Protein AF-0000000086666276 (afdb_homodimer)

Sequence (1378 aa):
MRSSLHLLPLLGGLSSLTEAKPLDQPSVTFLSPSEVSPGSAHNVIIEYGGSADGELTITYDSCHGAAVISDAKQRLGTTHVGDHPLAACHMDHEDRRPTKFVWLTPTDTNGGCLRAFLNGEIVGQSEDLPVTKRMARRSAKRSFADVGGDDSMWFNGVAYLEQKQPDESFVAAAKNKYFGILGAGMSGLMSSLLLDSVGIHNWKILESSERLGGRFRTVYLNGTSPEEGQYHELGPMRFPVEITDSETNETFPFNDQRIVFQLADVLNELNAGNESVQVNFWEWIQSSPNTPVDSPFRRPDGTFPGKSEVATDPAYANPTVYSNATAAAEAIAALDKFKGLDAERIRMYSTNIFAAYKQAKEDGMFDYSEVSYLRDVIKTDLNTTDEVSPSHIYWPMWEYETVYFLATKWLTVKGGLSRLPAAFEPLMKGRIQYGAKVNGLHYNENKTVSVTWKPTGAEPFETPEEVESFDYVMNSVPLNLLKFWDLPPYSSLLKRAVDRTLFGNAVKVAVQFKTRFWEHLEKPIFGGCTRLTKPQLGQVCYPSWDLNATGPGTMLASYLSDYEATVACSMSEQEHLAYIKRALIQVHGDVVEENWTGISARHCWEQDEHHAGAFTMQIFSQQDLYLPAFYQTQFNTVFIGEAATFTHTWTFSALESALRGTVQLLLDMGLVDEAKQITNTWMARFIEVMRSSLHLLPLLGGLSSLTEAKPLDQPSVTFLSPSEVSPGSAHNVIIEYGGSADGELTITYDSCHGAAVISDAKQRLGTTHVGDHPLAACHMDHEDRRPTKFVWLTPTDTNGGCLRAFLNGEIVGQSEDLPVTKRMARRSAKRSFADVGGDDSMWFNGVAYLEQKQPDESFVAAAKNKYFGILGAGMSGLMSSLLLDSVGIHNWKILESSERLGGRFRTVYLNGTSPEEGQYHELGPMRFPVEITDSETNETFPFNDQRIVFQLADVLNELNAGNESVQVNFWEWIQSSPNTPVDSPFRRPDGTFPGKSEVATDPAYANPTVYSNATAAAEAIAALDKFKGLDAERIRMYSTNIFAAYKQAKEDGMFDYSEVSYLRDVIKTDLNTTDEVSPSHIYWPMWEYETVYFLATKWLTVKGGLSRLPAAFEPLMKGRIQYGAKVNGLHYNENKTVSVTWKPTGAEPFETPEEVESFDYVMNSVPLNLLKFWDLPPYSSLLKRAVDRTLFGNAVKVAVQFKTRFWEHLEKPIFGGCTRLTKPQLGQVCYPSWDLNATGPGTMLASYLSDYEATVACSMSEQEHLAYIKRALIQVHGDVVEENWTGISARHCWEQDEHHAGAFTMQIFSQQDLYLPAFYQTQFNTVFIGEAATFTHTWTFSALESALRGTVQLLLDMGLVDEAKQITNTWMARFIEV

Nearest PDB structures (foldseek):
  1reo-assembly1_A  TM=8.219E-01  e=8.028E-26  Gloydius halys
  1f8s-assembly2_C  TM=7.933E-01  e=1.612E-26  Calloselasma rhodostoma
  7e0d-assembly1_A  TM=7.642E-01  e=2.316E-26  Streptomyces sp. X-119-6
  8jpw-assembly1_A  TM=7.251E-01  e=6.683E-27  Streptomyces sp. X-119-6
  7e0c-assembly1_A  TM=7.434E-01  e=9.876E-26  Streptomyces sp. X-119-6

Radius of gyration: 39.78 Å; Cα contacts (8 Å, |Δi|>4): 2897; chains: 2; bounding box: 80×205×100 Å

Organism: Colletotrichum gloeosporioides (NCBI:txid474922)

Foldseek 3Di:
DPPPPPDDPDPPPPPPPPPPPPQADKAKAWDDDQADAAQAKDKIFIDIGHQQFAKKWKAWAAAPDDPFPVPGPDTQAIDTAAPYPRLVVQPVDDNSHFGIWMGGHHNPDQWHKMFMDGPGHTRDIYDIHHYDHPPCVVVVNCQLVNLDDVALLDFALSVQLVVDDSHLQTGFFDLAFAEEEEAQALLSLLLQVLSVVLPRNRYFYEHQAPAHHVQFDKDQFPPDFLQVVRIATFADHWFFFWFQDPPPRDIFGQVLRCLLVVLLVVLCVVCPPPPQLRWDKDWADAAWQACFAAAPDADPVLAGGGNVCCVPPPVRPDDDDAPDPVLLVVLLVVVCVLLVPDPVLLNCLRHPVSVNSSVCVVSCQLVWDSLCCCCPPVNRDDRSSCSNPPPVDFGGSSCSVVSSVSGPIMMGIRSGNSSSSVSSVVVCVVRYDYQWAWAEWDQDPVLKIKTWTFRNPDDPPPTDIDIDIGNAYEYAAALQSNVRYYYPPADPLQVCLSPPWDFKKKKWKKFKWFFLVQCVDPDHTAWHWYAYPVVHQGIKTFGNPPRPHGTMGMITLGMDMHPVLVVLVVDDPVVSVVSSLVVVCSHRNCVSVVTGDVIMDMDIQCVDPRHVHRKIGDGRPSCSRRLSSQSDQDSNYHYAHLSNADHMSDSSSRSLRSLSRSLSNSSSSSNNVSSVVSCVSSVVSSHGD/DDDDPPPPDDPPPPPPPPPPPPQADKAKAWDDDQADEAQAKDKIFIDIGHQQFAKKWKAWAAAPDDPFPVPGPGTQAIDTAAPYPRLVVQPVDDNSHFGIWMDGHHNPDQWHKMFMDGPGHTRDIYDIHHYDHPPCVVVVHCQLVNLDDVALLDFALSVQLVPDDSHLQTGFFDLAFAEEEEAQALLSLLLQVLSVVLPRNRYFYEHQAPAHHVQFDKDQFPPDFLQVVRIATFADHWFFFWFQDPPPRDIFGQVLRCLLVVLLVVLCVVCPPPPQLRWDKDWADAAWQACFAAAPDADPVLAGGGNVCCVPPPVRPDDQDAPDPVLLVVLLVVVCVLLVPDPVLLNCLRHPVSSNSSVCVVSCQLVWDSLCCCCPPVNRDDRSSCSNPPPVDFGGSSCSVVSSSSGPIMMAIRSGNSSSSVSSVVVCVVRYDYQWAWAEWDQDPVLKIKTWTFRNPDDPPPTDIDIDIGNAYEYAAQLQSNVRHYYPPADPLQVCLSPPWDFKKKKWKKFKWFFLVQCVDPDHTAWHWYAYPVVHQGIKTFDNPPRPPGTMGMITLGMDIHPVLVVLVVDDPVVSVVSSLVVVCSHPNCVSVVTGDVIMDMDIQCVDPRHVHRKIGDGRPSCSRRLSSQSDQDSNYHYAHLSNADHMSDSSSRSLRSLSRSLSNSSSSSNNVSSVVSCVSSVVSSHGD

Secondary structure (DSSP, 8-state):
----------------------TTS-EEEEEE-SSB-TT-EEEEEEEEES---EEEEEEEE-TTS---GGG-SEEEEEEEETTSGGGGGGTTSGGG---EEEEE--TT----EEEEEETTEEEEEPPP--B------SSS-S-HHHHS-SSSSS--HHHHHHTS-TTTSSBPPPTT--EEEE--BHHHHHHHHHHHHTT---EEEE-SSSSSBTT--EEEGGG--GGGT-EEESS---EEEEEE-TTT--EEE-GGGHHHHHHHHHHHHHTTT-GGG---EEEE----TTSB---S---TTSPPPBHHHHHH-GGG------SSHHHHHHHHHHHHHHH---HHHHHHHHH-HHHHHHHHHHTTTTS--HHHIIIIII---HHHHHHHS-TT------THHHHHTT-SEEEEETT-TTHHHHTTHHHHTT-EETTEEEEEEEE-TTS-EEEEEEETT--TTTPPPEEEEESEEEE-S-GGGGGGSB-----HHHHHHHHH-EEE-EEEEEEEESS-GGGSSSS---SEEEEEETTEEEEEEE--SSTT-SS-EEEEEEEEEHHHHHHHHHS-HHHHHHHHHHHHHHHH-THHHHHEEEEEEEEEGGG-TTTSSSEEEPPTTHHHHHHHHHTS-BTTEEE-SGGGSSS-SSHHHHHHHHHHHHHHHHHHTT-HHHHHHHHHHTT-TTS--/----------------------TTS-EEEEEE-SSB-TT-EEEEEEEEES---EEEEEEEE-TTS---GGG-SEEEEEEEETTSGGGGGGTTSGGG---EEEEE--TT----EEEEEETTEEEEEPPP--B------SSS-S-HHHHS-SSTTS--HHHHHHTS-HHHHSBPPPTT--EEEE--BHHHHHHHHHHHHTT---EEEE-SSSSSBTT--EEEGGG--GGGT-EEESS---EEEEEE-TTT--EEE-GGGHHHHHHHHHHHHHTTT-GGG---EEEE----TTSB---S---TTSPPPBHHHHHH-GGG------SSHHHHHHHHHHHHHHH---HHHHHHHHH-HHHHHHHHHHTTTTS--HHHHIIIII---HHHHHHHS-TT------THHHHHTT-SEEEEETT-TTHHHHTTHHHHTT-EETTEEEEEEEE-TTS-EEEEEEETT--TTTPPPEEEEESEEEE-S-GGGGGGSB-----HHHHHHHHH-EEE-EEEEEEEESS-GGGSSSS---SEEEEEETTEEEEEEE--SSTT-SS-EEEEEEEEEHHHHHHHHHS-HHHHHHHHHHHHHHHH-THHHHHEEEEEEEEEGGG-TTTSSSEEEPPTTHHHHHHHHHTS-BTTEEE-SGGGSSS-SSHHHHHHHHHHHHHHHHHHTT-HHHHHHHHHHTT-TTS--

InterPro domains:
  IPR002937 Amine oxidase [PF01593] (186-661)
  IPR036188 FAD/NAD(P)-binding domain superfamily [G3DSA:3.50.50.60] (181-660)
  IPR036188 FAD/NAD(P)-binding domain superfamily [SSF51905] (181-660)
  IPR050281 Flavin monoamine oxidase and related enzymes [PTHR10742] (180-669)

Structure (mmCIF, N/CA/C/O backbone):
data_AF-0000000086666276-model_v1
#
loop_
_entity.id
_entity.type
_entity.pdbx_description
1 polymer 'L-amino-acid oxidase'
#
loop_
_atom_site.group_PDB
_atom_site.id
_atom_site.type_symbol
_atom_site.label_atom_id
_atom_site.label_alt_id
_atom_site.label_comp_id
_atom_site.label_asym_id
_atom_site.label_entity_id
_atom_site.label_seq_id
_atom_site.pdbx_PDB_ins_code
_atom_site.Cartn_x
_atom_site.Cartn_y
_atom_site.Cartn_z
_atom_site.occupancy
_atom_site.B_iso_or_equiv
_atom_site.auth_seq_id
_atom_site.auth_comp_id
_atom_site.auth_asym_id
_atom_site.auth_atom_id
_atom_site.pdbx_PDB_model_num
ATOM 1 N N . MET A 1 1 ? -35.125 90.75 66 1 19.2 1 MET A N 1
ATOM 2 C CA . MET A 1 1 ? -34.25 91.125 64.875 1 19.2 1 MET A CA 1
ATOM 3 C C . MET A 1 1 ? -32.781 90.938 65.25 1 19.2 1 MET A C 1
ATOM 5 O O . MET A 1 1 ? -32 91.875 65.188 1 19.2 1 MET A O 1
ATOM 9 N N . ARG A 1 2 ? -32.562 90.062 66.25 1 22.11 2 ARG A N 1
ATOM 10 C CA . ARG A 1 2 ? -31.328 89.688 66.938 1 22.11 2 ARG A CA 1
ATOM 11 C C . ARG A 1 2 ? -30.312 89.125 65.938 1 22.11 2 ARG A C 1
ATOM 13 O O . ARG A 1 2 ? -30.391 87.938 65.5 1 22.11 2 ARG A O 1
ATOM 20 N N . SER A 1 3 ? -29.859 89.875 64.875 1 22.41 3 SER A N 1
ATOM 21 C CA . SER A 1 3 ? -29.203 89.5 63.625 1 22.41 3 SER A CA 1
ATOM 22 C C . SER A 1 3 ? -27.734 89.188 63.844 1 22.41 3 SER A C 1
ATOM 24 O O . SER A 1 3 ? -26.922 90.062 64.062 1 22.41 3 SER A O 1
ATOM 26 N N . SER A 1 4 ? -27.406 88.375 64.875 1 29.14 4 SER A N 1
ATOM 27 C CA . SER A 1 4 ? -25.984 88.25 65.188 1 29.14 4 SER A CA 1
ATOM 28 C C . SER A 1 4 ? -25.219 87.75 63.938 1 29.14 4 SER A C 1
ATOM 30 O O . SER A 1 4 ? -25.688 86.875 63.25 1 29.14 4 SER A O 1
ATOM 32 N N . LEU A 1 5 ? -24.312 88.5 63.406 1 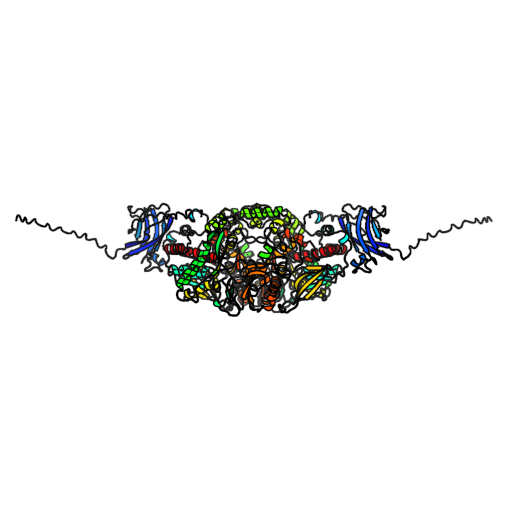28.88 5 LEU A N 1
ATOM 33 C CA . LEU A 1 5 ? -23.469 88.562 62.219 1 28.88 5 LEU A CA 1
ATOM 34 C C . LEU A 1 5 ? -22.406 87.438 62.281 1 28.88 5 LEU A C 1
ATOM 36 O O . LEU A 1 5 ? -21.484 87.5 63.094 1 28.88 5 LEU A O 1
ATOM 40 N N . HIS A 1 6 ? -22.703 86.188 62.625 1 30.59 6 HIS A N 1
ATOM 41 C CA . HIS A 1 6 ? -21.562 85.312 62.906 1 30.59 6 HIS A CA 1
ATOM 42 C C . HIS A 1 6 ? -20.609 85.25 61.719 1 30.59 6 HIS A C 1
ATOM 44 O O . HIS A 1 6 ? -21.047 85.375 60.562 1 30.59 6 HIS A O 1
ATOM 50 N N . LEU A 1 7 ? -19.312 85.688 61.938 1 29.86 7 LEU A N 1
ATOM 51 C CA . LEU A 1 7 ? -18.125 85.812 61.094 1 29.86 7 LEU A CA 1
ATOM 52 C C . LEU A 1 7 ? -17.812 84.438 60.406 1 29.86 7 LEU A C 1
ATOM 54 O O . LEU A 1 7 ? -17.828 83.375 61.062 1 29.86 7 LEU A O 1
ATOM 58 N N . LEU A 1 8 ? -17.953 84.312 59.094 1 30.05 8 LEU A N 1
ATOM 59 C CA . LEU A 1 8 ? -17.812 83.25 58.094 1 30.05 8 LEU A CA 1
ATOM 60 C C . LEU A 1 8 ? -16.375 82.812 57.969 1 30.05 8 LEU A C 1
ATOM 62 O O . LEU A 1 8 ? -15.492 83.625 57.594 1 30.05 8 LEU A O 1
ATOM 66 N N . PRO A 1 9 ? -15.742 82.125 58.969 1 33.22 9 PRO A N 1
ATOM 67 C CA . PRO A 1 9 ? -14.32 81.812 58.75 1 33.22 9 PRO A CA 1
ATOM 68 C C . PRO A 1 9 ? -14.055 81.25 57.375 1 33.22 9 PRO A C 1
ATOM 70 O O . PRO A 1 9 ? -14.938 80.625 56.781 1 33.22 9 PRO A O 1
ATOM 73 N N . LEU A 1 10 ? -13.156 81.812 56.594 1 29.12 10 LEU A N 1
ATOM 74 C CA . LEU A 1 10 ? -12.578 81.562 55.281 1 29.12 10 LEU A CA 1
ATOM 75 C C . LEU A 1 10 ? -11.938 80.188 55.25 1 29.12 10 LEU A C 1
ATOM 77 O O . LEU A 1 10 ? -11.016 79.875 56.031 1 29.12 10 LEU A O 1
ATOM 81 N N . LEU A 1 11 ? -12.688 79.062 55.094 1 27.16 11 LEU A N 1
ATOM 82 C CA . LEU A 1 11 ? -12.211 77.75 54.906 1 27.16 11 LEU A CA 1
ATOM 83 C C . LEU A 1 11 ? -11.172 77.688 53.781 1 27.16 11 LEU A C 1
ATOM 85 O O . LEU A 1 11 ? -11.445 78.062 52.656 1 27.16 11 LEU A O 1
ATOM 89 N N . GLY A 1 12 ? -9.828 77.938 54.062 1 28.92 12 GLY A N 1
ATOM 90 C CA . GLY A 1 12 ? -8.703 77.75 53.156 1 28.92 12 GLY A CA 1
ATOM 91 C C . GLY A 1 12 ? -8.695 76.438 52.469 1 28.92 12 GLY A C 1
ATOM 92 O O . GLY A 1 12 ? -8.758 75.375 53.125 1 28.92 12 GLY A O 1
ATOM 93 N N . GLY A 1 13 ? -9.375 76.312 51.344 1 26.14 13 GLY A N 1
ATOM 94 C CA . GLY A 1 13 ? -9.375 75.125 50.5 1 26.14 13 GLY A CA 1
ATOM 95 C C . GLY A 1 13 ? -7.98 74.688 50.094 1 26.14 13 GLY A C 1
ATOM 96 O O . GLY A 1 13 ? -7.234 75.438 49.469 1 26.14 13 GLY A O 1
ATOM 97 N N . LEU A 1 14 ? -7.207 74 51.031 1 30.95 14 LEU A N 1
ATOM 98 C CA . LEU A 1 14 ? -5.973 73.312 50.656 1 30.95 14 LEU A CA 1
ATOM 99 C C . LEU A 1 14 ? -6.176 72.5 49.375 1 30.95 14 LEU A C 1
ATOM 101 O O . LEU A 1 14 ? -6.969 71.5 49.406 1 30.95 14 LEU A O 1
ATOM 105 N N . SER A 1 15 ? -6.156 73.188 48.281 1 29.55 15 SER A N 1
ATOM 106 C CA . SER A 1 15 ? -6.059 72.438 47.031 1 29.55 15 SER A CA 1
ATOM 107 C C . SER A 1 15 ? -4.93 71.438 47.094 1 29.55 15 SER A C 1
ATOM 109 O O . SER A 1 15 ? -3.797 71.75 47.438 1 29.55 15 SER A O 1
ATOM 111 N N . SER A 1 16 ? -5.188 70.188 47.5 1 30.17 16 SER A N 1
ATOM 112 C CA . SER A 1 16 ? -4.285 69.062 47.344 1 30.17 16 SER A CA 1
ATOM 113 C C . SER A 1 16 ? -3.576 69.125 46 1 30.17 16 SER A C 1
ATOM 115 O O . SER A 1 16 ? -4.223 69.062 44.938 1 30.17 16 SER A O 1
ATOM 117 N N . LEU A 1 17 ? -2.549 70 45.906 1 31.55 17 LEU A N 1
ATOM 118 C CA . LEU A 1 17 ? -1.649 69.938 44.75 1 31.55 17 LEU A CA 1
ATOM 119 C C . LEU A 1 17 ? -1.292 68.5 44.438 1 31.55 17 LEU A C 1
ATOM 121 O O . LEU A 1 17 ? -0.701 67.75 45.281 1 31.55 17 LEU A O 1
ATOM 125 N N . THR A 1 18 ? -2.201 67.812 43.938 1 34.56 18 THR A N 1
ATOM 126 C CA . THR A 1 18 ? -1.729 66.562 43.312 1 34.56 18 THR A CA 1
ATOM 127 C C . THR A 1 18 ? -0.42 66.812 42.562 1 34.56 18 THR A C 1
ATOM 129 O O . THR A 1 18 ? -0.336 67.688 41.719 1 34.56 18 THR A O 1
ATOM 132 N N . GLU A 1 19 ? 0.754 66.75 43.188 1 35.81 19 GLU A N 1
ATOM 133 C CA . GLU A 1 19 ? 2.072 66.75 42.562 1 35.81 19 GLU A CA 1
ATOM 134 C C . GLU A 1 19 ? 2.021 66.188 41.156 1 35.81 19 GLU A C 1
ATOM 136 O O . GLU A 1 19 ? 1.63 65 40.969 1 35.81 19 GLU A O 1
ATOM 141 N N . ALA A 1 20 ? 1.844 66.938 40.188 1 43.56 20 ALA A N 1
ATOM 142 C CA . ALA A 1 20 ? 1.999 66.562 38.781 1 43.56 20 ALA A CA 1
ATOM 143 C C . ALA A 1 20 ? 3.285 65.812 38.562 1 43.56 20 ALA A C 1
ATOM 145 O O . ALA A 1 20 ? 4.383 66.312 38.812 1 43.56 20 ALA A O 1
ATOM 146 N N . LYS A 1 21 ? 3.264 64.562 38.781 1 49.06 21 LYS A N 1
ATOM 147 C CA . LYS A 1 21 ? 4.434 63.781 38.344 1 49.06 21 LYS A CA 1
ATOM 148 C C . LYS A 1 21 ? 5.031 64.375 37.062 1 49.06 21 LYS A C 1
ATOM 150 O O . LYS A 1 21 ? 4.301 64.688 36.125 1 49.06 21 LYS A O 1
ATOM 155 N N . PRO A 1 22 ? 6.262 64.812 37.062 1 48.22 22 PRO A N 1
ATOM 156 C CA . PRO A 1 22 ? 6.809 65.375 35.812 1 48.22 22 PRO A CA 1
ATOM 157 C C . PRO A 1 22 ? 6.531 64.5 34.594 1 48.22 22 PRO A C 1
ATOM 159 O O . PRO A 1 22 ? 6.453 63.25 34.719 1 48.22 22 PRO A O 1
ATOM 162 N N . LEU A 1 23 ? 5.93 65 33.531 1 55.56 23 LEU A N 1
ATOM 163 C CA . LEU A 1 23 ? 5.504 64.438 32.25 1 55.56 23 LEU A CA 1
ATOM 164 C C . LEU A 1 23 ? 6.52 63.438 31.734 1 55.56 23 LEU A C 1
ATOM 166 O O . LEU A 1 23 ? 6.172 62.562 30.953 1 55.56 23 LEU A O 1
ATOM 170 N N . ASP A 1 24 ? 7.867 63.562 32.25 1 69.56 24 ASP A N 1
ATOM 171 C CA . ASP A 1 24 ? 8.875 62.781 31.562 1 69.56 24 ASP A CA 1
ATOM 172 C C . ASP A 1 24 ? 9.227 61.531 32.344 1 69.56 24 ASP A C 1
ATOM 174 O O . ASP A 1 24 ? 10.156 60.812 31.969 1 69.56 24 ASP A O 1
ATOM 178 N N . GLN A 1 25 ? 8.602 61.219 33.438 1 81.5 25 GLN A N 1
ATOM 179 C CA . GLN A 1 25 ? 8.977 60.031 34.219 1 81.5 25 GLN A CA 1
ATOM 180 C C . GLN A 1 25 ? 8.367 58.781 33.625 1 81.5 25 GLN A C 1
ATOM 182 O O . GLN A 1 25 ? 7.18 58.75 33.281 1 81.5 25 GLN A O 1
ATOM 187 N N . PRO A 1 26 ? 9.281 57.75 33.531 1 88.56 26 PRO A N 1
ATOM 188 C CA . PRO A 1 26 ? 8.758 56.5 32.969 1 88.56 26 PRO A CA 1
ATOM 189 C C . PRO A 1 26 ? 7.656 55.875 33.812 1 88.56 26 PRO A C 1
ATOM 191 O O . PRO A 1 26 ? 7.738 55.906 35.062 1 88.56 26 PRO A O 1
ATOM 194 N N . SER A 1 27 ? 6.648 55.469 33.25 1 93.12 27 SER A N 1
ATOM 195 C CA . SER A 1 27 ? 5.551 54.812 33.938 1 93.12 27 SER A CA 1
ATOM 196 C C . SER A 1 27 ? 4.961 53.688 33.094 1 93.12 27 SER A C 1
ATOM 198 O O . SER A 1 27 ? 5.105 53.688 31.875 1 93.12 27 SER A O 1
ATOM 200 N N . VAL A 1 28 ? 4.387 52.688 33.781 1 95.25 28 VAL A N 1
ATOM 201 C CA . VAL A 1 28 ? 3.699 51.562 33.156 1 95.25 28 VAL A CA 1
ATOM 202 C C . VAL A 1 28 ? 2.299 51.406 33.75 1 95.25 28 VAL A C 1
ATOM 204 O O . VAL A 1 28 ? 2.131 51.406 34.969 1 95.25 28 VAL A O 1
ATOM 207 N N . THR A 1 29 ? 1.328 51.406 32.938 1 96.06 29 THR A N 1
ATOM 208 C CA . THR A 1 29 ? -0.046 51.125 33.344 1 96.06 29 THR A CA 1
ATOM 209 C C . THR A 1 29 ? -0.494 49.75 32.875 1 96.06 29 THR A C 1
ATOM 211 O O . THR A 1 29 ? -0.326 49.406 31.703 1 96.06 29 THR A O 1
ATOM 214 N N . PHE A 1 30 ? -1.007 49 33.75 1 96.69 30 PHE A N 1
ATOM 215 C CA . PHE A 1 30 ? -1.53 47.688 33.406 1 96.69 30 PHE A CA 1
ATOM 216 C C . PHE A 1 30 ? -2.971 47.781 32.938 1 96.69 30 PHE A C 1
ATOM 218 O O . PHE A 1 30 ? -3.846 48.25 33.656 1 96.69 30 PHE A O 1
ATOM 225 N N . LEU A 1 31 ? -3.184 47.312 31.766 1 95.88 31 LEU A N 1
ATOM 226 C CA . LEU A 1 31 ? -4.504 47.375 31.141 1 95.88 31 LEU A CA 1
ATOM 227 C C . LEU A 1 31 ? -5.246 46.062 31.297 1 95.88 31 LEU A C 1
ATOM 229 O O . LEU A 1 31 ? -6.48 46.031 31.312 1 95.88 31 LEU A O 1
ATOM 233 N N . SER A 1 32 ? -4.582 45 31.203 1 93.94 32 SER A N 1
ATOM 234 C CA . SER A 1 32 ? -5.098 43.656 31.312 1 93.94 32 SER A CA 1
ATOM 235 C C . SER A 1 32 ? -4.094 42.719 32 1 93.94 32 SER A C 1
ATOM 237 O O . SER A 1 32 ? -2.885 42.969 31.953 1 93.94 32 SER A O 1
ATOM 239 N N . PRO A 1 33 ? -4.578 41.688 32.656 1 93.75 33 PRO A N 1
ATOM 240 C CA . PRO A 1 33 ? -5.953 41.188 32.812 1 93.75 33 PRO A CA 1
ATOM 241 C C . PRO A 1 33 ? -6.691 41.875 33.969 1 93.75 33 PRO A C 1
ATOM 243 O O . PRO A 1 33 ? -6.066 42.5 34.812 1 93.75 33 PRO A O 1
ATOM 246 N N . SER A 1 34 ? -8.008 41.75 33.969 1 91.62 34 SER A N 1
ATOM 247 C CA . SER A 1 34 ? -8.805 42.281 35.062 1 91.62 34 SER A CA 1
ATOM 248 C C . SER A 1 34 ? -9.125 41.188 36.094 1 91.62 34 SER A C 1
ATOM 250 O O . SER A 1 34 ? -9.539 41.469 37.219 1 91.62 34 SER A O 1
ATOM 252 N N . GLU A 1 35 ? -9.031 40.031 35.656 1 91.56 35 GLU A N 1
ATOM 253 C CA . GLU A 1 35 ? -9.203 38.844 36.5 1 91.56 35 GLU A CA 1
ATOM 254 C C . GLU A 1 35 ? -8.289 37.719 36.062 1 91.56 35 GLU A C 1
ATOM 256 O O . GLU A 1 35 ? -7.781 37.719 34.938 1 91.56 35 GLU A O 1
ATOM 261 N N . VAL A 1 36 ? -8.062 36.875 37.031 1 90.69 36 VAL A N 1
ATOM 262 C CA . VAL A 1 36 ? -7.133 35.781 36.656 1 90.69 36 VAL A CA 1
ATOM 263 C C . VAL A 1 36 ? -7.691 34.438 37.094 1 90.69 36 VAL A C 1
ATOM 265 O O . VAL A 1 36 ? -8.461 34.375 38.062 1 90.69 36 VAL A O 1
ATOM 268 N N . SER A 1 37 ? -7.395 33.438 36.281 1 89.69 37 SER A N 1
ATOM 269 C CA . SER A 1 37 ? -7.691 32.062 36.625 1 89.69 37 SER A CA 1
ATOM 270 C C . SER A 1 37 ? -6.422 31.297 36.969 1 89.69 37 SER A C 1
ATOM 272 O O . SER A 1 37 ? -5.418 31.375 36.281 1 89.69 37 SER A O 1
ATOM 274 N N . PRO A 1 38 ? -6.508 30.516 38.094 1 89.06 38 PRO A N 1
ATOM 275 C CA . PRO A 1 38 ? -5.316 29.781 38.5 1 89.06 38 PRO A CA 1
ATOM 276 C C . PRO A 1 38 ? -4.883 28.734 37.469 1 89.06 38 PRO A C 1
ATOM 278 O O . PRO A 1 38 ? -5.73 28.047 36.875 1 89.06 38 PRO A O 1
ATOM 281 N N . GLY A 1 39 ? -3.625 28.641 37.312 1 87.31 39 GLY A N 1
ATOM 282 C CA . GLY A 1 39 ? -3.064 27.625 36.469 1 87.31 39 GLY A CA 1
ATOM 283 C C . GLY A 1 39 ? -3.402 27.828 35 1 87.31 39 GLY A C 1
ATOM 284 O O . GLY A 1 39 ? -3.553 26.859 34.25 1 87.31 39 GLY A O 1
ATOM 285 N N . SER A 1 40 ? -3.59 29 34.562 1 90.62 40 SER A N 1
ATOM 286 C CA . SER A 1 40 ? -3.963 29.328 33.188 1 90.62 40 SER A CA 1
ATOM 287 C C . SER A 1 40 ? -2.969 30.297 32.562 1 90.62 40 SER A C 1
ATOM 289 O O . SER A 1 40 ? -2.109 30.844 33.25 1 90.62 40 SER A O 1
ATOM 291 N N . ALA A 1 41 ? -3.113 30.375 31.328 1 92.25 41 ALA A N 1
ATOM 292 C CA . ALA A 1 41 ? -2.285 31.344 30.609 1 92.25 41 ALA A CA 1
ATOM 293 C C . ALA A 1 41 ? -3.047 32.625 30.375 1 92.25 41 ALA A C 1
ATOM 295 O O . ALA A 1 41 ? -4.246 32.625 30.078 1 92.25 41 ALA A O 1
ATOM 296 N N . HIS A 1 42 ? -2.32 33.719 30.516 1 93.38 42 HIS A N 1
ATOM 297 C CA . HIS A 1 42 ? -2.895 35.062 30.266 1 93.38 42 HIS A CA 1
ATOM 298 C C . HIS A 1 42 ? -1.91 35.938 29.531 1 93.38 42 HIS A C 1
ATOM 300 O O . HIS A 1 42 ? -0.699 35.719 29.578 1 93.38 42 HIS A O 1
ATOM 306 N N . ASN A 1 43 ? -2.506 36.875 28.844 1 96.06 43 ASN A N 1
ATOM 307 C CA . ASN A 1 43 ? -1.682 38 28.438 1 96.06 43 ASN A CA 1
ATOM 308 C C . ASN A 1 43 ? -1.783 39.156 29.422 1 96.06 43 ASN A C 1
ATOM 310 O O . ASN A 1 43 ? -2.863 39.438 29.953 1 96.06 43 ASN A O 1
ATOM 314 N N . VAL A 1 44 ? -0.652 39.75 29.719 1 96.19 44 VAL A N 1
ATOM 315 C CA . VAL A 1 44 ? -0.57 41 30.422 1 96.19 44 VAL A CA 1
ATOM 316 C C . VAL A 1 44 ? -0.355 42.156 29.438 1 96.19 44 VAL A C 1
ATOM 318 O O . VAL A 1 44 ? 0.641 42.156 28.703 1 96.19 44 VAL A O 1
ATOM 321 N N . ILE A 1 45 ? -1.242 43.031 29.422 1 97.19 45 ILE A N 1
ATOM 322 C CA . ILE A 1 45 ? -1.15 44.156 28.5 1 97.19 45 ILE A CA 1
ATOM 323 C C . ILE A 1 45 ? -0.842 45.438 29.266 1 97.19 45 ILE A C 1
ATOM 325 O O . ILE A 1 45 ? -1.533 45.781 30.234 1 97.19 45 ILE A O 1
ATOM 329 N N . ILE A 1 46 ? 0.116 46.156 28.797 1 96.25 46 ILE A N 1
ATOM 330 C CA . ILE A 1 46 ? 0.521 47.375 29.516 1 96.25 46 ILE A CA 1
ATOM 331 C C . ILE A 1 46 ? 0.571 48.562 28.547 1 96.25 46 ILE A C 1
ATOM 333 O O . ILE A 1 46 ? 0.52 48.375 27.328 1 96.25 46 ILE A O 1
ATOM 337 N N . GLU A 1 47 ? 0.621 49.688 29.094 1 95.81 47 GLU A N 1
ATOM 338 C CA . GLU A 1 47 ? 0.856 50.938 28.391 1 95.81 47 GLU A CA 1
ATOM 339 C C . GLU A 1 47 ? 2.02 51.719 29.016 1 95.81 47 GLU A C 1
ATOM 341 O O . GLU A 1 47 ? 2.121 51.812 30.234 1 95.81 47 GLU A O 1
ATOM 346 N N . TYR A 1 48 ? 2.846 52.188 28.156 1 94.62 48 TYR A N 1
ATOM 347 C CA . TYR A 1 48 ? 4 52.938 28.625 1 94.62 48 TYR A CA 1
ATOM 348 C C . TYR A 1 48 ? 3.676 54.406 28.734 1 94.62 48 TYR A C 1
ATOM 350 O O . TYR A 1 48 ? 2.955 54.969 27.906 1 94.62 48 TYR A O 1
ATOM 358 N N . GLY A 1 49 ? 4.195 54.969 29.719 1 91.88 49 GLY A N 1
ATOM 359 C CA . GLY A 1 49 ? 4.191 56.406 29.859 1 91.88 49 GLY A CA 1
ATOM 360 C C . GLY A 1 49 ? 5.586 57 30 1 91.88 49 GLY A C 1
ATOM 361 O O . GLY A 1 49 ? 6.461 56.406 30.609 1 91.88 49 GLY A O 1
ATOM 362 N N . GLY A 1 50 ? 5.762 58.062 29.344 1 88.44 50 GLY A N 1
ATOM 363 C CA . GLY A 1 50 ? 7.047 58.75 29.453 1 88.44 50 GLY A CA 1
ATOM 364 C C . GLY A 1 50 ? 8.172 58 28.766 1 88.44 50 GLY A C 1
ATOM 365 O O . GLY A 1 50 ? 7.949 57.281 27.797 1 88.44 50 GLY A O 1
ATOM 366 N N . SER A 1 51 ? 9.445 58.281 29.203 1 86.12 51 SER A N 1
ATOM 367 C CA . SER A 1 51 ? 10.633 57.688 28.609 1 86.12 51 SER A CA 1
ATOM 368 C C . SER A 1 51 ? 10.961 56.344 29.25 1 86.12 51 SER A C 1
ATOM 370 O O . SER A 1 51 ? 11.906 56.25 30.031 1 86.12 51 SER A O 1
ATOM 372 N N . ALA A 1 52 ? 10.227 55.375 28.906 1 88.12 52 ALA A N 1
ATOM 373 C CA . ALA A 1 52 ? 10.453 54.062 29.469 1 88.12 52 ALA A CA 1
ATOM 374 C C . ALA A 1 52 ? 11.547 53.312 28.703 1 88.12 52 ALA A C 1
ATOM 376 O O . ALA A 1 52 ? 11.258 52.625 27.719 1 88.12 52 ALA A O 1
ATOM 377 N N . ASP A 1 53 ? 12.812 53.438 29.031 1 92.25 53 ASP A N 1
ATOM 378 C CA . ASP A 1 53 ? 13.977 52.812 28.422 1 92.25 53 ASP A CA 1
ATOM 379 C C . ASP A 1 53 ? 14.781 52.031 29.453 1 92.25 53 ASP A C 1
ATOM 381 O O . ASP A 1 53 ? 15.094 52.531 30.531 1 92.25 53 ASP A O 1
ATOM 385 N N . GLY A 1 54 ? 14.898 50.781 29.219 1 93.88 54 GLY A N 1
ATOM 386 C CA . GLY A 1 54 ? 15.703 50 30.125 1 93.88 54 GLY A CA 1
ATOM 387 C C . GLY A 1 54 ? 15.203 48.562 30.297 1 93.88 54 GLY A C 1
ATOM 388 O O . GLY A 1 54 ? 14.555 48.031 29.406 1 93.88 54 GLY A O 1
ATOM 389 N N . GLU A 1 55 ? 15.672 48 31.391 1 95.5 55 GLU A N 1
ATOM 390 C CA . GLU A 1 55 ? 15.273 46.625 31.734 1 95.5 55 GLU A CA 1
ATOM 391 C C . GLU A 1 55 ? 13.914 46.594 32.406 1 95.5 55 GLU A C 1
ATOM 393 O O . GLU A 1 55 ? 13.742 47.156 33.5 1 95.5 55 GLU A O 1
ATOM 398 N N . LEU A 1 56 ? 13.031 46 31.766 1 95.44 56 LEU A N 1
ATOM 399 C CA . LEU A 1 56 ? 11.672 45.906 32.281 1 95.44 56 LEU A CA 1
ATOM 400 C C . LEU A 1 56 ? 11.43 44.531 32.906 1 95.44 56 LEU A C 1
ATOM 402 O O . LEU A 1 56 ? 11.656 43.5 32.25 1 95.44 56 LEU A O 1
ATOM 406 N N . THR A 1 57 ? 11.023 44.438 34.094 1 95.88 57 THR A N 1
ATOM 407 C CA . THR A 1 57 ? 10.648 43.219 34.812 1 95.88 57 THR A CA 1
ATOM 408 C C . THR A 1 57 ? 9.219 43.312 35.312 1 95.88 57 THR A C 1
ATOM 410 O O . THR A 1 57 ? 8.828 44.344 35.906 1 95.88 57 THR A O 1
ATOM 413 N N . ILE A 1 58 ? 8.5 42.312 35.094 1 96.19 58 ILE A N 1
ATOM 414 C CA . ILE A 1 58 ? 7.148 42.25 35.625 1 96.19 58 ILE A CA 1
ATOM 415 C C . ILE A 1 58 ? 7.043 41.125 36.656 1 96.19 58 ILE A C 1
ATOM 417 O O . ILE A 1 58 ? 7.496 40 36.375 1 96.19 58 ILE A O 1
ATOM 421 N N . THR A 1 59 ? 6.465 41.406 37.781 1 95.69 59 THR A N 1
ATOM 422 C CA . THR A 1 59 ? 6.324 40.438 38.875 1 95.69 59 THR A CA 1
ATOM 423 C C . THR A 1 59 ? 4.875 40.344 39.344 1 95.69 59 THR A C 1
ATOM 425 O O . THR A 1 59 ? 4.059 41.219 39 1 95.69 59 THR A O 1
ATOM 428 N N . TYR A 1 60 ? 4.629 39.312 39.969 1 94.88 60 TYR A N 1
ATOM 429 C CA . TYR A 1 60 ? 3.346 39.062 40.625 1 94.88 60 TYR A CA 1
ATOM 430 C C . TYR A 1 60 ? 3.535 38.781 42.094 1 94.88 60 TYR A C 1
ATOM 432 O O . TYR A 1 60 ? 4.383 37.969 42.469 1 94.88 60 TYR A O 1
ATOM 440 N N . ASP A 1 61 ? 2.816 39.5 42.906 1 93 61 ASP A N 1
ATOM 441 C CA . ASP A 1 61 ? 2.895 39.344 44.344 1 93 61 ASP A CA 1
ATOM 442 C C . ASP A 1 61 ? 1.661 39.938 45.031 1 93 61 ASP A C 1
ATOM 444 O O . ASP A 1 61 ? 0.731 40.406 44.375 1 93 61 ASP A O 1
ATOM 448 N N . SER A 1 62 ? 1.724 39.875 46.438 1 90.81 62 SER A N 1
ATOM 449 C CA . SER A 1 62 ? 0.682 40.562 47.188 1 90.81 62 SER A CA 1
ATOM 450 C C . SER A 1 62 ? 0.708 42.062 46.938 1 90.81 62 SER A C 1
ATOM 452 O O . SER A 1 62 ? 1.778 42.656 46.781 1 90.81 62 SER A O 1
ATOM 454 N N . CYS A 1 63 ? -0.462 42.688 46.938 1 92.12 63 CYS A N 1
ATOM 455 C CA . CYS A 1 63 ? -0.566 44.094 46.625 1 92.12 63 CYS A CA 1
ATOM 456 C C . CYS A 1 63 ? 0.046 44.938 47.75 1 92.12 63 CYS A C 1
ATOM 458 O O . CYS A 1 63 ? 0.412 46.094 47.5 1 92.12 63 CYS A O 1
ATOM 460 N N . HIS A 1 64 ? 0.194 44.438 48.906 1 87.25 64 HIS A N 1
ATOM 461 C CA . HIS A 1 64 ? 0.631 45.25 50.031 1 87.25 64 HIS A CA 1
ATOM 462 C C . HIS A 1 64 ? 2.064 44.906 50.438 1 87.25 64 HIS A C 1
ATOM 464 O O . HIS A 1 64 ? 2.621 45.5 51.344 1 87.25 64 HIS A O 1
ATOM 470 N N . GLY A 1 65 ? 2.645 44.094 49.75 1 80.81 65 GLY A N 1
ATOM 471 C CA . GLY A 1 65 ? 4.012 43.719 50.062 1 80.81 65 GLY A CA 1
ATOM 472 C C . GLY A 1 65 ? 5.039 44.719 49.594 1 80.81 65 GLY A C 1
ATOM 473 O O . GLY A 1 65 ? 4.691 45.688 48.906 1 80.81 65 GLY A O 1
ATOM 474 N N . ALA A 1 66 ? 6.289 44.5 49.969 1 84.56 66 ALA A N 1
ATOM 475 C CA . ALA A 1 66 ? 7.383 45.375 49.531 1 84.56 66 ALA A CA 1
ATOM 476 C C . ALA A 1 66 ? 7.562 45.281 48.031 1 84.56 66 ALA A C 1
ATOM 478 O O . ALA A 1 66 ? 7.438 44.219 47.438 1 84.56 66 ALA A O 1
ATOM 479 N N . ALA A 1 67 ? 7.715 46.344 47.438 1 85.94 67 ALA A N 1
ATOM 480 C CA . ALA A 1 67 ? 7.895 46.406 46 1 85.94 67 ALA A CA 1
ATOM 481 C C . ALA A 1 67 ? 9.344 46.156 45.625 1 85.94 67 ALA A C 1
ATOM 483 O O . ALA A 1 67 ? 10.031 47.031 45.094 1 85.94 67 ALA A O 1
ATOM 484 N N . VAL A 1 68 ? 9.781 44.938 45.906 1 89.81 68 VAL A N 1
ATOM 485 C CA . VAL A 1 68 ? 11.133 44.5 45.562 1 89.81 68 VAL A CA 1
ATOM 486 C C . VAL A 1 68 ? 11.055 43.25 44.688 1 89.81 68 VAL A C 1
ATOM 488 O O . VAL A 1 68 ? 10.258 42.344 44.969 1 89.81 68 VAL A O 1
ATOM 491 N N . ILE A 1 69 ? 11.836 43.188 43.688 1 92.44 69 ILE A N 1
ATOM 492 C CA . ILE A 1 69 ? 11.797 42.125 42.688 1 92.44 69 ILE A CA 1
ATOM 493 C C . ILE A 1 69 ? 12.148 40.812 43.344 1 92.44 69 ILE A C 1
ATOM 495 O O . ILE A 1 69 ? 11.516 39.781 43.094 1 92.44 69 ILE A O 1
ATOM 499 N N . SER A 1 70 ? 13.18 40.75 44.25 1 89.62 70 SER A N 1
ATOM 500 C CA . SER A 1 70 ? 13.703 39.531 44.844 1 89.62 70 SER A CA 1
ATOM 501 C C . SER A 1 70 ? 12.672 38.875 45.781 1 89.62 70 SER A C 1
ATOM 503 O O . SER A 1 70 ? 12.703 37.656 46.031 1 89.62 70 SER A O 1
ATOM 505 N N . ASP A 1 71 ? 11.75 39.656 46.25 1 87.88 71 ASP A N 1
ATOM 506 C CA . ASP A 1 71 ? 10.797 39.156 47.25 1 87.88 71 ASP A CA 1
ATOM 507 C C . ASP A 1 71 ? 9.477 38.781 46.594 1 87.88 71 ASP A C 1
ATOM 509 O O . ASP A 1 71 ? 8.57 38.281 47.25 1 87.88 71 ASP A O 1
ATOM 513 N N . ALA A 1 72 ? 9.469 39.031 45.281 1 91.88 72 ALA A N 1
ATOM 514 C CA . ALA A 1 72 ? 8.195 38.781 44.625 1 91.88 72 ALA A CA 1
ATOM 515 C C . ALA A 1 72 ? 7.848 37.281 44.594 1 91.88 72 ALA A C 1
ATOM 517 O O . ALA A 1 72 ? 8.742 36.438 44.531 1 91.88 72 ALA A O 1
ATOM 518 N N . LYS A 1 73 ? 6.613 36.969 44.656 1 91.31 73 LYS A N 1
ATOM 519 C CA . LYS A 1 73 ? 6.129 35.594 44.625 1 91.31 73 LYS A CA 1
ATOM 520 C C . LYS A 1 73 ? 6.477 34.938 43.281 1 91.31 73 LYS A C 1
ATOM 522 O O . LYS A 1 73 ? 6.793 33.75 43.25 1 91.31 73 LYS A O 1
ATOM 527 N N . GLN A 1 74 ? 6.273 35.719 42.188 1 93.19 74 GLN A N 1
ATOM 528 C CA . GLN A 1 74 ? 6.578 35.188 40.875 1 93.19 74 GLN A CA 1
ATOM 529 C C . GLN A 1 74 ? 7.168 36.281 39.969 1 93.19 74 GLN A C 1
ATOM 531 O O . GLN A 1 74 ? 6.652 37.406 39.938 1 93.19 74 GLN A O 1
ATOM 536 N N . ARG A 1 75 ? 8.203 35.969 39.406 1 93.5 75 ARG A N 1
ATOM 537 C CA . ARG A 1 75 ? 8.727 36.781 38.312 1 93.5 75 ARG A CA 1
ATOM 538 C C . ARG A 1 75 ? 8.227 36.281 36.969 1 93.5 75 ARG A C 1
ATOM 540 O O . ARG A 1 75 ? 8.57 35.188 36.531 1 93.5 75 ARG A O 1
ATOM 547 N N . LEU A 1 76 ? 7.445 37.062 36.312 1 93.75 76 LEU A N 1
ATOM 548 C CA . LEU A 1 76 ? 6.914 36.656 35.031 1 93.75 76 LEU A CA 1
ATOM 549 C C . LEU A 1 76 ? 8.023 36.562 33.969 1 93.75 76 LEU A C 1
ATOM 551 O O . LEU A 1 76 ? 8.078 35.625 33.188 1 93.75 76 LEU A O 1
ATOM 555 N N . GLY A 1 77 ? 8.781 37.625 33.969 1 93.75 77 GLY A N 1
ATOM 556 C CA . GLY A 1 77 ? 9.891 37.688 33 1 93.75 77 GLY A CA 1
ATOM 557 C C . GLY A 1 77 ? 10.578 39.031 33 1 93.75 77 GLY A C 1
ATOM 558 O O . GLY A 1 77 ? 10.156 39.969 33.688 1 93.75 77 GLY A O 1
ATOM 559 N N . THR A 1 78 ? 11.648 39.062 32.25 1 93.56 78 THR A N 1
ATOM 560 C CA . THR A 1 78 ? 12.438 40.281 32.094 1 93.56 78 THR A CA 1
ATOM 561 C C . THR A 1 78 ? 12.828 40.469 30.641 1 93.56 78 THR A C 1
ATOM 563 O O . THR A 1 78 ? 13.109 39.5 29.922 1 93.56 78 THR A O 1
ATOM 566 N N . THR A 1 79 ? 12.695 41.656 30.234 1 94.12 79 THR A N 1
ATOM 567 C CA . THR A 1 79 ? 13.141 42.031 28.891 1 94.12 79 THR A CA 1
ATOM 568 C C . THR A 1 79 ? 13.695 43.438 28.859 1 94.12 79 THR A C 1
ATOM 570 O O . THR A 1 79 ? 13.797 44.094 29.906 1 94.12 79 THR A O 1
ATOM 573 N N . HIS A 1 80 ? 14.188 43.875 27.719 1 95.12 80 HIS A N 1
ATOM 574 C CA . HIS A 1 80 ? 14.688 45.25 27.547 1 95.12 80 HIS A CA 1
ATOM 575 C C . HIS A 1 80 ? 13.82 46.031 26.578 1 95.12 80 HIS A C 1
ATOM 577 O O . HIS A 1 80 ? 13.359 45.469 25.562 1 95.12 80 HIS A O 1
ATOM 583 N N . VAL A 1 81 ? 13.617 47.312 26.891 1 95.12 81 VAL A N 1
ATOM 584 C CA . VAL A 1 81 ? 12.672 48.062 26.062 1 95.12 81 VAL A CA 1
ATOM 585 C C . VAL A 1 81 ? 13.25 49.438 25.734 1 95.12 81 VAL A C 1
ATOM 587 O O . VAL A 1 81 ? 14.188 49.875 26.391 1 95.12 81 VAL A O 1
ATOM 590 N N . GLY A 1 82 ? 12.695 50 24.688 1 93.38 82 GLY A N 1
ATOM 591 C CA . GLY A 1 82 ? 13.023 51.375 24.312 1 93.38 82 GLY A CA 1
ATOM 592 C C . GLY A 1 82 ? 14.391 51.5 23.672 1 93.38 82 GLY A C 1
ATOM 593 O O . GLY A 1 82 ? 14.734 50.75 22.766 1 93.38 82 GLY A O 1
ATOM 594 N N . ASP A 1 83 ? 15.141 52.469 24.156 1 90.88 83 ASP A N 1
ATOM 595 C CA . ASP A 1 83 ? 16.422 52.812 23.516 1 90.88 83 ASP A CA 1
ATOM 596 C C . ASP A 1 83 ? 17.547 51.938 24.062 1 90.88 83 ASP A C 1
ATOM 598 O O . ASP A 1 83 ? 18.688 52.031 23.594 1 90.88 83 ASP A O 1
ATOM 602 N N . HIS A 1 84 ? 17.203 51.125 24.938 1 91.5 84 HIS A N 1
ATOM 603 C CA . HIS A 1 84 ? 18.234 50.219 25.422 1 91.5 84 HIS A CA 1
ATOM 604 C C . HIS A 1 84 ? 18.797 49.375 24.281 1 91.5 84 HIS A C 1
ATOM 606 O O . HIS A 1 84 ? 18.062 48.938 23.391 1 91.5 84 HIS A O 1
ATOM 612 N N . PRO A 1 85 ? 20.031 49.031 24.234 1 89.94 85 PRO A N 1
ATOM 613 C CA . PRO A 1 85 ? 20.656 48.281 23.141 1 89.94 85 PRO A CA 1
ATOM 614 C C . PRO A 1 85 ? 20.094 46.875 22.984 1 89.94 85 PRO A C 1
ATOM 616 O O . PRO A 1 85 ? 19.922 46.375 21.859 1 89.94 85 PRO A O 1
ATOM 619 N N . LEU A 1 86 ? 19.797 46.312 24.016 1 90.56 86 LEU A N 1
ATOM 620 C CA . LEU A 1 86 ? 19.297 44.938 23.969 1 90.56 86 LEU A CA 1
ATOM 621 C C . LEU A 1 86 ? 17.844 44.906 23.531 1 90.56 86 LEU A C 1
ATOM 623 O O . LEU A 1 86 ? 17.281 43.844 23.297 1 90.56 86 LEU A O 1
ATOM 627 N N . ALA A 1 87 ? 17.297 46 23.438 1 91.25 87 ALA A N 1
ATOM 628 C CA . ALA A 1 87 ? 15.906 46.094 22.984 1 91.25 87 ALA A CA 1
ATOM 629 C C . ALA A 1 87 ? 15.828 45.938 21.469 1 91.25 87 ALA A C 1
ATOM 631 O O . ALA A 1 87 ? 14.734 45.938 20.891 1 91.25 87 ALA A O 1
ATOM 632 N N . ALA A 1 88 ? 16.922 45.719 20.828 1 86.75 88 ALA A N 1
ATOM 633 C CA . ALA A 1 88 ? 16.984 45.531 19.391 1 86.75 88 ALA A CA 1
ATOM 634 C C . ALA A 1 88 ? 16.203 44.312 18.969 1 86.75 88 ALA A C 1
ATOM 636 O O . ALA A 1 88 ? 15.719 44.219 17.828 1 86.75 88 ALA A O 1
ATOM 637 N N . CYS A 1 89 ? 15.961 43.438 19.859 1 84.5 89 CYS A N 1
ATOM 638 C CA . CYS A 1 89 ? 15.219 42.219 19.562 1 84.5 89 CYS A CA 1
ATOM 639 C C . CYS A 1 89 ? 13.727 42.531 19.422 1 84.5 89 CYS A C 1
ATOM 641 O O . CYS A 1 89 ? 12.977 41.688 18.922 1 84.5 89 CYS A O 1
ATOM 643 N N . HIS A 1 90 ? 13.336 43.719 19.75 1 91.44 90 HIS A N 1
ATOM 644 C CA . HIS A 1 90 ? 11.93 44.125 19.688 1 91.44 90 HIS A CA 1
ATOM 645 C C . HIS A 1 90 ? 11.688 45.125 18.562 1 91.44 90 HIS A C 1
ATOM 647 O O . HIS A 1 90 ? 10.844 46.031 18.703 1 91.44 90 HIS A O 1
ATOM 653 N N . MET A 1 91 ? 12.375 44.938 17.516 1 86.56 91 MET A N 1
ATOM 654 C CA . MET A 1 91 ? 12.289 45.875 16.406 1 86.56 91 MET A CA 1
ATOM 655 C C . MET A 1 91 ? 10.898 45.844 15.781 1 86.56 91 MET A C 1
ATOM 657 O O . MET A 1 91 ? 10.445 46.844 15.211 1 86.56 91 MET A O 1
ATOM 661 N N . ASP A 1 92 ? 10.195 44.781 15.953 1 87.81 92 ASP A N 1
ATOM 662 C CA . ASP A 1 92 ? 8.883 44.625 15.336 1 87.81 92 ASP A CA 1
ATOM 663 C C . ASP A 1 92 ? 7.809 45.344 16.156 1 87.81 92 ASP A C 1
ATOM 665 O O . ASP A 1 92 ? 6.68 45.531 15.688 1 87.81 92 ASP A O 1
ATOM 669 N N . HIS A 1 93 ? 8.172 45.781 17.344 1 90.88 93 HIS A N 1
ATOM 670 C CA . HIS A 1 93 ? 7.254 46.531 18.203 1 90.88 93 HIS A CA 1
ATOM 671 C C . HIS A 1 93 ? 7.457 48.031 18.062 1 90.88 93 HIS A C 1
ATOM 673 O O . HIS A 1 93 ? 8.578 48.5 17.844 1 90.88 93 HIS A O 1
ATOM 679 N N . GLU A 1 94 ? 6.383 48.75 18.219 1 90.56 94 GLU A N 1
ATOM 680 C CA . GLU A 1 94 ? 6.484 50.188 18.141 1 90.56 94 GLU A CA 1
ATOM 681 C C . GLU A 1 94 ? 7.473 50.75 19.172 1 90.56 94 GLU A C 1
ATOM 683 O O . GLU A 1 94 ? 7.359 50.438 20.375 1 90.56 94 GLU A O 1
ATOM 688 N N . ASP A 1 95 ? 8.508 51.375 18.797 1 91.62 95 ASP A N 1
ATOM 689 C CA . ASP A 1 95 ? 9.523 52 19.625 1 91.62 95 ASP A CA 1
ATOM 690 C C . ASP A 1 95 ? 10.281 50.969 20.438 1 91.62 95 ASP A C 1
ATOM 692 O O . ASP A 1 95 ? 10.789 51.281 21.531 1 91.62 95 ASP A O 1
ATOM 696 N N . ARG A 1 96 ? 10.164 49.656 19.969 1 93.56 96 ARG A N 1
ATOM 697 C CA . ARG A 1 96 ? 10.812 48.531 20.641 1 93.56 96 ARG A CA 1
ATOM 698 C C . ARG A 1 96 ? 10.258 48.344 22.047 1 93.56 96 ARG A C 1
ATOM 700 O O . ARG A 1 96 ? 11.008 48.031 22.969 1 93.56 96 ARG A O 1
ATOM 707 N N . ARG A 1 97 ? 9.07 48.688 22.141 1 94.44 97 ARG A N 1
ATOM 708 C CA . ARG A 1 97 ? 8.375 48.562 23.406 1 94.44 97 ARG A CA 1
ATOM 709 C C . ARG A 1 97 ? 7.188 47.594 23.312 1 94.44 97 ARG A C 1
ATOM 711 O O . ARG A 1 97 ? 6.055 48.031 23.094 1 94.44 97 ARG A O 1
ATOM 718 N N . PRO A 1 98 ? 7.449 46.375 23.578 1 94.75 98 PRO A N 1
ATOM 719 C CA . PRO A 1 98 ? 6.32 45.438 23.578 1 94.75 98 PRO A CA 1
ATOM 720 C C . PRO A 1 98 ? 5.281 45.781 24.656 1 94.75 98 PRO A C 1
ATOM 722 O O . PRO A 1 98 ? 5.641 46.188 25.75 1 94.75 98 PRO A O 1
ATOM 725 N N . THR A 1 99 ? 4.09 45.594 24.328 1 95.44 99 THR A N 1
ATOM 726 C CA . THR A 1 99 ? 3.02 45.969 25.25 1 95.44 99 THR A CA 1
ATOM 727 C C . THR A 1 99 ? 2.27 44.719 25.75 1 95.44 99 THR A C 1
ATOM 729 O O . THR A 1 99 ? 1.378 44.844 26.594 1 95.44 99 THR A O 1
ATOM 732 N N . LYS A 1 100 ? 2.535 43.594 25.203 1 96.44 100 LYS A N 1
ATOM 733 C CA . LYS A 1 100 ? 1.828 42.344 25.531 1 96.44 100 LYS A CA 1
ATOM 734 C C . LYS A 1 100 ? 2.793 41.281 26.031 1 96.44 100 LYS A C 1
ATOM 736 O O . LYS A 1 100 ? 3.777 40.969 25.359 1 96.44 100 LYS A O 1
ATOM 741 N N . PHE A 1 101 ? 2.51 40.688 27.188 1 96.19 101 PHE A N 1
ATOM 742 C CA . PHE A 1 101 ? 3.395 39.719 27.828 1 96.19 101 PHE A CA 1
ATOM 743 C C . PHE A 1 101 ? 2.621 38.469 28.234 1 96.19 101 PHE A C 1
ATOM 745 O O . PHE A 1 101 ? 1.403 38.531 28.422 1 96.19 101 PHE A O 1
ATOM 752 N N . VAL A 1 102 ? 3.35 37.375 28.297 1 95.44 102 VAL A N 1
ATOM 753 C CA . VAL A 1 102 ? 2.734 36.094 28.641 1 95.44 102 VAL A CA 1
ATOM 754 C C . VAL A 1 102 ? 2.867 35.844 30.141 1 95.44 102 VAL A C 1
ATOM 756 O O . VAL A 1 102 ? 3.922 36.094 30.734 1 95.44 102 VAL A O 1
ATOM 759 N N . TRP A 1 103 ? 1.807 35.406 30.766 1 94.38 103 TRP A N 1
ATOM 760 C CA . TRP A 1 103 ? 1.788 35.094 32.188 1 94.38 103 TRP A CA 1
ATOM 761 C C . TRP A 1 103 ? 1.116 33.719 32.406 1 94.38 103 TRP A C 1
ATOM 763 O O . TRP A 1 103 ? -0.043 33.531 32.062 1 94.38 103 TRP A O 1
ATOM 773 N N . LEU A 1 104 ? 1.872 32.844 32.969 1 92.19 104 LEU A N 1
ATOM 774 C CA . LEU A 1 104 ? 1.302 31.594 33.469 1 92.19 104 LEU A CA 1
ATOM 775 C C . LEU A 1 104 ? 0.998 31.703 34.969 1 92.19 104 LEU A C 1
ATOM 777 O O . LEU A 1 104 ? 1.911 31.688 35.781 1 92.19 104 LEU A O 1
ATOM 781 N N . THR A 1 105 ? -0.182 31.703 35.25 1 91.62 105 THR A N 1
ATOM 782 C CA . THR A 1 105 ? -0.584 31.938 36.625 1 91.62 105 THR A CA 1
ATOM 783 C C . THR A 1 105 ? -0.311 30.703 37.469 1 91.62 105 THR A C 1
ATOM 785 O O . THR A 1 105 ? -0.526 29.562 37.031 1 91.62 105 THR A O 1
ATOM 788 N N . PRO A 1 106 ? 0.174 30.938 38.656 1 89.19 106 PRO A N 1
ATOM 789 C CA . PRO A 1 106 ? 0.337 29.797 39.562 1 89.19 106 PRO A CA 1
ATOM 790 C C . PRO A 1 106 ? -0.987 29.109 39.875 1 89.19 106 PRO A C 1
ATOM 792 O O . PRO A 1 106 ? -2.027 29.766 39.969 1 89.19 106 PRO A O 1
ATOM 795 N N . THR A 1 107 ? -0.893 27.859 40.156 1 88 107 THR A N 1
ATOM 796 C CA . THR A 1 107 ? -2.084 27.078 40.438 1 88 107 THR A CA 1
ATOM 797 C C . THR A 1 107 ? -2.695 27.484 41.781 1 88 107 THR A C 1
ATOM 799 O O . THR A 1 107 ? -3.895 27.297 42 1 88 107 THR A O 1
ATOM 802 N N . ASP A 1 108 ? -1.893 28.094 42.688 1 86.06 108 ASP A N 1
ATOM 803 C CA . ASP A 1 108 ? -2.357 28.453 44.031 1 86.06 108 ASP A CA 1
ATOM 804 C C . ASP A 1 108 ? -2.615 29.953 44.125 1 86.06 108 ASP A C 1
ATOM 806 O O . ASP A 1 108 ? -2.631 30.516 45.219 1 86.06 108 ASP A O 1
ATOM 810 N N . THR A 1 109 ? -2.834 30.547 43.062 1 86.19 109 THR A N 1
ATOM 811 C CA . THR A 1 109 ? -3.045 31.984 43.062 1 86.19 109 THR A CA 1
ATOM 812 C C . THR A 1 109 ? -4.305 32.344 43.844 1 86.19 109 THR A C 1
ATOM 814 O O . THR A 1 109 ? -5.359 31.75 43.656 1 86.19 109 THR A O 1
ATOM 817 N N . ASN A 1 110 ? -4.246 33.219 44.875 1 84.62 110 ASN A N 1
ATOM 818 C CA . ASN A 1 110 ? -5.371 33.719 45.656 1 84.62 110 ASN A CA 1
ATOM 819 C C . ASN A 1 110 ? -5.551 35.219 45.531 1 84.62 110 ASN A C 1
ATOM 821 O O . ASN A 1 110 ? -5.965 35.875 46.5 1 84.62 110 ASN A O 1
ATOM 825 N N . GLY A 1 111 ? -5.207 35.719 44.406 1 86.56 111 GLY A N 1
ATOM 826 C CA . GLY A 1 111 ? -5.27 37.156 44.188 1 86.56 111 GLY A CA 1
ATOM 827 C C . GLY A 1 111 ? -3.92 37.844 44.344 1 86.56 111 GLY A C 1
ATOM 828 O O . GLY A 1 111 ? -2.938 37.219 44.719 1 86.56 111 GLY A O 1
ATOM 829 N N . GLY A 1 112 ? -3.889 39.125 44 1 92.69 112 GLY A N 1
ATOM 830 C CA . GLY A 1 112 ? -2.648 39.906 44.062 1 92.69 112 GLY A CA 1
ATOM 831 C C . GLY A 1 112 ? -2.541 40.938 42.938 1 92.69 112 GLY A C 1
ATOM 832 O O . GLY A 1 112 ? -3.529 41.25 42.281 1 92.69 112 GLY A O 1
ATOM 833 N N . CYS A 1 113 ? -1.378 41.531 42.969 1 95.12 113 CYS A N 1
ATOM 834 C CA . CYS A 1 113 ? -1.159 42.594 41.969 1 95.12 113 CYS A CA 1
ATOM 835 C C . CYS A 1 113 ? 0.067 42.281 41.125 1 95.12 113 CYS A C 1
ATOM 837 O O . CYS A 1 113 ? 0.946 41.531 41.531 1 95.12 113 CYS A O 1
ATOM 839 N N . LEU A 1 114 ? 0.03 42.781 39.906 1 96.12 114 LEU A N 1
ATOM 840 C CA . LEU A 1 114 ? 1.202 42.812 39.062 1 96.12 114 LEU A CA 1
ATOM 841 C C . LEU A 1 114 ? 1.994 44.125 39.25 1 96.12 114 LEU A C 1
ATOM 843 O O . LEU A 1 114 ? 1.411 45.188 39.5 1 96.12 114 LEU A O 1
ATOM 847 N N . ARG A 1 115 ? 3.283 44.031 39.188 1 96.88 115 ARG A N 1
ATOM 848 C CA . ARG A 1 115 ? 4.16 45.188 39.312 1 96.88 115 ARG A CA 1
ATOM 849 C C . ARG A 1 115 ? 5.18 45.219 38.188 1 96.88 115 ARG A C 1
ATOM 851 O O . ARG A 1 115 ? 5.684 44.188 37.781 1 96.88 115 ARG A O 1
ATOM 858 N N . ALA A 1 116 ? 5.398 46.375 37.688 1 96.81 116 ALA A N 1
ATOM 859 C CA . ALA A 1 116 ? 6.418 46.594 36.656 1 96.81 116 ALA A CA 1
ATOM 860 C C . ALA A 1 116 ? 7.609 47.344 37.25 1 96.81 116 ALA A C 1
ATOM 862 O O . ALA A 1 116 ? 7.441 48.312 37.969 1 96.81 116 ALA A O 1
ATOM 863 N N . PHE A 1 117 ? 8.758 46.906 36.969 1 96.06 117 PHE A N 1
ATOM 864 C CA . PHE A 1 117 ? 10 47.531 37.375 1 96.06 117 PHE A CA 1
ATOM 865 C C . PHE A 1 117 ? 10.852 47.906 36.156 1 96.06 117 PHE A C 1
ATOM 867 O O . PHE A 1 117 ? 10.961 47.125 35.219 1 96.06 117 PHE A O 1
ATOM 874 N N . LEU A 1 118 ? 11.352 49.031 36.156 1 95.06 118 LEU A N 1
ATOM 875 C CA . LEU A 1 118 ? 12.312 49.469 35.125 1 95.06 118 LEU A CA 1
ATOM 876 C C . LEU A 1 118 ? 13.672 49.75 35.781 1 95.06 118 LEU A C 1
ATOM 878 O O . LEU A 1 118 ? 13.797 50.625 36.625 1 95.06 118 LEU A O 1
ATOM 882 N N . ASN A 1 119 ? 14.633 48.969 35.406 1 93.56 119 ASN A N 1
ATOM 883 C CA . ASN A 1 119 ? 15.969 49.062 36 1 93.56 119 ASN A CA 1
ATOM 884 C C . ASN A 1 119 ? 15.922 48.938 37.5 1 93.56 119 ASN A C 1
ATOM 886 O O . ASN A 1 119 ? 16.578 49.656 38.219 1 93.56 119 ASN A O 1
ATOM 890 N N . GLY A 1 120 ? 14.984 48.094 37.875 1 92.5 120 GLY A N 1
ATOM 891 C CA . GLY A 1 120 ? 14.914 47.75 39.281 1 92.5 120 GLY A CA 1
ATOM 892 C C . GLY A 1 120 ? 13.977 48.656 40.094 1 92.5 120 GLY A C 1
ATOM 893 O O . GLY A 1 120 ? 13.664 48.344 41.25 1 92.5 120 GLY A O 1
ATOM 894 N N . GLU A 1 121 ? 13.539 49.75 39.5 1 92.94 121 GLU A N 1
ATOM 895 C CA . GLU A 1 121 ? 12.648 50.688 40.156 1 92.94 121 GLU A CA 1
ATOM 896 C C . GLU A 1 121 ? 11.195 50.469 39.75 1 92.94 121 GLU A C 1
ATOM 898 O O . GLU A 1 121 ? 10.906 50.219 38.594 1 92.94 121 GLU A O 1
ATOM 903 N N . ILE A 1 122 ? 10.359 50.531 40.688 1 94.38 122 ILE A N 1
ATOM 904 C CA . ILE A 1 122 ? 8.945 50.312 40.406 1 94.38 122 ILE A CA 1
ATOM 905 C C . ILE A 1 122 ? 8.391 51.438 39.562 1 94.38 122 ILE A C 1
ATOM 907 O O . ILE A 1 122 ? 8.602 52.625 39.875 1 94.38 122 ILE A O 1
ATOM 911 N N . VAL A 1 123 ? 7.73 51.156 38.562 1 95.25 123 VAL A N 1
ATOM 912 C CA . VAL A 1 123 ? 7.203 52.156 37.656 1 95.25 123 VAL A CA 1
ATOM 913 C C . VAL A 1 123 ? 5.707 51.938 37.438 1 95.25 123 VAL A C 1
ATOM 915 O O . VAL A 1 123 ? 5.062 52.719 36.719 1 95.25 123 VAL A O 1
ATOM 918 N N . GLY A 1 124 ? 5.129 50.906 38.031 1 95.19 124 GLY A N 1
ATOM 919 C CA . GLY A 1 124 ? 3.703 50.656 37.875 1 95.19 124 GLY A CA 1
ATOM 920 C C . GLY A 1 124 ? 3.217 49.469 38.719 1 95.19 124 GLY A C 1
ATOM 921 O O . GLY A 1 124 ? 3.975 48.562 38.969 1 95.19 124 GLY A O 1
ATOM 922 N N . GLN A 1 125 ? 1.978 49.5 39.062 1 94.94 125 GLN A N 1
ATOM 923 C CA . GLN A 1 125 ? 1.301 48.438 39.781 1 94.94 125 GLN A CA 1
ATOM 924 C C . GLN A 1 125 ? -0.153 48.312 39.344 1 94.94 125 GLN A C 1
ATOM 926 O O . GLN A 1 125 ? -0.836 49.312 39.125 1 94.94 125 GLN A O 1
ATOM 931 N N . SER A 1 126 ? -0.553 47.125 39.281 1 95.25 126 SER A N 1
ATOM 932 C CA . SER A 1 126 ? -1.935 46.875 38.875 1 95.25 126 SER A CA 1
ATOM 933 C C . SER A 1 126 ? -2.879 46.969 40.062 1 95.25 126 SER A C 1
ATOM 935 O O . SER A 1 126 ? -2.432 47 41.219 1 95.25 126 SER A O 1
ATOM 937 N N . GLU A 1 127 ? -4.203 46.969 39.719 1 93.06 127 GLU A N 1
ATOM 938 C CA . GLU A 1 127 ? -5.191 46.75 40.75 1 93.06 127 GLU A CA 1
ATOM 939 C C . GLU A 1 127 ? -5.145 45.312 41.25 1 93.06 127 GLU A C 1
ATOM 941 O O . GLU A 1 127 ? -4.508 44.438 40.625 1 93.06 127 GLU A O 1
ATOM 946 N N . ASP A 1 128 ? -5.777 45.125 42.344 1 93.75 128 ASP A N 1
ATOM 947 C CA . ASP A 1 128 ? -5.898 43.75 42.812 1 93.75 128 ASP A CA 1
ATOM 948 C C . ASP A 1 128 ? -6.656 42.875 41.812 1 93.75 128 ASP A C 1
ATOM 950 O O . ASP A 1 128 ? -7.73 43.281 41.344 1 93.75 128 ASP A O 1
ATOM 954 N N . LEU A 1 129 ? -6.043 41.781 41.469 1 94.44 129 LEU A N 1
ATOM 955 C CA . LEU A 1 129 ? -6.621 40.875 40.469 1 94.44 129 LEU A CA 1
ATOM 956 C C . LEU A 1 129 ? -7.441 39.781 41.156 1 94.44 129 LEU A C 1
ATOM 958 O O . LEU A 1 129 ? -6.887 38.844 41.688 1 94.44 129 LEU A O 1
ATOM 962 N N . PRO A 1 130 ? -8.734 39.875 41.062 1 91.69 130 PRO A N 1
ATOM 963 C CA . PRO A 1 130 ? -9.562 38.812 41.656 1 91.69 130 PRO A CA 1
ATOM 964 C C . PRO A 1 130 ? -9.422 37.469 40.938 1 91.69 130 PRO A C 1
ATOM 966 O O . PRO A 1 130 ? -9.18 37.438 39.719 1 91.69 130 PRO A O 1
ATOM 969 N N . VAL A 1 131 ? -9.477 36.469 41.688 1 90.12 131 VAL A N 1
ATOM 970 C CA . VAL A 1 131 ? -9.391 35.125 41.156 1 90.12 131 VAL A CA 1
ATOM 971 C C . VAL A 1 131 ? -10.773 34.656 40.75 1 90.12 131 VAL A C 1
ATOM 973 O O . VAL A 1 131 ? -11.727 34.75 41.531 1 90.12 131 VAL A O 1
ATOM 976 N N . THR A 1 132 ? -10.906 34.5 39.625 1 81.25 132 THR A N 1
ATOM 977 C CA . THR A 1 132 ? -12.148 33.875 39.188 1 81.25 132 THR A CA 1
ATOM 978 C C . THR A 1 132 ? -12.023 32.375 39.094 1 81.25 132 THR A C 1
ATOM 980 O O . THR A 1 132 ? -10.992 31.844 38.688 1 81.25 132 THR A O 1
ATOM 983 N N . LYS A 1 133 ? -12.773 31.812 40.094 1 61.12 133 LYS A N 1
ATOM 984 C CA . LYS A 1 133 ? -12.812 30.359 40 1 61.12 133 LYS A CA 1
ATOM 985 C C . LYS A 1 133 ? -13.219 29.906 38.625 1 61.12 133 LYS A C 1
ATOM 987 O O . LYS A 1 133 ? -14.117 30.484 38 1 61.12 133 LYS A O 1
ATOM 992 N N . ARG A 1 134 ? -12.383 29.547 37.875 1 53.19 134 ARG A N 1
ATOM 993 C CA . ARG A 1 134 ? -12.781 28.969 36.594 1 53.19 134 ARG A CA 1
ATOM 994 C C . ARG A 1 134 ? -14.172 28.344 36.688 1 53.19 134 ARG A C 1
ATOM 996 O O . ARG A 1 134 ? -14.438 27.547 37.594 1 53.19 134 ARG A O 1
ATOM 1003 N N . MET A 1 135 ? -15.242 29.172 36.562 1 42.97 135 MET A N 1
ATOM 1004 C CA . MET A 1 135 ? -16.516 28.453 36.531 1 42.97 135 MET A CA 1
ATOM 1005 C C . MET A 1 135 ? -16.297 27 36.094 1 42.97 135 MET A C 1
ATOM 1007 O O . MET A 1 135 ? -15.789 26.75 35 1 42.97 135 MET A O 1
ATOM 1011 N N . ALA A 1 136 ? -16 26.25 37.031 1 38.78 136 ALA A N 1
ATOM 1012 C CA . ALA A 1 136 ? -16.141 24.859 36.625 1 38.78 136 ALA A CA 1
ATOM 1013 C C . ALA A 1 136 ? -17.344 24.672 35.688 1 38.78 136 ALA A C 1
ATOM 1015 O O . ALA A 1 136 ? -18.469 25.047 36.062 1 38.78 136 ALA A O 1
ATOM 1016 N N . ARG A 1 137 ? -17.422 24.969 34.5 1 34.78 137 ARG A N 1
ATOM 1017 C CA . ARG A 1 137 ? -18.609 24.594 33.781 1 34.78 137 ARG A CA 1
ATOM 1018 C C . ARG A 1 137 ? -19.344 23.438 34.438 1 34.78 137 ARG A C 1
ATOM 1020 O O . ARG A 1 137 ? -18.766 22.359 34.625 1 34.78 137 ARG A O 1
ATOM 1027 N N . ARG A 1 138 ? -20.219 23.703 35.344 1 34.06 138 ARG A N 1
ATOM 1028 C CA . ARG A 1 138 ? -21.031 22.797 36.125 1 34.06 138 ARG A CA 1
ATOM 1029 C C . ARG A 1 138 ? -21.25 21.469 35.406 1 34.06 138 ARG A C 1
ATOM 1031 O O . ARG A 1 138 ? -21.188 20.406 36.031 1 34.06 138 ARG A O 1
ATOM 1038 N N . SER A 1 139 ? -22.391 21.516 34.625 1 30.73 139 SER A N 1
ATOM 1039 C CA . SER A 1 139 ? -22.844 20.25 34.031 1 30.73 139 SER A CA 1
ATOM 1040 C C . SER A 1 139 ? -21.688 19.531 33.344 1 30.73 139 SER A C 1
ATOM 1042 O O . SER A 1 139 ? -21.828 18.375 32.906 1 30.73 139 SER A O 1
ATOM 1044 N N . ALA A 1 140 ? -20.953 20.375 32.531 1 36.81 140 ALA A N 1
ATOM 1045 C CA . ALA A 1 140 ? -19.812 19.734 31.875 1 36.81 140 ALA A CA 1
ATOM 1046 C C . ALA A 1 140 ? -18.625 19.594 32.812 1 36.81 140 ALA A C 1
ATOM 1048 O O . ALA A 1 140 ? -17.891 20.562 33.031 1 36.81 140 ALA A O 1
ATOM 1049 N N . LYS A 1 141 ? -18.75 19.172 34.156 1 34.25 141 LYS A N 1
ATOM 1050 C CA . LYS A 1 141 ? -17.844 18.719 35.188 1 34.25 141 LYS A CA 1
ATOM 1051 C C . LYS A 1 141 ? -16.453 18.453 34.656 1 34.25 141 LYS A C 1
ATOM 1053 O O . LYS A 1 141 ? -15.445 18.844 35.25 1 34.25 141 LYS A O 1
ATOM 1058 N N . ARG A 1 142 ? -16.297 17.109 34.344 1 37.03 142 ARG A N 1
ATOM 1059 C CA . ARG A 1 142 ? -14.93 16.609 34.156 1 37.03 142 ARG A CA 1
ATOM 1060 C C . ARG A 1 142 ? -14.195 17.344 33.062 1 37.03 142 ARG A C 1
ATOM 1062 O O . ARG A 1 142 ? -14.562 17.25 31.891 1 37.03 142 ARG A O 1
ATOM 1069 N N . SER A 1 143 ? -13.984 18.562 33.344 1 30.28 143 SER A N 1
ATOM 1070 C CA . SER A 1 143 ? -13.18 19.266 32.375 1 30.28 143 SER A CA 1
ATOM 1071 C C . SER A 1 143 ? -12.258 18.312 31.609 1 30.28 143 SER A C 1
ATOM 1073 O O . SER A 1 143 ? -11.867 17.266 32.156 1 30.28 143 SER A O 1
ATOM 1075 N N . PHE A 1 144 ? -12.344 18.531 30.281 1 33.47 144 PHE A N 1
ATOM 1076 C CA . PHE A 1 144 ? -11.484 17.688 29.469 1 33.47 144 PHE A CA 1
ATOM 1077 C C . PHE A 1 144 ? -10.102 17.562 30.094 1 33.47 144 PHE A C 1
ATOM 1079 O O . PHE A 1 144 ? -9.414 16.562 29.891 1 33.47 144 PHE A O 1
ATOM 1086 N N . ALA A 1 145 ? -9.625 18.672 30.797 1 35.56 145 ALA A N 1
ATOM 1087 C CA . ALA A 1 145 ? -8.375 18.578 31.531 1 35.56 145 ALA A CA 1
ATOM 1088 C C . ALA A 1 145 ? -8.453 17.5 32.594 1 35.56 145 ALA A C 1
ATOM 1090 O O . ALA A 1 145 ? -7.449 16.859 32.938 1 35.56 145 ALA A O 1
ATOM 1091 N N . ASP A 1 146 ? -9.508 17.391 33.312 1 35.97 146 ASP A N 1
ATOM 1092 C CA . ASP A 1 146 ? -9.625 16.391 34.375 1 35.97 146 ASP A CA 1
ATOM 1093 C C . ASP A 1 146 ? -9.531 14.977 33.812 1 35.97 146 ASP A C 1
ATOM 1095 O O . ASP A 1 146 ? -9.289 14.023 34.531 1 35.97 146 ASP A O 1
ATOM 1099 N N . VAL A 1 147 ? -10.141 14.828 32.781 1 34.69 147 VAL A N 1
ATOM 1100 C CA . VAL A 1 147 ? -10.023 13.508 32.156 1 34.69 147 VAL A CA 1
ATOM 1101 C C . VAL A 1 147 ? -8.633 13.344 31.562 1 34.69 147 VAL A C 1
ATOM 1103 O O . VAL A 1 147 ? -8.219 12.227 31.234 1 34.69 147 VAL A O 1
ATOM 1106 N N . GLY A 1 148 ? -8 14.43 31.031 1 34.53 148 GLY A N 1
ATOM 1107 C CA . GLY A 1 148 ? -6.707 14.258 30.391 1 34.53 148 GLY A CA 1
ATOM 1108 C C . GLY A 1 148 ? -5.574 14.047 31.375 1 34.53 148 GLY A C 1
ATOM 1109 O O . GLY A 1 148 ? -5.25 14.938 32.156 1 34.53 148 GLY A O 1
ATOM 1110 N N . GLY A 1 149 ? -5.539 13.125 32.031 1 34.44 149 GLY A N 1
ATOM 1111 C CA . GLY A 1 149 ? -4.305 12.867 32.781 1 34.44 149 GLY A CA 1
ATOM 1112 C C . GLY A 1 149 ? -3.086 13.484 32.094 1 34.44 149 GLY A C 1
ATOM 1113 O O . GLY A 1 149 ? -3.176 14.016 31 1 34.44 149 GLY A O 1
ATOM 1114 N N . ASP A 1 150 ? -1.994 13.852 32.812 1 37.44 150 ASP A N 1
ATOM 1115 C CA . ASP A 1 150 ? -0.693 14.297 32.312 1 37.44 150 ASP A CA 1
ATOM 1116 C C . ASP A 1 150 ? -0.365 13.656 30.969 1 37.44 150 ASP A C 1
ATOM 1118 O O . ASP A 1 150 ? 0.75 13.805 30.469 1 37.44 150 ASP A O 1
ATOM 1122 N N . ASP A 1 151 ? -1.195 12.719 30.5 1 47.41 151 ASP A N 1
ATOM 1123 C CA . ASP A 1 151 ? -0.832 11.898 29.344 1 47.41 151 ASP A CA 1
ATOM 1124 C C . ASP A 1 151 ? -1.138 12.625 28.047 1 47.41 151 ASP A C 1
ATOM 1126 O O . ASP A 1 151 ? -2.178 13.273 27.906 1 47.41 151 ASP A O 1
ATOM 1130 N N . SER A 1 152 ? -0.074 13.125 27.219 1 58.16 152 SER A N 1
ATOM 1131 C CA . SER A 1 152 ? 0.189 13.633 25.875 1 58.16 152 SER A CA 1
ATOM 1132 C C . SER A 1 152 ? -0.897 13.203 24.891 1 58.16 152 SER A C 1
ATOM 1134 O O . SER A 1 152 ? -0.615 12.93 23.734 1 58.16 152 SER A O 1
ATOM 1136 N N . MET A 1 153 ? -2.133 13.188 25.406 1 66.25 153 MET A N 1
ATOM 1137 C CA . MET A 1 153 ? -3.211 12.648 24.578 1 66.25 153 MET A CA 1
ATOM 1138 C C . MET A 1 153 ? -3.672 13.68 23.547 1 66.25 153 MET A C 1
ATOM 1140 O O . MET A 1 153 ? -3.945 13.328 22.406 1 66.25 153 MET A O 1
ATOM 1144 N N . TRP A 1 154 ? -3.809 14.953 24.062 1 78.62 154 TRP A N 1
ATOM 1145 C CA . TRP A 1 154 ? -4.152 16.047 23.156 1 78.62 154 TRP A CA 1
ATOM 1146 C C . TRP A 1 154 ? -3.305 17.281 23.453 1 78.62 154 TRP A C 1
ATOM 1148 O O . TRP A 1 154 ? -2.574 17.328 24.438 1 78.62 154 TRP A O 1
ATOM 1158 N N . PHE A 1 155 ? -3.322 18.125 22.594 1 84.44 155 PHE A N 1
ATOM 1159 C CA . PHE A 1 155 ? -2.559 19.359 22.734 1 84.44 155 PHE A CA 1
ATOM 1160 C C . PHE A 1 155 ? -3.055 20.172 23.938 1 84.44 155 PHE A C 1
ATOM 1162 O O . PHE A 1 155 ? -4.246 20.453 24.047 1 84.44 155 PHE A O 1
ATOM 1169 N N . ASN A 1 156 ? -2.176 20.391 24.859 1 83.38 156 ASN A N 1
ATOM 1170 C CA . ASN A 1 156 ? -2.416 21.234 26.016 1 83.38 156 ASN A CA 1
ATOM 1171 C C . ASN A 1 156 ? -1.618 22.531 25.953 1 83.38 156 ASN A C 1
ATOM 1173 O O . ASN A 1 156 ? -0.394 22.516 26.094 1 83.38 156 ASN A O 1
ATOM 1177 N N . GLY A 1 157 ? -2.383 23.609 25.844 1 87.56 157 GLY A N 1
ATOM 1178 C CA . GLY A 1 157 ? -1.735 24.891 25.625 1 87.56 157 GLY A CA 1
ATOM 1179 C C . GLY A 1 157 ? -0.921 25.359 26.828 1 87.56 157 GLY A C 1
ATOM 1180 O O . GLY A 1 157 ? 0.141 25.969 26.656 1 87.56 157 GLY A O 1
ATOM 1181 N N . VAL A 1 158 ? -1.412 25.109 28.016 1 85.12 158 VAL A N 1
ATOM 1182 C CA . VAL A 1 158 ? -0.696 25.5 29.234 1 85.12 158 VAL A CA 1
ATOM 1183 C C . VAL A 1 158 ? 0.602 24.703 29.344 1 85.12 158 VAL A C 1
ATOM 1185 O O . VAL A 1 158 ? 1.674 25.281 29.547 1 85.12 158 VAL A O 1
ATOM 1188 N N . ALA A 1 159 ? 0.408 23.422 29.156 1 83.69 159 ALA A N 1
ATOM 1189 C CA . ALA A 1 159 ? 1.59 22.562 29.203 1 83.69 159 ALA A CA 1
ATOM 1190 C C . ALA A 1 159 ? 2.596 22.969 28.125 1 83.69 159 ALA A C 1
ATOM 1192 O O . ALA A 1 159 ? 3.807 22.906 28.344 1 83.69 159 ALA A O 1
ATOM 1193 N N . TYR A 1 160 ? 2.105 23.297 27.031 1 88.44 160 TYR A N 1
ATOM 1194 C CA . TYR A 1 160 ? 2.941 23.734 25.922 1 88.44 160 TYR A CA 1
ATOM 1195 C C . TYR A 1 160 ? 3.783 24.938 26.297 1 88.44 160 TYR A C 1
ATOM 1197 O O . TYR A 1 160 ? 4.988 24.969 26.031 1 88.44 160 TYR A O 1
ATOM 1205 N N . LEU A 1 161 ? 3.225 25.953 26.922 1 88.81 161 LEU A N 1
ATOM 1206 C CA . LEU A 1 161 ? 3.91 27.172 27.328 1 88.81 161 LEU A CA 1
ATOM 1207 C C . LEU A 1 161 ? 4.871 26.891 28.469 1 88.81 161 LEU A C 1
ATOM 1209 O O . LEU A 1 161 ? 5.93 27.516 28.562 1 88.81 161 LEU A O 1
ATOM 1213 N N . GLU A 1 162 ? 4.477 25.953 29.312 1 85.69 162 GLU A N 1
ATOM 1214 C CA . GLU A 1 162 ? 5.316 25.609 30.453 1 85.69 162 GLU A CA 1
ATOM 1215 C C . GLU A 1 162 ? 6.641 25 30 1 85.69 162 GLU A C 1
ATOM 1217 O O . GLU A 1 162 ? 7.648 25.094 30.703 1 85.69 162 GLU A O 1
ATOM 1222 N N . GLN A 1 163 ? 6.602 24.422 28.875 1 83.06 163 GLN A N 1
ATOM 1223 C CA . GLN A 1 163 ? 7.797 23.766 28.359 1 83.06 163 GLN A CA 1
ATOM 1224 C C . GLN A 1 163 ? 8.789 24.781 27.812 1 83.06 163 GLN A C 1
ATOM 1226 O O . GLN A 1 163 ? 9.969 24.469 27.625 1 83.06 163 GLN A O 1
ATOM 1231 N N . LYS A 1 164 ? 8.352 25.969 27.641 1 83.06 164 LYS A N 1
ATOM 1232 C CA . LYS A 1 164 ? 9.219 27 27.078 1 83.06 164 LYS A CA 1
ATOM 1233 C C . LYS A 1 164 ? 9.984 27.75 28.172 1 83.06 164 LYS A C 1
ATOM 1235 O O . LYS A 1 164 ? 9.539 27.797 29.312 1 83.06 164 LYS A O 1
ATOM 1240 N N . GLN A 1 165 ? 11.133 28.266 27.812 1 73 165 GLN A N 1
ATOM 1241 C CA . GLN A 1 165 ? 11.852 29.109 28.766 1 73 165 GLN A CA 1
ATOM 1242 C C . GLN A 1 165 ? 11.078 30.406 29.047 1 73 165 GLN A C 1
ATOM 1244 O O . GLN A 1 165 ? 10.641 31.078 28.125 1 73 165 GLN A O 1
ATOM 1249 N N . PRO A 1 166 ? 10.938 30.672 30.25 1 75.12 166 PRO A N 1
ATOM 1250 C CA . PRO A 1 166 ? 10.062 31.781 30.641 1 75.12 166 PRO A CA 1
ATOM 1251 C C . PRO A 1 166 ? 10.445 33.094 29.969 1 75.12 166 PRO A C 1
ATOM 1253 O O . PRO A 1 166 ? 9.57 33.812 29.453 1 75.12 166 PRO A O 1
ATOM 1256 N N . ASP A 1 167 ? 11.703 33.375 29.953 1 78.88 167 ASP A N 1
ATOM 1257 C CA . ASP A 1 167 ? 12.109 34.656 29.406 1 78.88 167 ASP A CA 1
ATOM 1258 C C . ASP A 1 167 ? 11.953 34.688 27.875 1 78.88 167 ASP A C 1
ATOM 1260 O O . ASP A 1 167 ? 11.719 35.75 27.297 1 78.88 167 ASP A O 1
ATOM 1264 N N . GLU A 1 168 ? 12.023 33.469 27.297 1 78.94 168 GLU A N 1
ATOM 1265 C CA . GLU A 1 168 ? 11.898 33.375 25.844 1 78.94 168 GLU A CA 1
ATOM 1266 C C . GLU A 1 168 ? 10.445 33.5 25.406 1 78.94 168 GLU A C 1
ATOM 1268 O O . GLU A 1 168 ? 10.156 33.938 24.297 1 78.94 168 GLU A O 1
ATOM 1273 N N . SER A 1 169 ? 9.633 33.188 26.297 1 85 169 SER A N 1
ATOM 1274 C CA . SER A 1 169 ? 8.211 33.188 25.953 1 85 169 SER A CA 1
ATOM 1275 C C . SER A 1 169 ? 7.473 34.312 26.641 1 85 169 SER A C 1
ATOM 1277 O O . SER A 1 169 ? 6.25 34.406 26.547 1 85 169 SER A O 1
ATOM 1279 N N . PHE A 1 170 ? 8.188 35.25 27.219 1 91.25 170 PHE A N 1
ATOM 1280 C CA . PHE A 1 170 ? 7.621 36.312 28.047 1 91.25 170 PHE A CA 1
ATOM 1281 C C . PHE A 1 170 ? 6.957 37.375 27.188 1 91.25 170 PHE A C 1
ATOM 1283 O O . PHE A 1 170 ? 5.848 37.812 27.484 1 91.25 170 PHE A O 1
ATOM 1290 N N . VAL A 1 171 ? 7.617 37.75 26.172 1 91.5 171 VAL A N 1
ATOM 1291 C CA . VAL A 1 171 ? 7.117 38.812 25.312 1 91.5 171 VAL A CA 1
ATOM 1292 C C . VAL A 1 171 ? 6.332 38.188 24.141 1 91.5 171 VAL A C 1
ATOM 1294 O O . VAL A 1 171 ? 6.828 37.312 23.438 1 91.5 171 VAL A O 1
ATOM 1297 N N . ALA A 1 172 ? 5.125 38.594 23.984 1 92 172 ALA A N 1
ATOM 1298 C CA . ALA A 1 172 ? 4.332 38.156 22.828 1 92 172 ALA A CA 1
ATOM 1299 C C . ALA A 1 172 ? 4.887 38.719 21.531 1 92 172 ALA A C 1
ATOM 1301 O O . ALA A 1 172 ? 5.312 39.875 21.484 1 92 172 ALA A O 1
ATOM 1302 N N . ALA A 1 173 ? 4.832 37.938 20.547 1 90.06 173 ALA A N 1
ATOM 1303 C CA . ALA A 1 173 ? 5.301 38.375 19.234 1 90.06 173 ALA A CA 1
ATOM 1304 C C . ALA A 1 173 ? 4.301 39.344 18.594 1 90.06 173 ALA A C 1
ATOM 1306 O O . ALA A 1 173 ? 3.129 39.375 18.984 1 90.06 173 ALA A O 1
ATOM 1307 N N . ALA A 1 174 ? 4.863 40.125 17.672 1 87.31 174 ALA A N 1
ATOM 1308 C CA . ALA A 1 174 ? 4 41.031 16.922 1 87.31 174 ALA A CA 1
ATOM 1309 C C . ALA A 1 174 ? 3.143 40.281 15.922 1 87.31 174 ALA A C 1
ATOM 1311 O O . ALA A 1 174 ? 3.574 39.25 15.375 1 87.31 174 ALA A O 1
ATOM 1312 N N . LYS A 1 175 ? 2.01 40.812 15.602 1 90.5 175 LYS A N 1
ATOM 1313 C CA . LYS A 1 175 ? 1.062 40.156 14.695 1 90.5 175 LYS A CA 1
ATOM 1314 C C . LYS A 1 175 ? 1.432 40.438 13.234 1 90.5 175 LYS A C 1
ATOM 1316 O O . LYS A 1 175 ? 0.864 39.812 12.328 1 90.5 175 LYS A O 1
ATOM 1321 N N . ASN A 1 176 ? 2.395 41.25 13.016 1 91.38 176 ASN A N 1
ATOM 1322 C CA . ASN A 1 176 ? 2.766 41.594 11.648 1 91.38 176 ASN A CA 1
ATOM 1323 C C . ASN A 1 176 ? 3.814 40.625 11.094 1 91.38 176 ASN A C 1
ATOM 1325 O O . ASN A 1 176 ? 4.359 40.844 10.016 1 91.38 176 ASN A O 1
ATOM 1329 N N . LYS A 1 177 ? 4.105 39.562 11.844 1 94.12 177 LYS A N 1
ATOM 1330 C CA . LYS A 1 177 ? 4.953 38.5 11.312 1 94.12 177 LYS A CA 1
ATOM 1331 C C . LYS A 1 177 ? 4.359 37.906 10.031 1 94.12 177 LYS A C 1
ATOM 1333 O O . LYS A 1 177 ? 3.164 38.062 9.766 1 94.12 177 LYS A O 1
ATOM 1338 N N . TYR A 1 178 ? 5.227 37.344 9.211 1 97.56 178 TYR A N 1
ATOM 1339 C CA . TYR A 1 178 ? 4.816 36.812 7.922 1 97.56 178 TYR A CA 1
ATOM 1340 C C . TYR A 1 178 ? 4.668 35.281 7.988 1 97.56 178 TYR A C 1
ATOM 1342 O O . TYR A 1 178 ? 5.613 34.562 8.344 1 97.56 178 TYR A O 1
ATOM 1350 N N . PHE A 1 179 ? 3.51 34.781 7.66 1 98.5 179 PHE A N 1
ATOM 1351 C CA . PHE A 1 179 ? 3.182 33.375 7.859 1 98.5 179 PHE A CA 1
ATOM 1352 C C . PHE A 1 179 ? 3 32.688 6.52 1 98.5 179 PHE A C 1
ATOM 1354 O O . PHE A 1 179 ? 2.348 33.219 5.617 1 98.5 179 PHE A O 1
ATOM 1361 N N . GLY A 1 180 ? 3.672 31.5 6.32 1 98.81 180 GLY A N 1
ATOM 1362 C CA . GLY A 1 180 ? 3.438 30.641 5.176 1 98.81 180 GLY A CA 1
ATOM 1363 C C . GLY A 1 180 ? 2.52 29.469 5.492 1 98.81 180 GLY A C 1
ATOM 1364 O O . GLY A 1 180 ? 2.674 28.812 6.52 1 98.81 180 GLY A O 1
ATOM 1365 N N . ILE A 1 181 ? 1.504 29.281 4.711 1 98.94 181 ILE A N 1
ATOM 1366 C CA . ILE A 1 181 ? 0.648 28.109 4.77 1 98.94 181 ILE A CA 1
ATOM 1367 C C . ILE A 1 181 ? 0.89 27.234 3.545 1 98.94 181 ILE A C 1
ATOM 1369 O O . ILE A 1 181 ? 0.638 27.656 2.414 1 98.94 181 ILE A O 1
ATOM 1373 N N . LEU A 1 182 ? 1.373 26.031 3.77 1 98.88 182 LEU A N 1
ATOM 1374 C CA . LEU A 1 182 ? 1.68 25.141 2.66 1 98.88 182 LEU A CA 1
ATOM 1375 C C . LEU A 1 182 ? 0.505 24.203 2.369 1 98.88 182 LEU A C 1
ATOM 1377 O O . LEU A 1 182 ? 0.26 23.266 3.117 1 98.88 182 LEU A O 1
ATOM 1381 N N . GLY A 1 183 ? -0.202 24.469 1.206 1 98.62 183 GLY A N 1
ATOM 1382 C CA . GLY A 1 183 ? -1.361 23.688 0.8 1 98.62 183 GLY A CA 1
ATOM 1383 C C . GLY A 1 183 ? -2.678 24.406 1.056 1 98.62 183 GLY A C 1
ATOM 1384 O O . GLY A 1 183 ? -2.896 24.938 2.143 1 98.62 183 GLY A O 1
ATOM 1385 N N . ALA A 1 184 ? -3.512 24.344 0.07 1 98.62 184 ALA A N 1
ATOM 1386 C CA . ALA A 1 184 ? -4.832 24.969 0.163 1 98.62 184 ALA A CA 1
ATOM 1387 C C . ALA A 1 184 ? -5.918 23.906 0.359 1 98.62 184 ALA A C 1
ATOM 1389 O O . ALA A 1 184 ? -7.023 24.047 -0.173 1 98.62 184 ALA A O 1
ATOM 1390 N N . GLY A 1 185 ? -5.562 22.797 1.012 1 98.38 185 GLY A N 1
ATOM 1391 C CA . GLY A 1 185 ? -6.602 21.906 1.502 1 98.38 185 GLY A CA 1
ATOM 1392 C C . GLY A 1 185 ? -7.434 22.531 2.613 1 98.38 185 GLY A C 1
ATOM 1393 O O . GLY A 1 185 ? -7.207 23.672 3.008 1 98.38 185 GLY A O 1
ATOM 1394 N N . MET A 1 186 ? -8.281 21.766 3.193 1 98.62 186 MET A N 1
ATOM 1395 C CA . MET A 1 186 ? -9.227 22.312 4.156 1 98.62 186 MET A CA 1
ATOM 1396 C C . MET A 1 186 ? -8.508 22.797 5.414 1 98.62 186 MET A C 1
ATOM 1398 O O . MET A 1 186 ? -8.922 23.781 6.027 1 98.62 186 MET A O 1
ATOM 1402 N N . SER A 1 187 ? -7.465 22.094 5.82 1 98.5 187 SER A N 1
ATOM 1403 C CA . SER A 1 187 ? -6.73 22.531 7 1 98.5 187 SER A CA 1
ATOM 1404 C C . SER A 1 187 ? -6.008 23.844 6.738 1 98.5 187 SER A C 1
ATOM 1406 O O . SER A 1 187 ? -5.977 24.719 7.602 1 98.5 187 SER A O 1
ATOM 1408 N N . GLY A 1 188 ? -5.422 23.984 5.543 1 98.81 188 GLY A N 1
ATOM 1409 C CA . GLY A 1 188 ? -4.781 25.234 5.195 1 98.81 188 GLY A CA 1
ATOM 1410 C C . GLY A 1 188 ? -5.758 26.391 5.082 1 98.81 188 GLY A C 1
ATOM 1411 O O . GLY A 1 188 ? -5.504 27.484 5.605 1 98.81 188 GLY A O 1
ATOM 1412 N N . LEU A 1 189 ? -6.844 26.125 4.438 1 98.88 189 LEU A N 1
ATOM 1413 C CA . LEU A 1 189 ? -7.875 27.141 4.277 1 98.88 189 LEU A CA 1
ATOM 1414 C C . LEU A 1 189 ? -8.43 27.578 5.629 1 98.88 189 LEU A C 1
ATOM 1416 O O . LEU A 1 189 ? -8.586 28.766 5.895 1 98.88 189 LEU A O 1
ATOM 1420 N N . MET A 1 190 ? -8.688 26.594 6.477 1 98.69 190 MET A N 1
ATOM 1421 C CA . MET A 1 190 ? -9.188 26.875 7.812 1 98.69 190 MET A CA 1
ATOM 1422 C C . MET A 1 190 ? -8.18 27.688 8.609 1 98.69 190 MET A C 1
ATOM 1424 O O . MET A 1 190 ? -8.547 28.641 9.312 1 98.69 190 MET A O 1
ATOM 1428 N N . SER A 1 191 ? -6.926 27.406 8.523 1 98.75 191 SER A N 1
ATOM 1429 C CA . SER A 1 191 ? -5.883 28.141 9.234 1 98.75 191 SER A CA 1
ATOM 1430 C C . SER A 1 191 ? -5.84 29.594 8.805 1 98.75 191 SER A C 1
ATOM 1432 O O . SER A 1 191 ? -5.66 30.5 9.633 1 98.75 191 SER A O 1
ATOM 1434 N N . SER A 1 192 ? -5.973 29.828 7.5 1 98.75 192 SER A N 1
ATOM 1435 C CA . SER A 1 192 ? -5.992 31.203 6.992 1 98.75 192 SER A CA 1
ATOM 1436 C C . SER A 1 192 ? -7.145 32 7.594 1 98.75 192 SER A C 1
ATOM 1438 O O . SER A 1 192 ? -6.965 33.156 8.008 1 98.75 192 SER A O 1
ATOM 1440 N N . LEU A 1 193 ? -8.312 31.359 7.625 1 98.69 193 LEU A N 1
ATOM 1441 C CA . LEU A 1 193 ? -9.5 31.984 8.203 1 98.69 193 LEU A CA 1
ATOM 1442 C C . LEU A 1 193 ? -9.289 32.312 9.68 1 98.69 193 LEU A C 1
ATOM 1444 O O . LEU A 1 193 ? -9.648 33.375 10.148 1 98.69 193 LEU A O 1
ATOM 1448 N N . LEU A 1 194 ? -8.727 31.375 10.43 1 98.62 194 LEU A N 1
ATOM 1449 C CA . LEU A 1 194 ? -8.492 31.547 11.859 1 98.62 194 LEU A CA 1
ATOM 1450 C C . LEU A 1 194 ? -7.5 32.688 12.117 1 98.62 194 LEU A C 1
ATOM 1452 O O . LEU A 1 194 ? -7.699 33.469 13.023 1 98.62 194 LEU A O 1
ATOM 1456 N N . LEU A 1 195 ? -6.434 32.75 11.336 1 98.5 195 LEU A N 1
ATOM 1457 C CA . LEU A 1 195 ? -5.461 33.812 11.484 1 98.5 195 LEU A CA 1
ATOM 1458 C C . LEU A 1 195 ? -6.105 35.188 11.227 1 98.5 195 LEU A C 1
ATOM 1460 O O . LEU A 1 195 ? -5.934 36.125 12.023 1 98.5 195 LEU A O 1
ATOM 1464 N N . ASP A 1 196 ? -6.859 35.312 10.203 1 97.75 196 ASP A N 1
ATOM 1465 C CA . ASP A 1 196 ? -7.555 36.531 9.891 1 97.75 196 ASP A CA 1
ATOM 1466 C C . ASP A 1 196 ? -8.484 36.938 11.031 1 97.75 196 ASP A C 1
ATOM 1468 O O . ASP A 1 196 ? -8.602 38.125 11.352 1 97.75 196 ASP A O 1
ATOM 1472 N N . SER A 1 197 ? -9.164 36 11.602 1 97.44 197 SER A N 1
ATOM 1473 C CA . SER A 1 197 ? -10.172 36.281 12.617 1 97.44 197 SER A CA 1
ATOM 1474 C C . SER A 1 197 ? -9.555 36.938 13.852 1 97.44 197 SER A C 1
ATOM 1476 O O . SER A 1 197 ? -10.25 37.562 14.633 1 97.44 197 SER A O 1
ATOM 1478 N N . VAL A 1 198 ? -8.266 36.781 14.031 1 97.31 198 VAL A N 1
ATOM 1479 C CA . VAL A 1 198 ? -7.633 37.344 15.211 1 97.31 198 VAL A CA 1
ATOM 1480 C C . VAL A 1 198 ? -6.695 38.5 14.797 1 97.31 198 VAL A C 1
ATOM 1482 O O . VAL A 1 198 ? -5.777 38.844 15.539 1 97.31 198 VAL A O 1
ATOM 1485 N N . GLY A 1 199 ? -6.812 38.938 13.586 1 96.56 199 GLY A N 1
ATOM 1486 C CA . GLY A 1 199 ? -6.145 40.125 13.141 1 96.56 199 GLY A CA 1
ATOM 1487 C C . GLY A 1 199 ? -4.793 39.875 12.5 1 96.56 199 GLY A C 1
ATOM 1488 O O . GLY A 1 199 ? -4.004 40.781 12.297 1 96.56 199 GLY A O 1
ATOM 1489 N N . ILE A 1 200 ? -4.449 38.719 12.242 1 97.44 200 ILE A N 1
ATOM 1490 C CA . ILE A 1 200 ? -3.232 38.375 11.516 1 97.44 200 ILE A CA 1
ATOM 1491 C C . ILE A 1 200 ? -3.545 38.188 10.031 1 97.44 200 ILE A C 1
ATOM 1493 O O . ILE A 1 200 ? -4.152 37.188 9.641 1 97.44 200 ILE A O 1
ATOM 1497 N N . HIS A 1 201 ? -3.066 39.125 9.234 1 96.69 201 HIS A N 1
ATOM 1498 C CA . HIS A 1 201 ? -3.461 39.125 7.828 1 96.69 201 HIS A CA 1
ATOM 1499 C C . HIS A 1 201 ? -2.266 38.875 6.914 1 96.69 201 HIS A C 1
ATOM 1501 O O . HIS A 1 201 ? -2.436 38.625 5.723 1 96.69 201 HIS A O 1
ATOM 1507 N N . ASN A 1 202 ? -1.088 38.875 7.504 1 97.31 202 ASN A N 1
ATOM 1508 C CA . ASN A 1 202 ? 0.131 38.75 6.711 1 97.31 202 ASN A CA 1
ATOM 1509 C C . ASN A 1 202 ? 0.526 37.312 6.516 1 97.31 202 ASN A C 1
ATOM 1511 O O . ASN A 1 202 ? 1.574 36.875 6.996 1 97.31 202 ASN A O 1
ATOM 1515 N N . TRP A 1 203 ? -0.284 36.625 5.816 1 98.38 203 TRP A N 1
ATOM 1516 C CA . TRP A 1 203 ? -0.028 35.219 5.488 1 98.38 203 TRP A CA 1
ATOM 1517 C C . TRP A 1 203 ? -0.153 35 3.988 1 98.38 203 TRP A C 1
ATOM 1519 O O . TRP A 1 203 ? -0.735 35.812 3.27 1 98.38 203 TRP A O 1
ATOM 1529 N N . LYS A 1 204 ? 0.454 33.906 3.51 1 98.75 204 LYS A N 1
ATOM 1530 C CA . LYS A 1 204 ? 0.379 33.5 2.113 1 98.75 204 LYS A CA 1
ATOM 1531 C C . LYS A 1 204 ? 0.245 31.969 2 1 98.75 204 LYS A C 1
ATOM 1533 O O . LYS A 1 204 ? 0.959 31.234 2.678 1 98.75 204 LYS A O 1
ATOM 1538 N N . ILE A 1 205 ? -0.675 31.516 1.146 1 98.81 205 ILE A N 1
ATOM 1539 C CA . ILE A 1 205 ? -0.814 30.094 0.862 1 98.81 205 ILE A CA 1
ATOM 1540 C C . ILE A 1 205 ? -0.023 29.734 -0.394 1 98.81 205 ILE A C 1
ATOM 1542 O O . ILE A 1 205 ? -0.106 30.438 -1.406 1 98.81 205 ILE A O 1
ATOM 1546 N N . LEU A 1 206 ? 0.822 28.719 -0.325 1 98.88 206 LEU A N 1
ATOM 1547 C CA . LEU A 1 206 ? 1.432 28.094 -1.494 1 98.88 206 LEU A CA 1
ATOM 1548 C C . LEU A 1 206 ? 0.723 26.797 -1.845 1 98.88 206 LEU A C 1
ATOM 1550 O O . LEU A 1 206 ? 0.706 25.859 -1.043 1 98.88 206 LEU A O 1
ATOM 1554 N N . GLU A 1 207 ? 0.075 26.766 -2.98 1 98.75 207 GLU A N 1
ATOM 1555 C CA . GLU A 1 207 ? -0.725 25.625 -3.422 1 98.75 207 GLU A CA 1
ATOM 1556 C C . GLU A 1 207 ? -0.172 25.031 -4.715 1 98.75 207 GLU A C 1
ATOM 1558 O O . GLU A 1 207 ? 0.007 25.75 -5.707 1 98.75 207 GLU A O 1
ATOM 1563 N N . SER A 1 208 ? 0.081 23.719 -4.68 1 98.56 208 SER A N 1
ATOM 1564 C CA . SER A 1 208 ? 0.691 23.062 -5.832 1 98.56 208 SER A CA 1
ATOM 1565 C C . SER A 1 208 ? -0.296 22.953 -6.988 1 98.56 208 SER A C 1
ATOM 1567 O O . SER A 1 208 ? 0.101 22.969 -8.156 1 98.56 208 SER A O 1
ATOM 1569 N N . SER A 1 209 ? -1.573 22.828 -6.727 1 98 209 SER A N 1
ATOM 1570 C CA . SER A 1 209 ? -2.59 22.703 -7.766 1 98 209 SER A CA 1
ATOM 1571 C C . SER A 1 209 ? -3.127 24.062 -8.195 1 98 209 SER A C 1
ATOM 1573 O O . SER A 1 209 ? -2.557 25.094 -7.848 1 98 209 SER A O 1
ATOM 1575 N N . GLU A 1 210 ? -4.211 24.031 -8.992 1 97.31 210 GLU A N 1
ATOM 1576 C CA . GLU A 1 210 ? -4.816 25.25 -9.508 1 97.31 210 GLU A CA 1
ATOM 1577 C C . GLU A 1 210 ? -6.184 25.5 -8.875 1 97.31 210 GLU A C 1
ATOM 1579 O O . GLU A 1 210 ? -7.016 26.219 -9.438 1 97.31 210 GLU A O 1
ATOM 1584 N N . ARG A 1 211 ? -6.355 24.812 -7.758 1 96.25 211 ARG A N 1
ATOM 1585 C CA . ARG A 1 211 ? -7.676 24.922 -7.141 1 96.25 211 ARG A CA 1
ATOM 1586 C C . ARG A 1 211 ? -7.574 24.875 -5.621 1 96.25 211 ARG A C 1
ATOM 1588 O O . ARG A 1 211 ? -6.551 24.453 -5.07 1 96.25 211 ARG A O 1
ATOM 1595 N N . LEU A 1 212 ? -8.617 25.312 -4.922 1 98.06 212 LEU A N 1
ATOM 1596 C CA . LEU A 1 212 ? -8.75 25.203 -3.475 1 98.06 212 LEU A CA 1
ATOM 1597 C C . LEU A 1 212 ? -9.367 23.859 -3.094 1 98.06 212 LEU A C 1
ATOM 1599 O O . LEU A 1 212 ? -10.125 23.281 -3.875 1 98.06 212 LEU A O 1
ATOM 1603 N N . GLY A 1 213 ? -9.008 23.422 -1.949 1 97.94 213 GLY A N 1
ATOM 1604 C CA . GLY A 1 213 ? -9.82 22.359 -1.363 1 97.94 213 GLY A CA 1
ATOM 1605 C C . GLY A 1 213 ? -9.07 21.062 -1.2 1 97.94 213 GLY A C 1
ATOM 1606 O O . GLY A 1 213 ? -9.516 20.156 -0.478 1 97.94 213 GLY A O 1
ATOM 1607 N N . GLY A 1 214 ? -7.879 20.906 -1.847 1 97.38 214 GLY A N 1
ATOM 1608 C CA . GLY A 1 214 ? -7.105 19.688 -1.69 1 97.38 214 GLY A CA 1
ATOM 1609 C C . GLY A 1 214 ? -7.84 18.453 -2.188 1 97.38 214 GLY A C 1
ATOM 1610 O O . GLY A 1 214 ? -8.18 18.359 -3.367 1 97.38 214 GLY A O 1
ATOM 1611 N N . ARG A 1 215 ? -8.297 17.578 -1.323 1 97.25 215 ARG A N 1
ATOM 1612 C CA . ARG A 1 215 ? -8.914 16.297 -1.695 1 97.25 215 ARG A CA 1
ATOM 1613 C C . ARG A 1 215 ? -10.406 16.484 -1.958 1 97.25 215 ARG A C 1
ATOM 1615 O O . ARG A 1 215 ? -11.086 15.531 -2.363 1 97.25 215 ARG A O 1
ATOM 1622 N N . PHE A 1 216 ? -10.93 17.703 -1.661 1 98.06 216 PHE A N 1
ATOM 1623 C CA . PHE A 1 216 ? -12.266 18 -2.168 1 98.06 216 PHE A CA 1
ATOM 1624 C C . PHE A 1 216 ? -12.266 18.062 -3.689 1 98.06 216 PHE A C 1
ATOM 1626 O O . PHE A 1 216 ? -11.531 18.859 -4.285 1 98.06 216 PHE A O 1
ATOM 1633 N N . ARG A 1 217 ? -13.047 17.172 -4.266 1 97.94 217 ARG A N 1
ATOM 1634 C CA . ARG A 1 217 ? -13.062 17.125 -5.727 1 97.94 217 ARG A CA 1
ATOM 1635 C C . ARG A 1 217 ? -14.445 16.734 -6.246 1 97.94 217 ARG A C 1
ATOM 1637 O O . ARG A 1 217 ? -14.727 15.555 -6.449 1 97.94 217 ARG A O 1
ATOM 1644 N N . THR A 1 218 ? -15.242 17.719 -6.551 1 98.44 218 THR A N 1
ATOM 1645 C CA . THR A 1 218 ? -16.516 17.531 -7.254 1 98.44 218 THR A CA 1
ATOM 1646 C C . THR A 1 218 ? -16.312 17.609 -8.766 1 98.44 218 THR A C 1
ATOM 1648 O O . THR A 1 218 ? -15.617 18.516 -9.258 1 98.44 218 THR A O 1
ATOM 1651 N N . VAL A 1 219 ? -16.844 16.672 -9.453 1 98.44 219 VAL A N 1
ATOM 1652 C CA . VAL A 1 219 ? -16.797 16.75 -10.906 1 98.44 219 VAL A CA 1
ATOM 1653 C C . VAL A 1 219 ? -18.172 17.062 -11.461 1 98.44 219 VAL A C 1
ATOM 1655 O O . VAL A 1 219 ? -19.172 16.484 -11.031 1 98.44 219 VAL A O 1
ATOM 1658 N N . TYR A 1 220 ? -18.219 18.047 -12.312 1 98.38 220 TYR A N 1
ATOM 1659 C CA . TYR A 1 220 ? -19.422 18.406 -13.055 1 98.38 220 TYR A CA 1
ATOM 1660 C C . TYR A 1 220 ? -19.375 17.859 -14.477 1 98.38 220 TYR A C 1
ATOM 1662 O O . TYR A 1 220 ? -18.625 18.359 -15.312 1 98.38 220 TYR A O 1
ATOM 1670 N N . LEU A 1 221 ? -20.141 16.906 -14.711 1 98.44 221 LEU A N 1
ATOM 1671 C CA . LEU A 1 221 ? -20 16.156 -15.961 1 98.44 221 LEU A CA 1
ATOM 1672 C C . LEU A 1 221 ? -20.703 16.891 -17.109 1 98.44 221 LEU A C 1
ATOM 1674 O O . LEU A 1 221 ? -21.672 17.609 -16.891 1 98.44 221 LEU A O 1
ATOM 1678 N N . ASN A 1 222 ? -20.156 16.672 -18.312 1 97.56 222 ASN A N 1
ATOM 1679 C CA . ASN A 1 222 ? -20.672 17.219 -19.562 1 97.56 222 ASN A CA 1
ATOM 1680 C C . ASN A 1 222 ? -20.688 18.75 -19.547 1 97.56 222 ASN A C 1
ATOM 1682 O O . ASN A 1 222 ? -21.594 19.359 -20.125 1 97.56 222 ASN A O 1
ATOM 1686 N N . GLY A 1 223 ? -19.781 19.281 -18.75 1 95.75 223 GLY A N 1
ATOM 1687 C CA . GLY A 1 223 ? -19.625 20.734 -18.703 1 95.75 223 GLY A CA 1
ATOM 1688 C C . GLY A 1 223 ? -20.781 21.438 -18.031 1 95.75 223 GLY A C 1
ATOM 1689 O O . GLY A 1 223 ? -21.047 22.609 -18.312 1 95.75 223 GLY A O 1
ATOM 1690 N N . THR A 1 224 ? -21.422 20.766 -17.109 1 96.5 224 THR A N 1
ATOM 1691 C CA . THR A 1 224 ? -22.578 21.359 -16.453 1 96.5 224 THR A CA 1
ATOM 1692 C C . THR A 1 224 ? -22.172 22.188 -15.25 1 96.5 224 THR A C 1
ATOM 1694 O O . THR A 1 224 ? -21.016 22.094 -14.797 1 96.5 224 THR A O 1
ATOM 1697 N N . SER A 1 225 ? -23.109 23.031 -14.812 1 95.38 225 SER A N 1
ATOM 1698 C CA . SER A 1 225 ? -22.922 23.828 -13.609 1 95.38 225 SER A CA 1
ATOM 1699 C C . SER A 1 225 ? -23.438 23.109 -12.375 1 95.38 225 SER A C 1
ATOM 1701 O O . SER A 1 225 ? -24.172 22.109 -12.492 1 95.38 225 SER A O 1
ATOM 1703 N N . PRO A 1 226 ? -23 23.578 -11.188 1 95.44 226 PRO A N 1
ATOM 1704 C CA . PRO A 1 226 ? -23.484 22.953 -9.953 1 95.44 226 PRO A CA 1
ATOM 1705 C C . PRO A 1 226 ? -25 22.906 -9.867 1 95.44 226 PRO A C 1
ATOM 1707 O O . PRO A 1 226 ? -25.562 21.938 -9.367 1 95.44 226 PRO A O 1
ATOM 1710 N N . GLU A 1 227 ? -25.719 23.859 -10.391 1 93.25 227 GLU A N 1
ATOM 1711 C CA . GLU A 1 227 ? -27.156 24 -10.273 1 93.25 227 GLU A CA 1
ATOM 1712 C C . GLU A 1 227 ? -27.891 22.953 -11.117 1 93.25 227 GLU A C 1
ATOM 1714 O O . GLU A 1 227 ? -29.047 22.625 -10.852 1 93.25 227 GLU A O 1
ATOM 1719 N N . GLU A 1 228 ? -27.141 22.406 -12.047 1 94.81 228 GLU A N 1
ATOM 1720 C CA . GLU A 1 228 ? -27.766 21.469 -12.961 1 94.81 228 GLU A CA 1
ATOM 1721 C C . GLU A 1 228 ? -27.781 20.062 -12.383 1 94.81 228 GLU A C 1
ATOM 1723 O O . GLU A 1 228 ? -28.406 19.156 -12.938 1 94.81 228 GLU A O 1
ATOM 1728 N N . GLY A 1 229 ? -27.062 19.875 -11.391 1 95.12 229 GLY A N 1
ATOM 1729 C CA . GLY A 1 229 ? -27.172 18.672 -10.586 1 95.12 229 GLY A CA 1
ATOM 1730 C C . GLY A 1 229 ? -26.484 17.469 -11.203 1 95.12 229 GLY A C 1
ATOM 1731 O O . GLY A 1 229 ? -26.688 16.344 -10.758 1 95.12 229 GLY A O 1
ATOM 1732 N N . GLN A 1 230 ? -25.641 17.688 -12.266 1 97.56 230 GLN A N 1
ATOM 1733 C CA . GLN A 1 230 ? -24.938 16.594 -12.93 1 97.56 230 GLN A CA 1
ATOM 1734 C C . GLN A 1 230 ? -23.5 16.469 -12.422 1 97.56 230 GLN A C 1
ATOM 1736 O O . GLN A 1 230 ? -22.547 16.625 -13.188 1 97.56 230 GLN A O 1
ATOM 1741 N N . TYR A 1 231 ? -23.453 16.172 -11.117 1 97.81 231 TYR A N 1
ATOM 1742 C CA . TYR A 1 231 ? -22.141 16.078 -10.477 1 97.81 231 TYR A CA 1
ATOM 1743 C C . TYR A 1 231 ? -22.094 14.922 -9.484 1 97.81 231 TYR A C 1
ATOM 1745 O O . TYR A 1 231 ? -23.141 14.352 -9.141 1 97.81 231 TYR A O 1
ATOM 1753 N N . HIS A 1 232 ? -20.906 14.484 -9.141 1 98.38 232 HIS A N 1
ATOM 1754 C CA . HIS A 1 232 ? -20.641 13.609 -7.996 1 98.38 232 HIS A CA 1
ATOM 1755 C C . HIS A 1 232 ? -19.266 13.883 -7.41 1 98.38 232 HIS A C 1
ATOM 1757 O O . HIS A 1 232 ? -18.516 14.719 -7.922 1 98.38 232 HIS A O 1
ATOM 1763 N N . GLU A 1 233 ? -18.984 13.242 -6.297 1 98.38 233 GLU A N 1
ATOM 1764 C CA . GLU A 1 233 ? -17.781 13.523 -5.535 1 98.38 233 GLU A CA 1
ATOM 1765 C C . GLU A 1 233 ? -16.688 12.484 -5.816 1 98.38 233 GLU A C 1
ATOM 1767 O O . GLU A 1 233 ? -16.922 11.281 -5.676 1 98.38 233 GLU A O 1
ATOM 1772 N N . LEU A 1 234 ? -15.523 12.93 -6.195 1 98.5 234 LEU A N 1
ATOM 1773 C CA . LEU A 1 234 ? -14.367 12.055 -6.305 1 98.5 234 LEU A CA 1
ATOM 1774 C C . LEU A 1 234 ? -13.508 12.125 -5.043 1 98.5 234 LEU A C 1
ATOM 1776 O O . LEU A 1 234 ? -12.492 11.43 -4.938 1 98.5 234 LEU A O 1
ATOM 1780 N N . GLY A 1 235 ? -13.805 13.031 -4.086 1 97.75 235 GLY A N 1
ATOM 1781 C CA . GLY A 1 235 ? -13.305 13.125 -2.727 1 97.75 235 GLY A CA 1
ATOM 1782 C C . GLY A 1 235 ? -14.359 12.844 -1.677 1 97.75 235 GLY A C 1
ATOM 1783 O O . GLY A 1 235 ? -15.164 11.922 -1.833 1 97.75 235 GLY A O 1
ATOM 1784 N N . PRO A 1 236 ? -14.391 13.539 -0.532 1 97.56 236 PRO A N 1
ATOM 1785 C CA . PRO A 1 236 ? -15.422 13.312 0.487 1 97.56 236 PRO A CA 1
ATOM 1786 C C . PRO A 1 236 ? -16.828 13.578 -0.031 1 97.56 236 PRO A C 1
ATOM 1788 O O . PRO A 1 236 ? -17.016 14.391 -0.938 1 97.56 236 PRO A O 1
ATOM 1791 N N . MET A 1 237 ? -17.859 12.93 0.669 1 97.31 237 MET A N 1
ATOM 1792 C CA . MET A 1 237 ? -19.156 12.93 -0.007 1 97.31 237 MET A CA 1
ATOM 1793 C C . MET A 1 237 ? -20.25 13.445 0.917 1 97.31 237 MET A C 1
ATOM 1795 O O . MET A 1 237 ? -21.266 13.961 0.452 1 97.31 237 MET A O 1
ATOM 1799 N N . ARG A 1 238 ? -20.047 13.281 2.244 1 98.12 238 ARG A N 1
ATOM 1800 C CA . ARG A 1 238 ? -21.188 13.539 3.131 1 98.12 238 ARG A CA 1
ATOM 1801 C C . ARG A 1 238 ? -20.719 13.75 4.566 1 98.12 238 ARG A C 1
ATOM 1803 O O . ARG A 1 238 ? -19.547 13.508 4.891 1 98.12 238 ARG A O 1
ATOM 1810 N N . PHE A 1 239 ? -21.625 14.242 5.41 1 98.38 239 PHE A N 1
ATOM 1811 C CA . PHE A 1 239 ? -21.375 14.531 6.816 1 98.38 239 PHE A CA 1
ATOM 1812 C C . PHE A 1 239 ? -22.453 13.922 7.703 1 98.38 239 PHE A C 1
ATOM 1814 O O . PHE A 1 239 ? -23.641 14.188 7.508 1 98.38 239 PHE A O 1
ATOM 1821 N N . PRO A 1 240 ? -22.094 13.102 8.688 1 98.19 240 PRO A N 1
ATOM 1822 C CA . PRO A 1 240 ? -23.094 12.656 9.664 1 98.19 240 PRO A CA 1
ATOM 1823 C C . PRO A 1 240 ? -23.562 13.781 10.57 1 98.19 240 PRO A C 1
ATOM 1825 O O . PRO A 1 240 ? -22.766 14.602 11.031 1 98.19 240 PRO A O 1
ATOM 1828 N N . VAL A 1 241 ? -24.875 13.82 10.852 1 98.06 241 VAL A N 1
ATOM 1829 C CA . VAL A 1 241 ? -25.453 14.945 11.594 1 98.06 241 VAL A CA 1
ATOM 1830 C C . VAL A 1 241 ? -25.906 14.477 12.969 1 98.06 241 VAL A C 1
ATOM 1832 O O . VAL A 1 241 ? -25.641 15.133 13.977 1 98.06 241 VAL A O 1
ATOM 1835 N N . GLU A 1 242 ? -26.672 13.414 12.992 1 98.06 242 GLU A N 1
ATOM 1836 C CA . GLU A 1 242 ? -27.234 12.906 14.242 1 98.06 242 GLU A CA 1
ATOM 1837 C C . GLU A 1 242 ? -27.531 11.414 14.148 1 98.06 242 GLU A C 1
ATOM 1839 O O . GLU A 1 242 ? -27.562 10.844 13.055 1 98.06 242 GLU A O 1
ATOM 1844 N N . ILE A 1 243 ? -27.594 10.781 15.25 1 97.44 243 ILE A N 1
ATOM 1845 C CA . ILE A 1 243 ? -27.984 9.383 15.383 1 97.44 243 ILE A CA 1
ATOM 1846 C C . ILE A 1 243 ? -29.219 9.281 16.281 1 97.44 243 ILE A C 1
ATOM 1848 O O . ILE A 1 243 ? -29.297 9.953 17.312 1 97.44 243 ILE A O 1
ATOM 1852 N N . THR A 1 244 ? -30.219 8.625 15.875 1 96.62 244 THR A N 1
ATOM 1853 C CA . THR A 1 244 ? -31.391 8.328 16.688 1 96.62 244 THR A CA 1
ATOM 1854 C C . THR A 1 244 ? -31.359 6.879 17.172 1 96.62 244 THR A C 1
ATOM 1856 O O . THR A 1 244 ? -31.344 5.953 16.359 1 96.62 244 THR A O 1
ATOM 1859 N N . ASP A 1 245 ? -31.328 6.805 18.484 1 92.12 245 ASP A N 1
ATOM 1860 C CA . ASP A 1 245 ? -31.359 5.465 19.062 1 92.12 245 ASP A CA 1
ATOM 1861 C C . ASP A 1 245 ? -32.656 4.758 18.75 1 92.12 245 ASP A C 1
ATOM 1863 O O . ASP A 1 245 ? -33.75 5.301 19.016 1 92.12 245 ASP A O 1
ATOM 1867 N N . SER A 1 246 ? -32.562 3.574 18.266 1 87.75 246 SER A N 1
ATOM 1868 C CA . SER A 1 246 ? -33.75 2.875 17.828 1 87.75 246 SER A CA 1
ATOM 1869 C C . SER A 1 246 ? -34.594 2.387 19 1 87.75 246 SER A C 1
ATOM 1871 O O . SER A 1 246 ? -35.781 2.197 18.875 1 87.75 246 SER A O 1
ATOM 1873 N N . GLU A 1 247 ? -33.969 2.182 20.172 1 88.75 247 GLU A N 1
ATOM 1874 C CA . GLU A 1 247 ? -34.688 1.665 21.344 1 88.75 247 GLU A CA 1
ATOM 1875 C C . GLU A 1 247 ? -35.344 2.793 22.125 1 88.75 247 GLU A C 1
ATOM 1877 O O . GLU A 1 247 ? -36.5 2.686 22.516 1 88.75 247 GLU A O 1
ATOM 1882 N N . THR A 1 248 ? -34.656 3.891 22.344 1 91.5 248 THR A N 1
ATOM 1883 C CA . THR A 1 248 ? -35.125 4.961 23.219 1 91.5 248 THR A CA 1
ATOM 1884 C C . THR A 1 248 ? -35.719 6.098 22.391 1 91.5 248 THR A C 1
ATOM 1886 O O . THR A 1 248 ? -36.406 6.973 22.922 1 91.5 248 THR A O 1
ATOM 1889 N N . ASN A 1 249 ? -35.438 6.176 21.109 1 92.81 249 ASN A N 1
ATOM 1890 C CA . ASN A 1 249 ? -35.875 7.223 20.188 1 92.81 249 ASN A CA 1
ATOM 1891 C C . ASN A 1 249 ? -35.25 8.57 20.531 1 92.81 249 ASN A C 1
ATOM 1893 O O . ASN A 1 249 ? -35.719 9.617 20.078 1 92.81 249 ASN A O 1
ATOM 1897 N N . GLU A 1 250 ? -34.219 8.445 21.344 1 94.56 250 GLU A N 1
ATOM 1898 C CA . GLU A 1 250 ? -33.469 9.656 21.625 1 94.56 250 GLU A CA 1
ATOM 1899 C C . GLU A 1 250 ? -32.5 9.961 20.484 1 94.56 250 GLU A C 1
ATOM 1901 O O . GLU A 1 250 ? -31.891 9.055 19.906 1 94.56 250 GLU A O 1
ATOM 1906 N N . THR A 1 251 ? -32.406 11.234 20.141 1 96.38 251 THR A N 1
ATOM 1907 C CA . THR A 1 251 ? -31.531 11.68 19.062 1 96.38 251 THR A CA 1
ATOM 1908 C C . THR A 1 251 ? -30.344 12.477 19.625 1 96.38 251 THR A C 1
A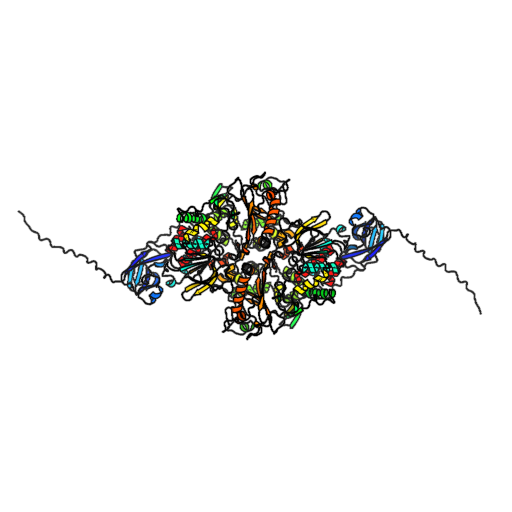TOM 1910 O O . THR A 1 251 ? -30.531 13.367 20.453 1 96.38 251 THR A O 1
ATOM 1913 N N . PHE A 1 252 ? -29.203 12.102 19.234 1 95.69 252 PHE A N 1
ATOM 1914 C CA . PHE A 1 252 ? -27.984 12.773 19.656 1 95.69 252 PHE A CA 1
ATOM 1915 C C . PHE A 1 252 ? -27.219 13.297 18.438 1 95.69 252 PHE A C 1
ATOM 1917 O O . PHE A 1 252 ? -27.156 12.641 17.406 1 95.69 252 PHE A O 1
ATOM 1924 N N . PRO A 1 253 ? -26.641 14.484 18.609 1 96.56 253 PRO A N 1
ATOM 1925 C CA . PRO A 1 253 ? -25.859 15.031 17.5 1 96.56 253 PRO A CA 1
ATOM 1926 C C . PRO A 1 253 ? -24.438 14.477 17.438 1 96.56 253 PRO A C 1
ATOM 1928 O O . PRO A 1 253 ? -23.906 14.039 18.453 1 96.56 253 PRO A O 1
ATOM 1931 N N . PHE A 1 254 ? -23.906 14.414 16.281 1 97.25 254 PHE A N 1
ATOM 1932 C CA . PHE A 1 254 ? -22.453 14.305 16.156 1 97.25 254 PHE A CA 1
ATOM 1933 C C . PHE A 1 254 ? -21.797 15.664 16.359 1 97.25 254 PHE A C 1
ATOM 1935 O O . PHE A 1 254 ? -21.609 16.406 15.391 1 97.25 254 PHE A O 1
ATOM 1942 N N . ASN A 1 255 ? -21.328 15.93 17.547 1 95.44 255 ASN A N 1
ATOM 1943 C CA . ASN A 1 255 ? -20.906 17.266 17.922 1 95.44 255 ASN A CA 1
ATOM 1944 C C . ASN A 1 255 ? -19.609 17.672 17.219 1 95.44 255 ASN A C 1
ATOM 1946 O O . ASN A 1 255 ? -19.406 18.844 16.891 1 95.44 255 ASN A O 1
ATOM 1950 N N . ASP A 1 256 ? -18.719 16.688 17.062 1 94.69 256 ASP A N 1
ATOM 1951 C CA . ASP A 1 256 ? -17.453 16.984 16.406 1 94.69 256 ASP A CA 1
ATOM 1952 C C . ASP A 1 256 ? -17.672 17.453 14.977 1 94.69 256 ASP A C 1
ATOM 1954 O O . ASP A 1 256 ? -17 18.375 14.5 1 94.69 256 ASP A O 1
ATOM 1958 N N . GLN A 1 257 ? -18.703 16.953 14.336 1 95.81 257 GLN A N 1
ATOM 1959 C CA . GLN A 1 257 ? -18.969 17.266 12.938 1 95.81 257 GLN A CA 1
ATOM 1960 C C . GLN A 1 257 ? -19.594 18.656 12.789 1 95.81 257 GLN A C 1
ATOM 1962 O O . GLN A 1 257 ? -19.594 19.219 11.703 1 95.81 257 GLN A O 1
ATOM 1967 N N . ARG A 1 258 ? -20.062 19.266 13.82 1 95.81 258 ARG A N 1
ATOM 1968 C CA . ARG A 1 258 ? -20.75 20.547 13.781 1 95.81 258 ARG A CA 1
ATOM 1969 C C . ARG A 1 258 ? -19.828 21.672 13.352 1 95.81 258 ARG A C 1
ATOM 1971 O O . ARG A 1 258 ? -20.266 22.703 12.867 1 95.81 258 ARG A O 1
ATOM 1978 N N . ILE A 1 259 ? -18.547 21.438 13.547 1 96.81 259 ILE A N 1
ATOM 1979 C CA . ILE A 1 259 ? -17.578 22.453 13.148 1 96.81 259 ILE A CA 1
ATOM 1980 C C . ILE A 1 259 ? -17.688 22.719 11.648 1 96.81 259 ILE A C 1
ATOM 1982 O O . ILE A 1 259 ? -17.453 23.828 11.188 1 96.81 259 ILE A O 1
ATOM 1986 N N . VAL A 1 260 ? -18.062 21.719 10.828 1 97.94 260 VAL A N 1
ATOM 1987 C CA . VAL A 1 260 ? -18.203 21.875 9.383 1 97.94 260 VAL A CA 1
ATOM 1988 C C . VAL A 1 260 ? -19.359 22.844 9.086 1 97.94 260 VAL A C 1
ATOM 1990 O O . VAL A 1 260 ? -19.234 23.719 8.227 1 97.94 260 VAL A O 1
ATOM 1993 N N . PHE A 1 261 ? -20.406 22.703 9.805 1 97.94 261 PHE A N 1
ATOM 1994 C CA . PHE A 1 261 ? -21.594 23.547 9.609 1 97.94 261 PHE A CA 1
ATOM 1995 C C . PHE A 1 261 ? -21.344 24.953 10.125 1 97.94 261 PHE A C 1
ATOM 1997 O O . PHE A 1 261 ? -21.781 25.938 9.516 1 97.94 261 PHE A O 1
ATOM 2004 N N . GLN A 1 262 ? -20.641 25.016 11.266 1 97.81 262 GLN A N 1
ATOM 2005 C CA . GLN A 1 262 ? -20.25 26.328 11.766 1 97.81 262 GLN A CA 1
ATOM 2006 C C . GLN A 1 262 ? -19.375 27.062 10.75 1 97.81 262 GLN A C 1
ATOM 2008 O O . GLN A 1 262 ? -19.531 28.266 10.539 1 97.81 262 GLN A O 1
ATOM 2013 N N . LEU A 1 263 ? -18.453 26.328 10.172 1 98.5 263 LEU A N 1
ATOM 2014 C CA . LEU A 1 263 ? -17.578 26.906 9.156 1 98.5 263 LEU A CA 1
ATOM 2015 C C . LEU A 1 263 ? -18.406 27.453 7.988 1 98.5 263 LEU A C 1
ATOM 2017 O O . LEU A 1 263 ? -18.156 28.562 7.512 1 98.5 263 LEU A O 1
ATOM 2021 N N . ALA A 1 264 ? -19.359 26.672 7.508 1 98.62 264 ALA A N 1
ATOM 2022 C CA . ALA A 1 264 ? -20.219 27.109 6.418 1 98.62 264 ALA A CA 1
ATOM 2023 C C . ALA A 1 264 ? -20.953 28.391 6.781 1 98.62 264 ALA A C 1
ATOM 2025 O O . ALA A 1 264 ? -21.047 29.312 5.969 1 98.62 264 ALA A O 1
ATOM 2026 N N . ASP A 1 265 ? -21.438 28.469 8 1 98.25 265 ASP A N 1
ATOM 2027 C CA . ASP A 1 265 ? -22.141 29.656 8.469 1 98.25 265 ASP A CA 1
ATOM 2028 C C . ASP A 1 265 ? -21.234 30.891 8.461 1 98.25 265 ASP A C 1
ATOM 2030 O O . ASP A 1 265 ? -21.625 31.953 8.008 1 98.25 265 ASP A O 1
ATOM 2034 N N . VAL A 1 266 ? -20.062 30.688 9.008 1 98.38 266 VAL A N 1
ATOM 2035 C CA . VAL A 1 266 ? -19.109 31.781 9.078 1 98.38 266 VAL A CA 1
ATOM 2036 C C . VAL A 1 266 ? -18.75 32.25 7.672 1 98.38 266 VAL A C 1
ATOM 2038 O O . VAL A 1 266 ? -18.719 33.469 7.406 1 98.38 266 VAL A O 1
ATOM 2041 N N . LEU A 1 267 ? -18.516 31.359 6.75 1 98.75 267 LEU A N 1
ATOM 2042 C CA . LEU A 1 267 ? -18.188 31.719 5.371 1 98.75 267 LEU A CA 1
ATOM 2043 C C . LEU A 1 267 ? -19.359 32.438 4.699 1 98.75 267 LEU A C 1
ATOM 2045 O O . LEU A 1 267 ? -19.156 33.406 3.963 1 98.75 267 LEU A O 1
ATOM 2049 N N . ASN A 1 268 ? -20.547 31.938 4.926 1 98.62 268 ASN A N 1
ATOM 2050 C CA . ASN A 1 268 ? -21.719 32.594 4.367 1 98.62 268 ASN A CA 1
ATOM 2051 C C . ASN A 1 268 ? -21.875 34 4.871 1 98.62 268 ASN A C 1
ATOM 2053 O O . ASN A 1 268 ? -22.25 34.906 4.109 1 98.62 268 ASN A O 1
ATOM 2057 N N . GLU A 1 269 ? -21.578 34.188 6.121 1 98.38 269 GLU A N 1
ATOM 2058 C CA . GLU A 1 269 ? -21.641 35.531 6.695 1 98.38 269 GLU A CA 1
ATOM 2059 C C . GLU A 1 269 ? -20.594 36.438 6.078 1 98.38 269 GLU A C 1
ATOM 2061 O O . GLU A 1 269 ? -20.891 37.594 5.734 1 98.38 269 GLU A O 1
ATOM 2066 N N . LEU A 1 270 ? -19.422 35.969 5.977 1 97.94 270 LEU A N 1
ATOM 2067 C CA . LEU A 1 270 ? -18.328 36.75 5.414 1 97.94 270 LEU A CA 1
ATOM 2068 C C . LEU A 1 270 ? -18.578 37.062 3.947 1 97.94 270 LEU A C 1
ATOM 2070 O O . LEU A 1 270 ? -18.125 38.094 3.439 1 97.94 270 LEU A O 1
ATOM 2074 N N . ASN A 1 271 ? -19.297 36.188 3.295 1 98.12 271 ASN A N 1
ATOM 2075 C CA . ASN A 1 271 ? -19.609 36.344 1.878 1 98.12 271 ASN A CA 1
ATOM 2076 C C . ASN A 1 271 ? -21.016 36.906 1.67 1 98.12 271 ASN A C 1
ATOM 2078 O O . ASN A 1 271 ? -21.609 36.719 0.61 1 98.12 271 ASN A O 1
ATOM 2082 N N . ALA A 1 272 ? -21.562 37.469 2.66 1 97.25 272 ALA A N 1
ATOM 2083 C CA . ALA A 1 272 ? -22.906 38.031 2.543 1 97.25 272 ALA A CA 1
ATOM 2084 C C . ALA A 1 272 ? -23.031 38.906 1.292 1 97.25 272 ALA A C 1
ATOM 2086 O O . ALA A 1 272 ? -22.156 39.719 1.004 1 97.25 272 ALA A O 1
ATOM 2087 N N . GLY A 1 273 ? -24.078 38.688 0.496 1 95.94 273 GLY A N 1
ATOM 2088 C CA . GLY A 1 273 ? -24.328 39.438 -0.727 1 95.94 273 GLY A CA 1
ATOM 2089 C C . GLY A 1 273 ? -23.781 38.75 -1.965 1 95.94 273 GLY A C 1
ATOM 2090 O O . GLY A 1 273 ? -24.078 39.156 -3.09 1 95.94 273 GLY A O 1
ATOM 2091 N N . ASN A 1 274 ? -23.016 37.75 -1.805 1 96.25 274 ASN A N 1
ATOM 2092 C CA . ASN A 1 274 ? -22.469 37 -2.922 1 96.25 274 ASN A CA 1
ATOM 2093 C C . ASN A 1 274 ? -23.062 35.594 -2.973 1 96.25 274 ASN A C 1
ATOM 2095 O O . ASN A 1 274 ? -22.469 34.656 -2.451 1 96.25 274 ASN A O 1
ATOM 2099 N N . GLU A 1 275 ? -24.016 35.344 -3.709 1 93.25 275 GLU A N 1
ATOM 2100 C CA . GLU A 1 275 ? -24.781 34.094 -3.75 1 93.25 275 GLU A CA 1
ATOM 2101 C C . GLU A 1 275 ? -23.969 33 -4.414 1 93.25 275 GLU A C 1
ATOM 2103 O O . GLU A 1 275 ? -24.172 31.812 -4.113 1 93.25 275 GLU A O 1
ATOM 2108 N N . SER A 1 276 ? -23.062 33.344 -5.219 1 94 276 SER A N 1
ATOM 2109 C CA . SER A 1 276 ? -22.328 32.375 -6.02 1 94 276 SER A CA 1
ATOM 2110 C C . SER A 1 276 ? -21.406 31.516 -5.148 1 94 276 SER A C 1
ATOM 2112 O O . SER A 1 276 ? -20.984 30.438 -5.559 1 94 276 SER A O 1
ATOM 2114 N N . VAL A 1 277 ? -21.109 31.953 -3.889 1 96.31 277 VAL A N 1
ATOM 2115 C CA . VAL A 1 277 ? -20.188 31.203 -3.061 1 96.31 277 VAL A CA 1
ATOM 2116 C C . VAL A 1 277 ? -20.844 30.844 -1.729 1 96.31 277 VAL A C 1
ATOM 2118 O O . VAL A 1 277 ? -20.156 30.578 -0.74 1 96.31 277 VAL A O 1
ATOM 2121 N N . GLN A 1 278 ? -22.188 31 -1.688 1 97.38 278 GLN A N 1
ATOM 2122 C CA . GLN A 1 278 ? -22.891 30.562 -0.49 1 97.38 278 GLN A CA 1
ATOM 2123 C C . GLN A 1 278 ? -22.906 29.031 -0.383 1 97.38 278 GLN A C 1
ATOM 2125 O O . GLN A 1 278 ? -23.078 28.344 -1.386 1 97.38 278 GLN A O 1
ATOM 2130 N N . VAL A 1 279 ? -22.703 28.547 0.769 1 98.56 279 VAL A N 1
ATOM 2131 C CA . VAL A 1 279 ? -22.688 27.109 1.022 1 98.56 279 VAL A CA 1
ATOM 2132 C C . VAL A 1 279 ? -24.016 26.672 1.647 1 98.56 279 VAL A C 1
ATOM 2134 O O . VAL A 1 279 ? -24.359 27.109 2.744 1 98.56 279 VAL A O 1
ATOM 2137 N N . ASN A 1 280 ? -24.734 25.922 0.951 1 97.81 280 ASN A N 1
ATOM 2138 C CA . ASN A 1 280 ? -25.984 25.328 1.411 1 97.81 280 ASN A CA 1
ATOM 2139 C C . ASN A 1 280 ? -25.906 23.812 1.439 1 97.81 280 ASN A C 1
ATOM 2141 O O . ASN A 1 280 ? -25.062 23.203 0.789 1 97.81 280 ASN A O 1
ATOM 2145 N N . PHE A 1 281 ? -26.781 23.172 2.191 1 97.81 281 PHE A N 1
ATOM 2146 C CA . PHE A 1 281 ? -26.703 21.719 2.375 1 97.81 281 PHE A CA 1
ATOM 2147 C C . PHE A 1 281 ? -27.984 21.047 1.879 1 97.81 281 PHE A C 1
ATOM 2149 O O . PHE A 1 281 ? -29.047 21.672 1.864 1 97.81 281 PHE A O 1
ATOM 2156 N N . TRP A 1 282 ? -27.797 19.781 1.361 1 94.31 282 TRP A N 1
ATOM 2157 C CA . TRP A 1 282 ? -28.859 18.828 1.059 1 94.31 282 TRP A CA 1
ATOM 2158 C C . TRP A 1 282 ? -28.828 17.656 2.041 1 94.31 282 TRP A C 1
ATOM 2160 O O . TRP A 1 282 ? -27.797 17.375 2.648 1 94.31 282 TRP A O 1
ATOM 2170 N N . GLU A 1 283 ? -30.047 17.172 2.166 1 96.94 283 GLU A N 1
ATOM 2171 C CA . GLU A 1 283 ? -30.047 15.867 2.838 1 96.94 283 GLU A CA 1
ATOM 2172 C C . GLU A 1 283 ? -29.375 14.805 1.979 1 96.94 283 GLU A C 1
ATOM 2174 O O . GLU A 1 283 ? -29.547 14.773 0.76 1 96.94 283 GLU A O 1
ATOM 2179 N N . TRP A 1 284 ? -28.516 14 2.539 1 98.31 284 TRP A N 1
ATOM 2180 C CA . TRP A 1 284 ? -27.875 12.852 1.91 1 98.31 284 TRP A CA 1
ATOM 2181 C C . TRP A 1 284 ? -28.562 11.555 2.312 1 98.31 284 TRP A C 1
ATOM 2183 O O . TRP A 1 284 ? -28.766 11.297 3.5 1 98.31 284 TRP A O 1
ATOM 2193 N N . ILE A 1 285 ? -28.938 10.766 1.336 1 98.25 285 ILE A N 1
ATOM 2194 C CA . ILE A 1 285 ? -29.5 9.445 1.595 1 98.25 285 ILE A CA 1
ATOM 2195 C C . ILE A 1 285 ? -28.391 8.398 1.591 1 98.25 285 ILE A C 1
ATOM 2197 O O . ILE A 1 285 ? -27.875 8.031 0.53 1 98.25 285 ILE A O 1
ATOM 2201 N N . GLN A 1 286 ? -28.047 7.879 2.789 1 97.56 286 GLN A N 1
ATOM 2202 C CA . GLN A 1 286 ? -26.922 6.945 2.928 1 97.56 286 GLN A CA 1
ATOM 2203 C C . GLN A 1 286 ? -27.344 5.531 2.529 1 97.56 286 GLN A C 1
ATOM 2205 O O . GLN A 1 286 ? -26.531 4.766 2.01 1 97.56 286 GLN A O 1
ATOM 2210 N N . SER A 1 287 ? -28.562 5.199 2.826 1 95.94 287 SER A N 1
ATOM 2211 C CA . SER A 1 287 ? -29.078 3.855 2.574 1 95.94 287 SER A CA 1
ATOM 2212 C C . SER A 1 287 ? -30.469 3.902 1.947 1 95.94 287 SER A C 1
ATOM 2214 O O . SER A 1 287 ? -31.297 4.742 2.316 1 95.94 287 SER A O 1
ATOM 2216 N N . SER A 1 288 ? -30.656 3.105 0.961 1 96.81 288 SER A N 1
ATOM 2217 C CA . SER A 1 288 ? -31.953 2.959 0.306 1 96.81 288 SER A CA 1
ATOM 2218 C C . SER A 1 288 ? -32.375 1.495 0.22 1 96.81 288 SER A C 1
ATOM 2220 O O . SER A 1 288 ? -31.531 0.619 -0.004 1 96.81 288 SER A O 1
ATOM 2222 N N . PRO A 1 289 ? -33.656 1.203 0.393 1 97.06 289 PRO A N 1
ATOM 2223 C CA . PRO A 1 289 ? -34.125 -0.18 0.5 1 97.06 289 PRO A CA 1
ATOM 2224 C C . PRO A 1 289 ? -33.844 -0.993 -0.765 1 97.06 289 PRO A C 1
ATOM 2226 O O . PRO A 1 289 ? -33.719 -2.217 -0.699 1 97.06 289 PRO A O 1
ATOM 2229 N N . ASN A 1 290 ? -33.781 -0.348 -1.907 1 97.88 290 ASN A N 1
ATOM 2230 C CA . ASN A 1 290 ? -33.75 -1.106 -3.152 1 97.88 290 ASN A CA 1
ATOM 2231 C C . ASN A 1 290 ? -32.344 -1.085 -3.771 1 97.88 290 ASN A C 1
ATOM 2233 O O . ASN A 1 290 ? -32.156 -1.521 -4.906 1 97.88 290 ASN A O 1
ATOM 2237 N N . THR A 1 291 ? -31.359 -0.542 -3.01 1 98.19 291 THR A N 1
ATOM 2238 C CA . THR A 1 291 ? -30 -0.637 -3.516 1 98.19 291 THR A CA 1
ATOM 2239 C C . THR A 1 291 ? -29.562 -2.096 -3.643 1 98.19 291 THR A C 1
ATOM 2241 O O . THR A 1 291 ? -29.891 -2.92 -2.783 1 98.19 291 THR A O 1
ATOM 2244 N N . PRO A 1 292 ? -28.828 -2.428 -4.738 1 98 292 PRO A N 1
ATOM 2245 C CA . PRO A 1 292 ? -28.422 -3.818 -4.961 1 98 292 PRO A CA 1
ATOM 2246 C C . PRO A 1 292 ? -27.516 -4.348 -3.859 1 98 292 PRO A C 1
ATOM 2248 O O . PRO A 1 292 ? -26.688 -3.604 -3.326 1 98 292 PRO A O 1
ATOM 2251 N N . VAL A 1 293 ? -27.672 -5.625 -3.545 1 96.25 293 VAL A N 1
ATOM 2252 C CA . VAL A 1 293 ? -26.875 -6.277 -2.516 1 96.25 293 VAL A CA 1
ATOM 2253 C C . VAL A 1 293 ? -25.891 -7.258 -3.162 1 96.25 293 VAL A C 1
ATOM 2255 O O . VAL A 1 293 ? -26.234 -7.945 -4.125 1 96.25 293 VAL A O 1
ATOM 2258 N N . ASP A 1 294 ? -24.672 -7.254 -2.615 1 93.25 294 ASP A N 1
ATOM 2259 C CA . ASP A 1 294 ? -23.656 -8.227 -3.035 1 93.25 294 ASP A CA 1
ATOM 2260 C C . ASP A 1 294 ? -24.094 -9.648 -2.68 1 93.25 294 ASP A C 1
ATOM 2262 O O . ASP A 1 294 ? -24.078 -10.031 -1.508 1 93.25 294 ASP A O 1
ATOM 2266 N N . SER A 1 295 ? -24.578 -10.391 -3.602 1 90.19 295 SER A N 1
ATOM 2267 C CA . SER A 1 295 ? -25.203 -11.695 -3.428 1 90.19 295 SER A CA 1
ATOM 2268 C C . SER A 1 295 ? -24.906 -12.609 -4.613 1 90.19 295 SER A C 1
ATOM 2270 O O . SER A 1 295 ? -24.75 -12.141 -5.742 1 90.19 295 SER A O 1
ATOM 2272 N N . PRO A 1 296 ? -24.766 -13.945 -4.355 1 90.06 296 PRO A N 1
ATOM 2273 C CA . PRO A 1 296 ? -24.625 -14.867 -5.484 1 90.06 296 PRO A CA 1
ATOM 2274 C C . PRO A 1 296 ? -25.953 -15.125 -6.199 1 90.06 296 PRO A C 1
ATOM 2276 O O . PRO A 1 296 ? -25.984 -15.75 -7.262 1 90.06 296 PRO A O 1
ATOM 2279 N N . PHE A 1 297 ? -27.016 -14.609 -5.641 1 94.06 297 PHE A N 1
ATOM 2280 C CA . PHE A 1 297 ? -28.328 -14.859 -6.199 1 94.06 297 PHE A CA 1
ATOM 2281 C C . PHE A 1 297 ? -28.766 -13.703 -7.098 1 94.06 297 PHE A C 1
ATOM 2283 O O . PHE A 1 297 ? -28.266 -12.586 -6.953 1 94.06 297 PHE A O 1
ATOM 2290 N N . ARG A 1 298 ? -29.625 -14.078 -8.094 1 96.38 298 ARG A N 1
ATOM 2291 C CA . ARG A 1 298 ? -30.172 -13.094 -9.023 1 96.38 298 ARG A CA 1
ATOM 2292 C C . ARG A 1 298 ? -31.688 -13.156 -9.07 1 96.38 298 ARG A C 1
ATOM 2294 O O . ARG A 1 298 ? -32.281 -14.188 -8.758 1 96.38 298 ARG A O 1
ATOM 2301 N N . ARG A 1 299 ? -32.281 -12.008 -9.43 1 96.25 299 ARG A N 1
ATOM 2302 C CA . ARG A 1 299 ? -33.688 -12.008 -9.789 1 96.25 299 ARG A CA 1
ATOM 2303 C C . ARG A 1 299 ? -33.938 -12.867 -11.023 1 96.25 299 ARG A C 1
ATOM 2305 O O . ARG A 1 299 ? -33 -13.258 -11.719 1 96.25 299 ARG A O 1
ATOM 2312 N N . PRO A 1 300 ? -35.25 -13.172 -11.25 1 95.12 300 PRO A N 1
ATOM 2313 C CA . PRO A 1 300 ? -35.562 -13.945 -12.453 1 95.12 300 PRO A CA 1
ATOM 2314 C C . PRO A 1 300 ? -35.062 -13.266 -13.734 1 95.12 300 PRO A C 1
ATOM 2316 O O . PRO A 1 300 ? -34.75 -13.945 -14.711 1 95.12 300 PRO A O 1
ATOM 2319 N N . ASP A 1 301 ? -34.969 -11.961 -13.734 1 95.19 301 ASP A N 1
ATOM 2320 C CA . ASP A 1 301 ? -34.562 -11.25 -14.93 1 95.19 301 ASP A CA 1
ATOM 2321 C C . ASP A 1 301 ? -33.031 -11.125 -14.984 1 95.19 301 ASP A C 1
ATOM 2323 O O . ASP A 1 301 ? -32.5 -10.445 -15.859 1 95.19 301 ASP A O 1
ATOM 2327 N N . GLY A 1 302 ? -32.375 -11.703 -14.047 1 95.75 302 GLY A N 1
ATOM 2328 C CA . GLY A 1 302 ? -30.922 -11.758 -14.062 1 95.75 302 GLY A CA 1
ATOM 2329 C C . GLY A 1 302 ? -30.266 -10.633 -13.281 1 95.75 302 GLY A C 1
ATOM 2330 O O . GLY A 1 302 ? -29.047 -10.633 -13.07 1 95.75 302 GLY A O 1
ATOM 2331 N N . THR A 1 303 ? -31.031 -9.664 -12.742 1 97.31 303 THR A N 1
ATOM 2332 C CA . THR A 1 303 ? -30.469 -8.516 -12.039 1 97.31 303 THR A CA 1
ATOM 2333 C C . THR A 1 303 ? -30.281 -8.828 -10.562 1 97.31 303 THR A C 1
ATOM 2335 O O . THR A 1 303 ? -30.688 -9.891 -10.086 1 97.31 303 THR A O 1
ATOM 2338 N N . PHE A 1 304 ? -29.562 -7.965 -9.836 1 97.69 304 PHE A N 1
ATOM 2339 C CA . PHE A 1 304 ? -29.266 -8.156 -8.422 1 97.69 304 PHE A CA 1
ATOM 2340 C C . PHE A 1 304 ? -30.484 -7.828 -7.562 1 97.69 304 PHE A C 1
ATOM 2342 O O . PHE A 1 304 ? -31.219 -6.875 -7.848 1 97.69 304 PHE A O 1
ATOM 2349 N N . PRO A 1 305 ? -30.75 -8.602 -6.477 1 97.56 305 PRO A N 1
ATOM 2350 C CA . PRO A 1 305 ? -31.797 -8.227 -5.535 1 97.56 305 PRO A CA 1
ATOM 2351 C C . PRO A 1 305 ? -31.422 -7.023 -4.668 1 97.56 305 PRO A C 1
ATOM 2353 O O . PRO A 1 305 ? -30.234 -6.762 -4.461 1 97.56 305 PRO A O 1
ATOM 2356 N N . GLY A 1 306 ? -32.406 -6.262 -4.258 1 97.25 306 GLY A N 1
ATOM 2357 C CA . GLY A 1 306 ? -32.156 -5.121 -3.385 1 97.25 306 GLY A CA 1
ATOM 2358 C C . GLY A 1 306 ? -32.094 -5.496 -1.915 1 97.25 306 GLY A C 1
ATOM 2359 O O . GLY A 1 306 ? -32.344 -6.648 -1.553 1 97.25 306 GLY A O 1
ATOM 2360 N N . LYS A 1 307 ? -31.781 -4.543 -1.121 1 96.62 307 LYS A N 1
ATOM 2361 C CA . LYS A 1 307 ? -31.594 -4.734 0.316 1 96.62 307 LYS A CA 1
ATOM 2362 C C . LYS A 1 307 ? -32.875 -5.293 0.954 1 96.62 307 LYS A C 1
ATOM 2364 O O . LYS A 1 307 ? -32.812 -6.254 1.725 1 96.62 307 LYS A O 1
ATOM 2369 N N . SER A 1 308 ? -34 -4.719 0.645 1 96.69 308 SER A N 1
ATOM 2370 C CA . SER A 1 308 ? -35.281 -5.156 1.218 1 96.69 308 SER A CA 1
ATOM 2371 C C . SER A 1 308 ? -35.625 -6.57 0.762 1 96.69 308 SER A C 1
ATOM 2373 O O . SER A 1 308 ? -36.156 -7.359 1.539 1 96.69 308 SER A O 1
ATOM 2375 N N . GLU A 1 309 ? -35.344 -6.844 -0.508 1 96.62 309 GLU A N 1
ATOM 2376 C CA . GLU A 1 309 ? -35.625 -8.18 -1.035 1 96.62 309 GLU A CA 1
ATOM 2377 C C . GLU A 1 309 ? -34.812 -9.234 -0.292 1 96.62 309 GLU A C 1
ATOM 2379 O O . GLU A 1 309 ? -35.344 -10.266 0.111 1 96.62 309 GLU A O 1
ATOM 2384 N N . VAL A 1 310 ? -33.531 -9.016 -0.123 1 95.69 310 VAL A N 1
ATOM 2385 C CA . VAL A 1 310 ? -32.656 -9.969 0.535 1 95.69 310 VAL A CA 1
ATOM 2386 C C . VAL A 1 310 ? -33.062 -10.148 1.99 1 95.69 310 VAL A C 1
ATOM 2388 O O . VAL A 1 310 ? -33 -11.25 2.533 1 95.69 310 VAL A O 1
ATOM 2391 N N . ALA A 1 311 ? -33.594 -9.094 2.615 1 94.62 311 ALA A N 1
ATOM 2392 C CA . ALA A 1 311 ? -33.969 -9.133 4.023 1 94.62 311 ALA A CA 1
ATOM 2393 C C . ALA A 1 311 ? -35.281 -9.891 4.215 1 94.62 311 ALA A C 1
ATOM 2395 O O . ALA A 1 311 ? -35.5 -10.484 5.273 1 94.62 311 ALA A O 1
ATOM 2396 N N . THR A 1 312 ? -36.156 -9.906 3.217 1 95.69 312 THR A N 1
ATOM 2397 C CA . THR A 1 312 ? -37.531 -10.375 3.463 1 95.69 312 THR A CA 1
ATOM 2398 C C . THR A 1 312 ? -37.812 -11.648 2.676 1 95.69 312 THR A C 1
ATOM 2400 O O . THR A 1 312 ? -38.719 -12.398 3.01 1 95.69 312 THR A O 1
ATOM 2403 N N . ASP A 1 313 ? -37.094 -11.836 1.611 1 95.62 313 ASP A N 1
ATOM 2404 C CA . ASP A 1 313 ? -37.344 -13.008 0.771 1 95.62 313 ASP A CA 1
ATOM 2405 C C . ASP A 1 313 ? -36.344 -14.125 1.081 1 95.62 313 ASP A C 1
ATOM 2407 O O . ASP A 1 313 ? -35.156 -14.016 0.756 1 95.62 313 ASP A O 1
ATOM 2411 N N . PRO A 1 314 ? -36.75 -15.242 1.595 1 95.19 314 PRO A N 1
ATOM 2412 C CA . PRO A 1 314 ? -35.875 -16.359 1.94 1 95.19 314 PRO A CA 1
ATOM 2413 C C . PRO A 1 314 ? -35.125 -16.906 0.733 1 95.19 314 PRO A C 1
ATOM 2415 O O . PRO A 1 314 ? -34.062 -17.5 0.888 1 95.19 314 PRO A O 1
ATOM 2418 N N . ALA A 1 315 ? -35.656 -16.641 -0.353 1 94.25 315 ALA A N 1
ATOM 2419 C CA . ALA A 1 315 ? -35 -17.141 -1.564 1 94.25 315 ALA A CA 1
ATOM 2420 C C . ALA A 1 315 ? -33.656 -16.469 -1.778 1 94.25 315 ALA A C 1
ATOM 2422 O O . ALA A 1 315 ? -32.781 -17.031 -2.453 1 94.25 315 ALA A O 1
ATOM 2423 N N . TYR A 1 316 ? -33.469 -15.305 -1.204 1 95.25 316 TYR A N 1
ATOM 2424 C CA . TYR A 1 316 ? -32.219 -14.555 -1.39 1 95.25 316 TYR A CA 1
ATOM 2425 C C . TYR A 1 316 ? -31.359 -14.609 -0.135 1 95.25 316 TYR A C 1
ATOM 2427 O O . TYR A 1 316 ? -30.344 -13.914 -0.04 1 95.25 316 TYR A O 1
ATOM 2435 N N . ALA A 1 317 ? -31.734 -15.414 0.823 1 90.94 317 ALA A N 1
ATOM 2436 C CA . ALA A 1 317 ? -30.969 -15.523 2.061 1 90.94 317 ALA A CA 1
ATOM 2437 C C . ALA A 1 317 ? -29.594 -16.141 1.804 1 90.94 317 ALA A C 1
ATOM 2439 O O . ALA A 1 317 ? -29.484 -17.172 1.15 1 90.94 317 ALA A O 1
ATOM 2440 N N . ASN A 1 318 ? -28.578 -15.477 2.176 1 89 318 ASN A N 1
ATOM 2441 C CA . ASN A 1 318 ? -27.203 -15.938 2.01 1 89 318 ASN A CA 1
ATOM 2442 C C . ASN A 1 318 ? -26.375 -15.719 3.279 1 89 318 ASN A C 1
ATOM 2444 O O . ASN A 1 318 ? -25.438 -14.93 3.289 1 89 318 ASN A O 1
ATOM 2448 N N . PRO A 1 319 ? -26.688 -16.469 4.289 1 87.19 319 PRO A N 1
ATOM 2449 C CA . PRO A 1 319 ? -25.938 -16.281 5.535 1 87.19 319 PRO A CA 1
ATOM 2450 C C . PRO A 1 319 ? -24.469 -16.641 5.391 1 87.19 319 PRO A C 1
ATOM 2452 O O . PRO A 1 319 ? -24.109 -17.547 4.617 1 87.19 319 PRO A O 1
ATOM 2455 N N . THR A 1 320 ? -23.641 -15.922 6.156 1 87.38 320 THR A N 1
ATOM 2456 C CA . THR A 1 320 ? -22.219 -16.234 6.176 1 87.38 320 THR A CA 1
ATOM 2457 C C . THR A 1 320 ? -21.969 -17.609 6.77 1 87.38 320 THR A C 1
ATOM 2459 O O . THR A 1 320 ? -22.531 -17.953 7.809 1 87.38 320 THR A O 1
ATOM 2462 N N . VAL A 1 321 ? -21.203 -18.422 6.082 1 89.38 321 VAL A N 1
ATOM 2463 C CA . VAL A 1 321 ? -20.844 -19.75 6.562 1 89.38 321 VAL A CA 1
ATOM 2464 C C . VAL A 1 321 ? -19.359 -19.766 6.965 1 89.38 321 VAL A C 1
ATOM 2466 O O . VAL A 1 321 ? -18.5 -19.312 6.211 1 89.38 321 VAL A O 1
ATOM 2469 N N . TYR A 1 322 ? -19.141 -20.266 8.172 1 93.62 322 TYR A N 1
ATOM 2470 C CA . TYR A 1 322 ? -17.781 -20.391 8.688 1 93.62 322 TYR A CA 1
ATOM 2471 C C . TYR A 1 322 ? -17.344 -21.844 8.742 1 93.62 322 TYR A C 1
ATOM 2473 O O . TYR A 1 322 ? -18.172 -22.75 8.844 1 93.62 322 TYR A O 1
ATOM 2481 N N . SER A 1 323 ? -16.078 -22.062 8.609 1 93.5 323 SER A N 1
ATOM 2482 C CA . SER A 1 323 ? -15.547 -23.422 8.727 1 93.5 323 SER A CA 1
ATOM 2483 C C . SER A 1 323 ? -15.836 -24 10.102 1 93.5 323 SER A C 1
ATOM 2485 O O . SER A 1 323 ? -16.125 -25.203 10.227 1 93.5 323 SER A O 1
ATOM 2487 N N . ASN A 1 324 ? -15.742 -23.188 11.125 1 95.56 324 ASN A N 1
ATOM 2488 C CA . ASN A 1 324 ? -16.109 -23.484 12.508 1 95.56 324 ASN A CA 1
ATOM 2489 C C . ASN A 1 324 ? -17.016 -22.406 13.094 1 95.56 324 ASN A C 1
ATOM 2491 O O . ASN A 1 324 ? -16.531 -21.406 13.617 1 95.56 324 ASN A O 1
ATOM 2495 N N . ALA A 1 325 ? -18.266 -22.719 13.039 1 95.88 325 ALA A N 1
ATOM 2496 C CA . ALA A 1 325 ? -19.281 -21.719 13.391 1 95.88 325 ALA A CA 1
ATOM 2497 C C . ALA A 1 325 ? -19.141 -21.297 14.852 1 95.88 325 ALA A C 1
ATOM 2499 O O . ALA A 1 325 ? -19.312 -20.109 15.18 1 95.88 325 ALA A O 1
ATOM 2500 N N . THR A 1 326 ? -18.875 -22.25 15.688 1 97.31 326 THR A N 1
ATOM 2501 C CA . THR A 1 326 ? -18.75 -21.969 17.109 1 97.31 326 THR A CA 1
ATOM 2502 C C . THR A 1 326 ? -17.547 -21.078 17.391 1 97.31 326 THR A C 1
ATOM 2504 O O . THR A 1 326 ? -17.656 -20.062 18.094 1 97.31 326 THR A O 1
ATOM 2507 N N . ALA A 1 327 ? -16.438 -21.438 16.812 1 97.06 327 ALA A N 1
ATOM 2508 C CA . ALA A 1 327 ? -15.227 -20.641 16.984 1 97.06 327 ALA A CA 1
ATOM 2509 C C . ALA A 1 327 ? -15.406 -19.219 16.438 1 97.06 327 ALA A C 1
ATOM 2511 O O . ALA A 1 327 ? -14.938 -18.25 17.031 1 97.06 327 ALA A O 1
ATOM 2512 N N . ALA A 1 328 ? -16.047 -19.156 15.328 1 97.56 328 ALA A N 1
ATOM 2513 C CA . ALA A 1 328 ? -16.312 -17.859 14.711 1 97.56 328 ALA A CA 1
ATOM 2514 C C . ALA A 1 328 ? -17.203 -17 15.609 1 97.56 328 ALA A C 1
ATOM 2516 O O . ALA A 1 328 ? -16.938 -15.812 15.789 1 97.56 328 ALA A O 1
ATOM 2517 N N . ALA A 1 329 ? -18.203 -17.641 16.141 1 97.75 329 ALA A N 1
ATOM 2518 C CA . ALA A 1 329 ? -19.109 -16.906 17.016 1 97.75 329 ALA A CA 1
ATOM 2519 C C . ALA A 1 329 ? -18.391 -16.391 18.25 1 97.75 329 ALA A C 1
ATOM 2521 O O . ALA A 1 329 ? -18.625 -15.266 18.688 1 97.75 329 ALA A O 1
ATOM 2522 N N . GLU A 1 330 ? -17.531 -17.188 18.766 1 98.19 330 GLU A N 1
ATOM 2523 C CA . GLU A 1 330 ? -16.75 -16.797 19.938 1 98.19 330 GLU A CA 1
ATOM 2524 C C . GLU A 1 330 ? -15.805 -15.641 19.609 1 98.19 330 GLU A C 1
ATOM 2526 O O . GLU A 1 330 ? -15.656 -14.703 20.391 1 98.19 330 GLU A O 1
ATOM 2531 N N . ALA A 1 331 ? -15.164 -15.727 18.484 1 98.06 331 ALA A N 1
ATOM 2532 C CA . ALA A 1 331 ? -14.25 -14.68 18.047 1 98.06 331 ALA A CA 1
ATOM 2533 C C . ALA A 1 331 ? -14.984 -13.359 17.844 1 98.06 331 ALA A C 1
ATOM 2535 O O . ALA A 1 331 ? -14.516 -12.305 18.266 1 98.06 331 ALA A O 1
ATOM 2536 N N . ILE A 1 332 ? -16.125 -13.453 17.188 1 98 332 ILE A N 1
ATOM 2537 C CA . ILE A 1 332 ? -16.938 -12.273 16.922 1 98 332 ILE A CA 1
ATOM 2538 C C . ILE A 1 332 ? -17.391 -11.648 18.234 1 98 332 ILE A C 1
ATOM 2540 O O . ILE A 1 332 ? -17.328 -10.43 18.406 1 98 332 ILE A O 1
ATOM 2544 N N . ALA A 1 333 ? -17.781 -12.516 19.141 1 98.12 333 ALA A N 1
ATOM 2545 C CA . ALA A 1 333 ? -18.234 -12.039 20.453 1 98.12 333 ALA A CA 1
ATOM 2546 C C . ALA A 1 333 ? -17.094 -11.359 21.203 1 98.12 333 ALA A C 1
ATOM 2548 O O . ALA A 1 333 ? -17.312 -10.359 21.906 1 98.12 333 ALA A O 1
ATOM 2549 N N . ALA A 1 334 ? -15.938 -11.906 21.078 1 98 334 ALA A N 1
ATOM 2550 C CA . ALA A 1 334 ? -14.766 -11.328 21.75 1 98 334 ALA A CA 1
ATOM 2551 C C . ALA A 1 334 ? -14.461 -9.938 21.203 1 98 334 ALA A C 1
ATOM 2553 O O . ALA A 1 334 ? -14.148 -9.023 21.969 1 98 334 ALA A O 1
ATOM 2554 N N . LEU A 1 335 ? -14.508 -9.797 19.906 1 97.44 335 LEU A N 1
ATOM 2555 C CA . LEU A 1 335 ? -14.266 -8.492 19.281 1 97.44 335 LEU A CA 1
ATOM 2556 C C . LEU A 1 335 ? -15.336 -7.492 19.703 1 97.44 335 LEU A C 1
ATOM 2558 O O . LEU A 1 335 ? -15.023 -6.344 20.016 1 97.44 335 LEU A O 1
ATOM 2562 N N . ASP A 1 336 ? -16.578 -7.973 19.672 1 97.38 336 ASP A N 1
ATOM 2563 C CA . ASP A 1 336 ? -17.672 -7.102 20.047 1 97.38 336 ASP A CA 1
ATOM 2564 C C . ASP A 1 336 ? -17.531 -6.621 21.5 1 97.38 336 ASP A C 1
ATOM 2566 O O . ASP A 1 336 ? -17.766 -5.449 21.797 1 97.38 336 ASP A O 1
ATOM 2570 N N . LYS A 1 337 ? -17.156 -7.555 22.297 1 97.31 337 LYS A N 1
ATOM 2571 C CA . LYS A 1 337 ? -16.969 -7.215 23.703 1 97.31 337 LYS A CA 1
ATOM 2572 C C . LYS A 1 337 ? -15.828 -6.211 23.875 1 97.31 337 LYS A C 1
ATOM 2574 O O . LYS A 1 337 ? -15.945 -5.258 24.641 1 97.31 337 LYS A O 1
ATOM 2579 N N . PHE A 1 338 ? -14.781 -6.383 23.203 1 97.06 338 PHE A N 1
ATOM 2580 C CA . PHE A 1 338 ? -13.625 -5.504 23.281 1 97.06 338 PHE A CA 1
ATOM 2581 C C . PHE A 1 338 ? -13.961 -4.109 22.766 1 97.06 338 PHE A C 1
ATOM 2583 O O . PHE A 1 338 ? -13.625 -3.107 23.391 1 97.06 338 PHE A O 1
ATOM 2590 N N . LYS A 1 339 ? -14.602 -4.039 21.609 1 96.69 339 LYS A N 1
ATOM 2591 C CA . LYS A 1 339 ? -15.008 -2.756 21.031 1 96.69 339 LYS A CA 1
ATOM 2592 C C . LYS A 1 339 ? -16.047 -2.064 21.906 1 96.69 339 LYS A C 1
ATOM 2594 O O . LYS A 1 339 ? -16.047 -0.837 22.031 1 96.69 339 LYS A O 1
ATOM 2599 N N . GLY A 1 340 ? -16.984 -2.838 22.438 1 96.38 340 GLY A N 1
ATOM 2600 C CA . GLY A 1 340 ? -17.938 -2.377 23.438 1 96.38 340 GLY A CA 1
ATOM 2601 C C . GLY A 1 340 ? -18.859 -1.284 22.938 1 96.38 340 GLY A C 1
ATOM 2602 O O . GLY A 1 340 ? -19.141 -0.324 23.641 1 96.38 340 GLY A O 1
ATOM 2603 N N . LEU A 1 341 ? -19.328 -1.386 21.719 1 95.88 341 LEU A N 1
ATOM 2604 C CA . LEU A 1 341 ? -20.156 -0.34 21.125 1 95.88 341 LEU A CA 1
ATOM 2605 C C . LEU A 1 341 ? -21.609 -0.468 21.594 1 95.88 341 LEU A C 1
ATOM 2607 O O . LEU A 1 341 ? -22.516 -0.652 20.766 1 95.88 341 LEU A O 1
ATOM 2611 N N . ASP A 1 342 ? -21.797 -0.357 22.891 1 94.69 342 ASP A N 1
ATOM 2612 C CA . ASP A 1 342 ? -23.156 -0.294 23.438 1 94.69 342 ASP A CA 1
ATOM 2613 C C . ASP A 1 342 ? -23.719 1.117 23.328 1 94.69 342 ASP A C 1
ATOM 2615 O O . ASP A 1 342 ? -23.078 2.014 22.781 1 94.69 342 ASP A O 1
ATOM 2619 N N . ALA A 1 343 ? -24.906 1.305 23.766 1 93.94 343 ALA A N 1
ATOM 2620 C CA . ALA A 1 343 ? -25.625 2.57 23.609 1 93.94 343 ALA A CA 1
ATOM 2621 C C . ALA A 1 343 ? -24.859 3.713 24.266 1 93.94 343 ALA A C 1
ATOM 2623 O O . ALA A 1 343 ? -24.797 4.824 23.734 1 93.94 343 ALA A O 1
ATOM 2624 N N . GLU A 1 344 ? -24.328 3.447 25.391 1 93.94 344 GLU A N 1
ATOM 2625 C CA . GLU A 1 344 ? -23.594 4.473 26.125 1 93.94 344 GLU A CA 1
ATOM 2626 C C . GLU A 1 344 ? -22.344 4.902 25.375 1 93.94 344 GLU A C 1
ATOM 2628 O O . GLU A 1 344 ? -22.062 6.098 25.25 1 93.94 344 GLU A O 1
ATOM 2633 N N . ARG A 1 345 ? -21.594 3.992 24.938 1 95.75 345 ARG A N 1
ATOM 2634 C CA . ARG A 1 345 ? -20.375 4.297 24.219 1 95.75 345 ARG A CA 1
ATOM 2635 C C . ARG A 1 345 ? -20.672 4.977 22.891 1 95.75 345 ARG A C 1
ATOM 2637 O O . ARG A 1 345 ? -19.969 5.906 22.484 1 95.75 345 ARG A O 1
ATOM 2644 N N . ILE A 1 346 ? -21.672 4.516 22.156 1 96.62 346 ILE A N 1
ATOM 2645 C CA . ILE A 1 346 ? -22.078 5.141 20.906 1 96.62 346 ILE A CA 1
ATOM 2646 C C . ILE A 1 346 ? -22.453 6.602 21.156 1 96.62 346 ILE A C 1
ATOM 2648 O O . ILE A 1 346 ? -22.047 7.488 20.406 1 96.62 346 ILE A O 1
ATOM 2652 N N . ARG A 1 347 ? -23.188 6.801 22.203 1 95.38 347 ARG A N 1
ATOM 2653 C CA . ARG A 1 347 ? -23.547 8.164 22.578 1 95.38 347 ARG A CA 1
ATOM 2654 C C . ARG A 1 347 ? -22.297 9 22.859 1 95.38 347 ARG A C 1
ATOM 2656 O O . ARG A 1 347 ? -22.219 10.164 22.469 1 95.38 347 ARG A O 1
ATOM 2663 N N . MET A 1 348 ? -21.359 8.453 23.547 1 95.5 348 MET A N 1
ATOM 2664 C CA . MET A 1 348 ? -20.125 9.148 23.844 1 95.5 348 MET A CA 1
ATOM 2665 C C . MET A 1 348 ? -19.375 9.523 22.562 1 95.5 348 MET A C 1
ATOM 2667 O O . MET A 1 348 ? -18.906 10.648 22.422 1 95.5 348 MET A O 1
ATOM 2671 N N . TYR A 1 349 ? -19.281 8.586 21.641 1 96.25 349 TYR A N 1
ATOM 2672 C CA . TYR A 1 349 ? -18.625 8.852 20.359 1 96.25 349 TYR A CA 1
ATOM 2673 C C . TYR A 1 349 ? -19.297 10.008 19.625 1 96.25 349 TYR A C 1
ATOM 2675 O O . TYR A 1 349 ? -18.625 10.805 18.969 1 96.25 349 TYR A O 1
ATOM 2683 N N . SER A 1 350 ? -20.594 10.086 19.703 1 96 350 SER A N 1
ATOM 2684 C CA . SER A 1 350 ? -21.328 11.102 18.953 1 96 350 SER A CA 1
ATOM 2685 C C . SER A 1 350 ? -21.281 12.453 19.672 1 96 350 SER A C 1
ATOM 2687 O O . SER A 1 350 ? -21.031 13.477 19.031 1 96 350 SER A O 1
ATOM 2689 N N . THR A 1 351 ? -21.359 12.484 20.969 1 94.62 351 THR A N 1
ATOM 2690 C CA . THR A 1 351 ? -21.562 13.742 21.688 1 94.62 351 THR A CA 1
ATOM 2691 C C . THR A 1 351 ? -20.234 14.328 22.141 1 94.62 351 THR A C 1
ATOM 2693 O O . THR A 1 351 ? -20.109 15.539 22.328 1 94.62 351 THR A O 1
ATOM 2696 N N . ASN A 1 352 ? -19.266 13.453 22.375 1 93.88 352 ASN A N 1
ATOM 2697 C CA . ASN A 1 352 ? -17.953 13.898 22.844 1 93.88 352 ASN A CA 1
ATOM 2698 C C . ASN A 1 352 ? -16.844 12.992 22.344 1 93.88 352 ASN A C 1
ATOM 2700 O O . ASN A 1 352 ? -16.344 12.148 23.078 1 93.88 352 ASN A O 1
ATOM 2704 N N . ILE A 1 353 ? -16.406 13.219 21.156 1 94.56 353 ILE A N 1
ATOM 2705 C CA . ILE A 1 353 ? -15.43 12.375 20.484 1 94.56 353 ILE A CA 1
ATOM 2706 C C . ILE A 1 353 ? -14.109 12.383 21.266 1 94.56 353 ILE A C 1
ATOM 2708 O O . ILE A 1 353 ? -13.352 11.414 21.219 1 94.56 353 ILE A O 1
ATOM 2712 N N . PHE A 1 354 ? -13.742 13.461 21.984 1 91.19 354 PHE A N 1
ATOM 2713 C CA . PHE A 1 354 ? -12.523 13.555 22.781 1 91.19 354 PHE A CA 1
ATOM 2714 C C . PHE A 1 354 ? -12.578 12.609 23.984 1 91.19 354 PHE A C 1
ATOM 2716 O O . PHE A 1 354 ? -11.594 11.945 24.297 1 91.19 354 PHE A O 1
ATOM 2723 N N . ALA A 1 355 ? -13.719 12.594 24.625 1 91.38 355 ALA A N 1
ATOM 2724 C CA . ALA A 1 355 ? -13.906 11.641 25.719 1 91.38 355 ALA A CA 1
ATOM 2725 C C . ALA A 1 355 ? -13.82 10.203 25.203 1 91.38 355 ALA A C 1
ATOM 2727 O O . ALA A 1 355 ? -13.25 9.344 25.875 1 91.38 355 ALA A O 1
ATOM 2728 N N . ALA A 1 356 ? -14.477 9.992 24.047 1 95.06 356 ALA A N 1
ATOM 2729 C CA . ALA A 1 356 ? -14.414 8.664 23.438 1 95.06 356 ALA A CA 1
ATOM 2730 C C . ALA A 1 356 ? -12.969 8.266 23.141 1 95.06 356 ALA A C 1
ATOM 2732 O O . ALA A 1 356 ? -12.578 7.113 23.359 1 95.06 356 ALA A O 1
ATOM 2733 N N . TYR A 1 357 ? -12.188 9.164 22.641 1 93.94 357 TYR A N 1
ATOM 2734 C CA . TYR A 1 357 ? -10.789 8.922 22.328 1 93.94 357 TYR A CA 1
ATOM 2735 C C . TYR A 1 357 ? -10.008 8.57 23.594 1 93.94 357 TYR A C 1
ATOM 2737 O O . TYR A 1 357 ? -9.227 7.617 23.594 1 93.94 357 TYR A O 1
ATOM 2745 N N . LYS A 1 358 ? -10.172 9.336 24.641 1 91.5 358 LYS A N 1
ATOM 2746 C CA . LYS A 1 358 ? -9.523 9.055 25.906 1 91.5 358 LYS A CA 1
ATOM 2747 C C . LYS A 1 358 ? -9.859 7.652 26.406 1 91.5 358 LYS A C 1
ATOM 2749 O O . LYS A 1 358 ? -8.969 6.895 26.797 1 91.5 358 LYS A O 1
ATOM 2754 N N . GLN A 1 359 ? -11.133 7.34 26.391 1 94 359 GLN A N 1
ATOM 2755 C CA . GLN A 1 359 ? -11.562 6.027 26.844 1 94 359 GLN A CA 1
ATOM 2756 C C . GLN A 1 359 ? -10.977 4.918 25.984 1 94 359 GLN A C 1
ATOM 2758 O O . GLN A 1 359 ? -10.594 3.863 26.484 1 94 359 GLN A O 1
ATOM 2763 N N . ALA A 1 360 ? -11.008 5.121 24.656 1 93.94 360 ALA A N 1
ATOM 2764 C CA . ALA A 1 360 ? -10.445 4.137 23.734 1 93.94 360 ALA A CA 1
ATOM 2765 C C . ALA A 1 360 ? -8.977 3.863 24.062 1 93.94 360 ALA A C 1
ATOM 2767 O O . ALA A 1 360 ? -8.531 2.715 24.016 1 93.94 360 ALA A O 1
ATOM 2768 N N . LYS A 1 361 ? -8.219 4.867 24.312 1 91.5 361 LYS A N 1
ATOM 2769 C CA . LYS A 1 361 ? -6.82 4.707 24.703 1 91.5 361 LYS A CA 1
ATOM 2770 C C . LYS A 1 361 ? -6.688 3.906 25.984 1 91.5 361 LYS A C 1
ATOM 2772 O O . LYS A 1 361 ? -5.867 2.99 26.078 1 91.5 361 LYS A O 1
ATOM 2777 N N . GLU A 1 362 ? -7.477 4.27 26.953 1 92.62 362 GLU A N 1
ATOM 2778 C CA . GLU A 1 362 ? -7.445 3.604 28.25 1 92.62 362 GLU A CA 1
ATOM 2779 C C . GLU A 1 362 ? -7.828 2.133 28.125 1 92.62 362 GLU A C 1
ATOM 2781 O O . GLU A 1 362 ? -7.309 1.284 28.844 1 92.62 362 GLU A O 1
ATOM 2786 N N . ASP A 1 363 ? -8.719 1.895 27.172 1 94.31 363 ASP A N 1
ATOM 2787 C CA . ASP A 1 363 ? -9.211 0.533 26.984 1 94.31 363 ASP A CA 1
ATOM 2788 C C . ASP A 1 363 ? -8.25 -0.28 26.109 1 94.31 363 ASP A C 1
ATOM 2790 O O . ASP A 1 363 ? -8.445 -1.481 25.922 1 94.31 363 ASP A O 1
ATOM 2794 N N . GLY A 1 364 ? -7.281 0.351 25.594 1 91.88 364 GLY A N 1
ATOM 2795 C CA . GLY A 1 364 ? -6.285 -0.361 24.812 1 91.88 364 GLY A CA 1
ATOM 2796 C C . GLY A 1 364 ? -6.695 -0.574 23.359 1 91.88 364 GLY A C 1
ATOM 2797 O O . GLY A 1 364 ? -6.188 -1.474 22.703 1 91.88 364 GLY A O 1
ATOM 2798 N N . MET A 1 365 ? -7.559 0.232 22.812 1 93.38 365 MET A N 1
ATOM 2799 C CA . MET A 1 365 ? -8.102 0.063 21.469 1 93.38 365 MET A CA 1
ATOM 2800 C C . MET A 1 365 ? -7.043 0.339 20.406 1 93.38 365 MET A C 1
ATOM 2802 O O . MET A 1 365 ? -7.18 -0.084 19.266 1 93.38 365 MET A O 1
ATOM 2806 N N . PHE A 1 366 ? -5.969 1.019 20.781 1 92.44 366 PHE A N 1
ATOM 2807 C CA . PHE A 1 366 ? -4.902 1.352 19.844 1 92.44 366 PHE A CA 1
ATOM 2808 C C . PHE A 1 366 ? -3.77 0.334 19.938 1 92.44 366 PHE A C 1
ATOM 2810 O O . PHE A 1 366 ? -2.828 0.378 19.141 1 92.44 366 PHE A O 1
ATOM 2817 N N . ASP A 1 367 ? -3.889 -0.634 20.75 1 88.94 367 ASP A N 1
ATOM 2818 C CA . ASP A 1 367 ? -2.789 -1.557 21.016 1 88.94 367 ASP A CA 1
ATOM 2819 C C . ASP A 1 367 ? -2.809 -2.73 20.031 1 88.94 367 ASP A C 1
ATOM 2821 O O . ASP A 1 367 ? -1.793 -3.4 19.844 1 88.94 367 ASP A O 1
ATOM 2825 N N . TYR A 1 368 ? -4.039 -2.926 19.453 1 89.38 368 TYR A N 1
ATOM 2826 C CA . TYR A 1 368 ? -4.195 -4.098 18.609 1 89.38 368 TYR A CA 1
ATOM 2827 C C . TYR A 1 368 ? -5.039 -3.77 17.375 1 89.38 368 TYR A C 1
ATOM 2829 O O . TYR A 1 368 ? -5.906 -2.895 17.422 1 89.38 368 TYR A O 1
ATOM 2837 N N . SER A 1 369 ? -4.719 -4.461 16.312 1 91 369 SER A N 1
ATOM 2838 C CA . SER A 1 369 ? -5.73 -4.652 15.273 1 91 369 SER A CA 1
ATOM 2839 C C . SER A 1 369 ? -6.699 -5.766 15.641 1 91 369 SER A C 1
ATOM 2841 O O . SER A 1 369 ? -6.477 -6.492 16.609 1 91 369 SER A O 1
ATOM 2843 N N . GLU A 1 370 ? -7.762 -5.938 14.859 1 93.88 370 GLU A N 1
ATOM 2844 C CA . GLU A 1 370 ? -8.672 -7.051 15.109 1 93.88 370 GLU A CA 1
ATOM 2845 C C . GLU A 1 370 ? -7.949 -8.391 15.023 1 93.88 370 GLU A C 1
ATOM 2847 O O . GLU A 1 370 ? -8.156 -9.266 15.867 1 93.88 370 GLU A O 1
ATOM 2852 N N . VAL A 1 371 ? -7.086 -8.508 14.102 1 91.69 371 VAL A N 1
ATOM 2853 C CA . VAL A 1 371 ? -6.375 -9.758 13.844 1 91.69 371 VAL A CA 1
ATOM 2854 C C . VAL A 1 371 ? -5.391 -10.039 14.977 1 91.69 371 VAL A C 1
ATOM 2856 O O . VAL A 1 371 ? -5.34 -11.156 15.5 1 91.69 371 VAL A O 1
ATOM 2859 N N . SER A 1 372 ? -4.609 -8.992 15.352 1 89.31 372 SER A N 1
ATOM 2860 C CA . SE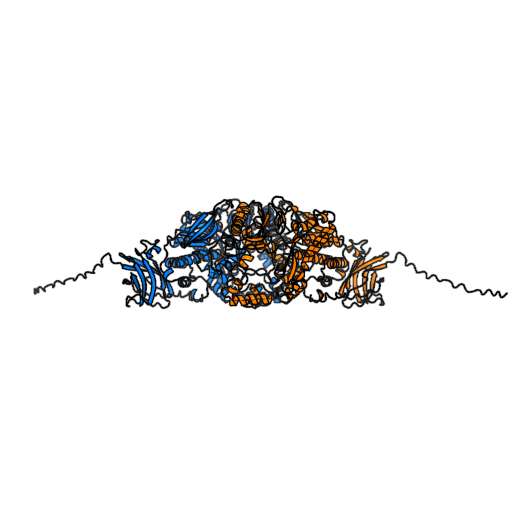R A 1 372 ? -3.639 -9.219 16.422 1 89.31 372 SER A CA 1
ATOM 2861 C C . SER A 1 372 ? -4.332 -9.492 17.75 1 89.31 372 SER A C 1
ATOM 2863 O O . SER A 1 372 ? -3.83 -10.266 18.562 1 89.31 372 SER A O 1
ATOM 2865 N N . TYR A 1 373 ? -5.48 -8.859 18 1 93.81 373 TYR A N 1
ATOM 2866 C CA . TYR A 1 373 ? -6.234 -9.133 19.219 1 93.81 373 TYR A CA 1
ATOM 2867 C C . TYR A 1 373 ? -6.715 -10.578 19.234 1 93.81 373 TYR A C 1
ATOM 2869 O O . TYR A 1 373 ? -6.566 -11.273 20.25 1 93.81 373 TYR A O 1
ATOM 2877 N N . LEU A 1 374 ? -7.301 -11.039 18.125 1 94.56 374 LEU A N 1
ATOM 2878 C CA . LEU A 1 374 ? -7.809 -12.406 18.031 1 94.56 374 LEU A CA 1
ATOM 2879 C C . LEU A 1 374 ? -6.672 -13.414 18.172 1 94.56 374 LEU A C 1
ATOM 2881 O O . LEU A 1 374 ? -6.793 -14.398 18.906 1 94.56 374 LEU A O 1
ATOM 2885 N N . ARG A 1 375 ? -5.57 -13.148 17.531 1 90.81 375 ARG A N 1
ATOM 2886 C CA . ARG A 1 375 ? -4.465 -14.109 17.484 1 90.81 375 ARG A CA 1
ATOM 2887 C C . ARG A 1 375 ? -3.68 -14.086 18.797 1 90.81 375 ARG A C 1
ATOM 2889 O O . ARG A 1 375 ? -3.309 -15.141 19.312 1 90.81 375 ARG A O 1
ATOM 2896 N N . ASP A 1 376 ? -3.443 -12.906 19.391 1 88.44 376 ASP A N 1
ATOM 2897 C CA . ASP A 1 376 ? -2.461 -12.773 20.453 1 88.44 376 ASP A CA 1
ATOM 2898 C C . ASP A 1 376 ? -3.141 -12.742 21.828 1 88.44 376 ASP A C 1
ATOM 2900 O O . ASP A 1 376 ? -2.525 -13.078 22.844 1 88.44 376 ASP A O 1
ATOM 2904 N N . VAL A 1 377 ? -4.348 -12.305 21.859 1 92.94 377 VAL A N 1
ATOM 2905 C CA . VAL A 1 377 ? -5.047 -12.195 23.141 1 92.94 377 VAL A CA 1
ATOM 2906 C C . VAL A 1 377 ? -6.047 -13.336 23.281 1 92.94 377 VAL A C 1
ATOM 2908 O O . VAL A 1 377 ? -5.988 -14.109 24.234 1 92.94 377 VAL A O 1
ATOM 2911 N N . ILE A 1 378 ? -6.879 -13.531 22.266 1 95.56 378 ILE A N 1
ATOM 2912 C CA . ILE A 1 378 ? -7.941 -14.523 22.344 1 95.56 378 ILE A CA 1
ATOM 2913 C C . ILE A 1 378 ? -7.402 -15.891 21.906 1 95.56 378 ILE A C 1
ATOM 2915 O O . ILE A 1 378 ? -7.969 -16.922 22.266 1 95.56 378 ILE A O 1
ATOM 2919 N N . LYS A 1 379 ? -6.379 -15.914 21.156 1 94 379 LYS A N 1
ATOM 2920 C CA . LYS A 1 379 ? -5.711 -17.125 20.656 1 94 379 LYS A CA 1
ATOM 2921 C C . LYS A 1 379 ? -6.617 -17.906 19.719 1 94 379 LYS A C 1
ATOM 2923 O O . LYS A 1 379 ? -6.719 -19.141 19.844 1 94 379 LYS A O 1
ATOM 2928 N N . THR A 1 380 ? -7.297 -17.172 18.891 1 94.88 380 THR A N 1
ATOM 2929 C CA . THR A 1 380 ? -8.094 -17.781 17.844 1 94.88 380 THR A CA 1
ATOM 2930 C C . THR A 1 380 ? -7.195 -18.391 16.766 1 94.88 380 THR A C 1
ATOM 2932 O O . THR A 1 380 ? -6.113 -17.859 16.484 1 94.88 380 THR A O 1
ATOM 2935 N N . ASP A 1 381 ? -7.66 -19.484 16.141 1 93.75 381 ASP A N 1
ATOM 2936 C CA . ASP A 1 381 ? -6.852 -20.094 15.094 1 93.75 381 ASP A CA 1
ATOM 2937 C C . ASP A 1 381 ? -6.809 -19.219 13.852 1 93.75 381 ASP A C 1
ATOM 2939 O O . ASP A 1 381 ? -7.641 -18.312 13.688 1 93.75 381 ASP A O 1
ATOM 2943 N N . LEU A 1 382 ? -5.902 -19.469 12.953 1 92.75 382 LEU A N 1
ATOM 2944 C CA . LEU A 1 382 ? -5.617 -18.625 11.789 1 92.75 382 LEU A CA 1
ATOM 2945 C C . LEU A 1 382 ? -6.828 -18.547 10.867 1 92.75 382 LEU A C 1
ATOM 2947 O O . LEU A 1 382 ? -7.184 -17.469 10.398 1 92.75 382 LEU A O 1
ATOM 2951 N N . ASN A 1 383 ? -7.402 -19.688 10.539 1 94.94 383 ASN A N 1
ATOM 2952 C CA . ASN A 1 383 ? -8.508 -19.734 9.594 1 94.94 383 ASN A CA 1
ATOM 2953 C C . ASN A 1 383 ? -9.727 -18.969 10.117 1 94.94 383 ASN A C 1
ATOM 2955 O O . ASN A 1 383 ? -10.312 -18.156 9.391 1 94.94 383 ASN A O 1
ATOM 2959 N N . THR A 1 384 ? -10.047 -19.219 11.391 1 95.88 384 THR A N 1
ATOM 2960 C CA . THR A 1 384 ? -11.164 -18.5 12.008 1 95.88 384 THR A CA 1
ATOM 2961 C C . THR A 1 384 ? -10.891 -17 12.055 1 95.88 384 THR A C 1
ATOM 2963 O O . THR A 1 384 ? -11.781 -16.203 11.758 1 95.88 384 THR A O 1
ATOM 2966 N N . THR A 1 385 ? -9.672 -16.656 12.422 1 95.31 385 THR A N 1
ATOM 2967 C CA . THR A 1 385 ? -9.305 -15.242 12.484 1 95.31 385 THR A CA 1
ATOM 2968 C C . THR A 1 385 ? -9.516 -14.57 11.133 1 95.31 385 THR A C 1
ATOM 2970 O O . THR A 1 385 ? -10.133 -13.508 11.062 1 95.31 385 THR A O 1
ATOM 2973 N N . ASP A 1 386 ? -9.047 -15.211 10.117 1 94.94 386 ASP A N 1
ATOM 2974 C CA . ASP A 1 386 ? -9.109 -14.648 8.766 1 94.94 386 ASP A CA 1
ATOM 2975 C C . ASP A 1 386 ? -10.555 -14.586 8.266 1 94.94 386 ASP A C 1
ATOM 2977 O O . ASP A 1 386 ? -10.914 -13.695 7.496 1 94.94 386 ASP A O 1
ATOM 2981 N N . GLU A 1 387 ? -11.398 -15.578 8.648 1 95.56 387 GLU A N 1
ATOM 2982 C CA . GLU A 1 387 ? -12.805 -15.586 8.258 1 95.56 387 GLU A CA 1
ATOM 2983 C C . GLU A 1 387 ? -13.57 -14.445 8.906 1 95.56 387 GLU A C 1
ATOM 2985 O O . GLU A 1 387 ? -14.414 -13.812 8.273 1 95.56 387 GLU A O 1
ATOM 2990 N N . VAL A 1 388 ? -13.203 -14.195 10.133 1 95.5 388 VAL A N 1
ATOM 2991 C CA . VAL A 1 388 ? -13.977 -13.25 10.93 1 95.5 388 VAL A CA 1
ATOM 2992 C C . VAL A 1 388 ? -13.492 -11.828 10.664 1 95.5 388 VAL A C 1
ATOM 2994 O O . VAL A 1 388 ? -14.273 -10.875 10.742 1 95.5 388 VAL A O 1
ATOM 2997 N N . SER A 1 389 ? -12.25 -11.719 10.398 1 93.25 389 SER A N 1
ATOM 2998 C CA . SER A 1 389 ? -11.641 -10.43 10.086 1 93.25 389 SER A CA 1
ATOM 2999 C C . SER A 1 389 ? -10.555 -10.57 9.016 1 93.25 389 SER A C 1
ATOM 3001 O O . SER A 1 389 ? -9.703 -11.453 9.109 1 93.25 389 SER A O 1
ATOM 3003 N N . PRO A 1 390 ? -10.656 -9.656 7.992 1 88.56 390 PRO A N 1
ATOM 3004 C CA . PRO A 1 390 ? -9.625 -9.773 6.957 1 88.56 390 PRO A CA 1
ATOM 3005 C C . PRO A 1 390 ? -8.219 -9.562 7.504 1 88.56 390 PRO A C 1
ATOM 3007 O O . PRO A 1 390 ? -7.926 -8.516 8.094 1 88.56 390 PRO A O 1
ATOM 3010 N N . SER A 1 391 ? -7.32 -10.422 7.203 1 84.44 391 SER A N 1
ATOM 3011 C CA . SER A 1 391 ? -6.016 -10.5 7.855 1 84.44 391 SER A CA 1
ATOM 3012 C C . SER A 1 391 ? -5.07 -9.43 7.336 1 84.44 391 SER A C 1
ATOM 3014 O O . SER A 1 391 ? -4.016 -9.18 7.926 1 84.44 391 SER A O 1
ATOM 3016 N N . HIS A 1 392 ? -5.43 -8.766 6.223 1 84.06 392 HIS A N 1
ATOM 3017 C CA . HIS A 1 392 ? -4.527 -7.75 5.695 1 84.06 392 HIS A CA 1
ATOM 3018 C C . HIS A 1 392 ? -4.816 -6.383 6.305 1 84.06 392 HIS A C 1
ATOM 3020 O O . HIS A 1 392 ? -4.129 -5.402 6 1 84.06 392 HIS A O 1
ATOM 3026 N N . ILE A 1 393 ? -5.773 -6.309 7.207 1 84.94 393 ILE A N 1
ATOM 3027 C CA . ILE A 1 393 ? -6.141 -5.059 7.863 1 84.94 393 ILE A CA 1
ATOM 3028 C C . ILE A 1 393 ? -5.449 -4.965 9.219 1 84.94 393 ILE A C 1
ATOM 3030 O O . ILE A 1 393 ? -5.688 -5.793 10.109 1 84.94 393 ILE A O 1
ATOM 3034 N N . TYR A 1 394 ? -4.672 -3.891 9.43 1 82.44 394 TYR A N 1
ATOM 3035 C CA . TYR A 1 394 ? -3.877 -3.783 10.656 1 82.44 394 TYR A CA 1
ATOM 3036 C C . TYR A 1 394 ? -4.109 -2.443 11.336 1 82.44 394 TYR A C 1
ATOM 3038 O O . TYR A 1 394 ? -3.248 -1.956 12.07 1 82.44 394 TYR A O 1
ATOM 3046 N N . TRP A 1 395 ? -5.184 -1.836 11.125 1 88.62 395 TRP A N 1
ATOM 3047 C CA . TRP A 1 395 ? -5.453 -0.572 11.797 1 88.62 395 TRP A CA 1
ATOM 3048 C C . TRP A 1 395 ? -6.02 -0.811 13.195 1 88.62 395 TRP A C 1
ATOM 3050 O O . TRP A 1 395 ? -6.551 -1.889 13.484 1 88.62 395 TRP A O 1
ATOM 3060 N N . PRO A 1 396 ? -5.93 0.149 14.055 1 92.25 396 PRO A N 1
ATOM 3061 C CA . PRO A 1 396 ? -6.438 -0.008 15.422 1 92.25 396 PRO A CA 1
ATOM 3062 C C . PRO A 1 396 ? -7.961 -0.072 15.477 1 92.25 396 PRO A C 1
ATOM 3064 O O . PRO A 1 396 ? -8.633 0.212 14.484 1 92.25 396 PRO A O 1
ATOM 3067 N N . MET A 1 397 ? -8.492 -0.496 16.578 1 94.44 397 MET A N 1
ATOM 3068 C CA . MET A 1 397 ? -9.938 -0.603 16.75 1 94.44 397 MET A CA 1
ATOM 3069 C C . MET A 1 397 ? -10.516 0.693 17.328 1 94.44 397 MET A C 1
ATOM 3071 O O . MET A 1 397 ? -11.25 0.672 18.312 1 94.44 397 MET A O 1
ATOM 3075 N N . TRP A 1 398 ? -9.992 1.843 16.75 1 94.81 398 TRP A N 1
ATOM 3076 C CA . TRP A 1 398 ? -10.57 3.162 16.984 1 94.81 398 TRP A CA 1
ATOM 3077 C C . TRP A 1 398 ? -11.836 3.365 16.156 1 94.81 398 TRP A C 1
ATOM 3079 O O . TRP A 1 398 ? -11.766 3.814 15.016 1 94.81 398 TRP A O 1
ATOM 3089 N N . GLU A 1 399 ? -13.07 3.158 16.703 1 96 399 GLU A N 1
ATOM 3090 C CA . GLU A 1 399 ? -14.305 2.822 16.016 1 96 399 GLU A CA 1
ATOM 3091 C C . GLU A 1 399 ? -15.117 4.074 15.695 1 96 399 GLU A C 1
ATOM 3093 O O . GLU A 1 399 ? -16.344 4.008 15.531 1 96 399 GLU A O 1
ATOM 3098 N N . TYR A 1 400 ? -14.453 5.262 15.656 1 95.75 400 TYR A N 1
ATOM 3099 C CA . TYR A 1 400 ? -15.227 6.477 15.414 1 95.75 400 TYR A CA 1
ATOM 3100 C C . TYR A 1 400 ? -15.945 6.406 14.07 1 95.75 400 TYR A C 1
ATOM 3102 O O . TYR A 1 400 ? -17.094 6.816 13.953 1 95.75 400 TYR A O 1
ATOM 3110 N N . GLU A 1 401 ? -15.336 5.879 13.07 1 94.75 401 GLU A N 1
ATOM 3111 C CA . GLU A 1 401 ? -15.961 5.793 11.75 1 94.75 401 GLU A CA 1
ATOM 3112 C C . GLU A 1 401 ? -17.172 4.852 11.773 1 94.75 401 GLU A C 1
ATOM 3114 O O . GLU A 1 401 ? -18.188 5.125 11.141 1 94.75 401 GLU A O 1
ATOM 3119 N N . THR A 1 402 ? -17 3.715 12.445 1 96.38 402 THR A N 1
ATOM 3120 C CA . THR A 1 402 ? -18.125 2.799 12.609 1 96.38 402 THR A CA 1
ATOM 3121 C C . THR A 1 402 ? -19.328 3.521 13.203 1 96.38 402 THR A C 1
ATOM 3123 O O . THR A 1 402 ? -20.453 3.357 12.719 1 96.38 402 THR A O 1
ATOM 3126 N N . VAL A 1 403 ? -19.094 4.305 14.156 1 97.31 403 VAL A N 1
ATOM 3127 C CA . VAL A 1 403 ? -20.172 5.008 14.836 1 97.31 403 VAL A CA 1
ATOM 3128 C C . VAL A 1 403 ? -20.75 6.09 13.922 1 97.31 403 VAL A C 1
ATOM 3130 O O . VAL A 1 403 ? -21.969 6.305 13.891 1 97.31 403 VAL A O 1
ATOM 3133 N N . TYR A 1 404 ? -19.891 6.848 13.195 1 97.69 404 TYR A N 1
ATOM 3134 C CA . TYR A 1 404 ? -20.391 7.828 12.234 1 97.69 404 TYR A CA 1
ATOM 3135 C C . TYR A 1 404 ? -21.375 7.199 11.273 1 97.69 404 TYR A C 1
ATOM 3137 O O . TYR A 1 404 ? -22.422 7.793 10.961 1 97.69 404 TYR A O 1
ATOM 3145 N N . PHE A 1 405 ? -21.188 5.992 10.891 1 97 405 PHE A N 1
ATOM 3146 C CA . PHE A 1 405 ? -22.016 5.355 9.875 1 97 405 PHE A CA 1
ATOM 3147 C C . PHE A 1 405 ? -23.297 4.797 10.492 1 97 405 PHE A C 1
ATOM 3149 O O . PHE A 1 405 ? -24.141 4.242 9.789 1 97 405 PHE A O 1
ATOM 3156 N N . LEU A 1 406 ? -23.438 4.945 11.781 1 96.69 406 LEU A N 1
ATOM 3157 C CA . LEU A 1 406 ? -24.719 4.66 12.43 1 96.69 406 LEU A CA 1
ATOM 3158 C C . LEU A 1 406 ? -25.641 5.867 12.359 1 96.69 406 LEU A C 1
ATOM 3160 O O . LEU A 1 406 ? -26.797 5.797 12.789 1 96.69 406 LEU A O 1
ATOM 3164 N N . ALA A 1 407 ? -25.156 6.922 11.766 1 97.94 407 ALA A N 1
ATOM 3165 C CA . ALA A 1 407 ? -25.938 8.148 11.664 1 97.94 407 ALA A CA 1
ATOM 3166 C C . ALA A 1 407 ? -27.266 7.887 10.961 1 97.94 407 ALA A C 1
ATOM 3168 O O . ALA A 1 407 ? -27.328 7.113 10 1 97.94 407 ALA A O 1
ATOM 3169 N N . THR A 1 408 ? -28.344 8.531 11.445 1 97.25 408 THR A N 1
ATOM 3170 C CA . THR A 1 408 ? -29.672 8.414 10.852 1 97.25 408 THR A CA 1
ATOM 3171 C C . THR A 1 408 ? -29.984 9.625 9.984 1 97.25 408 THR A C 1
ATOM 3173 O O . THR A 1 408 ? -30.969 9.617 9.227 1 97.25 408 THR A O 1
ATOM 3176 N N . LYS A 1 409 ? -29.188 10.625 10.125 1 97.88 409 LYS A N 1
ATOM 3177 C CA . LYS A 1 409 ? -29.297 11.797 9.266 1 97.88 409 LYS A CA 1
ATOM 3178 C C . LYS A 1 409 ? -27.938 12.227 8.734 1 97.88 409 LYS A C 1
ATOM 3180 O O . LYS A 1 409 ? -26.969 12.305 9.5 1 97.88 409 LYS A O 1
ATOM 3185 N N . TRP A 1 410 ? -27.922 12.469 7.461 1 98.44 410 TRP A N 1
ATOM 3186 C CA . TRP A 1 410 ? -26.719 12.898 6.766 1 98.44 410 TRP A CA 1
ATOM 3187 C C . TRP A 1 410 ? -26.969 14.156 5.945 1 98.44 410 TRP A C 1
ATOM 3189 O O . TRP A 1 410 ? -28.094 14.391 5.496 1 98.44 410 TRP A O 1
ATOM 3199 N N . LEU A 1 411 ? -25.938 14.945 5.797 1 98.56 411 LEU A N 1
ATOM 3200 C CA . LEU A 1 411 ? -26.016 16.109 4.91 1 98.56 411 LEU A CA 1
ATOM 3201 C C . LEU A 1 411 ? -24.875 16.094 3.902 1 98.56 411 LEU A C 1
ATOM 3203 O O . LEU A 1 411 ? -23.844 15.461 4.133 1 98.56 411 LEU A O 1
ATOM 3207 N N . THR A 1 412 ? -25.062 16.656 2.828 1 98.31 412 THR A N 1
ATOM 3208 C CA . THR A 1 412 ? -24.062 16.984 1.832 1 98.31 412 THR A CA 1
ATOM 3209 C C . THR A 1 412 ? -24.203 18.438 1.367 1 98.31 412 THR A C 1
ATOM 3211 O O . THR A 1 412 ? -25.094 19.156 1.837 1 98.31 412 THR A O 1
ATOM 3214 N N . VAL A 1 413 ? -23.297 18.906 0.561 1 98.31 413 VAL A N 1
ATOM 3215 C CA . VAL A 1 413 ? -23.328 20.297 0.13 1 98.31 413 VAL A CA 1
ATOM 3216 C C . VAL A 1 413 ? -24.109 20.406 -1.181 1 98.31 413 VAL A C 1
ATOM 3218 O O . VAL A 1 413 ? -23.844 19.672 -2.133 1 98.31 413 VAL A O 1
ATOM 3221 N N . LYS A 1 414 ? -25.078 21.312 -1.197 1 97.69 414 LYS A N 1
ATOM 3222 C CA . LYS A 1 414 ? -25.812 21.578 -2.428 1 97.69 414 LYS A CA 1
ATOM 3223 C C . LYS A 1 414 ? -24.875 22.047 -3.539 1 97.69 414 LYS A C 1
ATOM 3225 O O . LYS A 1 414 ? -24.125 23 -3.355 1 97.69 414 LYS A O 1
ATOM 3230 N N . GLY A 1 415 ? -24.953 21.391 -4.656 1 97.19 415 GLY A N 1
ATOM 3231 C CA . GLY A 1 415 ? -24.094 21.75 -5.773 1 97.19 415 GLY A CA 1
ATOM 3232 C C . GLY A 1 415 ? -22.734 21.094 -5.711 1 97.19 415 GLY A C 1
ATOM 3233 O O . GLY A 1 415 ? -21.891 21.328 -6.582 1 97.19 415 GLY A O 1
ATOM 3234 N N . GLY A 1 416 ? -22.438 20.281 -4.695 1 97.88 416 GLY A N 1
ATOM 3235 C CA . GLY A 1 416 ? -21.172 19.578 -4.562 1 97.88 416 GLY A CA 1
ATOM 3236 C C . GLY A 1 416 ? -20.328 20.094 -3.42 1 97.88 416 GLY A C 1
ATOM 3237 O O . GLY A 1 416 ? -20.328 21.297 -3.133 1 97.88 416 GLY A O 1
ATOM 3238 N N . LEU A 1 417 ? -19.5 19.266 -2.871 1 98.38 417 LEU A N 1
ATOM 3239 C CA . LEU A 1 417 ? -18.719 19.594 -1.686 1 98.38 417 LEU A CA 1
ATOM 3240 C C . LEU A 1 417 ? -17.656 20.641 -2.01 1 98.38 417 LEU A C 1
ATOM 3242 O O . LEU A 1 417 ? -17.203 21.375 -1.124 1 98.38 417 LEU A O 1
ATOM 3246 N N . SER A 1 418 ? -17.266 20.75 -3.268 1 97.94 418 SER A N 1
ATOM 3247 C CA . SER A 1 418 ? -16.25 21.703 -3.666 1 97.94 418 SER A CA 1
ATOM 3248 C C . SER A 1 418 ? -16.75 23.141 -3.486 1 97.94 418 SER A C 1
ATOM 3250 O O . SER A 1 418 ? -15.953 24.094 -3.537 1 97.94 418 SER A O 1
ATOM 3252 N N . ARG A 1 419 ? -18.031 23.297 -3.221 1 98.12 419 ARG A N 1
ATOM 3253 C CA . ARG A 1 419 ? -18.562 24.625 -2.949 1 98.12 419 ARG A CA 1
ATOM 3254 C C . ARG A 1 419 ? -18.047 25.172 -1.621 1 98.12 419 ARG A C 1
ATOM 3256 O O . ARG A 1 419 ? -17.953 26.391 -1.435 1 98.12 419 ARG A O 1
ATOM 3263 N N . LEU A 1 420 ? -17.688 24.266 -0.736 1 98.62 420 LEU A N 1
ATOM 3264 C CA . LEU A 1 420 ? -17.172 24.688 0.563 1 98.62 420 LEU A CA 1
ATOM 3265 C C . LEU A 1 420 ? -15.82 25.375 0.418 1 98.62 420 LEU A C 1
ATOM 3267 O O . LEU A 1 420 ? -15.656 26.531 0.803 1 98.62 420 LEU A O 1
ATOM 3271 N N . PRO A 1 421 ? -14.797 24.734 -0.156 1 98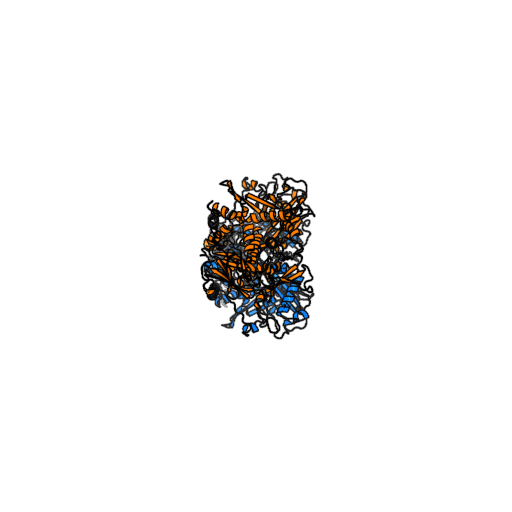.56 421 PRO A N 1
ATOM 3272 C CA . PRO A 1 421 ? -13.539 25.469 -0.361 1 98.56 421 PRO A CA 1
ATOM 3273 C C . PRO A 1 421 ? -13.695 26.656 -1.307 1 98.56 421 PRO A C 1
ATOM 3275 O O . PRO A 1 421 ? -12.992 27.656 -1.163 1 98.56 421 PRO A O 1
ATOM 3278 N N . ALA A 1 422 ? -14.617 26.594 -2.254 1 97.81 422 ALA A N 1
ATOM 3279 C CA . ALA A 1 422 ? -14.844 27.719 -3.162 1 97.81 422 ALA A CA 1
ATOM 3280 C C . ALA A 1 422 ? -15.258 28.969 -2.393 1 97.81 422 ALA A C 1
ATOM 3282 O O . ALA A 1 422 ? -14.938 30.094 -2.805 1 97.81 422 ALA A O 1
ATOM 3283 N N . ALA A 1 423 ? -15.93 28.781 -1.313 1 98.62 423 ALA A N 1
ATOM 3284 C CA . ALA A 1 423 ? -16.391 29.891 -0.5 1 98.62 423 ALA A CA 1
ATOM 3285 C C . ALA A 1 423 ? -15.227 30.656 0.105 1 98.62 423 ALA A C 1
ATOM 3287 O O . ALA A 1 423 ? -15.391 31.797 0.557 1 98.62 423 ALA A O 1
ATOM 3288 N N . PHE A 1 424 ? -14.016 30.125 0.103 1 98.69 424 PHE A N 1
ATOM 3289 C CA . PHE A 1 424 ? -12.82 30.781 0.611 1 98.69 424 PHE A CA 1
ATOM 3290 C C . PHE A 1 424 ? -12.227 31.719 -0.441 1 98.69 424 PHE A C 1
ATOM 3292 O O . PHE A 1 424 ? -11.383 32.562 -0.128 1 98.69 424 PHE A O 1
ATOM 3299 N N . GLU A 1 425 ? -12.586 31.562 -1.703 1 97.44 425 GLU A N 1
ATOM 3300 C CA . GLU A 1 425 ? -11.914 32.219 -2.812 1 97.44 425 GLU A CA 1
ATOM 3301 C C . GLU A 1 425 ? -11.922 33.75 -2.635 1 97.44 425 GLU A C 1
ATOM 3303 O O . GLU A 1 425 ? -10.883 34.406 -2.74 1 97.44 425 GLU A O 1
ATOM 3308 N N . PRO A 1 426 ? -13.086 34.344 -2.303 1 97.25 426 PRO A N 1
ATOM 3309 C CA . PRO A 1 426 ? -13.109 35.812 -2.143 1 97.25 426 PRO A CA 1
ATOM 3310 C C . PRO A 1 426 ? -12.258 36.281 -0.967 1 97.25 426 PRO A C 1
ATOM 3312 O O . PRO A 1 426 ? -11.883 37.469 -0.903 1 97.25 426 PRO A O 1
ATOM 3315 N N . LEU A 1 427 ? -11.969 35.375 -0.077 1 96.94 427 LEU A N 1
ATOM 3316 C CA . LEU A 1 427 ? -11.258 35.75 1.143 1 96.94 427 LEU A CA 1
ATOM 3317 C C . LEU A 1 427 ? -9.742 35.719 0.92 1 96.94 427 LEU A C 1
ATOM 3319 O O . LEU A 1 427 ? -8.984 36.219 1.739 1 96.94 427 LEU A O 1
ATOM 3323 N N . MET A 1 428 ? -9.227 35.125 -0.128 1 93.38 428 MET A N 1
ATOM 3324 C CA . MET A 1 428 ? -7.797 34.969 -0.391 1 93.38 428 MET A CA 1
ATOM 3325 C C . MET A 1 428 ? -7.164 36.344 -0.709 1 93.38 428 MET A C 1
ATOM 3327 O O . MET A 1 428 ? -6.035 36.594 -0.302 1 93.38 428 MET A O 1
ATOM 3331 N N . LYS A 1 429 ? -7.871 37.188 -1.355 1 88.12 429 LYS A N 1
ATOM 3332 C CA . LYS A 1 429 ? -7.465 38.562 -1.617 1 88.12 429 LYS A CA 1
ATOM 3333 C C . LYS A 1 429 ? -6.027 38.625 -2.123 1 88.12 429 LYS A C 1
ATOM 3335 O O . LYS A 1 429 ? -5.215 39.375 -1.604 1 88.12 429 LYS A O 1
ATOM 3340 N N . GLY A 1 430 ? -5.625 37.781 -2.982 1 93.19 430 GLY A N 1
ATOM 3341 C CA . GLY A 1 430 ? -4.309 37.812 -3.6 1 93.19 430 GLY A CA 1
ATOM 3342 C C . GLY A 1 430 ? -3.246 37.125 -2.754 1 93.19 430 GLY A C 1
ATOM 3343 O O . GLY A 1 430 ? -2.066 37.156 -3.109 1 93.19 430 GLY A O 1
ATOM 3344 N N . ARG A 1 431 ? -3.568 36.531 -1.661 1 98 431 ARG A N 1
ATOM 3345 C CA . ARG A 1 431 ? -2.619 35.938 -0.729 1 98 431 ARG A CA 1
ATOM 3346 C C . ARG A 1 431 ? -2.436 34.438 -1.009 1 98 431 ARG A C 1
ATOM 3348 O O . ARG A 1 431 ? -2.148 33.656 -0.097 1 98 431 ARG A O 1
ATOM 3355 N N . ILE A 1 432 ? -2.652 34.031 -2.219 1 98.25 432 ILE A N 1
ATOM 3356 C CA . ILE A 1 432 ? -2.453 32.625 -2.592 1 98.25 432 ILE A CA 1
ATOM 3357 C C . ILE A 1 432 ? -1.63 32.562 -3.875 1 98.25 432 ILE A C 1
ATOM 3359 O O . ILE A 1 432 ? -1.826 33.344 -4.797 1 98.25 432 ILE A O 1
ATOM 3363 N N . GLN A 1 433 ? -0.631 31.703 -3.861 1 98.38 433 GLN A N 1
ATOM 3364 C CA . GLN A 1 433 ? 0.147 31.344 -5.043 1 98.38 433 GLN A CA 1
ATOM 3365 C C . GLN A 1 433 ? -0.192 29.938 -5.52 1 98.38 433 GLN A C 1
ATOM 3367 O O . GLN A 1 433 ? 0.282 28.953 -4.949 1 98.38 433 GLN A O 1
ATOM 3372 N N . TYR A 1 434 ? -1.025 29.859 -6.645 1 98 434 TYR A N 1
ATOM 3373 C CA . TYR A 1 434 ? -1.328 28.578 -7.27 1 98 434 TYR A CA 1
ATOM 3374 C C . TYR A 1 434 ? -0.136 28.062 -8.07 1 98 434 TYR A C 1
ATOM 3376 O O . TYR A 1 434 ? 0.761 28.828 -8.422 1 98 434 TYR A O 1
ATOM 3384 N N . GLY A 1 435 ? -0.108 26.781 -8.273 1 98.12 435 GLY A N 1
ATOM 3385 C CA . GLY A 1 435 ? 0.937 26.188 -9.094 1 98.12 435 GLY A CA 1
ATOM 3386 C C . GLY A 1 435 ? 2.307 26.234 -8.445 1 98.12 435 GLY A C 1
ATOM 3387 O O . GLY A 1 435 ? 3.326 26.266 -9.133 1 98.12 435 GLY A O 1
ATOM 3388 N N . ALA A 1 436 ? 2.346 26.406 -7.168 1 98.56 436 ALA A N 1
ATOM 3389 C CA . ALA A 1 436 ? 3.602 26.406 -6.418 1 98.56 436 ALA A CA 1
ATOM 3390 C C . ALA A 1 436 ? 3.826 25.047 -5.734 1 98.56 436 ALA A C 1
ATOM 3392 O O . ALA A 1 436 ? 3.322 24.812 -4.633 1 98.56 436 ALA A O 1
ATOM 3393 N N . LYS A 1 437 ? 4.555 24.219 -6.379 1 97.94 437 LYS A N 1
ATOM 3394 C CA . LYS A 1 437 ? 4.836 22.906 -5.812 1 97.94 437 LYS A CA 1
ATOM 3395 C C . LYS A 1 437 ? 6.059 22.938 -4.898 1 97.94 437 LYS A C 1
ATOM 3397 O O . LYS A 1 437 ? 7.195 22.875 -5.371 1 97.94 437 LYS A O 1
ATOM 3402 N N . VAL A 1 438 ? 5.82 23 -3.58 1 98.62 438 VAL A N 1
ATOM 3403 C CA . VAL A 1 438 ? 6.867 23.094 -2.572 1 98.62 438 VAL A CA 1
ATOM 3404 C C . VAL A 1 438 ? 7.68 21.812 -2.531 1 98.62 438 VAL A C 1
ATOM 3406 O O . VAL A 1 438 ? 7.121 20.719 -2.645 1 98.62 438 VAL A O 1
ATOM 3409 N N . ASN A 1 439 ? 9.031 21.906 -2.35 1 97.44 439 ASN A N 1
ATOM 3410 C CA . ASN A 1 439 ? 9.875 20.703 -2.354 1 97.44 439 ASN A CA 1
ATOM 3411 C C . ASN A 1 439 ? 10.93 20.766 -1.251 1 97.44 439 ASN A C 1
ATOM 3413 O O . ASN A 1 439 ? 11.836 19.938 -1.214 1 97.44 439 ASN A O 1
ATOM 3417 N N . GLY A 1 440 ? 10.812 21.828 -0.336 1 97.81 440 GLY A N 1
ATOM 3418 C CA . GLY A 1 440 ? 11.797 21.859 0.733 1 97.81 440 GLY A CA 1
ATOM 3419 C C . GLY A 1 440 ? 11.57 22.984 1.718 1 97.81 440 GLY A C 1
ATOM 3420 O O . GLY A 1 440 ? 10.898 23.969 1.398 1 97.81 440 GLY A O 1
ATOM 3421 N N . LEU A 1 441 ? 12.094 22.812 2.881 1 98.62 441 LEU A N 1
ATOM 3422 C CA . LEU A 1 441 ? 12.109 23.797 3.951 1 98.62 441 LEU A CA 1
ATOM 3423 C C . LEU A 1 441 ? 13.516 23.938 4.535 1 98.62 441 LEU A C 1
ATOM 3425 O O . LEU A 1 441 ? 14.227 22.938 4.691 1 98.62 441 LEU A O 1
ATOM 3429 N N . HIS A 1 442 ? 13.883 25.141 4.797 1 98.19 442 HIS A N 1
ATOM 3430 C CA . HIS A 1 442 ? 15.164 25.406 5.445 1 98.19 442 HIS A CA 1
ATOM 3431 C C . HIS A 1 442 ? 15 26.438 6.566 1 98.19 442 HIS A C 1
ATOM 3433 O O . HIS A 1 442 ? 14.438 27.516 6.355 1 98.19 442 HIS A O 1
ATOM 3439 N N . TYR A 1 443 ? 15.406 26.047 7.762 1 98.31 443 TYR A N 1
ATOM 3440 C CA . TYR A 1 443 ? 15.391 26.969 8.891 1 98.31 443 TYR A CA 1
ATOM 3441 C C . TYR A 1 443 ? 16.641 27.844 8.898 1 98.31 443 TYR A C 1
ATOM 3443 O O . TYR A 1 443 ? 17.766 27.328 8.945 1 98.31 443 TYR A O 1
ATOM 3451 N N . ASN A 1 444 ? 16.438 29.141 8.891 1 98 444 ASN A N 1
ATOM 3452 C CA . ASN A 1 444 ? 17.547 30.094 8.758 1 98 444 ASN A CA 1
ATOM 3453 C C . ASN A 1 444 ? 18.062 30.547 10.125 1 98 444 ASN A C 1
ATOM 3455 O O . ASN A 1 444 ? 17.344 30.438 11.125 1 98 444 ASN A O 1
ATOM 3459 N N . GLU A 1 445 ? 19.188 31.203 10.133 1 95.56 445 GLU A N 1
ATOM 3460 C CA . GLU A 1 445 ? 19.812 31.719 11.352 1 95.56 445 GLU A CA 1
ATOM 3461 C C . GLU A 1 445 ? 18.984 32.875 11.93 1 95.56 445 GLU A C 1
ATOM 3463 O O . GLU A 1 445 ? 18.938 33.062 13.148 1 95.56 445 GLU A O 1
ATOM 3468 N N . ASN A 1 446 ? 18.438 33.594 11.086 1 93.75 446 ASN A N 1
ATOM 3469 C CA . ASN A 1 446 ? 17.625 34.719 11.547 1 93.75 446 ASN A CA 1
ATOM 3470 C C . ASN A 1 446 ? 16.266 34.281 12.039 1 93.75 446 ASN A C 1
ATOM 3472 O O . ASN A 1 446 ? 15.336 35.062 12.148 1 93.75 446 ASN A O 1
ATOM 3476 N N . LYS A 1 447 ? 16.016 32.938 12.117 1 92.94 447 LYS A N 1
ATOM 3477 C CA . LYS A 1 447 ? 14.859 32.281 12.711 1 92.94 447 LYS A CA 1
ATOM 3478 C C . LYS A 1 447 ? 13.656 32.344 11.766 1 92.94 447 LYS A C 1
ATOM 3480 O O . LYS A 1 447 ? 12.508 32.281 12.211 1 92.94 447 LYS A O 1
ATOM 3485 N N . THR A 1 448 ? 13.898 32.531 10.523 1 97.25 448 THR A N 1
ATOM 3486 C CA . THR A 1 448 ? 12.859 32.406 9.516 1 97.25 448 THR A CA 1
ATOM 3487 C C . THR A 1 448 ? 12.953 31.031 8.828 1 97.25 448 THR A C 1
ATOM 3489 O O . THR A 1 448 ? 13.93 30.312 9.008 1 97.25 448 THR A O 1
ATOM 3492 N N . VAL A 1 449 ? 11.898 30.688 8.156 1 98.62 449 VAL A N 1
ATOM 3493 C CA . VAL A 1 449 ? 11.852 29.438 7.395 1 98.62 449 VAL A CA 1
ATOM 3494 C C . VAL A 1 449 ? 11.789 29.75 5.898 1 98.62 449 VAL A C 1
ATOM 3496 O O . VAL A 1 449 ? 10.852 30.406 5.43 1 98.62 449 VAL A O 1
ATOM 3499 N N . SER A 1 450 ? 12.781 29.328 5.195 1 98.81 450 SER A N 1
ATOM 3500 C CA . SER A 1 450 ? 12.766 29.453 3.742 1 98.81 450 SER A CA 1
ATOM 3501 C C . SER A 1 450 ? 12.055 28.266 3.1 1 98.81 450 SER A C 1
ATOM 3503 O O . SER A 1 450 ? 12.391 27.109 3.377 1 98.81 450 SER A O 1
ATOM 3505 N N . VAL A 1 451 ? 11.047 28.547 2.281 1 98.81 451 VAL A N 1
ATOM 3506 C CA . VAL A 1 451 ? 10.289 27.547 1.533 1 98.81 451 VAL A CA 1
ATOM 3507 C C . VAL A 1 451 ? 10.727 27.562 0.07 1 98.81 451 VAL A C 1
ATOM 3509 O O . VAL A 1 451 ? 10.719 28.609 -0.581 1 98.81 451 VAL A O 1
ATOM 3512 N N . THR A 1 452 ? 11.125 26.422 -0.442 1 98.5 452 THR A N 1
ATOM 3513 C CA . THR A 1 452 ? 11.531 26.297 -1.838 1 98.5 452 THR A CA 1
ATOM 3514 C C . THR A 1 452 ? 10.438 25.609 -2.654 1 98.5 452 THR A C 1
ATOM 3516 O O . THR A 1 452 ? 9.805 24.672 -2.182 1 98.5 452 THR A O 1
ATOM 3519 N N . TRP A 1 453 ? 10.148 26.109 -3.85 1 98.19 453 TRP A N 1
ATOM 3520 C CA . TRP A 1 453 ? 9.141 25.5 -4.703 1 98.19 453 TRP A CA 1
ATOM 3521 C C . TRP A 1 453 ? 9.445 25.75 -6.176 1 98.19 453 TRP A C 1
ATOM 3523 O O . TRP A 1 453 ? 10.305 26.578 -6.508 1 98.19 453 TRP A O 1
ATOM 3533 N N . LYS A 1 454 ? 8.891 24.984 -7.078 1 97.81 454 LYS A N 1
ATOM 3534 C CA . LYS A 1 454 ? 8.875 25.172 -8.531 1 97.81 454 LYS A CA 1
ATOM 3535 C C . LYS A 1 454 ? 7.445 25.25 -9.055 1 97.81 454 LYS A C 1
ATOM 3537 O O . LYS A 1 454 ? 6.535 24.656 -8.477 1 97.81 454 LYS A O 1
ATOM 3542 N N . PRO A 1 455 ? 7.254 26.016 -10.156 1 97.75 455 PRO A N 1
ATOM 3543 C CA . PRO A 1 455 ? 5.926 25.953 -10.773 1 97.75 455 PRO A CA 1
ATOM 3544 C C . PRO A 1 455 ? 5.539 24.547 -11.195 1 97.75 455 PRO A C 1
ATOM 3546 O O . PRO A 1 455 ? 6.355 23.828 -11.781 1 97.75 455 PRO A O 1
ATOM 3549 N N . THR A 1 456 ? 4.371 24.188 -10.781 1 97.19 456 THR A N 1
ATOM 3550 C CA . THR A 1 456 ? 3.887 22.859 -11.148 1 97.19 456 THR A CA 1
ATOM 3551 C C . THR A 1 456 ? 3.922 22.672 -12.664 1 97.19 456 THR A C 1
ATOM 3553 O O . THR A 1 456 ? 3.439 23.531 -13.406 1 97.19 456 THR A O 1
ATOM 3556 N N . GLY A 1 457 ? 4.488 21.594 -13.125 1 94.94 457 GLY A N 1
ATOM 3557 C CA . GLY A 1 457 ? 4.543 21.297 -14.547 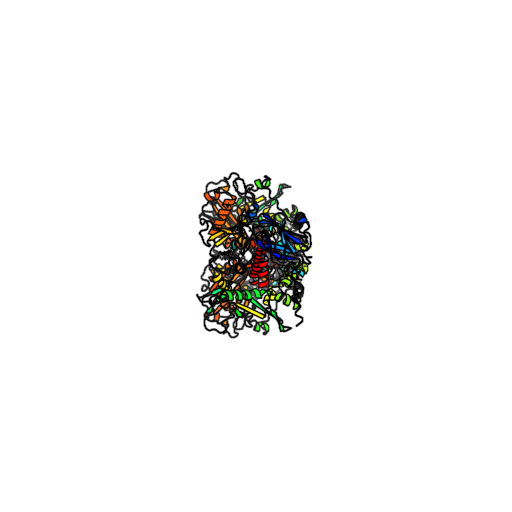1 94.94 457 GLY A CA 1
ATOM 3558 C C . GLY A 1 457 ? 5.707 21.969 -15.25 1 94.94 457 GLY A C 1
ATOM 3559 O O . GLY A 1 457 ? 5.922 21.75 -16.453 1 94.94 457 GLY A O 1
ATOM 3560 N N . ALA A 1 458 ? 6.477 22.734 -14.555 1 96.31 458 ALA A N 1
ATOM 3561 C CA . ALA A 1 458 ? 7.629 23.391 -15.156 1 96.31 458 ALA A CA 1
ATOM 3562 C C . ALA A 1 458 ? 8.664 22.375 -15.625 1 96.31 458 ALA A C 1
ATOM 3564 O O . ALA A 1 458 ? 8.688 21.234 -15.141 1 96.31 458 ALA A O 1
ATOM 3565 N N . GLU A 1 459 ? 9.398 22.859 -16.625 1 95.81 459 GLU A N 1
ATOM 3566 C CA . GLU A 1 459 ? 10.539 22.031 -17.031 1 95.81 459 GLU A CA 1
ATOM 3567 C C . GLU A 1 459 ? 11.484 21.781 -15.867 1 95.81 459 GLU A C 1
ATOM 3569 O O . GLU A 1 459 ? 12.031 22.734 -15.289 1 95.81 459 GLU A O 1
ATOM 3574 N N . PRO A 1 460 ? 11.703 20.562 -15.43 1 94.56 460 PRO A N 1
ATOM 3575 C CA . PRO A 1 460 ? 12.266 20.266 -14.109 1 94.56 460 PRO A CA 1
ATOM 3576 C C . PRO A 1 460 ? 13.781 20.438 -14.062 1 94.56 460 PRO A C 1
ATOM 3578 O O . PRO A 1 460 ? 14.359 20.578 -12.984 1 94.56 460 PRO A O 1
ATOM 3581 N N . PHE A 1 461 ? 14.516 20.438 -15.156 1 95.25 461 PHE A N 1
ATOM 3582 C CA . PHE A 1 461 ? 15.969 20.422 -15.133 1 95.25 461 PHE A CA 1
ATOM 3583 C C . PHE A 1 461 ? 16.516 21.844 -15.07 1 95.25 461 PHE A C 1
ATOM 3585 O O . PHE A 1 461 ? 17.5 22.109 -14.383 1 95.25 461 PHE A O 1
ATOM 3592 N N . GLU A 1 462 ? 15.844 22.766 -15.727 1 93.5 462 GLU A N 1
ATOM 3593 C CA . GLU A 1 462 ? 16.422 24.094 -15.898 1 93.5 462 GLU A CA 1
ATOM 3594 C C . GLU A 1 462 ? 15.672 25.141 -15.078 1 93.5 462 GLU A C 1
ATOM 3596 O O . GLU A 1 462 ? 16.203 26.219 -14.805 1 93.5 462 GLU A O 1
ATOM 3601 N N . THR A 1 463 ? 14.461 24.812 -14.727 1 96.38 463 THR A N 1
ATOM 3602 C CA . THR A 1 463 ? 13.68 25.781 -13.961 1 96.38 463 THR A CA 1
ATOM 3603 C C . THR A 1 463 ? 14.297 26 -12.586 1 96.38 463 THR A C 1
ATOM 3605 O O . THR A 1 463 ? 14.492 25.047 -11.82 1 96.38 463 THR A O 1
ATOM 3608 N N . PRO A 1 464 ? 14.672 27.203 -12.305 1 95.25 464 PRO A N 1
ATOM 3609 C CA . PRO A 1 464 ? 15.25 27.469 -10.984 1 95.25 464 PRO A CA 1
ATOM 3610 C C . PRO A 1 464 ? 14.227 27.359 -9.859 1 95.25 464 PRO A C 1
ATOM 3612 O O . PRO A 1 464 ? 13.023 27.531 -10.086 1 95.25 464 PRO A O 1
ATOM 3615 N N . GLU A 1 465 ? 14.727 27.172 -8.742 1 95 465 GLU A N 1
ATOM 3616 C CA . GLU A 1 465 ? 13.883 27.141 -7.551 1 95 465 GLU A CA 1
ATOM 3617 C C . GLU A 1 465 ? 13.461 28.547 -7.141 1 95 465 GLU A C 1
ATOM 3619 O O . GLU A 1 465 ? 14.25 29.5 -7.234 1 95 465 GLU A O 1
ATOM 3624 N N . GLU A 1 466 ? 12.203 28.641 -6.828 1 97.88 466 GLU A N 1
ATOM 3625 C CA . GLU A 1 466 ? 11.75 29.844 -6.125 1 97.88 466 GLU A CA 1
ATOM 3626 C C . GLU A 1 466 ? 11.883 29.688 -4.613 1 97.88 466 GLU A C 1
ATOM 3628 O O . GLU A 1 466 ? 11.695 28.578 -4.082 1 97.88 466 GLU A O 1
ATOM 3633 N N . VAL A 1 467 ? 12.32 30.766 -3.936 1 98.25 467 VAL A N 1
ATOM 3634 C CA . VAL A 1 467 ? 12.477 30.719 -2.486 1 98.25 467 VAL A CA 1
ATOM 3635 C C . VAL A 1 467 ? 11.711 31.875 -1.851 1 98.25 467 VAL A C 1
ATOM 3637 O O . VAL A 1 467 ? 11.789 33.031 -2.324 1 98.25 467 VAL A O 1
ATOM 3640 N N . GLU A 1 468 ? 10.938 31.609 -0.96 1 98.25 468 GLU A N 1
ATOM 3641 C CA . GLU A 1 468 ? 10.258 32.625 -0.147 1 98.25 468 GLU A CA 1
ATOM 3642 C C . GLU A 1 468 ? 10.414 32.312 1.342 1 98.25 468 GLU A C 1
ATOM 3644 O O . GLU A 1 468 ? 10.344 31.156 1.763 1 98.25 468 GLU A O 1
ATOM 3649 N N . SER A 1 469 ? 10.695 33.281 2.148 1 98.44 469 SER A N 1
ATOM 3650 C CA . SER A 1 469 ? 10.945 33.094 3.572 1 98.44 469 SER A CA 1
ATOM 3651 C C . SER A 1 469 ? 9.773 33.594 4.414 1 98.44 469 SER A C 1
ATOM 3653 O O . SER A 1 469 ? 9.172 34.625 4.098 1 98.44 469 SER A O 1
ATOM 3655 N N . PHE A 1 470 ? 9.531 32.906 5.426 1 98.69 470 PHE A N 1
ATOM 3656 C CA . PHE A 1 470 ? 8.461 33.188 6.371 1 98.69 470 PHE A CA 1
ATOM 3657 C C . PHE A 1 470 ? 8.969 33.125 7.805 1 98.69 470 PHE A C 1
ATOM 3659 O O . PHE A 1 470 ? 9.984 32.5 8.086 1 98.69 470 PHE A O 1
ATOM 3666 N N . ASP A 1 471 ? 8.297 33.875 8.711 1 97.75 471 ASP A N 1
ATOM 3667 C CA . ASP A 1 471 ? 8.625 33.75 10.133 1 97.75 471 ASP A CA 1
ATOM 3668 C C . ASP A 1 471 ? 8.172 32.406 10.68 1 97.75 471 ASP A C 1
ATOM 3670 O O . ASP A 1 471 ? 8.875 31.781 11.477 1 97.75 471 ASP A O 1
ATOM 3674 N N . TYR A 1 472 ? 6.973 31.984 10.32 1 98 472 TYR A N 1
ATOM 3675 C CA . TYR A 1 472 ? 6.398 30.688 10.672 1 98 472 TYR A CA 1
ATOM 3676 C C . TYR A 1 472 ? 5.773 30.016 9.445 1 98 472 TYR A C 1
ATOM 3678 O O . TYR A 1 472 ? 5.332 30.703 8.523 1 98 472 TYR A O 1
ATOM 3686 N N . VAL A 1 473 ? 5.781 28.719 9.516 1 98.75 473 VAL A N 1
ATOM 3687 C CA . VAL A 1 473 ? 5.141 27.938 8.453 1 98.75 473 VAL A CA 1
ATOM 3688 C C . VAL A 1 473 ? 4.148 26.953 9.062 1 98.75 473 VAL A C 1
ATOM 3690 O O . VAL A 1 473 ? 4.445 26.297 10.062 1 98.75 473 VAL A O 1
ATOM 3693 N N . MET A 1 474 ? 2.961 26.922 8.555 1 98.75 474 MET A N 1
ATOM 3694 C CA . MET A 1 474 ? 1.998 25.859 8.812 1 98.75 474 MET A CA 1
ATOM 3695 C C . MET A 1 474 ? 1.944 24.875 7.641 1 98.75 474 MET A C 1
ATOM 3697 O O . MET A 1 474 ? 1.543 25.25 6.535 1 98.75 474 MET A O 1
ATOM 3701 N N . ASN A 1 475 ? 2.348 23.641 7.852 1 98.75 475 ASN A N 1
ATOM 3702 C CA . ASN A 1 475 ? 2.508 22.656 6.789 1 98.75 475 ASN A CA 1
ATOM 3703 C C . ASN A 1 475 ? 1.329 21.688 6.742 1 98.75 475 ASN A C 1
ATOM 3705 O O . ASN A 1 475 ? 1.152 20.875 7.648 1 98.75 475 ASN A O 1
ATOM 3709 N N . SER A 1 476 ? 0.512 21.734 5.723 1 98 476 SER A N 1
ATOM 3710 C CA . SER A 1 476 ? -0.631 20.844 5.551 1 98 476 SER A CA 1
ATOM 3711 C C . SER A 1 476 ? -0.387 19.844 4.426 1 98 476 SER A C 1
ATOM 3713 O O . SER A 1 476 ? -1.304 19.125 4.016 1 98 476 SER A O 1
ATOM 3715 N N . VAL A 1 477 ? 0.813 19.781 3.867 1 98.12 477 VAL A N 1
ATOM 3716 C CA . VAL A 1 477 ? 1.168 18.875 2.781 1 98.12 477 VAL A CA 1
ATOM 3717 C C . VAL A 1 477 ? 1.164 17.422 3.289 1 98.12 477 VAL A C 1
ATOM 3719 O O . VAL A 1 477 ? 1.621 17.156 4.402 1 98.12 477 VAL A O 1
ATOM 3722 N N . PRO A 1 478 ? 0.574 16.5 2.469 1 96.88 478 PRO A N 1
ATOM 3723 C CA . PRO A 1 478 ? 0.629 15.102 2.91 1 96.88 478 PRO A CA 1
ATOM 3724 C C . PRO A 1 478 ? 2.041 14.656 3.289 1 96.88 478 PRO A C 1
ATOM 3726 O O . PRO A 1 478 ? 2.992 14.906 2.545 1 96.88 478 PRO A O 1
ATOM 3729 N N . LEU A 1 479 ? 2.219 13.945 4.402 1 96.75 479 LEU A N 1
ATOM 3730 C CA . LEU A 1 479 ? 3.516 13.617 4.98 1 96.75 479 LEU A CA 1
ATOM 3731 C C . LEU A 1 479 ? 4.348 12.781 4.012 1 96.75 479 LEU A C 1
ATOM 3733 O O . LEU A 1 479 ? 5.574 12.898 3.98 1 96.75 479 LEU A O 1
ATOM 3737 N N . ASN A 1 480 ? 3.734 11.883 3.236 1 94.75 480 ASN A N 1
ATOM 3738 C CA . ASN A 1 480 ? 4.496 10.992 2.363 1 94.75 480 ASN A CA 1
ATOM 3739 C C . ASN A 1 480 ? 5.285 11.781 1.317 1 94.75 480 ASN A C 1
ATOM 3741 O O . ASN A 1 480 ? 6.355 11.344 0.888 1 94.75 480 ASN A O 1
ATOM 3745 N N . LEU A 1 481 ? 4.773 12.953 0.862 1 97.31 481 LEU A N 1
ATOM 3746 C CA . LEU A 1 481 ? 5.473 13.773 -0.121 1 97.31 481 LEU A CA 1
ATOM 3747 C C . LEU A 1 481 ? 6.746 14.367 0.472 1 97.31 481 LEU A C 1
ATOM 3749 O O . LEU A 1 481 ? 7.711 14.617 -0.251 1 97.31 481 LEU A O 1
ATOM 3753 N N . LEU A 1 482 ? 6.785 14.539 1.776 1 97.69 482 LEU A N 1
ATOM 3754 C CA . LEU A 1 482 ? 7.91 15.172 2.455 1 97.69 482 LEU A CA 1
ATOM 3755 C C . LEU A 1 482 ? 9.133 14.266 2.438 1 97.69 482 LEU A C 1
ATOM 3757 O O . LEU A 1 482 ? 10.25 14.719 2.688 1 97.69 482 LEU A O 1
ATOM 3761 N N . LYS A 1 483 ? 8.938 13.023 2.08 1 96 483 LYS A N 1
ATOM 3762 C CA . LYS A 1 483 ? 10.047 12.07 2.02 1 96 483 LYS A CA 1
ATOM 3763 C C . LYS A 1 483 ? 11.078 12.492 0.979 1 96 483 LYS A C 1
ATOM 3765 O O . LYS A 1 483 ? 12.234 12.07 1.037 1 96 483 LYS A O 1
ATOM 3770 N N . PHE A 1 484 ? 10.688 13.328 0.09 1 97.56 484 PHE A N 1
ATOM 3771 C CA . PHE A 1 484 ? 11.562 13.734 -1.003 1 97.56 484 PHE A CA 1
ATOM 3772 C C . PHE A 1 484 ? 12.016 15.18 -0.821 1 97.56 484 PHE A C 1
ATOM 3774 O O . PHE A 1 484 ? 12.617 15.766 -1.727 1 97.56 484 PHE A O 1
ATOM 3781 N N . TRP A 1 485 ? 11.688 15.773 0.36 1 97.44 485 TRP A N 1
ATOM 3782 C CA . TRP A 1 485 ? 12.016 17.172 0.626 1 97.44 485 TRP A CA 1
ATOM 3783 C C . TRP A 1 485 ? 13.32 17.281 1.413 1 97.44 485 TRP A C 1
ATOM 3785 O O . TRP A 1 485 ? 13.695 16.344 2.133 1 97.44 485 TRP A O 1
ATOM 3795 N N . ASP A 1 486 ? 14 18.375 1.208 1 95.12 486 ASP A N 1
ATOM 3796 C CA . ASP A 1 486 ? 14.953 18.828 2.223 1 95.12 486 ASP A CA 1
ATOM 3797 C C . ASP A 1 486 ? 14.227 19.484 3.398 1 95.12 486 ASP A C 1
ATOM 3799 O O . ASP A 1 486 ? 13.453 20.422 3.211 1 95.12 486 ASP A O 1
ATOM 3803 N N . LEU A 1 487 ? 14.43 18.906 4.578 1 97.31 487 LEU A N 1
ATOM 3804 C CA . LEU A 1 487 ? 13.703 19.391 5.75 1 97.31 487 LEU A CA 1
ATOM 3805 C C . LEU A 1 487 ? 14.672 19.812 6.852 1 97.31 487 LEU A C 1
ATOM 3807 O O . LEU A 1 487 ? 15.82 19.359 6.883 1 97.31 487 LEU A O 1
ATOM 3811 N N . PRO A 1 488 ? 14.234 20.734 7.734 1 97.31 488 PRO A N 1
ATOM 3812 C CA . PRO A 1 488 ? 15.039 21.016 8.922 1 97.31 488 PRO A CA 1
ATOM 3813 C C . PRO A 1 488 ? 15.297 19.766 9.773 1 97.31 488 PRO A C 1
ATOM 3815 O O . PRO A 1 488 ? 14.625 18.75 9.594 1 97.31 488 PRO A O 1
ATOM 3818 N N . PRO A 1 489 ? 16.359 19.812 10.562 1 94.56 489 PRO A N 1
ATOM 3819 C CA . PRO A 1 489 ? 16.656 18.641 11.406 1 94.56 489 PRO A CA 1
ATOM 3820 C C . PRO A 1 489 ? 15.641 18.469 12.531 1 94.56 489 PRO A C 1
ATOM 3822 O O . PRO A 1 489 ? 15.992 18.609 13.711 1 94.56 489 PRO A O 1
ATOM 3825 N N . TYR A 1 490 ? 14.477 18.109 12.203 1 96.19 490 TYR A N 1
ATOM 3826 C CA . TYR A 1 490 ? 13.414 17.859 13.164 1 96.19 490 TYR A CA 1
ATOM 3827 C C . TYR A 1 490 ? 13.82 16.766 14.148 1 96.19 490 TYR A C 1
ATOM 3829 O O . TYR A 1 490 ? 14.836 16.078 13.945 1 96.19 490 TYR A O 1
ATOM 3837 N N . SER A 1 491 ? 13.008 16.656 15.219 1 95.19 491 SER A N 1
ATOM 3838 C CA . SER A 1 491 ? 13.234 15.594 16.188 1 95.19 491 SER A CA 1
ATOM 3839 C C . SER A 1 491 ? 13.125 14.219 15.547 1 95.19 491 SER A C 1
ATOM 3841 O O . SER A 1 491 ? 12.469 14.062 14.516 1 95.19 491 SER A O 1
ATOM 3843 N N . SER A 1 492 ? 13.766 13.195 16.156 1 93.88 492 SER A N 1
ATOM 3844 C CA . SER A 1 492 ? 13.719 11.82 15.68 1 93.88 492 SER A CA 1
ATOM 3845 C C . SER A 1 492 ? 12.281 11.328 15.539 1 93.88 492 SER A C 1
ATOM 3847 O O . SER A 1 492 ? 11.93 10.695 14.547 1 93.88 492 SER A O 1
ATOM 3849 N N . LEU A 1 493 ? 11.453 11.625 16.484 1 94.62 493 LEU A N 1
ATOM 3850 C CA . LEU A 1 493 ? 10.07 11.164 16.484 1 94.62 493 LEU A CA 1
ATOM 3851 C C . LEU A 1 493 ? 9.297 11.773 15.32 1 94.62 493 LEU A C 1
ATOM 3853 O O . LEU A 1 493 ? 8.555 11.07 14.633 1 94.62 493 LEU A O 1
ATOM 3857 N N . LEU A 1 494 ? 9.461 13.086 15.102 1 95.94 494 LEU A N 1
ATOM 3858 C CA . LEU A 1 494 ? 8.766 13.734 13.992 1 95.94 494 LEU A CA 1
ATOM 3859 C C . LEU A 1 494 ? 9.273 13.211 12.656 1 95.94 494 LEU A C 1
ATOM 3861 O O . LEU A 1 494 ? 8.484 12.992 11.727 1 95.94 494 LEU A O 1
ATOM 3865 N N . LYS A 1 495 ? 10.586 13.016 12.547 1 94.88 495 LYS A N 1
ATOM 3866 C CA . LYS A 1 495 ? 11.148 12.461 11.32 1 94.88 495 LYS A CA 1
ATOM 3867 C C . LYS A 1 495 ? 10.57 11.078 11.023 1 94.88 495 LYS A C 1
ATOM 3869 O O . LYS A 1 495 ? 10.227 10.781 9.875 1 94.88 495 LYS A O 1
ATOM 3874 N N . ARG A 1 496 ? 10.461 10.242 12.031 1 94.81 496 ARG A N 1
ATOM 3875 C CA . ARG A 1 496 ? 9.906 8.898 11.867 1 94.81 496 ARG A CA 1
ATOM 3876 C C . ARG A 1 496 ? 8.422 8.953 11.531 1 94.81 496 ARG A C 1
ATOM 3878 O O . ARG A 1 496 ? 7.922 8.133 10.758 1 94.81 496 ARG A O 1
ATOM 3885 N N . ALA A 1 497 ? 7.688 9.938 12.109 1 95.06 497 ALA A N 1
ATOM 3886 C CA . ALA A 1 497 ? 6.285 10.125 11.75 1 95.06 497 ALA A CA 1
ATOM 3887 C C . ALA A 1 497 ? 6.141 10.43 10.258 1 95.06 497 ALA A C 1
ATOM 3889 O O . ALA A 1 497 ? 5.27 9.875 9.586 1 95.06 497 ALA A O 1
ATOM 3890 N N . VAL A 1 498 ? 7.02 11.273 9.742 1 95.06 498 VAL A N 1
ATOM 3891 C CA . VAL A 1 498 ? 7 11.648 8.336 1 95.06 498 VAL A CA 1
ATOM 3892 C C . VAL A 1 498 ? 7.363 10.445 7.473 1 95.06 498 VAL A C 1
ATOM 3894 O O . VAL A 1 498 ? 6.711 10.18 6.461 1 95.06 498 VAL A O 1
ATOM 3897 N N . ASP A 1 499 ? 8.273 9.648 7.945 1 93.88 499 ASP A N 1
ATOM 3898 C CA . ASP A 1 499 ? 8.844 8.57 7.141 1 93.88 499 ASP A CA 1
ATOM 3899 C C . ASP A 1 499 ? 7.934 7.344 7.152 1 93.88 499 ASP A C 1
ATOM 3901 O O . ASP A 1 499 ? 7.891 6.586 6.18 1 93.88 499 ASP A O 1
ATOM 3905 N N . ARG A 1 500 ? 7.18 7.18 8.289 1 94.19 500 ARG A N 1
ATOM 3906 C CA . ARG A 1 500 ? 6.598 5.855 8.492 1 94.19 500 ARG A CA 1
ATOM 3907 C C . ARG A 1 500 ? 5.074 5.918 8.469 1 94.19 500 ARG A C 1
ATOM 3909 O O . ARG A 1 500 ? 4.406 4.883 8.414 1 94.19 500 ARG A O 1
ATOM 3916 N N . THR A 1 501 ? 4.48 7.113 8.516 1 93.31 501 THR A N 1
ATOM 3917 C CA . THR A 1 501 ? 3.033 7.211 8.375 1 93.31 501 THR A CA 1
ATOM 3918 C C . THR A 1 501 ? 2.6 6.84 6.957 1 93.31 501 THR A C 1
ATOM 3920 O O . THR A 1 501 ? 3.158 7.34 5.977 1 93.31 501 THR A O 1
ATOM 3923 N N . LEU A 1 502 ? 1.585 6.004 6.918 1 90.81 502 LEU A N 1
ATOM 3924 C CA . LEU A 1 502 ? 1.169 5.484 5.617 1 90.81 502 LEU A CA 1
ATOM 3925 C C . LEU A 1 502 ? -0.073 6.211 5.113 1 90.81 502 LEU A C 1
ATOM 3927 O O . LEU A 1 502 ? -0.825 6.785 5.906 1 90.81 502 LEU A O 1
ATOM 3931 N N . PHE A 1 503 ? -0.205 6.164 3.799 1 93.44 503 PHE A N 1
ATOM 3932 C CA . PHE A 1 503 ? -1.401 6.68 3.143 1 93.44 503 PHE A CA 1
ATOM 3933 C C . PHE A 1 503 ? -2.064 5.594 2.301 1 93.44 503 PHE A C 1
ATOM 3935 O O . PHE A 1 503 ? -1.385 4.852 1.588 1 93.44 503 PHE A O 1
ATOM 3942 N N . GLY A 1 504 ? -3.391 5.477 2.455 1 93.5 504 GLY A N 1
ATOM 3943 C CA . GLY A 1 504 ? -4.156 4.535 1.649 1 93.5 504 GLY A CA 1
ATOM 3944 C C . GLY A 1 504 ? -4.422 5.035 0.242 1 93.5 504 GLY A C 1
ATOM 3945 O O . GLY A 1 504 ? -4.188 6.207 -0.062 1 93.5 504 GLY A O 1
ATOM 3946 N N . ASN A 1 505 ? -4.871 4.125 -0.679 1 95.12 505 ASN A N 1
ATOM 3947 C CA . ASN A 1 505 ? -5.234 4.414 -2.061 1 95.12 505 ASN A CA 1
ATOM 3948 C C . ASN A 1 505 ? -6.75 4.457 -2.242 1 95.12 505 ASN A C 1
ATOM 3950 O O . ASN A 1 505 ? -7.496 3.984 -1.383 1 95.12 505 ASN A O 1
ATOM 3954 N N . ALA A 1 506 ? -7.148 5.188 -3.318 1 98.06 506 ALA A N 1
ATOM 3955 C CA . ALA A 1 506 ? -8.562 5.188 -3.695 1 98.06 506 ALA A CA 1
ATOM 3956 C C . ALA A 1 506 ? -8.742 5.617 -5.148 1 98.06 506 ALA A C 1
ATOM 3958 O O . ALA A 1 506 ? -7.945 6.402 -5.672 1 98.06 506 ALA A O 1
ATOM 3959 N N . VAL A 1 507 ? -9.742 5.082 -5.758 1 98.69 507 VAL A N 1
ATOM 3960 C CA . VAL A 1 507 ? -10.195 5.559 -7.062 1 98.69 507 VAL A CA 1
ATOM 3961 C C . VAL A 1 507 ? -11.719 5.699 -7.055 1 98.69 507 VAL A C 1
ATOM 3963 O O . VAL A 1 507 ? -12.422 4.871 -6.477 1 98.69 507 VAL A O 1
ATOM 3966 N N . LYS A 1 508 ? -12.18 6.758 -7.57 1 98.81 508 LYS A N 1
ATOM 3967 C CA . LYS A 1 508 ? -13.609 7.012 -7.734 1 98.81 508 LYS A CA 1
ATOM 3968 C C . LYS A 1 508 ? -13.953 7.316 -9.188 1 98.81 508 LYS A C 1
ATOM 3970 O O . LYS A 1 508 ? -13.188 7.992 -9.883 1 98.81 508 LYS A O 1
ATOM 3975 N N . VAL A 1 509 ? -15.086 6.805 -9.641 1 98.88 509 VAL A N 1
ATOM 3976 C CA . VAL A 1 509 ? -15.547 7.023 -11.008 1 98.88 509 VAL A CA 1
ATOM 3977 C C . VAL A 1 509 ? -17 7.473 -11 1 98.88 509 VAL A C 1
ATOM 3979 O O . VAL A 1 509 ? -17.875 6.754 -10.516 1 98.88 509 VAL A O 1
ATOM 3982 N N . ALA A 1 510 ? -17.234 8.641 -11.5 1 98.88 510 ALA A N 1
ATOM 3983 C CA . ALA A 1 510 ? -18.578 9.141 -11.719 1 98.88 510 ALA A CA 1
ATOM 3984 C C . ALA A 1 510 ? -19.016 8.938 -13.172 1 98.88 510 ALA A C 1
ATOM 3986 O O . ALA A 1 510 ? -18.219 9.117 -14.094 1 98.88 510 ALA A O 1
ATOM 3987 N N . VAL A 1 511 ? -20.281 8.531 -13.359 1 98.88 511 VAL A N 1
ATOM 3988 C CA . VAL A 1 511 ? -20.797 8.289 -14.703 1 98.88 511 VAL A CA 1
ATOM 3989 C C . VAL A 1 511 ? -22.156 8.984 -14.859 1 98.88 511 VAL A C 1
ATOM 3991 O O . VAL A 1 511 ? -22.984 8.938 -13.953 1 98.88 511 VAL A O 1
ATOM 3994 N N . GLN A 1 512 ? -22.312 9.672 -16 1 98.75 512 GLN A N 1
ATOM 3995 C CA . GLN A 1 512 ? -23.594 10.289 -16.344 1 98.75 512 GLN A CA 1
ATOM 3996 C C . GLN A 1 512 ? -24.406 9.398 -17.297 1 98.75 512 GLN A C 1
ATOM 3998 O O . GLN A 1 512 ? -23.844 8.812 -18.219 1 98.75 512 GLN A O 1
ATOM 4003 N N . PHE A 1 513 ? -25.672 9.281 -17.078 1 98.62 513 PHE A N 1
ATOM 4004 C CA . PHE A 1 513 ? -26.594 8.531 -17.922 1 98.62 513 PHE A CA 1
ATOM 4005 C C . PHE A 1 513 ? -27.625 9.461 -18.562 1 98.62 513 PHE A C 1
ATOM 4007 O O . PHE A 1 513 ? -27.797 10.602 -18.125 1 98.62 513 PHE A O 1
ATOM 4014 N N . LYS A 1 514 ? -28.281 8.93 -19.578 1 98.31 514 LYS A N 1
ATOM 4015 C CA . LYS A 1 514 ? -29.266 9.719 -20.312 1 98.31 514 LYS A CA 1
ATOM 4016 C C . LYS A 1 514 ? -30.422 10.117 -19.406 1 98.31 514 LYS A C 1
ATOM 4018 O O . LYS A 1 514 ? -31 11.195 -19.578 1 98.31 514 LYS A O 1
ATOM 4023 N N . THR A 1 515 ? -30.75 9.266 -18.578 1 97.94 515 THR A N 1
ATOM 4024 C CA . THR A 1 515 ? -31.812 9.469 -17.609 1 97.94 515 THR A CA 1
ATOM 4025 C C . THR A 1 515 ? -31.438 8.844 -16.266 1 97.94 515 THR A C 1
ATOM 4027 O O . THR A 1 515 ? -30.438 8.133 -16.156 1 97.94 515 THR A O 1
ATOM 4030 N N . ARG A 1 516 ? -32.219 9.172 -15.289 1 98 516 ARG A N 1
ATOM 4031 C CA . ARG A 1 516 ? -32.125 8.492 -14.008 1 98 516 ARG A CA 1
ATOM 4032 C C . ARG A 1 516 ? -32.875 7.156 -14.023 1 98 516 ARG A C 1
ATOM 4034 O O . ARG A 1 516 ? -33.781 6.938 -13.227 1 98 516 ARG A O 1
ATOM 4041 N N . PHE A 1 517 ? -32.438 6.227 -14.852 1 98.06 517 PHE A N 1
ATOM 4042 C CA . PHE A 1 517 ? -33.156 4.977 -15.117 1 98.06 517 PHE A CA 1
ATOM 4043 C C . PHE A 1 517 ? -33.375 4.199 -13.828 1 98.06 517 PHE A C 1
ATOM 4045 O O . PHE A 1 517 ? -34.406 3.516 -13.68 1 98.06 517 PHE A O 1
ATOM 4052 N N . TRP A 1 518 ? -32.5 4.266 -12.812 1 98.31 518 TRP A N 1
ATOM 4053 C CA . TRP A 1 518 ? -32.594 3.516 -11.562 1 98.31 518 TRP A CA 1
ATOM 4054 C C . TRP A 1 518 ? -33.812 3.936 -10.75 1 98.31 518 TRP A C 1
ATOM 4056 O O . TRP A 1 518 ? -34.281 3.189 -9.891 1 98.31 518 TRP A O 1
ATOM 4066 N N . GLU A 1 519 ? -34.312 5.102 -10.984 1 98.25 519 GLU A N 1
ATOM 4067 C CA . GLU A 1 519 ? -35.469 5.594 -10.25 1 98.25 519 GLU A CA 1
ATOM 4068 C C . GLU A 1 519 ? -36.781 5.145 -10.914 1 98.25 519 GLU A C 1
ATOM 4070 O O . GLU A 1 519 ? -37.844 5.312 -10.344 1 98.25 519 GLU A O 1
ATOM 4075 N N . HIS A 1 520 ? -36.656 4.512 -12.094 1 96.56 520 HIS A N 1
ATOM 4076 C CA . HIS A 1 520 ? -37.844 4.129 -12.852 1 96.56 520 HIS A CA 1
ATOM 4077 C C . HIS A 1 520 ? -37.906 2.619 -13.055 1 96.56 520 HIS A C 1
ATOM 4079 O O . HIS A 1 520 ? -38.688 2.129 -13.859 1 96.56 520 HIS A O 1
ATOM 4085 N N . LEU A 1 521 ? -37.125 1.94 -12.344 1 96.12 521 LEU A N 1
ATOM 4086 C CA . LEU A 1 521 ? -37.156 0.482 -12.344 1 96.12 521 LEU A CA 1
ATOM 4087 C C . LEU A 1 521 ? -38.406 -0.023 -11.617 1 96.12 521 LEU A C 1
ATOM 4089 O O . LEU A 1 521 ? -39.125 0.759 -11 1 96.12 521 LEU A O 1
ATOM 4093 N N . GLU A 1 522 ? -38.656 -1.37 -11.703 1 95 522 GLU A N 1
ATOM 4094 C CA . GLU A 1 522 ? -39.75 -1.968 -10.945 1 95 522 GLU A CA 1
ATOM 4095 C C . GLU A 1 522 ? -39.594 -1.711 -9.453 1 95 522 GLU A C 1
ATOM 4097 O O . GLU A 1 522 ? -40.594 -1.473 -8.758 1 95 522 GLU A O 1
ATOM 4102 N N . LYS A 1 523 ? -38.375 -1.819 -9.016 1 95.56 523 LYS A N 1
ATOM 4103 C CA . LYS A 1 523 ? -38 -1.421 -7.672 1 95.56 523 LYS A CA 1
ATOM 4104 C C . LYS A 1 523 ? -37.062 -0.203 -7.707 1 95.56 523 LYS A C 1
ATOM 4106 O O . LYS A 1 523 ? -35.844 -0.344 -7.707 1 95.56 523 LYS A O 1
ATOM 4111 N N . PRO A 1 524 ? -37.719 0.929 -7.613 1 97.38 524 PRO A N 1
ATOM 4112 C CA . PRO A 1 524 ? -36.938 2.148 -7.836 1 97.38 524 PRO A CA 1
ATOM 4113 C C . PRO A 1 524 ? -35.906 2.395 -6.734 1 97.38 524 PRO A C 1
ATOM 4115 O O . PRO A 1 524 ? -36.156 2.098 -5.566 1 97.38 524 PRO A O 1
ATOM 4118 N N . ILE A 1 525 ? -34.844 2.957 -7.07 1 98.38 525 ILE A N 1
ATOM 4119 C CA . ILE A 1 525 ? -33.75 3.303 -6.148 1 98.38 525 ILE A CA 1
ATOM 4120 C C . ILE A 1 525 ? -33.656 4.82 -6.008 1 98.38 525 ILE A C 1
ATOM 4122 O O . ILE A 1 525 ? -33.312 5.52 -6.961 1 98.38 525 ILE A O 1
ATOM 4126 N N . PHE A 1 526 ? -33.969 5.305 -4.891 1 97.88 526 PHE A N 1
ATOM 4127 C CA . PHE A 1 526 ? -33.875 6.727 -4.586 1 97.88 526 PHE A CA 1
ATOM 4128 C C . PHE A 1 526 ? -32.719 6.996 -3.619 1 97.88 526 PHE A C 1
ATOM 4130 O O . PHE A 1 526 ? -32.875 6.805 -2.41 1 97.88 526 PHE A O 1
ATOM 4137 N N . GLY A 1 527 ? -31.672 7.527 -4.168 1 97.56 527 GLY A N 1
ATOM 4138 C CA . GLY A 1 527 ? -30.484 7.715 -3.352 1 97.56 527 GLY A CA 1
ATOM 4139 C C . GLY A 1 527 ? -29.938 6.418 -2.789 1 97.56 527 GLY A C 1
ATOM 4140 O O . GLY A 1 527 ? -30.375 5.332 -3.168 1 97.56 527 GLY A O 1
ATOM 4141 N N . GLY A 1 528 ? -28.875 6.566 -1.988 1 98.06 528 GLY A N 1
ATOM 4142 C CA . GLY A 1 528 ? -28.328 5.41 -1.29 1 98.06 528 GLY A CA 1
ATOM 4143 C C . GLY A 1 528 ? -27.016 4.926 -1.877 1 98.06 528 GLY A C 1
ATOM 4144 O O . GLY A 1 528 ? -26.766 5.086 -3.072 1 98.06 528 GLY A O 1
ATOM 4145 N N . CYS A 1 529 ? -26.203 4.352 -1.006 1 98.12 529 CYS A N 1
ATOM 4146 C CA . CYS A 1 529 ? -24.938 3.725 -1.398 1 98.12 529 CYS A CA 1
ATOM 4147 C C . CYS A 1 529 ? -24.953 2.232 -1.084 1 98.12 529 CYS A C 1
ATOM 4149 O O . CYS A 1 529 ? -25.688 1.786 -0.202 1 98.12 529 CYS A O 1
ATOM 4151 N N . THR A 1 530 ? -24.25 1.476 -1.823 1 97.44 530 THR A N 1
ATOM 4152 C CA . THR A 1 530 ? -24.062 0.051 -1.579 1 97.44 530 THR A CA 1
ATOM 4153 C C . THR A 1 530 ? -22.641 -0.365 -1.929 1 97.44 530 THR A C 1
ATOM 4155 O O . THR A 1 530 ? -21.859 0.439 -2.445 1 97.44 530 THR A O 1
ATOM 4158 N N . ARG A 1 531 ? -22.25 -1.539 -1.527 1 97.25 531 ARG A N 1
ATOM 4159 C CA . ARG A 1 531 ? -20.938 -2.086 -1.857 1 97.25 531 ARG A CA 1
ATOM 4160 C C . ARG A 1 531 ? -21.062 -3.408 -2.607 1 97.25 531 ARG A C 1
ATOM 4162 O O . ARG A 1 531 ? -21.766 -4.316 -2.156 1 97.25 531 ARG A O 1
ATOM 4169 N N . LEU A 1 532 ? -20.469 -3.486 -3.746 1 97.38 532 LEU A N 1
ATOM 4170 C CA . LEU A 1 532 ? -20.469 -4.672 -4.598 1 97.38 532 LEU A CA 1
ATOM 4171 C C . LEU A 1 532 ? -19.031 -5.125 -4.883 1 97.38 532 LEU A C 1
ATOM 4173 O O . LEU A 1 532 ? -18.234 -4.355 -5.402 1 97.38 532 LEU A O 1
ATOM 4177 N N . THR A 1 533 ? -18.719 -6.426 -4.613 1 94.25 533 THR A N 1
ATOM 4178 C CA . THR A 1 533 ? -17.359 -6.922 -4.777 1 94.25 533 THR A CA 1
ATOM 4179 C C . THR A 1 533 ? -17.266 -7.895 -5.949 1 94.25 533 THR A C 1
ATOM 4181 O O . THR A 1 533 ? -16.188 -8.188 -6.449 1 94.25 533 THR A O 1
ATOM 4184 N N . LYS A 1 534 ? -18.359 -8.477 -6.422 1 92.19 534 LYS A N 1
ATOM 4185 C CA . LYS A 1 534 ? -18.438 -9.344 -7.594 1 92.19 534 LYS A CA 1
ATOM 4186 C C . LYS A 1 534 ? -19.672 -9.016 -8.438 1 92.19 534 LYS A C 1
ATOM 4188 O O . LYS A 1 534 ? -20.766 -9.539 -8.188 1 92.19 534 LYS A O 1
ATOM 4193 N N . PRO A 1 535 ? -19.562 -8.219 -9.352 1 95.75 535 PRO A N 1
ATOM 4194 C CA . PRO A 1 535 ? -18.328 -7.66 -9.891 1 95.75 535 PRO A CA 1
ATOM 4195 C C . PRO A 1 535 ? -17.719 -6.598 -8.984 1 95.75 535 PRO A C 1
ATOM 4197 O O . PRO A 1 535 ? -18.391 -6.066 -8.102 1 95.75 535 PRO A O 1
ATOM 4200 N N . GLN A 1 536 ? -16.422 -6.305 -9.227 1 97.38 536 GLN A N 1
ATOM 4201 C CA . GLN A 1 536 ? -15.656 -5.43 -8.344 1 97.38 536 GLN A CA 1
ATOM 4202 C C . GLN A 1 536 ? -15.93 -3.961 -8.648 1 97.38 536 GLN A C 1
ATOM 4204 O O . GLN A 1 536 ? -15.188 -3.332 -9.406 1 97.38 536 GLN A O 1
ATOM 4209 N N . LEU A 1 537 ? -16.969 -3.395 -8.023 1 98.44 537 LEU A N 1
ATOM 4210 C CA . LEU A 1 537 ? -17.312 -1.99 -8.211 1 98.44 537 LEU A CA 1
ATOM 4211 C C . LEU A 1 537 ? -17.016 -1.187 -6.949 1 98.44 537 LEU A C 1
ATOM 4213 O O . LEU A 1 537 ? -16.922 0.042 -7 1 98.44 537 LEU A O 1
ATOM 4217 N N . GLY A 1 538 ? -16.844 -1.884 -5.875 1 98 538 GLY A N 1
ATOM 4218 C CA . GLY A 1 538 ? -16.734 -1.163 -4.617 1 98 538 GLY A CA 1
ATOM 4219 C C . GLY A 1 538 ? -18.031 -0.457 -4.227 1 98 538 GLY A C 1
ATOM 4220 O O . GLY A 1 538 ? -19.109 -1.048 -4.281 1 98 538 GLY A O 1
ATOM 4221 N N . GLN A 1 539 ? -17.922 0.714 -3.754 1 98.25 539 GLN A N 1
ATOM 4222 C CA . GLN A 1 539 ? -19.109 1.461 -3.373 1 98.25 539 GLN A CA 1
ATOM 4223 C C . GLN A 1 539 ? -19.766 2.119 -4.586 1 98.25 539 GLN A C 1
ATOM 4225 O O . GLN A 1 539 ? -19.062 2.686 -5.438 1 98.25 539 GLN A O 1
ATOM 4230 N N . VAL A 1 540 ? -21.016 1.924 -4.715 1 98.69 540 VAL A N 1
ATOM 4231 C CA . VAL A 1 540 ? -21.859 2.58 -5.711 1 98.69 540 VAL A CA 1
ATOM 4232 C C . VAL A 1 540 ? -22.875 3.484 -5.016 1 98.69 540 VAL A C 1
ATOM 4234 O O . VAL A 1 540 ? -23.578 3.053 -4.094 1 98.69 540 VAL A O 1
ATOM 4237 N N . CYS A 1 541 ? -22.969 4.738 -5.449 1 98.69 541 CYS A N 1
ATOM 4238 C CA . CYS A 1 541 ? -23.875 5.668 -4.785 1 98.69 541 CYS A CA 1
ATOM 4239 C C . CYS A 1 541 ? -24.766 6.379 -5.797 1 98.69 541 CYS A C 1
ATOM 4241 O O . CYS A 1 541 ? -24.266 7.035 -6.711 1 98.69 541 CYS A O 1
ATOM 4243 N N . TYR A 1 542 ? -26.016 6.262 -5.566 1 98.5 542 TYR A N 1
ATOM 4244 C CA . TYR A 1 542 ? -27.031 6.977 -6.344 1 98.5 542 TYR A CA 1
ATOM 4245 C C . TYR A 1 542 ? -27.266 8.367 -5.781 1 98.5 542 TYR A C 1
ATOM 4247 O O . TYR A 1 542 ? -27.234 8.57 -4.566 1 98.5 542 TYR A O 1
ATOM 4255 N N . PRO A 1 543 ? -27.438 9.328 -6.668 1 97.31 543 PRO A N 1
ATOM 4256 C CA . PRO A 1 543 ? -27.531 10.703 -6.176 1 97.31 543 PRO A CA 1
ATOM 4257 C C . PRO A 1 543 ? -28.734 10.914 -5.25 1 97.31 543 PRO A C 1
ATOM 4259 O O . PRO A 1 543 ? -29.812 10.352 -5.484 1 97.31 543 PRO A O 1
ATOM 4262 N N . SER A 1 544 ? -28.562 11.758 -4.25 1 97.06 544 SER A N 1
ATOM 4263 C CA . SER A 1 544 ? -29.578 12.016 -3.229 1 97.06 544 SER A CA 1
ATOM 4264 C C . SER A 1 544 ? -30.406 13.258 -3.559 1 97.06 544 SER A C 1
ATOM 4266 O O . SER A 1 544 ? -31.281 13.648 -2.785 1 97.06 544 SER A O 1
ATOM 4268 N N . TRP A 1 545 ? -30.141 13.938 -4.613 1 95.5 545 TRP A N 1
ATOM 4269 C CA . TRP A 1 545 ? -30.812 15.188 -4.953 1 95.5 545 TRP A CA 1
ATOM 4270 C C . TRP A 1 545 ? -31.562 15.062 -6.273 1 95.5 545 TRP A C 1
ATOM 4272 O O . TRP A 1 545 ? -31.312 14.133 -7.043 1 95.5 545 TRP A O 1
ATOM 4282 N N . ASP A 1 546 ? -32.531 15.922 -6.477 1 93.56 546 ASP A N 1
ATOM 4283 C CA . ASP A 1 546 ? -33.312 16 -7.695 1 93.56 546 ASP A CA 1
ATOM 4284 C C . ASP A 1 546 ? -34.031 14.68 -7.98 1 93.56 546 ASP A C 1
ATOM 4286 O O . ASP A 1 546 ? -34 14.18 -9.109 1 93.56 546 ASP A O 1
ATOM 4290 N N . LEU A 1 547 ? -34.562 14.109 -6.918 1 95.62 547 LEU A N 1
ATOM 4291 C CA . LEU A 1 547 ? -35.219 12.82 -7.066 1 95.62 547 LEU A CA 1
ATOM 4292 C C . LEU A 1 547 ? -36.406 12.922 -8.039 1 95.62 547 LEU A C 1
ATOM 4294 O O . LEU A 1 547 ? -37.156 13.906 -8.016 1 95.62 547 LEU A O 1
ATOM 4298 N N . ASN A 1 548 ? -36.469 12.008 -8.922 1 93.44 548 ASN A N 1
ATOM 4299 C CA . ASN A 1 548 ? -37.531 11.875 -9.922 1 93.44 548 ASN A CA 1
ATOM 4300 C C . ASN A 1 548 ? -37.406 12.945 -11.008 1 93.44 548 ASN A C 1
ATOM 4302 O O . ASN A 1 548 ? -38.375 13.203 -11.727 1 93.44 548 ASN A O 1
ATOM 4306 N N . ALA A 1 549 ? -36.281 13.539 -11.062 1 93.38 549 ALA A N 1
ATOM 4307 C CA . ALA A 1 549 ? -36.062 14.531 -12.109 1 93.38 549 ALA A CA 1
ATOM 4308 C C . ALA A 1 549 ? -36.031 13.867 -13.484 1 93.38 549 ALA A C 1
ATOM 4310 O O . ALA A 1 549 ? -35.719 12.688 -13.609 1 93.38 549 ALA A O 1
ATOM 4311 N N . THR A 1 550 ? -36.438 14.719 -14.477 1 91.69 550 THR A N 1
ATOM 4312 C CA . THR A 1 550 ? -36.312 14.297 -15.867 1 91.69 550 THR A CA 1
ATOM 4313 C C . THR A 1 550 ? -34.969 14.641 -16.438 1 91.69 550 THR A C 1
ATOM 4315 O O . THR A 1 550 ? -34.312 15.602 -16.016 1 91.69 550 THR A O 1
ATOM 4318 N N . GLY A 1 551 ? -34.469 13.781 -17.344 1 93.19 551 GLY A N 1
ATOM 4319 C CA . GLY A 1 551 ? -33.188 14.086 -17.969 1 93.19 551 GLY A CA 1
ATOM 4320 C C . GLY A 1 551 ? -32.062 13.227 -17.453 1 93.19 551 GLY A C 1
ATOM 4321 O O . GLY A 1 551 ? -32.281 12.156 -16.891 1 93.19 551 GLY A O 1
ATOM 4322 N N . PRO A 1 552 ? -30.844 13.781 -17.625 1 97.25 552 PRO A N 1
ATOM 4323 C CA . PRO A 1 552 ? -29.672 12.977 -17.266 1 97.25 552 PRO A CA 1
ATOM 4324 C C . PRO A 1 552 ? -29.484 12.844 -15.766 1 97.25 552 PRO A C 1
ATOM 4326 O O . PRO A 1 552 ? -30.016 13.664 -15 1 97.25 552 PRO A O 1
ATOM 4329 N N . GLY A 1 553 ? -28.812 11.812 -15.359 1 97.5 553 GLY A N 1
ATOM 4330 C CA . GLY A 1 553 ? -28.422 11.562 -13.977 1 97.5 553 GLY A CA 1
ATOM 4331 C C . GLY A 1 553 ? -26.984 11.086 -13.836 1 97.5 553 GLY A C 1
ATOM 4332 O O . GLY A 1 553 ? -26.5 10.32 -14.672 1 97.5 553 GLY A O 1
ATOM 4333 N N . THR A 1 554 ? -26.375 11.586 -12.758 1 98.19 554 THR A N 1
ATOM 4334 C CA . THR A 1 554 ? -24.984 11.219 -12.477 1 98.19 554 THR A CA 1
ATOM 4335 C C . THR A 1 554 ? -24.906 10.383 -11.203 1 98.19 554 THR A C 1
ATOM 4337 O O . THR A 1 554 ? -25.453 10.758 -10.172 1 98.19 554 THR A O 1
ATOM 4340 N N . MET A 1 555 ? -24.234 9.281 -11.258 1 98.38 555 MET A N 1
ATOM 4341 C CA . MET A 1 555 ? -24.016 8.477 -10.055 1 98.38 555 MET A CA 1
ATOM 4342 C C . MET A 1 555 ? -22.531 8.219 -9.844 1 98.38 555 MET A C 1
ATOM 4344 O O . MET A 1 555 ? -21.719 8.43 -10.75 1 98.38 555 MET A O 1
ATOM 4348 N N . LEU A 1 556 ? -22.141 7.906 -8.586 1 98.81 556 LEU A N 1
ATOM 4349 C CA . LEU A 1 556 ? -20.844 7.289 -8.328 1 98.81 556 LEU A CA 1
ATOM 4350 C C . LEU A 1 556 ? -20.875 5.805 -8.664 1 98.81 556 LEU A C 1
ATOM 4352 O O . LEU A 1 556 ? -21.375 4.996 -7.887 1 98.81 556 LEU A O 1
ATOM 4356 N N . ALA A 1 557 ? -20.25 5.438 -9.758 1 98.88 557 ALA A N 1
ATOM 4357 C CA . ALA A 1 557 ? -20.406 4.094 -10.305 1 98.88 557 ALA A CA 1
ATOM 4358 C C . ALA A 1 557 ? -19.422 3.119 -9.648 1 98.88 557 ALA A C 1
ATOM 4360 O O . ALA A 1 557 ? -19.641 1.906 -9.656 1 98.88 557 ALA A O 1
ATOM 4361 N N . SER A 1 558 ? -18.359 3.676 -9.125 1 98.88 558 SER A N 1
ATOM 4362 C CA . SER A 1 558 ? -17.359 2.828 -8.492 1 98.88 558 SER A CA 1
ATOM 4363 C C . SER A 1 558 ? -16.469 3.633 -7.551 1 98.88 558 SER A C 1
ATOM 4365 O O . SER A 1 558 ? -15.953 4.688 -7.922 1 98.88 558 SER A O 1
ATOM 4367 N N . TYR A 1 559 ? -16.406 3.254 -6.41 1 98.69 559 TYR A N 1
ATOM 4368 C CA . TYR A 1 559 ? -15.406 3.701 -5.441 1 98.69 559 TYR A CA 1
ATOM 4369 C C . TYR A 1 559 ? -14.656 2.518 -4.848 1 98.69 559 TYR A C 1
ATOM 4371 O O . TYR A 1 559 ? -15.227 1.717 -4.105 1 98.69 559 TYR A O 1
ATOM 4379 N N . LEU A 1 560 ? -13.375 2.365 -5.203 1 98.44 560 LEU A N 1
ATOM 4380 C CA . LEU A 1 560 ? -12.484 1.315 -4.719 1 98.44 560 LEU A CA 1
ATOM 4381 C C . LEU A 1 560 ? -11.367 1.901 -3.859 1 98.44 560 LEU A C 1
ATOM 4383 O O . LEU A 1 560 ? -10.844 2.975 -4.164 1 98.44 560 LEU A O 1
ATOM 4387 N N . SER A 1 561 ? -10.977 1.154 -2.84 1 95.25 561 SER A N 1
ATOM 4388 C CA . SER A 1 561 ? -9.906 1.614 -1.965 1 95.25 561 SER A CA 1
ATOM 4389 C C . SER A 1 561 ? -8.75 0.618 -1.936 1 95.25 561 SER A C 1
ATOM 4391 O O . SER A 1 561 ? -8.906 -0.538 -2.332 1 95.25 561 SER A O 1
ATOM 4393 N N . ASP A 1 562 ? -7.613 1.108 -1.625 1 91.81 562 ASP A N 1
ATOM 4394 C CA . ASP A 1 562 ? -6.414 0.34 -1.3 1 91.81 562 ASP A CA 1
ATOM 4395 C C . ASP A 1 562 ? -5.969 -0.511 -2.486 1 91.81 562 ASP A C 1
ATOM 4397 O O . ASP A 1 562 ? -5.758 0.009 -3.586 1 91.81 562 ASP A O 1
ATOM 4401 N N . TYR A 1 563 ? -5.957 -1.816 -2.33 1 89.38 563 TYR A N 1
ATOM 4402 C CA . TYR A 1 563 ? -5.285 -2.648 -3.322 1 89.38 563 TYR A CA 1
ATOM 4403 C C . TYR A 1 563 ? -6.164 -2.854 -4.547 1 89.38 563 TYR A C 1
ATOM 4405 O O . TYR A 1 563 ? -5.66 -3.008 -5.664 1 89.38 563 TYR A O 1
ATOM 4413 N N . GLU A 1 564 ? -7.504 -2.836 -4.359 1 96.44 564 GLU A N 1
ATOM 4414 C CA . GLU A 1 564 ? -8.398 -2.875 -5.512 1 96.44 564 GLU A CA 1
ATOM 4415 C C . GLU A 1 564 ? -8.25 -1.623 -6.371 1 96.44 564 GLU A C 1
ATOM 4417 O O . GLU A 1 564 ? -8.312 -1.695 -7.602 1 96.44 564 GLU A O 1
ATOM 4422 N N . ALA A 1 565 ? -8.039 -0.539 -5.672 1 97.88 565 ALA A N 1
ATOM 4423 C CA . ALA A 1 565 ? -7.832 0.711 -6.398 1 97.88 565 ALA A CA 1
ATOM 4424 C C . ALA A 1 565 ? -6.555 0.655 -7.227 1 97.88 565 ALA A C 1
ATOM 4426 O O . ALA A 1 565 ? -6.5 1.192 -8.336 1 97.88 565 ALA A O 1
ATOM 4427 N N . THR A 1 566 ? -5.508 0.003 -6.711 1 97.06 566 THR A N 1
ATOM 4428 C CA . THR A 1 566 ? -4.246 -0.13 -7.426 1 97.06 566 THR A CA 1
ATOM 4429 C C . THR A 1 566 ? -4.453 -0.835 -8.766 1 97.06 566 THR A C 1
ATOM 4431 O O . THR A 1 566 ? -3.973 -0.367 -9.797 1 97.06 566 THR A O 1
ATOM 4434 N N . VAL A 1 567 ? -5.203 -1.904 -8.758 1 97.56 567 VAL A N 1
ATOM 4435 C CA . VAL A 1 567 ? -5.453 -2.676 -9.969 1 97.56 567 VAL A CA 1
ATOM 4436 C C . VAL A 1 567 ? -6.305 -1.856 -10.938 1 97.56 567 VAL A C 1
ATOM 4438 O O . VAL A 1 567 ? -5.992 -1.769 -12.133 1 97.56 567 VAL A O 1
ATOM 4441 N N . ALA A 1 568 ? -7.34 -1.244 -10.422 1 98.5 568 ALA A N 1
ATOM 4442 C CA . ALA A 1 568 ? -8.219 -0.427 -11.258 1 98.5 568 ALA A CA 1
ATOM 4443 C C . ALA A 1 568 ? -7.438 0.703 -11.922 1 98.5 568 ALA A C 1
ATOM 4445 O O . ALA A 1 568 ? -7.613 0.965 -13.117 1 98.5 568 ALA A O 1
ATOM 4446 N N . CYS A 1 569 ? -6.57 1.321 -11.172 1 98.25 569 CYS A N 1
ATOM 4447 C CA . CYS A 1 569 ? -5.824 2.475 -11.664 1 98.25 569 CYS A CA 1
ATOM 4448 C C . CYS A 1 569 ? -4.73 2.043 -12.633 1 98.25 569 CYS A C 1
ATOM 4450 O O . CYS A 1 569 ? -4.203 2.861 -13.391 1 98.25 569 CYS A O 1
ATOM 4452 N N . SER A 1 570 ? -4.379 0.785 -12.633 1 97.69 570 SER A N 1
ATOM 4453 C CA . SER A 1 570 ? -3.387 0.291 -13.586 1 97.69 570 SER A CA 1
ATOM 4454 C C . SER A 1 570 ? -4.012 0.043 -14.953 1 97.69 570 SER A C 1
ATOM 4456 O O . SER A 1 570 ? -3.299 -0.109 -15.945 1 97.69 570 SER A O 1
ATOM 4458 N N . MET A 1 571 ? -5.328 -0.016 -15.039 1 97.62 571 MET A N 1
ATOM 4459 C CA . MET A 1 571 ? -6.051 -0.06 -16.312 1 97.62 571 MET A CA 1
ATOM 4460 C C . MET A 1 571 ? -6.129 1.327 -16.938 1 97.62 571 MET A C 1
ATOM 4462 O O . MET A 1 571 ? -6.145 2.334 -16.234 1 97.62 571 MET A O 1
ATOM 4466 N N . SER A 1 572 ? -6.156 1.34 -18.281 1 97.12 572 SER A N 1
ATOM 4467 C CA . SER A 1 572 ? -6.52 2.611 -18.906 1 97.12 572 SER A CA 1
ATOM 4468 C C . SER A 1 572 ? -7.906 3.068 -18.453 1 97.12 572 SER A C 1
ATOM 4470 O O . SER A 1 572 ? -8.719 2.256 -18 1 97.12 572 SER A O 1
ATOM 4472 N N . GLU A 1 573 ? -8.125 4.359 -18.453 1 97.44 573 GLU A N 1
ATOM 4473 C CA . GLU A 1 573 ? -9.422 4.898 -18.047 1 97.44 573 GLU A CA 1
ATOM 4474 C C . GLU A 1 573 ? -10.555 4.223 -18.812 1 97.44 573 GLU A C 1
ATOM 4476 O O . GLU A 1 573 ? -11.57 3.85 -18.219 1 97.44 573 GLU A O 1
ATOM 4481 N N . GLN A 1 574 ? -10.391 4 -20.125 1 97.75 574 GLN A N 1
ATOM 4482 C CA . GLN A 1 574 ? -11.438 3.42 -20.953 1 97.75 574 GLN A CA 1
ATOM 4483 C C . GLN A 1 574 ? -11.656 1.949 -20.609 1 97.75 574 GLN A C 1
ATOM 4485 O O . GLN A 1 574 ? -12.797 1.47 -20.625 1 97.75 574 GLN A O 1
ATOM 4490 N N . GLU A 1 575 ? -10.602 1.253 -20.359 1 97.62 575 GLU A N 1
ATOM 4491 C CA . GLU A 1 575 ? -10.727 -0.147 -19.969 1 97.62 575 GLU A CA 1
ATOM 4492 C C . GLU A 1 575 ? -11.492 -0.28 -18.656 1 97.62 575 GLU A C 1
ATOM 4494 O O . GLU A 1 575 ? -12.367 -1.14 -18.516 1 97.62 575 GLU A O 1
ATOM 4499 N N . HIS A 1 576 ? -11.117 0.538 -17.672 1 98.44 576 HIS A N 1
ATOM 4500 C CA . HIS A 1 576 ? -11.805 0.529 -16.391 1 98.44 576 HIS A CA 1
ATOM 4501 C C . HIS A 1 576 ? -13.281 0.902 -16.562 1 98.44 576 HIS A C 1
ATOM 4503 O O . HIS A 1 576 ? -14.156 0.277 -15.953 1 98.44 576 HIS A O 1
ATOM 4509 N N . LEU A 1 577 ? -13.562 1.89 -17.391 1 98.62 577 LEU A N 1
ATOM 4510 C CA . LEU A 1 577 ? -14.93 2.32 -17.641 1 98.62 577 LEU A CA 1
ATOM 4511 C C . LEU A 1 577 ? -15.734 1.21 -18.312 1 98.62 577 LEU A C 1
ATOM 4513 O O . LEU A 1 577 ? -16.906 1.009 -17.984 1 98.62 577 LEU A O 1
ATOM 4517 N N . ALA A 1 578 ? -15.125 0.512 -19.25 1 98.31 578 ALA A N 1
ATOM 4518 C CA . ALA A 1 578 ? -15.797 -0.608 -19.906 1 98.31 578 ALA A CA 1
ATOM 4519 C C . ALA A 1 578 ? -16.125 -1.708 -18.906 1 98.31 578 ALA A C 1
ATOM 4521 O O . ALA A 1 578 ? -17.203 -2.32 -18.969 1 98.31 578 ALA A O 1
ATOM 4522 N N . TYR A 1 579 ? -15.203 -1.991 -18.016 1 98 579 TYR A N 1
ATOM 4523 C CA . TYR A 1 579 ? -15.469 -2.945 -16.953 1 98 579 TYR A CA 1
ATOM 4524 C C . TYR A 1 579 ? -16.672 -2.512 -16.109 1 98 579 TYR A C 1
ATOM 4526 O O . TYR A 1 579 ? -17.547 -3.318 -15.812 1 98 579 TYR A O 1
ATOM 4534 N N . ILE A 1 580 ? -16.688 -1.236 -15.734 1 98.75 580 ILE A N 1
ATOM 4535 C CA . ILE A 1 580 ? -17.766 -0.686 -14.922 1 98.75 580 ILE A CA 1
ATOM 4536 C C . ILE A 1 580 ? -19.094 -0.833 -15.656 1 98.75 580 ILE A C 1
ATOM 4538 O O . ILE A 1 580 ? -20.094 -1.221 -15.062 1 98.75 580 ILE A O 1
ATOM 4542 N N . LYS A 1 581 ? -19.078 -0.506 -16.906 1 98.69 581 LYS A N 1
ATOM 4543 C CA . LYS A 1 581 ? -20.297 -0.632 -17.703 1 98.69 581 LYS A CA 1
ATOM 4544 C C . LYS A 1 581 ? -20.828 -2.064 -17.672 1 98.69 581 LYS A C 1
ATOM 4546 O O . LYS A 1 581 ? -22 -2.295 -17.406 1 98.69 581 LYS A O 1
ATOM 4551 N N . ARG A 1 582 ? -19.953 -3.02 -17.953 1 97.44 582 ARG A N 1
ATOM 4552 C CA . ARG A 1 582 ? -20.359 -4.422 -17.938 1 97.44 582 ARG A CA 1
ATOM 4553 C C . ARG A 1 582 ? -20.875 -4.84 -16.578 1 97.44 582 ARG A C 1
ATOM 4555 O O . ARG A 1 582 ? -21.875 -5.562 -16.469 1 97.44 582 ARG A O 1
ATOM 4562 N N . ALA A 1 583 ? -20.203 -4.41 -15.539 1 98.06 583 ALA A N 1
ATOM 4563 C CA . ALA A 1 583 ? -20.609 -4.73 -14.18 1 98.06 583 ALA A CA 1
ATOM 4564 C C . ALA A 1 583 ? -21.984 -4.156 -13.867 1 98.06 583 ALA A C 1
ATOM 4566 O O . ALA A 1 583 ? -22.844 -4.836 -13.289 1 98.06 583 ALA A O 1
ATOM 4567 N N . LEU A 1 584 ? -22.203 -2.922 -14.281 1 98.62 584 LEU A N 1
ATOM 4568 C CA . LEU A 1 584 ? -23.484 -2.281 -14.031 1 98.62 584 LEU A CA 1
ATOM 4569 C C . LEU A 1 584 ? -24.609 -2.967 -14.812 1 98.62 584 LEU A C 1
ATOM 4571 O O . LEU A 1 584 ? -25.75 -3.043 -14.344 1 98.62 584 LEU A O 1
ATOM 4575 N N . ILE A 1 585 ? -24.312 -3.436 -16.016 1 98.12 585 ILE A N 1
ATOM 4576 C CA . ILE A 1 585 ? -25.297 -4.176 -16.797 1 98.12 585 ILE A CA 1
ATOM 4577 C C . ILE A 1 585 ? -25.688 -5.457 -16.062 1 98.12 585 ILE A C 1
ATOM 4579 O O . ILE A 1 585 ? -26.859 -5.832 -16.031 1 98.12 585 ILE A O 1
ATOM 4583 N N . GLN A 1 586 ? -24.703 -6.102 -15.438 1 97 586 GLN A N 1
ATOM 4584 C CA . GLN A 1 586 ? -25.016 -7.273 -14.625 1 97 586 GLN A CA 1
ATOM 4585 C C . GLN A 1 586 ? -25.938 -6.91 -13.461 1 97 586 GLN A C 1
ATOM 4587 O O . GLN A 1 586 ? -26.812 -7.684 -13.094 1 97 586 GLN A O 1
ATOM 4592 N N . VAL A 1 587 ? -25.766 -5.785 -12.914 1 98.12 587 VAL A N 1
ATOM 4593 C CA . VAL A 1 587 ? -26.438 -5.375 -11.688 1 98.12 587 VAL A CA 1
ATOM 4594 C C . VAL A 1 587 ? -27.859 -4.902 -12.023 1 98.12 587 VAL A C 1
ATOM 4596 O O . VAL A 1 587 ? -28.812 -5.262 -11.336 1 98.12 587 VAL A O 1
ATOM 4599 N N . HIS A 1 588 ? -28.031 -4.113 -13.148 1 98.19 588 HIS A N 1
ATOM 4600 C CA . HIS A 1 588 ? -29.281 -3.41 -13.391 1 98.19 588 HIS A CA 1
ATOM 4601 C C . HIS A 1 588 ? -29.938 -3.879 -14.688 1 98.19 588 HIS A C 1
ATOM 4603 O O . HIS A 1 588 ? -31.094 -3.531 -14.961 1 98.19 588 HIS A O 1
ATOM 4609 N N . GLY A 1 589 ? -29.203 -4.629 -15.547 1 97.56 589 GLY A N 1
ATOM 4610 C CA . GLY A 1 589 ? -29.75 -5.129 -16.797 1 97.56 589 GLY A CA 1
ATOM 4611 C C . GLY A 1 589 ? -29.469 -4.23 -17.984 1 97.56 589 GLY A C 1
ATOM 4612 O O . GLY A 1 589 ? -28.656 -3.307 -17.875 1 97.56 589 GLY A O 1
ATOM 4613 N N . ASP A 1 590 ? -30.141 -4.426 -19.078 1 97.19 590 ASP A N 1
ATOM 4614 C CA . ASP A 1 590 ? -29.859 -3.822 -20.391 1 97.19 590 ASP A CA 1
ATOM 4615 C C . ASP A 1 590 ? -30.203 -2.332 -20.375 1 97.19 590 ASP A C 1
ATOM 4617 O O . ASP A 1 590 ? -29.75 -1.588 -21.266 1 97.19 590 ASP A O 1
ATOM 4621 N N . VAL A 1 591 ? -30.969 -1.945 -19.438 1 98.06 591 VAL A N 1
ATOM 4622 C CA . VAL A 1 591 ? -31.344 -0.539 -19.312 1 98.06 591 VAL A CA 1
ATOM 4623 C C . VAL A 1 591 ? -30.078 0.319 -19.203 1 98.06 591 VAL A C 1
ATOM 4625 O O . VAL A 1 591 ? -30.062 1.47 -19.641 1 98.06 591 VAL A O 1
ATOM 4628 N N . VAL A 1 592 ? -29.016 -0.246 -18.641 1 98.56 592 VAL A N 1
ATOM 4629 C CA . VAL A 1 592 ? -27.75 0.461 -18.531 1 98.56 592 VAL A CA 1
ATOM 4630 C C . VAL A 1 592 ? -27.203 0.792 -19.922 1 98.56 592 VAL A C 1
ATOM 4632 O O . VAL A 1 592 ? -26.812 1.929 -20.188 1 98.56 592 VAL A O 1
ATOM 4635 N N . GLU A 1 593 ? -27.172 -0.185 -20.812 1 97.94 593 GLU A N 1
ATOM 4636 C CA . GLU A 1 593 ? -26.719 0.014 -22.188 1 97.94 593 GLU A CA 1
ATOM 4637 C C . GLU A 1 593 ? -27.531 1.088 -22.891 1 97.94 593 GLU A C 1
ATOM 4639 O O . GLU A 1 593 ? -26.984 1.949 -23.578 1 97.94 593 GLU A O 1
ATOM 4644 N N . GLU A 1 594 ? -28.797 1.051 -22.703 1 98.12 594 GLU A N 1
ATOM 4645 C CA . GLU A 1 594 ? -29.719 1.977 -23.344 1 98.12 594 GLU A CA 1
ATOM 4646 C C . GLU A 1 594 ? -29.484 3.41 -22.891 1 98.12 594 GLU A C 1
ATOM 4648 O O . GLU A 1 594 ? -29.719 4.359 -23.641 1 98.12 594 GLU A O 1
ATOM 4653 N N . ASN A 1 595 ? -29 3.555 -21.703 1 98.56 595 ASN A N 1
ATOM 4654 C CA . ASN A 1 595 ? -28.875 4.883 -21.109 1 98.56 595 ASN A CA 1
ATOM 4655 C C . ASN A 1 595 ? -27.422 5.348 -21.062 1 98.56 595 ASN A C 1
ATOM 4657 O O . ASN A 1 595 ? -27.141 6.457 -20.609 1 98.56 595 ASN A O 1
ATOM 4661 N N . TRP A 1 596 ? -26.531 4.484 -21.562 1 98.38 596 TRP A N 1
ATOM 4662 C CA . TRP A 1 596 ? -25.109 4.77 -21.469 1 98.38 596 TRP A CA 1
ATOM 4663 C C . TRP A 1 596 ? -24.734 5.984 -22.312 1 98.38 596 TRP A C 1
ATOM 4665 O O . TRP A 1 596 ? -25.078 6.047 -23.5 1 98.38 596 TRP A O 1
ATOM 4675 N N . THR A 1 597 ? -24 6.996 -21.734 1 98.19 597 THR A N 1
ATOM 4676 C CA . THR A 1 597 ? -23.609 8.195 -22.469 1 98.19 597 THR A CA 1
ATOM 4677 C C . THR A 1 597 ? -22.125 8.172 -22.797 1 98.19 597 THR A C 1
ATOM 4679 O O . THR A 1 597 ? -21.672 8.891 -23.688 1 98.19 597 THR A O 1
ATOM 4682 N N . GLY A 1 598 ? -21.359 7.453 -21.953 1 97.12 598 GLY A N 1
ATOM 4683 C CA . GLY A 1 598 ? -19.906 7.48 -22.078 1 97.12 598 GLY A CA 1
ATOM 4684 C C . GLY A 1 598 ? -19.266 8.656 -21.359 1 97.12 598 GLY A C 1
ATOM 4685 O O . GLY A 1 598 ? -18.047 8.75 -21.281 1 97.12 598 GLY A O 1
ATOM 4686 N N . ILE A 1 599 ? -20.078 9.57 -20.844 1 98.5 599 ILE A N 1
ATOM 4687 C CA . ILE A 1 599 ? -19.562 10.734 -20.125 1 98.5 599 ILE A CA 1
ATOM 4688 C C . ILE A 1 599 ? -19.219 10.344 -18.688 1 98.5 599 ILE A C 1
ATOM 4690 O O . ILE A 1 599 ? -20.078 9.836 -17.953 1 98.5 599 ILE A O 1
ATOM 4694 N N . SER A 1 600 ? -17.953 10.461 -18.297 1 98.62 600 SER A N 1
ATOM 4695 C CA . SER A 1 600 ? -17.484 10 -17 1 98.62 600 SER A CA 1
ATOM 4696 C C . SER A 1 600 ? -16.281 10.812 -16.531 1 98.62 600 SER A C 1
ATOM 4698 O O . SER A 1 600 ? -15.734 11.609 -17.281 1 98.62 600 SER A O 1
ATOM 4700 N N . ALA A 1 601 ? -16 10.695 -15.281 1 98.69 601 ALA A N 1
ATOM 4701 C CA . ALA A 1 601 ? -14.766 11.203 -14.68 1 98.69 601 ALA A CA 1
ATOM 4702 C C . ALA A 1 601 ? -14.18 10.195 -13.695 1 98.69 601 ALA A C 1
ATOM 4704 O O . ALA A 1 601 ? -14.914 9.594 -12.898 1 98.69 601 ALA A O 1
ATOM 4705 N N . ARG A 1 602 ? -12.938 9.898 -13.812 1 98.75 602 ARG A N 1
ATOM 4706 C CA . ARG A 1 602 ? -12.203 9.016 -12.906 1 98.75 602 ARG A CA 1
ATOM 4707 C C . ARG A 1 602 ? -11.055 9.758 -12.227 1 98.75 602 ARG A C 1
ATOM 4709 O O . ARG A 1 602 ? -10.398 10.602 -12.852 1 98.75 602 ARG A O 1
ATOM 4716 N N . HIS A 1 603 ? -10.875 9.523 -10.969 1 98.62 603 HIS A N 1
ATOM 4717 C CA . HIS A 1 603 ? -9.695 10.07 -10.312 1 98.62 603 HIS A CA 1
ATOM 4718 C C . HIS A 1 603 ? -8.977 9.008 -9.492 1 98.62 603 HIS A C 1
ATOM 4720 O O . HIS A 1 603 ? -9.562 8.422 -8.578 1 98.62 603 HIS A O 1
ATOM 4726 N N . CYS A 1 604 ? -7.68 8.734 -9.82 1 98.25 604 CYS A N 1
ATOM 4727 C CA . CYS A 1 604 ? -6.789 7.852 -9.078 1 98.25 604 CYS A CA 1
ATOM 4728 C C . CYS A 1 604 ? -5.918 8.648 -8.109 1 98.25 604 CYS A C 1
ATOM 4730 O O . CYS A 1 604 ? -4.922 9.242 -8.516 1 98.25 604 CYS A O 1
ATOM 4732 N N . TRP A 1 605 ? -6.137 8.555 -6.863 1 98 605 TRP A N 1
ATOM 4733 C CA . TRP A 1 605 ? -5.543 9.438 -5.871 1 98 605 TRP A CA 1
ATOM 4734 C C . TRP A 1 605 ? -4.066 9.109 -5.664 1 98 605 TRP A C 1
ATOM 4736 O O . TRP A 1 605 ? -3.256 10.008 -5.418 1 98 605 TRP A O 1
ATOM 4746 N N . GLU A 1 606 ? -3.664 7.895 -5.734 1 96.12 606 GLU A N 1
ATOM 4747 C CA . GLU A 1 606 ? -2.266 7.531 -5.523 1 96.12 606 GLU A CA 1
ATOM 4748 C C . GLU A 1 606 ? -1.388 8.031 -6.668 1 96.12 606 GLU A C 1
ATOM 4750 O O . GLU A 1 606 ? -0.176 8.188 -6.504 1 96.12 606 GLU A O 1
ATOM 4755 N N . GLN A 1 607 ? -2.023 8.281 -7.777 1 97.19 607 GLN A N 1
ATOM 4756 C CA . GLN A 1 607 ? -1.271 8.719 -8.953 1 97.19 607 GLN A CA 1
ATOM 4757 C C . GLN A 1 607 ? -1.261 10.234 -9.062 1 97.19 607 GLN A C 1
ATOM 4759 O O . GLN A 1 607 ? -0.564 10.797 -9.914 1 97.19 607 GLN A O 1
ATOM 4764 N N . ASP A 1 608 ? -2.012 10.93 -8.164 1 97.19 608 ASP A N 1
ATOM 4765 C CA . ASP A 1 608 ? -2.09 12.383 -8.148 1 97.19 608 ASP A CA 1
ATOM 4766 C C . ASP A 1 608 ? -0.821 12.992 -7.559 1 97.19 608 ASP A C 1
ATOM 4768 O O . ASP A 1 608 ? -0.494 12.758 -6.395 1 97.19 608 ASP A O 1
ATOM 4772 N N . GLU A 1 609 ? -0.118 13.852 -8.266 1 97.38 609 GLU A N 1
ATOM 4773 C CA . GLU A 1 609 ? 1.19 14.367 -7.875 1 97.38 609 GLU A CA 1
ATOM 4774 C C . GLU A 1 609 ? 1.079 15.297 -6.672 1 97.38 609 GLU A C 1
ATOM 4776 O O . GLU A 1 609 ? 2.08 15.594 -6.016 1 97.38 609 GLU A O 1
ATOM 4781 N N . HIS A 1 610 ? -0.11 15.789 -6.359 1 97.94 610 HIS A N 1
ATOM 4782 C CA . HIS A 1 610 ? -0.305 16.734 -5.262 1 97.94 610 HIS A CA 1
ATOM 4783 C C . HIS A 1 610 ? -0.561 16 -3.947 1 97.94 610 HIS A C 1
ATOM 4785 O O . HIS A 1 610 ? -0.46 16.594 -2.873 1 97.94 610 HIS A O 1
ATOM 4791 N N . HIS A 1 611 ? -0.893 14.664 -4.062 1 96.5 611 HIS A N 1
ATOM 4792 C CA . HIS A 1 611 ? -1.318 13.961 -2.855 1 96.5 611 HIS A CA 1
ATOM 4793 C C . HIS A 1 611 ? -0.561 12.648 -2.686 1 96.5 611 HIS A C 1
ATOM 4795 O O . HIS A 1 611 ? -0.171 12.289 -1.57 1 96.5 611 HIS A O 1
ATOM 4801 N N . ALA A 1 612 ? -0.406 11.844 -3.777 1 96.69 612 ALA A N 1
ATOM 4802 C CA . ALA A 1 612 ? 0.206 10.516 -3.793 1 96.69 612 ALA A CA 1
ATOM 4803 C C . ALA A 1 612 ? -0.44 9.602 -2.754 1 96.69 612 ALA A C 1
ATOM 4805 O O . ALA A 1 612 ? 0.246 8.82 -2.096 1 96.69 612 ALA A O 1
ATOM 4806 N N . GLY A 1 613 ? -1.71 9.711 -2.535 1 96 613 GLY A N 1
ATOM 4807 C CA . GLY A 1 613 ? -2.51 8.953 -1.589 1 96 613 GLY A CA 1
ATOM 4808 C C . GLY A 1 613 ? -3.881 9.555 -1.346 1 96 613 GLY A C 1
ATOM 4809 O O . GLY A 1 613 ? -4.109 10.727 -1.64 1 96 613 GLY A O 1
ATOM 4810 N N . ALA A 1 614 ? -4.77 8.734 -0.755 1 96.19 614 ALA A N 1
ATOM 4811 C CA . ALA A 1 614 ? -6.152 9.18 -0.594 1 96.19 614 ALA A CA 1
ATOM 4812 C C . ALA A 1 614 ? -6.422 9.617 0.841 1 96.19 614 ALA A C 1
ATOM 4814 O O . ALA A 1 614 ? -7.168 10.57 1.073 1 96.19 614 ALA A O 1
ATOM 4815 N N . PHE A 1 615 ? -5.895 8.93 1.812 1 94.5 615 PHE A N 1
ATOM 4816 C CA . PHE A 1 615 ? -6.133 9.227 3.221 1 94.5 615 PHE A CA 1
ATOM 4817 C C . PHE A 1 615 ? -5.047 8.617 4.094 1 94.5 615 PHE A C 1
ATOM 4819 O O . PHE A 1 615 ? -4.375 7.664 3.686 1 94.5 615 PHE A O 1
ATOM 4826 N N . THR A 1 616 ? -4.887 9.125 5.27 1 92.5 616 THR A N 1
ATOM 4827 C CA . THR A 1 616 ? -3.895 8.633 6.219 1 92.5 616 THR A CA 1
ATOM 4828 C C . THR A 1 616 ? -4.328 7.297 6.816 1 92.5 616 THR A C 1
ATOM 4830 O O . THR A 1 616 ? -5.473 7.152 7.254 1 92.5 616 THR A O 1
ATOM 4833 N N . MET A 1 617 ? -3.479 6.387 6.672 1 86.81 617 MET A N 1
ATOM 4834 C CA . MET A 1 617 ? -3.67 5.074 7.277 1 86.81 617 MET A CA 1
ATOM 4835 C C . MET A 1 617 ? -2.641 4.824 8.375 1 86.81 617 MET A C 1
ATOM 4837 O O . MET A 1 617 ? -1.436 4.836 8.109 1 86.81 617 MET A O 1
ATOM 4841 N N . GLN A 1 618 ? -3.119 4.723 9.594 1 80.94 618 GLN A N 1
ATOM 4842 C CA . GLN A 1 618 ? -2.158 4.438 10.656 1 80.94 618 GLN A CA 1
ATOM 4843 C C . GLN A 1 618 ? -2.225 2.973 11.078 1 80.94 618 GLN A C 1
ATOM 4845 O O . GLN A 1 618 ? -3.307 2.381 11.109 1 80.94 618 GLN A O 1
ATOM 4850 N N . ILE A 1 619 ? -1.123 2.375 11.227 1 86.44 619 ILE A N 1
ATOM 4851 C CA . ILE A 1 619 ? -1.009 1.048 11.82 1 86.44 619 ILE A CA 1
ATOM 4852 C C . ILE A 1 619 ? -1.207 1.141 13.328 1 86.44 619 ILE A C 1
ATOM 4854 O O . ILE A 1 619 ? -0.995 2.199 13.93 1 86.44 619 ILE A O 1
ATOM 4858 N N . PHE A 1 620 ? -1.697 0.084 13.867 1 84.56 620 PHE A N 1
ATOM 4859 C CA . PHE A 1 620 ? -1.927 0.111 15.305 1 84.56 620 PHE A CA 1
ATOM 4860 C C . PHE A 1 620 ? -0.66 0.518 16.047 1 84.56 620 PHE A C 1
ATOM 4862 O O . PHE A 1 620 ? 0.449 0.193 15.617 1 84.56 620 PHE A O 1
ATOM 4869 N N . SER A 1 621 ? -0.774 1.434 17.047 1 82.62 621 SER A N 1
ATOM 4870 C CA . SER A 1 621 ? 0.214 1.94 18 1 82.62 621 SER A CA 1
ATOM 4871 C C . SER A 1 621 ? 0.91 3.186 17.453 1 82.62 621 SER A C 1
ATOM 4873 O O . SER A 1 621 ? 1.542 3.926 18.203 1 82.62 621 SER A O 1
ATOM 4875 N N . GLN A 1 622 ? 0.791 3.463 16.109 1 88.75 622 GLN A N 1
ATOM 4876 C CA . GLN A 1 622 ? 1.531 4.586 15.539 1 88.75 622 GLN A CA 1
ATOM 4877 C C . GLN A 1 622 ? 0.946 5.918 16 1 88.75 622 GLN A C 1
ATOM 4879 O O . GLN A 1 622 ? 1.687 6.863 16.281 1 88.75 622 GLN A O 1
ATOM 4884 N N . GLN A 1 623 ? -0.341 5.945 16 1 88.94 623 GLN A N 1
ATOM 4885 C CA . GLN A 1 623 ? -0.989 7.211 16.344 1 88.94 623 GLN A CA 1
ATOM 4886 C C . GLN A 1 623 ? -0.586 7.672 17.75 1 88.94 623 GLN A C 1
ATOM 4888 O O . GLN A 1 623 ? -0.263 8.844 17.938 1 88.94 623 GLN A O 1
ATOM 4893 N N . ASP A 1 624 ? -0.577 6.719 18.656 1 88.81 624 ASP A N 1
ATOM 4894 C CA . ASP A 1 624 ? -0.197 7.043 20.031 1 88.81 624 ASP A CA 1
ATOM 4895 C C . ASP A 1 624 ? 1.247 7.535 20.094 1 88.81 624 ASP A C 1
ATOM 4897 O O . ASP A 1 624 ? 1.583 8.383 20.922 1 88.81 624 ASP A O 1
ATOM 4901 N N . LEU A 1 625 ? 1.962 7.043 19.312 1 91.38 625 LEU A N 1
ATOM 4902 C CA . LEU A 1 625 ? 3.385 7.359 19.328 1 91.38 625 LEU A CA 1
ATOM 4903 C C . LEU A 1 625 ? 3.645 8.703 18.656 1 91.38 625 LEU A C 1
ATOM 4905 O O . LEU A 1 625 ? 4.395 9.531 19.172 1 91.38 625 LEU A O 1
ATOM 4909 N N . TYR A 1 626 ? 3.049 9 17.516 1 93.44 626 TYR A N 1
ATOM 4910 C CA . TYR A 1 626 ? 3.479 10.094 16.656 1 93.44 626 TYR A CA 1
ATOM 4911 C C . TYR A 1 626 ? 2.729 11.375 16.984 1 93.44 626 TYR A C 1
ATOM 4913 O O . TYR A 1 626 ? 3.244 12.477 16.75 1 93.44 626 TYR A O 1
ATOM 4921 N N . LEU A 1 627 ? 1.521 11.32 17.516 1 92.75 627 LEU A N 1
ATOM 4922 C CA . LEU A 1 627 ? 0.659 12.484 17.672 1 92.75 627 LEU A CA 1
ATOM 4923 C C . LEU A 1 627 ? 1.346 13.57 18.5 1 92.75 627 LEU A C 1
ATOM 4925 O O . LEU A 1 627 ? 1.284 14.75 18.156 1 92.75 627 LEU A O 1
ATOM 4929 N N . PRO A 1 628 ? 2.062 13.219 19.562 1 91.5 628 PRO A N 1
ATOM 4930 C CA . PRO A 1 628 ? 2.727 14.242 20.359 1 91.5 628 PRO A CA 1
ATOM 4931 C C . PRO A 1 628 ? 3.764 15.031 19.562 1 91.5 628 PRO A C 1
ATOM 4933 O O . PRO A 1 628 ? 4.027 16.203 19.875 1 91.5 628 PRO A O 1
ATOM 4936 N N . ALA A 1 629 ? 4.34 14.438 18.594 1 92.88 629 ALA A N 1
ATOM 4937 C CA . ALA A 1 629 ? 5.332 15.133 17.766 1 92.88 629 ALA A CA 1
ATOM 4938 C C . ALA A 1 629 ? 4.703 16.297 17.031 1 92.88 629 ALA A C 1
ATOM 4940 O O . ALA A 1 629 ? 5.348 17.328 16.812 1 92.88 629 ALA A O 1
ATOM 4941 N N . PHE A 1 630 ? 3.447 16.172 16.703 1 94.94 630 PHE A N 1
ATOM 4942 C CA . PHE A 1 630 ? 2.754 17.219 15.961 1 94.94 630 PHE A CA 1
ATOM 4943 C C . PHE A 1 630 ? 2.299 18.328 16.891 1 94.94 630 PHE A C 1
ATOM 4945 O O . PHE A 1 630 ? 1.934 19.422 16.438 1 94.94 630 PHE A O 1
ATOM 4952 N N . TYR A 1 631 ? 2.385 18.078 18.203 1 92.94 631 TYR A N 1
ATOM 4953 C CA . TYR A 1 631 ? 1.98 19.078 19.188 1 92.94 631 TYR A CA 1
ATOM 4954 C C . TYR A 1 631 ? 3.15 19.969 19.562 1 92.94 631 TYR A C 1
ATOM 4956 O O . TYR A 1 631 ? 3.039 20.797 20.469 1 92.94 631 TYR A O 1
ATOM 4964 N N . GLN A 1 632 ? 4.234 19.797 18.859 1 92.56 632 GLN A N 1
ATOM 4965 C CA . GLN A 1 632 ? 5.41 20.641 19.062 1 92.56 632 GLN A CA 1
ATOM 4966 C C . GLN A 1 632 ? 5.711 21.484 17.812 1 92.56 632 GLN A C 1
ATOM 4968 O O . GLN A 1 632 ? 5.645 20.984 16.688 1 92.56 632 GLN A O 1
ATOM 4973 N N . THR A 1 633 ? 5.945 22.719 18.109 1 95.25 633 THR A N 1
ATOM 4974 C CA . THR A 1 633 ? 6.469 23.562 17.031 1 95.25 633 THR A CA 1
ATOM 4975 C C . THR A 1 633 ? 7.977 23.391 16.906 1 95.25 633 THR A C 1
ATOM 4977 O O . THR A 1 633 ? 8.727 23.625 17.844 1 95.25 633 THR A O 1
ATOM 4980 N N . GLN A 1 634 ? 8.375 22.938 15.781 1 95.94 634 GLN A N 1
ATOM 4981 C CA . GLN A 1 634 ? 9.797 22.703 15.562 1 95.94 634 GLN A CA 1
ATOM 4982 C C . GLN A 1 634 ? 10.312 23.516 14.383 1 95.94 634 GLN A C 1
ATOM 4984 O O . GLN A 1 634 ? 9.758 23.438 13.281 1 95.94 634 GLN A O 1
ATOM 4989 N N . PHE A 1 635 ? 11.367 24.328 14.641 1 97.75 635 PHE A N 1
ATOM 4990 C CA . PHE A 1 635 ? 11.969 25.156 13.594 1 97.75 635 PHE A CA 1
ATOM 4991 C C . PHE A 1 635 ? 10.914 26.031 12.93 1 97.75 635 PHE A C 1
ATOM 4993 O O . PHE A 1 635 ? 10.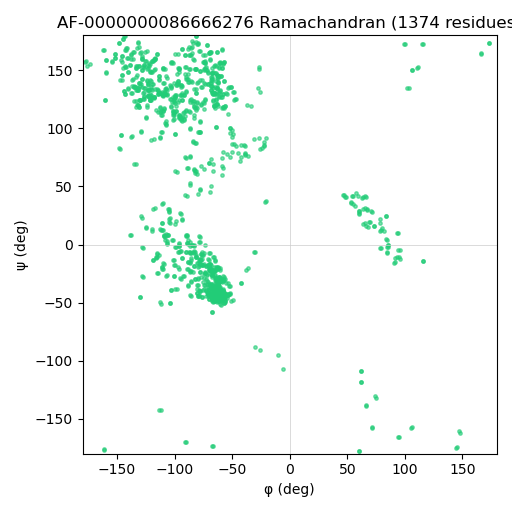836 26.078 11.703 1 97.75 635 PHE A O 1
ATOM 5000 N N . ASN A 1 636 ? 10.062 26.562 13.789 1 97.88 636 ASN A N 1
ATOM 5001 C CA . ASN A 1 636 ? 9.016 27.5 13.391 1 97.88 636 ASN A CA 1
ATOM 5002 C C . ASN A 1 636 ? 8.055 26.875 12.391 1 97.88 636 ASN A C 1
ATOM 5004 O O . ASN A 1 636 ? 7.512 27.562 11.523 1 97.88 636 ASN A O 1
ATOM 5008 N N . THR A 1 637 ? 7.895 25.547 12.469 1 98.44 637 THR A N 1
ATOM 5009 C CA . THR A 1 637 ? 6.961 24.812 11.617 1 98.44 637 THR A CA 1
ATOM 5010 C C . THR A 1 637 ? 5.895 24.125 12.453 1 98.44 637 THR A C 1
ATOM 5012 O O . THR A 1 637 ? 6.211 23.422 13.422 1 98.44 637 THR A O 1
ATOM 5015 N N . VAL A 1 638 ? 4.676 24.344 12.156 1 98.25 638 VAL A N 1
ATOM 5016 C CA . VAL A 1 638 ? 3.537 23.656 12.75 1 98.25 638 VAL A CA 1
ATOM 5017 C C . VAL A 1 638 ? 2.898 22.734 11.727 1 98.25 638 VAL A C 1
ATOM 5019 O O . VAL A 1 638 ? 2.562 23.156 10.617 1 98.25 638 VAL A O 1
ATOM 5022 N N . PHE A 1 639 ? 2.721 21.484 12.102 1 98.31 639 PHE A N 1
ATOM 5023 C CA . PHE A 1 639 ? 2.121 20.516 11.188 1 98.31 639 PHE A CA 1
ATOM 5024 C C . PHE A 1 639 ? 0.614 20.422 11.406 1 98.31 639 PHE A C 1
ATOM 5026 O O . PHE A 1 639 ? 0.151 20.281 12.539 1 98.31 639 PHE A O 1
ATOM 5033 N N . ILE A 1 640 ? -0.109 20.547 10.32 1 98.06 640 ILE A N 1
ATOM 5034 C CA . ILE A 1 640 ? -1.562 20.422 10.32 1 98.06 640 ILE A CA 1
ATOM 5035 C C . ILE A 1 640 ? -1.995 19.469 9.203 1 98.06 640 ILE A C 1
ATOM 5037 O O . ILE A 1 640 ? -1.183 19.078 8.359 1 98.06 640 ILE A O 1
ATOM 5041 N N . GLY A 1 641 ? -3.303 19.078 9.195 1 96.25 641 GLY A N 1
ATOM 5042 C CA . GLY A 1 641 ? -3.842 18.094 8.273 1 96.25 641 GLY A CA 1
ATOM 5043 C C . GLY A 1 641 ? -4.324 16.828 8.969 1 96.25 641 GLY A C 1
ATOM 5044 O O . GLY A 1 641 ? -4.051 16.625 10.148 1 96.25 641 GLY A O 1
ATOM 5045 N N . GLU A 1 642 ? -4.934 16 8.219 1 91.19 642 GLU A N 1
ATOM 5046 C CA . GLU A 1 642 ? -5.609 14.844 8.812 1 91.19 642 GLU A CA 1
ATOM 5047 C C . GLU A 1 642 ? -4.602 13.852 9.383 1 91.19 642 GLU A C 1
ATOM 5049 O O . GLU A 1 642 ? -4.934 13.078 10.281 1 91.19 642 GLU A O 1
ATOM 5054 N N . ALA A 1 643 ? -3.34 13.891 8.93 1 93.19 643 ALA A N 1
ATOM 5055 C CA . ALA A 1 643 ? -2.33 12.992 9.484 1 93.19 643 ALA A CA 1
ATOM 5056 C C . ALA A 1 643 ? -1.874 13.461 10.859 1 93.19 643 ALA A C 1
ATOM 5058 O O . ALA A 1 643 ? -1.281 12.688 11.617 1 93.19 643 ALA A O 1
ATOM 5059 N N . ALA A 1 644 ? -2.152 14.742 11.172 1 94.94 644 ALA A N 1
ATOM 5060 C CA . ALA A 1 644 ? -1.632 15.344 12.391 1 94.94 644 ALA A CA 1
ATOM 5061 C C . ALA A 1 644 ? -2.729 15.484 13.445 1 94.94 644 ALA A C 1
ATOM 5063 O O . ALA A 1 644 ? -2.736 16.453 14.219 1 94.94 644 ALA A O 1
ATOM 5064 N N . THR A 1 645 ? -3.738 14.594 13.414 1 93.81 645 THR A N 1
ATOM 5065 C CA . THR A 1 645 ? -4.805 14.617 14.414 1 93.81 645 THR A CA 1
ATOM 5066 C C . THR A 1 645 ? -5.258 13.203 14.758 1 93.81 645 THR A C 1
ATOM 5068 O O . THR A 1 645 ? -4.668 12.227 14.297 1 93.81 645 THR A O 1
ATOM 5071 N N . PHE A 1 646 ? -6.238 13.039 15.688 1 92.69 646 PHE A N 1
ATOM 5072 C CA . PHE A 1 646 ? -6.539 11.75 16.297 1 92.69 646 PHE A CA 1
ATOM 5073 C C . PHE A 1 646 ? -7.656 11.039 15.531 1 92.69 646 PHE A C 1
ATOM 5075 O O . PHE A 1 646 ? -7.961 9.883 15.805 1 92.69 646 PHE A O 1
ATOM 5082 N N . THR A 1 647 ? -8.367 11.672 14.625 1 94 647 THR A N 1
ATOM 5083 C CA . THR A 1 647 ? -9.25 11.062 13.633 1 94 647 THR A CA 1
ATOM 5084 C C . THR A 1 647 ? -8.75 11.336 12.219 1 94 647 THR A C 1
ATOM 5086 O O . THR A 1 647 ? -7.977 12.266 12 1 94 647 THR A O 1
ATOM 5089 N N . HIS A 1 648 ? -9.195 10.508 11.258 1 93.69 648 HIS A N 1
ATOM 5090 C CA . HIS A 1 648 ? -8.695 10.609 9.891 1 93.69 648 HIS A CA 1
ATOM 5091 C C . HIS A 1 648 ? -9.828 10.469 8.883 1 93.69 648 HIS A C 1
ATOM 5093 O O . HIS A 1 648 ? -10.945 10.102 9.242 1 93.69 648 HIS A O 1
ATOM 5099 N N . THR A 1 649 ? -9.617 10.859 7.648 1 93.25 649 THR A N 1
ATOM 5100 C CA . THR A 1 649 ? -10.438 10.547 6.484 1 93.25 649 THR A CA 1
ATOM 5101 C C . THR A 1 649 ? -11.672 11.445 6.438 1 93.25 649 THR A C 1
ATOM 5103 O O . THR A 1 649 ? -12.484 11.352 5.512 1 93.25 649 THR A O 1
ATOM 5106 N N . TRP A 1 650 ? -11.898 12.336 7.441 1 96.56 650 TRP A N 1
ATOM 5107 C CA . TRP A 1 650 ? -13.078 13.203 7.488 1 96.56 650 TRP A CA 1
ATOM 5108 C C . TRP A 1 650 ? -12.672 14.672 7.484 1 96.56 650 TRP A C 1
ATOM 5110 O O . TRP A 1 650 ? -11.562 15.016 7.91 1 96.56 650 TRP A O 1
ATOM 5120 N N . THR A 1 651 ? -13.594 15.516 7.07 1 97.56 651 THR A N 1
ATOM 5121 C CA . THR A 1 651 ? -13.359 16.953 7.027 1 97.56 651 THR A CA 1
ATOM 5122 C C . THR A 1 651 ? -13.102 17.5 8.43 1 97.56 651 THR A C 1
ATOM 5124 O O . THR A 1 651 ? -12.25 18.375 8.609 1 97.56 651 THR A O 1
ATOM 5127 N N . PHE A 1 652 ? -13.828 16.906 9.438 1 96.56 652 PHE A N 1
ATOM 5128 C CA . PHE A 1 652 ? -13.617 17.297 10.828 1 96.56 652 PHE A CA 1
ATOM 5129 C C . PHE A 1 652 ? -12.141 17.188 11.203 1 96.56 652 PHE A C 1
ATOM 5131 O O . PHE A 1 652 ? -11.602 18.078 11.867 1 96.56 652 PHE A O 1
ATOM 5138 N N . SER A 1 653 ? -11.5 16.141 10.781 1 96.38 653 SER A N 1
ATOM 5139 C CA . SER A 1 653 ? -10.102 15.891 11.133 1 96.38 653 SER A CA 1
ATOM 5140 C C . SER A 1 653 ? -9.195 17.016 10.641 1 96.38 653 SER A C 1
ATOM 5142 O O . SER A 1 653 ? -8.312 17.469 11.367 1 96.38 653 SER A O 1
ATOM 5144 N N . ALA A 1 654 ? -9.43 17.438 9.398 1 97.44 654 ALA A N 1
ATOM 5145 C CA . ALA A 1 654 ? -8.641 18.531 8.828 1 97.44 654 ALA A CA 1
ATOM 5146 C C . ALA A 1 654 ? -8.883 19.828 9.578 1 97.44 654 ALA A C 1
ATOM 5148 O O . ALA A 1 654 ? -7.941 20.547 9.914 1 97.44 654 ALA A O 1
ATOM 5149 N N . LEU A 1 655 ? -10.125 20.109 9.859 1 97.88 655 LEU A N 1
ATOM 5150 C CA . LEU A 1 655 ? -10.484 21.359 10.516 1 97.88 655 LEU A CA 1
ATOM 5151 C C . LEU A 1 655 ? -9.969 21.375 11.945 1 97.88 655 LEU A C 1
ATOM 5153 O O . LEU A 1 655 ? -9.461 22.406 12.414 1 97.88 655 LEU A O 1
ATOM 5157 N N . GLU A 1 656 ? -10.125 20.25 12.594 1 95.81 656 GLU A N 1
ATOM 5158 C CA . GLU A 1 656 ? -9.641 20.156 13.969 1 95.81 656 GLU A CA 1
ATOM 5159 C C . GLU A 1 656 ? -8.133 20.344 14.039 1 95.81 656 GLU A C 1
ATOM 5161 O O . GLU A 1 656 ? -7.621 21.016 14.938 1 95.81 656 GLU A O 1
ATOM 5166 N N . SER A 1 657 ? -7.414 19.781 13.172 1 96.38 657 SER A N 1
ATOM 5167 C CA . SER A 1 657 ? -5.965 19.953 13.133 1 96.38 657 SER A CA 1
ATOM 5168 C C . SER A 1 657 ? -5.582 21.406 12.898 1 96.38 657 SER A C 1
ATOM 5170 O O . SER A 1 657 ? -4.59 21.891 13.453 1 96.38 657 SER A O 1
ATOM 5172 N N . ALA A 1 658 ? -6.312 22.078 12.031 1 97.94 658 ALA A N 1
ATOM 5173 C CA . ALA A 1 658 ? -6.074 23.484 11.773 1 97.94 658 ALA A CA 1
ATOM 5174 C C . ALA A 1 658 ? -6.309 24.328 13.031 1 97.94 658 ALA A C 1
ATOM 5176 O O . ALA A 1 658 ? -5.547 25.25 13.32 1 97.94 658 ALA A O 1
ATOM 5177 N N . LEU A 1 659 ? -7.383 24 13.711 1 96.94 659 LEU A N 1
ATOM 5178 C CA . LEU A 1 659 ? -7.691 24.703 14.961 1 96.94 659 LEU A CA 1
ATOM 5179 C C . LEU A 1 659 ? -6.574 24.516 15.977 1 96.94 659 LEU A C 1
ATOM 5181 O O . LEU A 1 659 ? -6.051 25.5 16.516 1 96.94 659 LEU A O 1
ATOM 5185 N N . ARG A 1 660 ? -6.215 23.281 16.188 1 96.06 660 ARG A N 1
ATOM 5186 C CA . ARG A 1 660 ? -5.141 22.969 17.125 1 96.06 660 ARG A CA 1
ATOM 5187 C C . ARG A 1 660 ? -3.832 23.625 16.688 1 96.06 660 ARG A C 1
ATOM 5189 O O . ARG A 1 660 ? -3.129 24.219 17.516 1 96.06 660 ARG A O 1
ATOM 5196 N N . GLY A 1 661 ? -3.523 23.531 15.438 1 97.25 661 GLY A N 1
ATOM 5197 C CA . GLY A 1 661 ? -2.285 24.078 14.914 1 97.25 661 GLY A CA 1
ATOM 5198 C C . GLY A 1 661 ? -2.213 25.594 15.031 1 97.25 661 GLY A C 1
ATOM 5199 O O . GLY A 1 661 ? -1.155 26.141 15.336 1 97.25 661 GLY A O 1
ATOM 5200 N N . THR A 1 662 ? -3.289 26.266 14.773 1 97.88 662 THR A N 1
ATOM 5201 C CA . THR A 1 662 ? -3.314 27.719 14.883 1 97.88 662 THR A CA 1
ATOM 5202 C C . THR A 1 662 ? -3.174 28.156 16.344 1 97.88 662 THR A C 1
ATOM 5204 O O . THR A 1 662 ? -2.441 29.094 16.641 1 97.88 662 THR A O 1
ATOM 5207 N N . VAL A 1 663 ? -3.865 27.469 17.219 1 96.62 663 VAL A N 1
ATOM 5208 C CA . VAL A 1 663 ? -3.74 27.766 18.641 1 96.62 663 VAL A CA 1
ATOM 5209 C C . VAL A 1 663 ? -2.299 27.531 19.094 1 96.62 663 VAL A C 1
ATOM 5211 O O . VAL A 1 663 ? -1.735 28.359 19.812 1 96.62 663 VAL A O 1
ATOM 5214 N N . GLN A 1 664 ? -1.771 26.484 18.656 1 95.44 664 GLN A N 1
ATOM 5215 C CA . GLN A 1 664 ? -0.381 26.141 18.938 1 95.44 664 GLN A CA 1
ATOM 5216 C C . GLN A 1 664 ? 0.56 27.25 18.453 1 95.44 664 GLN A C 1
ATOM 5218 O O . GLN A 1 664 ? 1.467 27.656 19.188 1 95.44 664 GLN A O 1
ATOM 5223 N N . LEU A 1 665 ? 0.347 27.688 17.281 1 97.31 665 LEU A N 1
ATOM 5224 C CA . LEU A 1 665 ? 1.144 28.766 16.688 1 97.31 665 LEU A CA 1
ATOM 5225 C C . LEU A 1 665 ? 1.009 30.047 17.5 1 97.31 665 LEU A C 1
ATOM 5227 O O . LEU A 1 665 ? 2.01 30.688 17.828 1 97.31 665 LEU A O 1
ATOM 5231 N N . LEU A 1 666 ? -0.189 30.438 17.859 1 97.06 666 LEU A N 1
ATOM 5232 C CA . LEU A 1 666 ? -0.45 31.656 18.625 1 97.06 666 LEU A CA 1
ATOM 5233 C C . LEU A 1 666 ? 0.201 31.594 20 1 97.06 666 LEU A C 1
ATOM 5235 O O . LEU A 1 666 ? 0.768 32.594 20.469 1 97.06 666 LEU A O 1
ATOM 5239 N N . LEU A 1 667 ? 0.107 30.422 20.562 1 94.62 667 LEU A N 1
ATOM 5240 C CA . LEU A 1 667 ? 0.743 30.266 21.875 1 94.62 667 LEU A CA 1
ATOM 5241 C C . LEU A 1 667 ? 2.262 30.344 21.75 1 94.62 667 LEU A C 1
ATOM 5243 O O . LEU A 1 667 ? 2.936 30.891 22.625 1 94.62 667 LEU A O 1
ATOM 5247 N N . ASP A 1 668 ? 2.738 29.781 20.688 1 94.12 668 ASP A N 1
ATOM 5248 C CA . ASP A 1 668 ? 4.172 29.875 20.422 1 94.12 668 ASP A CA 1
ATOM 5249 C C . ASP A 1 668 ? 4.609 31.344 20.297 1 94.12 668 ASP A C 1
ATOM 5251 O O . ASP A 1 668 ? 5.727 31.688 20.688 1 94.12 668 ASP A O 1
ATOM 5255 N N . MET A 1 669 ? 3.732 32.156 19.859 1 94.88 669 MET A N 1
ATOM 5256 C CA . MET A 1 669 ? 3.99 33.594 19.656 1 94.88 669 MET A CA 1
ATOM 5257 C C . MET A 1 669 ? 3.664 34.375 20.922 1 94.88 669 MET A C 1
ATOM 5259 O O . MET A 1 669 ? 3.898 35.594 20.969 1 94.88 669 MET A O 1
ATOM 5263 N N . GLY A 1 670 ? 3.096 33.688 21.922 1 94 670 GLY A N 1
ATOM 5264 C CA . GLY A 1 670 ? 2.723 34.375 23.172 1 94 670 GLY A CA 1
ATOM 5265 C C . GLY A 1 670 ? 1.405 35.094 23.078 1 94 670 GLY A C 1
ATOM 5266 O O . GLY A 1 670 ? 1.084 35.906 23.938 1 94 670 GLY A O 1
ATOM 5267 N N . LEU A 1 671 ? 0.677 34.844 22.062 1 96.31 671 LEU A N 1
ATOM 5268 C CA . LEU A 1 671 ? -0.612 35.5 21.859 1 96.31 671 LEU A CA 1
ATOM 5269 C C . LEU A 1 671 ? -1.738 34.688 22.5 1 96.31 671 LEU A C 1
ATOM 5271 O O . LEU A 1 671 ? -2.584 34.125 21.781 1 96.31 671 LEU A O 1
ATOM 5275 N N . VAL A 1 672 ? -1.838 34.719 23.719 1 95.31 672 VAL A N 1
ATOM 5276 C CA . VAL A 1 672 ? -2.723 33.906 24.516 1 95.31 672 VAL A CA 1
ATOM 5277 C C . VAL A 1 672 ? -4.172 34.344 24.328 1 95.31 672 VAL A C 1
ATOM 5279 O O . VAL A 1 672 ? -5.066 33.5 24.188 1 95.31 672 VAL A O 1
ATOM 5282 N N . ASP A 1 673 ? -4.453 35.656 24.344 1 95.06 673 ASP A N 1
ATOM 5283 C CA . ASP A 1 673 ? -5.809 36.156 24.156 1 95.06 673 ASP A CA 1
ATOM 5284 C C . ASP A 1 673 ? -6.383 35.719 22.812 1 95.06 673 ASP A C 1
ATOM 5286 O O . ASP A 1 673 ? -7.547 35.344 22.734 1 95.06 673 ASP A O 1
ATOM 5290 N N . GLU A 1 674 ? -5.59 35.844 21.812 1 96.62 674 GLU A N 1
ATOM 5291 C CA . GLU A 1 674 ? -6 35.406 20.484 1 96.62 674 GLU A CA 1
ATOM 5292 C C . GLU A 1 674 ? -6.293 33.906 20.469 1 96.62 674 GLU A C 1
ATOM 5294 O O . GLU A 1 674 ? -7.262 33.469 19.844 1 96.62 674 GLU A O 1
ATOM 5299 N N . ALA A 1 675 ? -5.434 33.094 21.109 1 96.19 675 ALA A N 1
ATOM 5300 C CA . ALA A 1 675 ? -5.645 31.656 21.219 1 96.19 675 ALA A CA 1
ATOM 5301 C C . ALA A 1 675 ? -6.969 31.344 21.906 1 96.19 675 ALA A C 1
ATOM 5303 O O . ALA A 1 675 ? -7.719 30.469 21.469 1 96.19 675 ALA A O 1
ATOM 5304 N N . LYS A 1 676 ? -7.258 32.031 22.953 1 93.75 676 LYS A N 1
ATOM 5305 C CA . LYS A 1 676 ? -8.516 31.844 23.688 1 93.75 676 LYS A CA 1
ATOM 5306 C C . LYS A 1 676 ? -9.711 32.25 22.828 1 93.75 676 LYS A C 1
ATOM 5308 O O . LYS A 1 676 ? -10.758 31.594 22.875 1 93.75 676 LYS A O 1
ATOM 5313 N N . GLN A 1 677 ? -9.523 33.312 22.109 1 95.25 677 GLN A N 1
ATOM 5314 C CA . GLN A 1 677 ? -10.594 33.75 21.203 1 95.25 677 GLN A CA 1
ATOM 5315 C C . GLN A 1 677 ? -10.961 32.625 20.234 1 95.25 677 GLN A C 1
ATOM 5317 O O . GLN A 1 677 ? -12.141 32.344 20.016 1 95.25 677 GLN A O 1
ATOM 5322 N N . ILE A 1 678 ? -9.977 32 19.688 1 96.25 678 ILE A N 1
ATOM 5323 C CA . ILE A 1 678 ? -10.203 30.922 18.734 1 96.25 678 ILE A CA 1
ATOM 5324 C C . ILE A 1 678 ? -10.859 29.734 19.438 1 96.25 678 ILE A C 1
ATOM 5326 O O . ILE A 1 678 ? -11.852 29.188 18.938 1 96.25 678 ILE A O 1
ATOM 5330 N N . THR A 1 679 ? -10.352 29.281 20.547 1 93.62 679 THR A N 1
ATOM 5331 C CA . THR A 1 679 ? -10.875 28.109 21.25 1 93.62 679 THR A CA 1
ATOM 5332 C C . THR A 1 679 ? -12.305 28.359 21.703 1 93.62 679 THR A C 1
ATOM 5334 O O . THR A 1 679 ? -13.125 27.422 21.719 1 93.62 679 THR A O 1
ATOM 5337 N N . ASN A 1 680 ? -12.617 29.531 22.047 1 91.81 680 ASN A N 1
ATOM 5338 C CA . ASN A 1 680 ? -13.961 29.875 22.484 1 91.81 680 ASN A CA 1
ATOM 5339 C C . ASN A 1 680 ? -14.945 29.938 21.328 1 91.81 680 ASN A C 1
ATOM 5341 O O . ASN A 1 680 ? -16.094 29.516 21.453 1 91.81 680 ASN A O 1
ATOM 5345 N N . THR A 1 681 ? -14.477 30.438 20.266 1 94.75 681 THR A N 1
ATOM 5346 C CA . THR A 1 681 ? -15.352 30.625 19.094 1 94.75 681 THR A CA 1
ATOM 5347 C C . THR A 1 681 ? -15.68 29.266 18.469 1 94.75 681 THR A C 1
ATOM 5349 O O . THR A 1 681 ? -16.828 29.031 18.062 1 94.75 681 THR A O 1
ATOM 5352 N N . TRP A 1 682 ? -14.758 28.406 18.375 1 93.94 682 TRP A N 1
ATOM 5353 C CA . TRP A 1 682 ? -14.914 27.172 17.625 1 93.94 682 TRP A CA 1
ATOM 5354 C C . TRP A 1 682 ? -15.117 25.984 18.562 1 93.94 682 TRP A C 1
ATOM 5356 O O . TRP A 1 682 ? -14.961 24.828 18.156 1 93.94 682 TRP A O 1
ATOM 5366 N N . MET A 1 683 ? -15.469 26.203 19.703 1 77.19 683 MET A N 1
ATOM 5367 C CA . MET A 1 683 ? -15.805 25.219 20.734 1 77.19 683 MET A CA 1
ATOM 5368 C C . MET A 1 683 ? -14.727 24.141 20.828 1 77.19 683 MET A C 1
ATOM 5370 O O . MET A 1 683 ? -15.031 22.953 20.844 1 77.19 683 MET A O 1
ATOM 5374 N N . ALA A 1 684 ? -13.523 24.656 20.719 1 74.06 684 ALA A N 1
ATOM 5375 C CA . ALA A 1 684 ? -12.383 23.766 20.922 1 74.06 684 ALA A CA 1
ATOM 5376 C C . ALA A 1 684 ? -12 23.672 22.391 1 74.06 684 ALA A C 1
ATOM 5378 O O . ALA A 1 684 ? -10.828 23.812 22.75 1 74.06 684 ALA A O 1
ATOM 5379 N N . ARG A 1 685 ? -12.953 23.406 23.125 1 64.19 685 ARG A N 1
ATOM 5380 C CA . ARG A 1 685 ? -12.812 23.5 24.578 1 64.19 685 ARG A CA 1
ATOM 5381 C C . ARG A 1 685 ? -11.891 22.391 25.109 1 64.19 685 ARG A C 1
ATOM 5383 O O . ARG A 1 685 ? -11.461 22.438 26.266 1 64.19 685 ARG A O 1
ATOM 5390 N N . PHE A 1 686 ? -11.578 21.578 24.234 1 72.69 686 PHE A N 1
ATOM 5391 C CA . PHE A 1 686 ? -10.672 20.516 24.656 1 72.69 686 PHE A CA 1
ATOM 5392 C C . PHE A 1 686 ? -9.242 21.016 24.75 1 72.69 686 PHE A C 1
ATOM 5394 O O . PHE A 1 686 ? -8.391 20.391 25.375 1 72.69 686 PHE A O 1
ATOM 5401 N N . ILE A 1 687 ? -9 22.109 24.156 1 79.75 687 ILE A N 1
ATOM 5402 C CA . ILE A 1 687 ? -7.68 22.703 24.266 1 79.75 687 ILE A CA 1
ATOM 5403 C C . ILE A 1 687 ? -7.637 23.641 25.469 1 79.75 687 ILE A C 1
ATOM 5405 O O . ILE A 1 687 ? -8.32 24.672 25.484 1 79.75 687 ILE A O 1
ATOM 5409 N N . GLU A 1 688 ? -6.855 23.266 26.344 1 79.25 688 GLU A N 1
ATOM 5410 C CA . GLU A 1 688 ? -6.684 24.109 27.516 1 79.25 688 GLU A CA 1
ATOM 5411 C C . GLU A 1 688 ? -5.723 25.266 27.234 1 79.25 688 GLU A C 1
ATOM 5413 O O . GLU A 1 688 ? -4.621 25.047 26.719 1 79.25 688 GLU A O 1
ATOM 5418 N N . VAL A 1 689 ? -6.277 26.406 27.438 1 87.19 689 VAL A N 1
ATOM 5419 C CA . VAL A 1 689 ? -5.414 27.578 27.328 1 87.19 689 VAL A CA 1
ATOM 5420 C C . VAL A 1 689 ? -5.57 28.453 28.562 1 87.19 689 VAL A C 1
ATOM 5422 O O . VAL A 1 689 ? -6.676 28.609 29.094 1 87.19 689 VAL A O 1
ATOM 5425 N N . MET B 1 1 ? 29.234 -115.25 -32.906 1 20.48 1 MET B N 1
ATOM 5426 C CA . MET B 1 1 ? 28.828 -114.062 -33.594 1 20.48 1 MET B CA 1
ATOM 5427 C C . MET B 1 1 ? 27.391 -113.688 -33.25 1 20.48 1 MET B C 1
ATOM 5429 O O . MET B 1 1 ? 26.453 -114.375 -33.688 1 20.48 1 MET B O 1
ATOM 5433 N N . ARG B 1 2 ? 27.281 -113.25 -31.922 1 23.83 2 ARG B N 1
ATOM 5434 C CA . ARG B 1 2 ? 26.359 -113.062 -30.812 1 23.83 2 ARG B CA 1
ATOM 5435 C C . ARG B 1 2 ? 25.359 -111.938 -31.125 1 23.83 2 ARG B C 1
ATOM 5437 O O . ARG B 1 2 ? 25.719 -110.75 -31.109 1 23.83 2 ARG B O 1
ATOM 5444 N N . SER B 1 3 ? 24.391 -112.125 -31.969 1 21.08 3 SER B N 1
ATOM 5445 C CA . SER B 1 3 ? 23.578 -111.188 -32.781 1 21.08 3 SER B CA 1
ATOM 5446 C C . SER B 1 3 ? 22.578 -110.438 -31.922 1 21.08 3 SER B C 1
ATOM 5448 O O . SER B 1 3 ? 21.906 -109.5 -32.406 1 21.08 3 SER B O 1
ATOM 5450 N N . SER B 1 4 ? 22.375 -110.562 -30.562 1 29.5 4 SER B N 1
ATOM 5451 C CA . SER B 1 4 ? 20.953 -110.562 -30.281 1 29.5 4 SER B CA 1
ATOM 5452 C C . SER B 1 4 ? 20.359 -109.188 -30.422 1 29.5 4 SER B C 1
ATOM 5454 O O . SER B 1 4 ? 20.953 -108.188 -29.953 1 29.5 4 SER B O 1
ATOM 5456 N N . LEU B 1 5 ? 19.453 -108.875 -31.297 1 30.45 5 LEU B N 1
ATOM 5457 C CA . LEU B 1 5 ? 18.719 -107.812 -31.891 1 30.45 5 LEU B CA 1
ATOM 5458 C C . LEU B 1 5 ? 17.734 -107.188 -30.891 1 30.45 5 LEU B C 1
ATOM 5460 O O . LEU B 1 5 ? 16.703 -107.75 -30.594 1 30.45 5 LEU B O 1
ATOM 5464 N N . HIS B 1 6 ? 18.188 -106.812 -29.641 1 29.62 6 HIS B N 1
ATOM 5465 C CA . HIS B 1 6 ? 17.109 -106.5 -28.719 1 29.62 6 HIS B CA 1
ATOM 5466 C C . HIS B 1 6 ? 16.328 -105.312 -29.188 1 29.62 6 HIS B C 1
ATOM 5468 O O . HIS B 1 6 ? 16.906 -104.375 -29.75 1 29.62 6 HIS B O 1
ATOM 5474 N N . LEU B 1 7 ? 15.031 -105.375 -29.438 1 30.3 7 LEU B N 1
ATOM 5475 C CA . LEU B 1 7 ? 13.945 -104.5 -29.953 1 30.3 7 LEU B CA 1
ATOM 5476 C C . LEU B 1 7 ? 13.664 -103.375 -29.016 1 30.3 7 LEU B C 1
ATOM 5478 O O . LEU B 1 7 ? 13.219 -103.562 -27.891 1 30.3 7 LEU B O 1
ATOM 5482 N N . LEU B 1 8 ? 14.562 -102.438 -28.734 1 33.34 8 LEU B N 1
ATOM 5483 C CA . LEU B 1 8 ? 14.195 -101.5 -27.656 1 33.34 8 LEU B CA 1
ATOM 5484 C C . LEU B 1 8 ? 12.961 -100.688 -28.031 1 33.34 8 LEU B C 1
ATOM 5486 O O . LEU B 1 8 ? 12.789 -100.312 -29.203 1 33.34 8 LEU B O 1
ATOM 5490 N N . PRO B 1 9 ? 11.867 -100.5 -27.125 1 33.53 9 PRO B N 1
ATOM 5491 C CA . PRO B 1 9 ? 10.555 -99.875 -27.219 1 33.53 9 PRO B CA 1
ATOM 5492 C C . PRO B 1 9 ? 10.648 -98.375 -27.5 1 33.53 9 PRO B C 1
ATOM 5494 O O . PRO B 1 9 ? 11.641 -97.75 -27.125 1 33.53 9 PRO B O 1
ATOM 5497 N N . LEU B 1 10 ? 10.086 -97.875 -28.578 1 29.17 10 LEU B N 1
ATOM 5498 C CA . LEU B 1 10 ? 9.977 -96.5 -29.141 1 29.17 10 LEU B CA 1
ATOM 5499 C C . LEU B 1 10 ? 9.281 -95.562 -28.156 1 29.17 10 LEU B C 1
ATOM 5501 O O . LEU B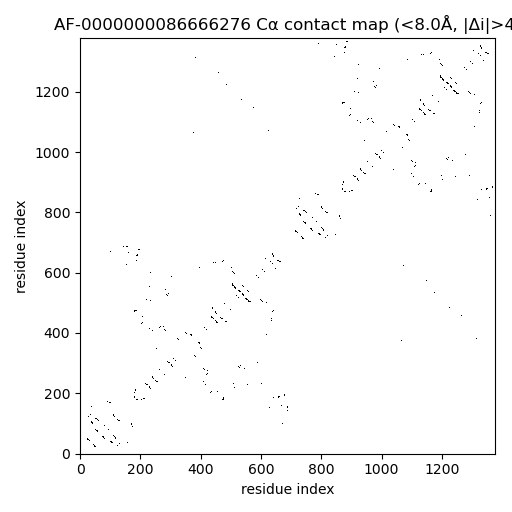 1 10 ? 8.109 -95.812 -27.828 1 29.17 10 LEU B O 1
ATOM 5505 N N . LEU B 1 11 ? 9.891 -95.125 -27.094 1 28.84 11 LEU B N 1
ATOM 5506 C CA . LEU B 1 11 ? 9.32 -94.188 -26.172 1 28.84 11 LEU B CA 1
ATOM 5507 C C . LEU B 1 11 ? 8.797 -92.938 -26.922 1 28.84 11 LEU B C 1
ATOM 5509 O O . LEU B 1 11 ? 9.523 -92.312 -27.703 1 28.84 11 LEU B O 1
ATOM 5513 N N . GLY B 1 12 ? 7.465 -92.875 -27.266 1 28.27 12 GLY B N 1
ATOM 5514 C CA . GLY B 1 12 ? 6.684 -91.812 -27.891 1 28.27 12 GLY B CA 1
ATOM 5515 C C . GLY B 1 12 ? 6.863 -90.438 -27.219 1 28.27 12 GLY B C 1
ATOM 5516 O O . GLY B 1 12 ? 6.844 -90.375 -25.984 1 28.27 12 GLY B O 1
ATOM 5517 N N . GLY B 1 13 ? 7.691 -89.562 -27.734 1 26.83 13 GLY B N 1
ATOM 5518 C CA . GLY B 1 13 ? 7.941 -88.188 -27.375 1 26.83 13 GLY B CA 1
ATOM 5519 C C . GLY B 1 13 ? 6.672 -87.312 -27.281 1 26.83 13 GLY B C 1
ATOM 5520 O O . GLY B 1 13 ? 5.969 -87.125 -28.266 1 26.83 13 GLY B O 1
ATOM 5521 N N . LEU B 1 14 ? 5.836 -87.438 -26.188 1 30.59 14 LEU B N 1
ATOM 5522 C CA . LEU B 1 14 ? 4.695 -86.562 -25.938 1 30.59 14 LEU B CA 1
ATOM 5523 C C . LEU B 1 14 ? 5.105 -85.125 -26.031 1 30.59 14 LEU B C 1
ATOM 5525 O O . LEU B 1 14 ? 5.922 -84.625 -25.234 1 30.59 14 LEU B O 1
ATOM 5529 N N . SER B 1 15 ? 5.215 -84.625 -27.25 1 30.03 15 SER B N 1
ATOM 5530 C CA . SER B 1 15 ? 5.328 -83.188 -27.422 1 30.03 15 SER B CA 1
ATOM 5531 C C . SER B 1 15 ? 4.246 -82.5 -26.641 1 30.03 15 SER B C 1
ATOM 5533 O O . SER B 1 15 ? 3.061 -82.812 -26.766 1 30.03 15 SER B O 1
ATOM 5535 N N . SER B 1 16 ? 4.492 -82.062 -25.438 1 30.28 16 SER B N 1
ATOM 5536 C CA . SER B 1 16 ? 3.639 -81.125 -24.688 1 30.28 16 SER B CA 1
ATOM 5537 C C . SER B 1 16 ? 3.08 -80.062 -25.578 1 30.28 16 SER B C 1
ATOM 5539 O O . SER B 1 16 ? 3.836 -79.25 -26.156 1 30.28 16 SER B O 1
ATOM 5541 N N . LEU B 1 17 ? 2.021 -80.375 -26.359 1 31.88 17 LEU B N 1
ATOM 5542 C CA . LEU B 1 17 ? 1.233 -79.312 -27.016 1 31.88 17 LEU B CA 1
ATOM 5543 C C . LEU B 1 17 ? 0.977 -78.125 -26.094 1 31.88 17 LEU B C 1
ATOM 5545 O O . LEU B 1 17 ? 0.367 -78.312 -25.031 1 31.88 17 LEU B O 1
ATOM 5549 N N . THR B 1 18 ? 1.954 -77.375 -25.906 1 35.16 18 THR B N 1
ATOM 5550 C CA . THR B 1 18 ? 1.583 -76.062 -25.359 1 35.16 18 THR B CA 1
ATOM 5551 C C . THR B 1 18 ? 0.297 -75.562 -26 1 35.16 18 THR B C 1
ATOM 5553 O O . THR B 1 18 ? 0.206 -75.438 -27.219 1 35.16 18 THR B O 1
ATOM 5556 N N . GLU B 1 19 ? -0.891 -75.938 -25.516 1 36 19 GLU B N 1
ATOM 5557 C CA . GLU B 1 19 ? -2.184 -75.375 -25.938 1 36 19 GLU B CA 1
ATOM 5558 C C . GLU B 1 19 ? -2.066 -73.938 -26.344 1 36 19 GLU B C 1
ATOM 5560 O O . GLU B 1 19 ? -1.634 -73.062 -25.547 1 36 19 GLU B O 1
ATOM 5565 N N . ALA B 1 20 ? -1.829 -73.625 -27.578 1 42.5 20 ALA B N 1
ATOM 5566 C CA . ALA B 1 20 ? -1.952 -72.312 -28.141 1 42.5 20 ALA B CA 1
ATOM 5567 C C . ALA B 1 20 ? -3.217 -71.625 -27.641 1 42.5 20 ALA B C 1
ATOM 5569 O O . ALA B 1 20 ? -4.328 -72.062 -27.891 1 42.5 20 ALA B O 1
ATOM 5570 N N . LYS B 1 21 ? -3.15 -71 -26.531 1 49.31 21 LYS B N 1
ATOM 5571 C CA . LYS B 1 21 ? -4.305 -70.188 -26.203 1 49.31 21 LYS B CA 1
ATOM 5572 C C . LYS B 1 21 ? -4.895 -69.5 -27.453 1 49.31 21 LYS B C 1
ATOM 5574 O O . LYS B 1 21 ? -4.16 -69 -28.281 1 49.31 21 LYS B O 1
ATOM 5579 N N . PRO B 1 22 ? -6.129 -69.75 -27.781 1 48.19 22 PRO B N 1
ATOM 5580 C CA . PRO B 1 22 ? -6.672 -69.125 -28.984 1 48.19 22 PRO B CA 1
ATOM 5581 C C . PRO B 1 22 ? -6.383 -67.625 -29.047 1 48.19 22 PRO B C 1
ATOM 5583 O O . PRO B 1 22 ? -6.305 -66.938 -28 1 48.19 22 PRO B O 1
ATOM 5586 N N . LEU B 1 23 ? -5.758 -67.125 -30.094 1 55.31 23 LEU B N 1
ATOM 5587 C CA . LEU B 1 23 ? -5.344 -65.75 -30.453 1 55.31 23 LEU B CA 1
ATOM 5588 C C . LEU B 1 23 ? -6.375 -64.75 -29.984 1 55.31 23 LEU B C 1
ATOM 5590 O O . LEU B 1 23 ? -6.043 -63.562 -29.781 1 55.31 23 LEU B O 1
ATOM 5594 N N . ASP B 1 24 ? -7.691 -65.25 -29.719 1 69.44 24 ASP B N 1
ATOM 5595 C CA . ASP B 1 24 ? -8.727 -64.25 -29.516 1 69.44 24 ASP B CA 1
ATOM 5596 C C . ASP B 1 24 ? -9.047 -64.062 -28.047 1 69.44 24 ASP B C 1
ATOM 5598 O O . ASP B 1 24 ? -9.969 -63.344 -27.688 1 69.44 24 ASP B O 1
ATOM 5602 N N . GLN B 1 25 ? -8.383 -64.688 -27.125 1 82 25 GLN B N 1
ATOM 5603 C CA . GLN B 1 25 ? -8.734 -64.562 -25.719 1 82 25 GLN B CA 1
ATOM 5604 C C . GLN B 1 25 ? -8.117 -63.312 -25.109 1 82 25 GLN B C 1
ATOM 5606 O O . GLN B 1 25 ? -6.934 -63.031 -25.312 1 82 25 GLN B O 1
ATOM 5611 N N . PRO B 1 26 ? -9.008 -62.625 -24.375 1 89.12 26 PRO B N 1
ATOM 5612 C CA . PRO B 1 26 ? -8.484 -61.406 -23.766 1 89.12 26 PRO B CA 1
ATOM 5613 C C . PRO B 1 26 ? -7.367 -61.688 -22.766 1 89.12 26 PRO B C 1
ATOM 5615 O O . PRO B 1 26 ? -7.43 -62.656 -22.016 1 89.12 26 PRO B O 1
ATOM 5618 N N . SER B 1 27 ? -6.348 -60.969 -22.797 1 93.19 27 SER B N 1
ATOM 5619 C CA . SER B 1 27 ? -5.234 -61.094 -21.859 1 93.19 27 SER B CA 1
ATOM 5620 C C . SER B 1 27 ? -4.652 -59.719 -21.516 1 93.19 27 SER B C 1
ATOM 5622 O O . SER B 1 27 ? -4.824 -58.75 -22.266 1 93.19 27 SER B O 1
ATOM 5624 N N . VAL B 1 28 ? -4.062 -59.656 -20.297 1 95.25 28 VAL B N 1
ATOM 5625 C CA . VAL B 1 28 ? -3.373 -58.469 -19.828 1 95.25 28 VAL B CA 1
ATOM 5626 C C . VAL B 1 28 ? -1.96 -58.812 -19.375 1 95.25 28 VAL B C 1
ATOM 5628 O O . VAL B 1 28 ? -1.77 -59.781 -18.625 1 95.25 28 VAL B O 1
ATOM 5631 N N . THR B 1 29 ? -1.004 -58.156 -19.906 1 96.12 29 THR B N 1
ATOM 5632 C CA . THR B 1 29 ? 0.379 -58.281 -19.453 1 96.12 29 THR B CA 1
ATOM 5633 C C . THR B 1 29 ? 0.832 -57.062 -18.672 1 96.12 29 THR B C 1
ATOM 5635 O O . THR B 1 29 ? 0.647 -55.938 -19.125 1 96.12 29 THR B O 1
ATOM 5638 N N . PHE B 1 30 ? 1.354 -57.281 -17.547 1 96.81 30 PHE B N 1
ATOM 5639 C CA . PHE B 1 30 ? 1.884 -56.219 -16.734 1 96.81 30 PHE B CA 1
ATOM 5640 C C . PHE B 1 30 ? 3.314 -55.875 -17.141 1 96.81 30 PHE B C 1
ATOM 5642 O O . PHE B 1 30 ? 4.195 -56.719 -17.094 1 96.81 30 PHE B O 1
ATOM 5649 N N . LEU B 1 31 ? 3.518 -54.656 -17.5 1 95.94 31 LEU B N 1
ATOM 5650 C CA . LEU B 1 31 ? 4.828 -54.219 -17.969 1 95.94 31 LEU B CA 1
ATOM 5651 C C . LEU B 1 31 ? 5.582 -53.5 -16.844 1 95.94 31 LEU B C 1
ATOM 5653 O O . LEU B 1 31 ? 6.816 -53.469 -16.828 1 95.94 31 LEU B O 1
ATOM 5657 N N . SER B 1 32 ? 4.922 -52.75 -16.062 1 94.06 32 SER B N 1
ATOM 5658 C CA . SER B 1 32 ? 5.449 -52 -14.938 1 94.06 32 SER B CA 1
ATOM 5659 C C . SER B 1 32 ? 4.465 -51.969 -13.773 1 94.06 32 SER B C 1
ATOM 5661 O O . SER B 1 32 ? 3.254 -52.094 -13.969 1 94.06 32 SER B O 1
ATOM 5663 N N . PRO B 1 33 ? 4.977 -51.812 -12.555 1 93.81 33 PRO B N 1
ATOM 5664 C CA . PRO B 1 33 ? 6.359 -51.625 -12.109 1 93.81 33 PRO B CA 1
ATOM 5665 C C . PRO B 1 33 ? 7.109 -52.938 -11.93 1 93.81 33 PRO B C 1
ATOM 5667 O O . PRO B 1 33 ? 6.492 -54.031 -11.898 1 93.81 33 PRO B O 1
ATOM 5670 N N . SER B 1 34 ? 8.422 -52.844 -11.844 1 91.62 34 SER B N 1
ATOM 5671 C CA . SER B 1 34 ? 9.234 -54.031 -11.594 1 91.62 34 SER B CA 1
ATOM 5672 C C . SER B 1 34 ? 9.586 -54.156 -10.117 1 91.62 34 SER B C 1
ATOM 5674 O O . SER B 1 34 ? 10.008 -55.25 -9.664 1 91.62 34 SER B O 1
ATOM 5676 N N . GLU B 1 35 ? 9.477 -53.125 -9.461 1 91.56 35 GLU B N 1
ATOM 5677 C CA . GLU B 1 35 ? 9.672 -53.062 -8.016 1 91.56 35 GLU B CA 1
ATOM 5678 C C . GLU B 1 35 ? 8.75 -52.031 -7.383 1 91.56 35 GLU B C 1
ATOM 5680 O O . GLU B 1 35 ? 8.219 -51.156 -8.078 1 91.56 35 GLU B O 1
ATOM 5685 N N . VAL B 1 36 ? 8.555 -52.219 -6.125 1 90.56 36 VAL B N 1
ATOM 5686 C CA . VAL B 1 36 ? 7.621 -51.312 -5.496 1 90.56 36 VAL B CA 1
ATOM 5687 C C . VAL B 1 36 ? 8.203 -50.781 -4.184 1 90.56 36 VAL B C 1
ATOM 5689 O O . VAL B 1 36 ? 8.984 -51.5 -3.531 1 90.56 36 VAL B O 1
ATOM 5692 N N . SER B 1 37 ? 7.906 -49.531 -3.906 1 89.69 37 SER B N 1
ATOM 5693 C CA . SER B 1 37 ? 8.227 -48.906 -2.615 1 89.69 37 SER B CA 1
ATOM 5694 C C . SER B 1 37 ? 6.969 -48.719 -1.767 1 89.69 37 SER B C 1
ATOM 5696 O O . SER B 1 37 ? 5.949 -48.25 -2.254 1 89.69 37 SER B O 1
ATOM 5698 N N . PRO B 1 38 ? 7.07 -49.125 -0.475 1 89.06 38 PRO B N 1
ATOM 5699 C CA . PRO B 1 38 ? 5.895 -48.969 0.39 1 89.06 38 PRO B CA 1
ATOM 5700 C C . PRO B 1 38 ? 5.457 -47.531 0.578 1 89.06 38 PRO B C 1
ATOM 5702 O O . PRO B 1 38 ? 6.301 -46.625 0.72 1 89.06 38 PRO B O 1
ATOM 5705 N N . GLY B 1 39 ? 4.207 -47.375 0.563 1 87.44 39 GLY B N 1
ATOM 5706 C CA . GLY B 1 39 ? 3.646 -46.062 0.837 1 87.44 39 GLY B CA 1
ATOM 5707 C C . GLY B 1 39 ? 3.961 -45.031 -0.242 1 87.44 39 GLY B C 1
ATOM 5708 O O . GLY B 1 39 ? 4.137 -43.844 0.049 1 87.44 39 GLY B O 1
ATOM 5709 N N . SER B 1 40 ? 4.109 -45.438 -1.436 1 90.62 40 SER B N 1
ATOM 5710 C CA . SER B 1 40 ? 4.461 -44.562 -2.553 1 90.62 40 SER B CA 1
ATOM 5711 C C . SER B 1 40 ? 3.449 -44.688 -3.688 1 90.62 40 SER B C 1
ATOM 5713 O O . SER B 1 40 ? 2.598 -45.562 -3.674 1 90.62 40 SER B O 1
ATOM 5715 N N . ALA B 1 41 ? 3.57 -43.75 -4.516 1 92.25 41 ALA B N 1
ATOM 5716 C CA . ALA B 1 41 ? 2.725 -43.812 -5.703 1 92.25 41 ALA B CA 1
ATOM 5717 C C . ALA B 1 41 ? 3.471 -44.406 -6.883 1 92.25 41 ALA B C 1
ATOM 5719 O O . ALA B 1 41 ? 4.664 -44.156 -7.07 1 92.25 41 ALA B O 1
ATOM 5720 N N . HIS B 1 42 ? 2.744 -45.219 -7.633 1 93.5 42 HIS B N 1
ATOM 5721 C CA . HIS B 1 42 ? 3.303 -45.844 -8.828 1 93.5 42 HIS B CA 1
ATOM 5722 C C . HIS B 1 42 ? 2.299 -45.844 -9.969 1 93.5 42 HIS B C 1
ATOM 5724 O O . HIS B 1 42 ? 1.092 -45.75 -9.742 1 93.5 42 HIS B O 1
ATOM 5730 N N . ASN B 1 43 ? 2.873 -45.875 -11.133 1 96.12 43 ASN B N 1
ATOM 5731 C CA . ASN B 1 43 ? 2.033 -46.25 -12.258 1 96.12 43 ASN B CA 1
ATOM 5732 C C . ASN B 1 43 ? 2.143 -47.75 -12.539 1 96.12 43 ASN B C 1
ATOM 5734 O O . ASN B 1 43 ? 3.229 -48.344 -12.453 1 96.12 43 ASN B O 1
ATOM 5738 N N . VAL B 1 44 ? 1.009 -48.344 -12.805 1 96.25 44 VAL B N 1
ATOM 5739 C CA . VAL B 1 44 ? 0.928 -49.719 -13.359 1 96.25 44 VAL B CA 1
ATOM 5740 C C . VAL B 1 44 ? 0.688 -49.625 -14.859 1 96.25 44 VAL B C 1
ATOM 5742 O O . VAL B 1 44 ? -0.32 -49.094 -15.312 1 96.25 44 VAL B O 1
ATOM 5745 N N . ILE B 1 45 ? 1.562 -50.188 -15.57 1 97.25 45 ILE B N 1
ATOM 5746 C CA . ILE B 1 45 ? 1.446 -50.156 -17.031 1 97.25 45 ILE B CA 1
ATOM 5747 C C . ILE B 1 45 ? 1.14 -51.562 -17.547 1 97.25 45 ILE B C 1
ATOM 5749 O O . ILE B 1 45 ? 1.844 -52.5 -17.203 1 97.25 45 ILE B O 1
ATOM 5753 N N . ILE B 1 46 ? 0.164 -51.656 -18.391 1 96.31 46 ILE B N 1
ATOM 5754 C CA . ILE B 1 46 ? -0.239 -52.969 -18.875 1 96.31 46 ILE B CA 1
ATOM 5755 C C . ILE B 1 46 ? -0.313 -52.938 -20.406 1 96.31 46 ILE B C 1
ATOM 5757 O O . ILE B 1 46 ? -0.285 -51.875 -21.016 1 96.31 46 ILE B O 1
ATOM 5761 N N . GLU B 1 47 ? -0.358 -54.094 -20.969 1 95.88 47 GLU B N 1
ATOM 5762 C CA . GLU B 1 47 ? -0.614 -54.312 -22.375 1 95.88 47 GLU B CA 1
ATOM 5763 C C . GLU B 1 47 ? -1.773 -55.281 -22.578 1 95.88 47 GLU B C 1
ATOM 5765 O O . GLU B 1 47 ? -1.855 -56.312 -21.906 1 95.88 47 GLU B O 1
ATOM 5770 N N . TYR B 1 48 ? -2.615 -54.906 -23.453 1 94.69 48 TYR B N 1
ATOM 5771 C CA . TYR B 1 48 ? -3.768 -55.75 -23.734 1 94.69 48 TYR B CA 1
ATOM 5772 C C . TYR B 1 48 ? -3.453 -56.781 -24.828 1 94.69 48 TYR B C 1
ATOM 5774 O O . TYR B 1 48 ? -2.752 -56.438 -25.797 1 94.69 48 TYR B O 1
ATOM 5782 N N . GLY B 1 49 ? -3.961 -57.875 -24.641 1 91.94 49 GLY B N 1
ATOM 5783 C CA . GLY B 1 49 ? -3.969 -58.875 -25.688 1 91.94 49 GLY B CA 1
ATOM 5784 C C . GLY B 1 49 ? -5.363 -59.375 -26.047 1 91.94 49 GLY B C 1
ATOM 5785 O O . GLY B 1 49 ? -6.227 -59.5 -25.172 1 91.94 49 GLY B O 1
ATOM 5786 N N . GLY B 1 50 ? -5.559 -59.531 -27.281 1 88.31 50 GLY B N 1
ATOM 5787 C CA . GLY B 1 50 ? -6.848 -60.062 -27.719 1 88.31 50 GLY B CA 1
ATOM 5788 C C . GLY B 1 50 ? -7.98 -59.062 -27.547 1 88.31 50 GLY B C 1
ATOM 5789 O O . GLY B 1 50 ? -7.762 -57.844 -27.609 1 88.31 50 GLY B O 1
ATOM 5790 N N . SER B 1 51 ? -9.25 -59.594 -27.469 1 86.06 51 SER B N 1
ATOM 5791 C CA . SER B 1 51 ? -10.438 -58.75 -27.344 1 86.06 51 SER B CA 1
ATOM 5792 C C . SER B 1 51 ? -10.742 -58.406 -25.891 1 86.06 51 SER B C 1
ATOM 5794 O O . SER B 1 51 ? -11.688 -58.969 -25.312 1 86.06 51 SER B O 1
ATOM 5796 N N . ALA B 1 52 ? -10 -57.531 -25.375 1 88.12 52 ALA B N 1
ATOM 5797 C CA . ALA B 1 52 ? -10.203 -57.156 -23.984 1 88.12 52 ALA B CA 1
ATOM 5798 C C . ALA B 1 52 ? -11.305 -56.094 -23.859 1 88.12 52 ALA B C 1
ATOM 5800 O O . ALA B 1 52 ? -11.031 -54.906 -23.938 1 88.12 52 ALA B O 1
ATOM 5801 N N . ASP B 1 53 ? -12.578 -56.438 -23.719 1 92.19 53 ASP B N 1
ATOM 5802 C CA . ASP B 1 53 ? -13.75 -55.594 -23.594 1 92.19 53 ASP B CA 1
ATOM 5803 C C . ASP B 1 53 ? -14.531 -55.906 -22.328 1 92.19 53 ASP B C 1
ATOM 5805 O O . ASP B 1 53 ? -14.828 -57.094 -22.047 1 92.19 53 ASP B O 1
ATOM 5809 N N . GLY B 1 54 ? -14.641 -54.969 -21.5 1 93.94 54 GLY B N 1
ATOM 5810 C CA . GLY B 1 54 ? -15.422 -55.219 -20.297 1 93.94 54 GLY B CA 1
ATOM 5811 C C . GLY B 1 54 ? -14.906 -54.438 -19.094 1 93.94 54 GLY B C 1
ATOM 5812 O O . GLY B 1 54 ? -14.289 -53.406 -19.234 1 93.94 54 GLY B O 1
ATOM 5813 N N . GLU B 1 55 ? -15.352 -54.938 -17.938 1 95.5 55 GLU B N 1
ATOM 5814 C CA . GLU B 1 55 ? -14.938 -54.344 -16.672 1 95.5 55 GLU B CA 1
ATOM 5815 C C . GLU B 1 55 ? -13.562 -54.875 -16.25 1 95.5 55 GLU B C 1
ATOM 5817 O O . GLU B 1 55 ? -13.375 -56.062 -16.031 1 95.5 55 GLU B O 1
ATOM 5822 N N . LEU B 1 56 ? -12.68 -53.969 -16.188 1 95.38 56 LEU B N 1
ATOM 5823 C CA . LEU B 1 56 ? -11.305 -54.281 -15.812 1 95.38 56 LEU B CA 1
ATOM 5824 C C . LEU B 1 56 ? -11.047 -53.938 -14.352 1 95.38 56 LEU B C 1
ATOM 5826 O O . LEU B 1 56 ? -11.281 -52.812 -13.938 1 95.38 56 LEU B O 1
ATOM 5830 N N . THR B 1 57 ? -10.625 -54.812 -13.547 1 95.88 57 THR B N 1
ATOM 5831 C CA . THR B 1 57 ? -10.227 -54.594 -12.156 1 95.88 57 THR B CA 1
ATOM 5832 C C . THR B 1 57 ? -8.789 -55.062 -11.938 1 95.88 57 THR B C 1
ATOM 5834 O O . THR B 1 57 ? -8.398 -56.156 -12.367 1 95.88 57 THR B O 1
ATOM 5837 N N . ILE B 1 58 ? -8.07 -54.25 -11.32 1 96.19 58 ILE B N 1
ATOM 5838 C CA . ILE B 1 58 ? -6.703 -54.625 -10.969 1 96.19 58 ILE B CA 1
ATOM 5839 C C . ILE B 1 58 ? -6.57 -54.719 -9.453 1 96.19 58 ILE B C 1
ATOM 5841 O O . ILE B 1 58 ? -7.023 -53.844 -8.727 1 96.19 58 ILE B O 1
ATOM 5845 N N . THR B 1 59 ? -5.98 -55.781 -8.953 1 95.69 59 THR B N 1
ATOM 5846 C CA . THR B 1 59 ? -5.812 -56 -7.52 1 95.69 59 THR B CA 1
ATOM 5847 C C . THR B 1 59 ? -4.355 -56.312 -7.188 1 95.69 59 THR B C 1
ATOM 5849 O O . THR B 1 59 ? -3.553 -56.594 -8.086 1 95.69 59 THR B O 1
ATOM 5852 N N . TYR B 1 60 ? -4.09 -56.156 -6.004 1 94.94 60 TYR B N 1
ATOM 5853 C CA . TYR B 1 60 ? -2.795 -56.5 -5.438 1 94.94 60 TYR B CA 1
ATOM 5854 C C . TYR B 1 60 ? -2.955 -57.5 -4.285 1 94.94 60 TYR B C 1
ATOM 5856 O O . TYR B 1 60 ? -3.783 -57.281 -3.395 1 94.94 60 TYR B O 1
ATOM 5864 N N . ASP B 1 61 ? -2.236 -58.562 -4.359 1 92.94 61 ASP B N 1
ATOM 5865 C CA . ASP B 1 61 ? -2.289 -59.594 -3.332 1 92.94 61 ASP B CA 1
ATOM 5866 C C . ASP B 1 61 ? -1.05 -60.5 -3.387 1 92.94 61 ASP B C 1
ATOM 5868 O O . ASP B 1 61 ? -0.131 -60.219 -4.168 1 92.94 61 ASP B O 1
ATOM 5872 N N . SER B 1 62 ? -1.077 -61.562 -2.48 1 90.81 62 SER B N 1
ATOM 5873 C CA . SER B 1 62 ? -0.028 -62.562 -2.561 1 90.81 62 SER B CA 1
ATOM 5874 C C . SER B 1 62 ? -0.071 -63.312 -3.895 1 90.81 62 SER B C 1
ATOM 5876 O O . SER B 1 62 ? -1.149 -63.531 -4.445 1 90.81 62 SER B O 1
ATOM 5878 N N . CYS B 1 63 ? 1.085 -63.688 -4.387 1 92.19 63 CYS B N 1
ATOM 5879 C CA . CYS B 1 63 ? 1.17 -64.312 -5.695 1 92.19 63 CYS B CA 1
ATOM 5880 C C . CYS B 1 63 ? 0.567 -65.688 -5.664 1 92.19 63 CYS B C 1
ATOM 5882 O O . CYS B 1 63 ? 0.188 -66.25 -6.703 1 92.19 63 CYS B O 1
ATOM 5884 N N . HIS B 1 64 ? 0.445 -66.312 -4.551 1 87.19 64 HIS B N 1
ATOM 5885 C CA . HIS B 1 64 ? 0.016 -67.688 -4.445 1 87.19 64 HIS B CA 1
ATOM 5886 C C . HIS B 1 64 ? -1.405 -67.812 -3.904 1 87.19 64 HIS B C 1
ATOM 5888 O O . HIS B 1 64 ? -1.951 -68.875 -3.775 1 87.19 64 HIS B O 1
ATOM 5894 N N . GLY B 1 65 ? -1.99 -66.75 -3.703 1 80.75 65 GLY B N 1
ATOM 5895 C CA . GLY B 1 65 ? -3.348 -66.812 -3.184 1 80.75 65 GLY B CA 1
ATOM 5896 C C . GLY B 1 65 ? -4.391 -67.062 -4.254 1 80.75 65 GLY B C 1
ATOM 5897 O O . GLY B 1 65 ? -4.062 -67.125 -5.441 1 80.75 65 GLY B O 1
ATOM 5898 N N . ALA B 1 66 ? -5.648 -67.25 -3.82 1 84.56 66 ALA B N 1
ATOM 5899 C CA . ALA B 1 66 ? -6.758 -67.438 -4.75 1 84.56 66 ALA B CA 1
ATOM 5900 C C . ALA B 1 66 ? -6.961 -66.188 -5.629 1 84.56 66 ALA B C 1
ATOM 5902 O O . ALA B 1 66 ? -6.836 -65.062 -5.16 1 84.56 66 ALA B O 1
ATOM 5903 N N . ALA B 1 67 ? -7.121 -66.438 -6.828 1 86.06 67 ALA B N 1
ATOM 5904 C CA . ALA B 1 67 ? -7.324 -65.312 -7.781 1 86.06 67 ALA B CA 1
ATOM 5905 C C . ALA B 1 67 ? -8.781 -64.875 -7.785 1 86.06 67 ALA B C 1
ATOM 5907 O O . ALA B 1 67 ? -9.484 -65 -8.789 1 86.06 67 ALA B O 1
ATOM 5908 N N . VAL B 1 68 ? -9.211 -64.375 -6.641 1 89.75 68 VAL B N 1
ATOM 5909 C CA . VAL B 1 68 ? -10.555 -63.812 -6.469 1 89.75 68 VAL B CA 1
ATOM 5910 C C . VAL B 1 68 ? -10.484 -62.344 -6.027 1 89.75 68 VAL B C 1
ATOM 5912 O O . VAL B 1 68 ? -9.68 -62 -5.168 1 89.75 68 VAL B O 1
ATOM 5915 N N . ILE B 1 69 ? -11.266 -61.562 -6.609 1 92.44 69 ILE B N 1
ATOM 5916 C CA . ILE B 1 69 ? -11.242 -60.094 -6.395 1 92.44 69 ILE B CA 1
ATOM 5917 C C . ILE B 1 69 ? -11.57 -59.781 -4.934 1 92.44 69 ILE B C 1
ATOM 5919 O O . ILE B 1 69 ? -10.922 -58.938 -4.312 1 92.44 69 ILE B O 1
ATOM 5923 N N . SER B 1 70 ? -12.578 -60.469 -4.301 1 89.56 70 SER B N 1
ATOM 5924 C CA . SER B 1 70 ? -13.07 -60.188 -2.959 1 89.56 70 SER B CA 1
ATOM 5925 C C . SER B 1 70 ? -12.023 -60.5 -1.901 1 89.56 70 SER B C 1
ATOM 5927 O O . SER B 1 70 ? -12.047 -59.938 -0.805 1 89.56 70 SER B O 1
ATOM 5929 N N . ASP B 1 71 ? -11.102 -61.344 -2.234 1 87.75 71 ASP B N 1
ATOM 5930 C CA . ASP B 1 71 ? -10.125 -61.812 -1.25 1 87.75 71 ASP B CA 1
ATOM 5931 C C . ASP B 1 71 ? -8.812 -61.031 -1.378 1 87.75 71 ASP B C 1
ATOM 5933 O O . ASP B 1 71 ? -7.887 -61.25 -0.584 1 87.75 71 ASP B O 1
ATOM 5937 N N . ALA B 1 72 ? -8.836 -60.156 -2.373 1 91.88 72 ALA B N 1
ATOM 5938 C CA . ALA B 1 72 ? -7.578 -59.469 -2.633 1 91.88 72 ALA B CA 1
ATOM 5939 C C . ALA B 1 72 ? -7.215 -58.562 -1.479 1 91.88 72 ALA B C 1
ATOM 5941 O O . ALA B 1 72 ? -8.102 -57.969 -0.838 1 91.88 72 ALA B O 1
ATOM 5942 N N . LYS B 1 73 ? -5.965 -58.375 -1.219 1 91.31 73 LYS B N 1
ATOM 5943 C CA . LYS B 1 73 ? -5.469 -57.5 -0.182 1 91.31 73 LYS B CA 1
ATOM 5944 C C . LYS B 1 73 ? -5.832 -56.031 -0.489 1 91.31 73 LYS B C 1
ATOM 5946 O O . LYS B 1 73 ? -6.145 -55.25 0.419 1 91.31 73 LYS B O 1
ATOM 5951 N N . GLN B 1 74 ? -5.664 -55.656 -1.769 1 93.19 74 GLN B N 1
ATOM 5952 C CA . GLN B 1 74 ? -5.992 -54.312 -2.182 1 93.19 74 GLN B CA 1
ATOM 5953 C C . GLN B 1 74 ? -6.605 -54.281 -3.578 1 93.19 74 GLN B C 1
ATOM 5955 O O . GLN B 1 74 ? -6.102 -54.938 -4.492 1 93.19 74 GLN B O 1
ATOM 5960 N N . ARG B 1 75 ? -7.645 -53.656 -3.688 1 93.44 75 ARG B N 1
ATOM 5961 C CA . ARG B 1 75 ? -8.195 -53.312 -4.996 1 93.44 75 ARG B CA 1
ATOM 5962 C C . ARG B 1 75 ? -7.719 -51.938 -5.453 1 93.44 75 ARG B C 1
ATOM 5964 O O . ARG B 1 75 ? -8.062 -50.938 -4.844 1 93.44 75 ARG B O 1
ATOM 5971 N N . LEU B 1 76 ? -6.953 -51.938 -6.473 1 93.81 76 LEU B N 1
ATOM 5972 C CA . LEU B 1 76 ? -6.441 -50.656 -6.957 1 93.81 76 LEU B CA 1
ATOM 5973 C C . LEU B 1 76 ? -7.566 -49.812 -7.531 1 93.81 76 LEU B C 1
ATOM 5975 O O . LEU B 1 76 ? -7.625 -48.594 -7.27 1 93.81 76 LEU B O 1
ATOM 5979 N N . GLY B 1 77 ? -8.336 -50.438 -8.352 1 93.75 77 GLY B N 1
ATOM 5980 C CA . GLY B 1 77 ? -9.461 -49.75 -8.969 1 93.75 77 GLY B CA 1
ATOM 5981 C C . GLY B 1 77 ? -10.156 -50.594 -10.031 1 93.75 77 GLY B C 1
ATOM 5982 O O . GLY B 1 77 ? -9.734 -51.719 -10.32 1 93.75 77 GLY B O 1
ATOM 5983 N N . THR B 1 78 ? -11.25 -50.031 -10.484 1 93.62 78 THR B N 1
ATOM 5984 C CA . THR B 1 78 ? -12.047 -50.656 -11.523 1 93.62 78 THR B CA 1
ATOM 5985 C C . THR B 1 78 ? -12.461 -49.656 -12.578 1 93.62 78 THR B C 1
ATOM 5987 O O . THR B 1 78 ? -12.758 -48.5 -12.258 1 93.62 78 THR B O 1
ATOM 5990 N N . THR B 1 79 ? -12.344 -50.062 -13.766 1 94.19 79 THR B N 1
ATOM 5991 C CA . THR B 1 79 ? -12.812 -49.25 -14.875 1 94.19 79 THR B CA 1
ATOM 5992 C C . THR B 1 79 ? -13.375 -50.125 -16 1 94.19 79 THR B C 1
ATOM 5994 O O . THR B 1 79 ? -13.469 -51.344 -15.859 1 94.19 79 THR B O 1
ATOM 5997 N N . HIS B 1 80 ? -13.883 -49.5 -17.031 1 95.12 80 HIS B N 1
ATOM 5998 C CA . HIS B 1 80 ? -14.398 -50.219 -18.188 1 95.12 80 HIS B CA 1
ATOM 5999 C C . HIS B 1 80 ? -13.547 -49.938 -19.422 1 95.12 80 HIS B C 1
ATOM 6001 O O . HIS B 1 80 ? -13.094 -48.812 -19.625 1 95.12 80 HIS B O 1
ATOM 6007 N N . VAL B 1 81 ? -13.359 -50.969 -20.25 1 95.19 81 VAL B N 1
ATOM 6008 C CA . VAL B 1 81 ? -12.438 -50.781 -21.359 1 95.19 81 VAL B CA 1
ATOM 6009 C C . VAL B 1 81 ? -13.031 -51.406 -22.641 1 95.19 81 VAL B C 1
ATOM 6011 O O . VAL B 1 81 ? -13.961 -52.188 -22.578 1 95.19 81 VAL B O 1
ATOM 6014 N N . GLY B 1 82 ? -12.508 -50.938 -23.75 1 93.38 82 GLY B N 1
ATOM 6015 C CA . GLY B 1 82 ? -12.852 -51.469 -25.047 1 93.38 82 GLY B CA 1
ATOM 6016 C C . GLY B 1 82 ? -14.234 -51.062 -25.531 1 93.38 82 GLY B C 1
ATOM 6017 O O . GLY B 1 82 ? -14.586 -49.875 -25.484 1 93.38 82 GLY B O 1
ATOM 6018 N N . ASP B 1 83 ? -14.977 -52.062 -25.953 1 90.94 83 ASP B N 1
ATOM 6019 C CA . ASP B 1 83 ? -16.266 -51.781 -26.594 1 90.94 83 ASP B CA 1
ATOM 6020 C C . ASP B 1 83 ? -17.375 -51.688 -25.562 1 90.94 83 ASP B C 1
ATOM 6022 O O . ASP B 1 83 ? -18.531 -51.406 -25.906 1 90.94 83 ASP B O 1
ATOM 6026 N N . HIS B 1 84 ? -17.016 -51.844 -24.375 1 91.62 84 HIS B N 1
ATOM 6027 C CA . HIS B 1 84 ? -18.031 -51.688 -23.344 1 91.62 84 HIS B CA 1
ATOM 6028 C C . HIS B 1 84 ? -18.625 -50.281 -23.391 1 91.62 84 HIS B C 1
ATOM 6030 O O . HIS B 1 84 ? -17.891 -49.281 -23.609 1 91.62 84 HIS B O 1
ATOM 6036 N N . PRO B 1 85 ? -19.844 -50.031 -23.141 1 90.12 85 PRO B N 1
ATOM 6037 C CA . PRO B 1 85 ? -20.484 -48.719 -23.219 1 90.12 85 PRO B CA 1
ATOM 6038 C C . PRO B 1 85 ? -19.906 -47.719 -22.219 1 90.12 85 PRO B C 1
ATOM 6040 O O . PRO B 1 85 ? -19.766 -46.531 -22.547 1 90.12 85 PRO B O 1
ATOM 6043 N N . LEU B 1 86 ? -19.594 -48.156 -21.156 1 90.69 86 LEU B N 1
ATOM 6044 C CA . LEU B 1 86 ? -19.078 -47.281 -20.125 1 90.69 86 LEU B CA 1
ATOM 6045 C C . LEU B 1 86 ? -17.625 -46.906 -20.391 1 90.69 86 LEU B C 1
ATOM 6047 O O . LEU B 1 86 ? -17.062 -46.031 -19.719 1 90.69 86 LEU B O 1
ATOM 6051 N N . ALA B 1 87 ? -17.094 -47.5 -21.312 1 91.44 87 ALA B N 1
ATOM 6052 C CA . ALA B 1 87 ? -15.711 -47.188 -21.688 1 91.44 87 ALA B CA 1
ATOM 6053 C C . ALA B 1 87 ? -15.656 -45.906 -22.516 1 91.44 87 ALA B C 1
ATOM 6055 O O . ALA B 1 87 ? -14.57 -45.438 -22.891 1 91.44 87 ALA B O 1
ATOM 6056 N N . ALA B 1 88 ? -16.766 -45.281 -22.719 1 86.94 88 ALA B N 1
ATOM 6057 C CA . ALA B 1 88 ? -16.859 -44.031 -23.469 1 86.94 88 ALA B CA 1
ATOM 6058 C C . ALA B 1 88 ? -16.062 -42.938 -22.781 1 86.94 88 ALA B C 1
ATOM 6060 O O . ALA B 1 88 ? -15.602 -41.969 -23.438 1 86.94 88 ALA B O 1
ATOM 6061 N N . CYS B 1 89 ? -15.797 -43.094 -21.562 1 84.69 89 CYS B N 1
ATOM 6062 C CA . CYS B 1 89 ? -15.047 -42.094 -20.812 1 84.69 89 CYS B CA 1
ATOM 6063 C C . CYS B 1 89 ? -13.562 -42.156 -21.156 1 84.69 89 CYS B C 1
ATOM 6065 O O . CYS B 1 89 ? -12.797 -41.25 -20.797 1 84.69 89 CYS B O 1
ATOM 6067 N N . HIS B 1 90 ? -13.164 -43.156 -21.891 1 91.5 90 HIS B N 1
ATOM 6068 C CA . HIS B 1 90 ? -11.766 -43.344 -22.25 1 91.5 90 HIS B CA 1
ATOM 6069 C C . HIS B 1 90 ? -11.539 -43.094 -23.75 1 91.5 90 HIS B C 1
ATOM 6071 O O . HIS B 1 90 ? -10.711 -43.781 -24.375 1 91.5 90 HIS B O 1
ATOM 6077 N N . MET B 1 91 ? -12.25 -42.188 -24.25 1 86.81 91 MET B N 1
ATOM 6078 C CA . MET B 1 91 ? -12.188 -41.906 -25.672 1 86.81 91 MET B CA 1
ATOM 6079 C C . MET B 1 91 ? -10.812 -41.375 -26.062 1 86.81 91 MET B C 1
ATOM 6081 O O . MET B 1 91 ? -10.375 -41.562 -27.203 1 86.81 91 MET B O 1
ATOM 6085 N N . ASP B 1 92 ? -10.102 -40.844 -25.141 1 87.81 92 ASP B N 1
ATOM 6086 C CA . ASP B 1 92 ? -8.797 -40.25 -25.422 1 87.81 92 ASP B CA 1
ATOM 6087 C C . ASP B 1 92 ? -7.715 -41.312 -25.484 1 87.81 92 ASP B C 1
ATOM 6089 O O . ASP B 1 92 ? -6.594 -41.062 -25.922 1 87.81 92 ASP B O 1
ATOM 6093 N N . HIS B 1 93 ? -8.062 -42.531 -25.094 1 90.94 93 HIS B N 1
ATOM 6094 C CA . HIS B 1 93 ? -7.133 -43.656 -25.141 1 90.94 93 HIS B CA 1
ATOM 6095 C C . HIS B 1 93 ? -7.348 -44.5 -26.406 1 90.94 93 HIS B C 1
ATOM 6097 O O . HIS B 1 93 ? -8.477 -44.625 -26.891 1 90.94 93 HIS B O 1
ATOM 6103 N N . GLU B 1 94 ? -6.277 -45.031 -26.891 1 90.56 94 GLU B N 1
ATOM 6104 C CA . GLU B 1 94 ? -6.391 -45.875 -28.062 1 90.56 94 GLU B CA 1
ATOM 6105 C C . GLU B 1 94 ? -7.367 -47.031 -27.828 1 90.56 94 GLU B C 1
ATOM 6107 O O . GLU B 1 94 ? -7.238 -47.781 -26.844 1 90.56 94 GLU B O 1
ATOM 6112 N N . ASP B 1 95 ? -8.422 -47.156 -28.547 1 91.62 95 ASP B N 1
ATOM 6113 C CA . ASP B 1 95 ? -9.43 -48.188 -28.5 1 91.62 95 ASP B CA 1
ATOM 6114 C C . ASP B 1 95 ? -10.172 -48.188 -27.172 1 91.62 95 ASP B C 1
ATOM 6116 O O . ASP B 1 95 ? -10.656 -49.219 -26.719 1 91.62 95 ASP B O 1
ATOM 6120 N N . ARG B 1 96 ? -10.047 -47.031 -26.438 1 93.56 96 ARG B N 1
ATOM 6121 C CA . ARG B 1 96 ? -10.68 -46.844 -25.141 1 93.56 96 ARG B CA 1
ATOM 6122 C C . ARG B 1 96 ? -10.102 -47.812 -24.109 1 93.56 96 ARG B C 1
ATOM 6124 O O . ARG B 1 96 ? -10.828 -48.344 -23.281 1 93.56 96 ARG B O 1
ATOM 6131 N N . ARG B 1 97 ? -8.898 -48.062 -24.344 1 94.44 97 ARG B N 1
ATOM 6132 C CA . ARG B 1 97 ? -8.18 -49 -23.469 1 94.44 97 ARG B CA 1
ATOM 6133 C C . ARG B 1 97 ? -6.988 -48.312 -22.812 1 94.44 97 ARG B C 1
ATOM 6135 O O . ARG B 1 97 ? -5.867 -48.406 -23.312 1 94.44 97 ARG B O 1
ATOM 6142 N N . PRO B 1 98 ? -7.25 -47.75 -21.672 1 94.81 98 PRO B N 1
ATOM 6143 C CA . PRO B 1 98 ? -6.117 -47.156 -20.953 1 94.81 98 PRO B CA 1
ATOM 6144 C C . PRO B 1 98 ? -5.062 -48.188 -20.578 1 94.81 98 PRO B C 1
ATOM 6146 O O . PRO B 1 98 ? -5.41 -49.344 -20.219 1 94.81 98 PRO B O 1
ATOM 6149 N N . THR B 1 99 ? -3.865 -47.812 -20.641 1 95.5 99 THR B N 1
ATOM 6150 C CA . THR B 1 99 ? -2.785 -48.781 -20.391 1 95.5 99 THR B CA 1
ATOM 6151 C C . THR B 1 99 ? -2.018 -48.375 -19.125 1 95.5 99 THR B C 1
ATOM 6153 O O . THR B 1 99 ? -1.11 -49.094 -18.703 1 95.5 99 THR B O 1
ATOM 6156 N N . LYS B 1 100 ? -2.293 -47.25 -18.562 1 96.44 100 LYS B N 1
ATOM 6157 C CA . LYS B 1 100 ? -1.566 -46.75 -17.406 1 96.44 100 LYS B CA 1
ATOM 6158 C C . LYS B 1 100 ? -2.512 -46.469 -16.25 1 96.44 100 LYS B C 1
ATOM 6160 O O . LYS B 1 100 ? -3.502 -45.75 -16.391 1 96.44 100 LYS B O 1
ATOM 6165 N N . PHE B 1 101 ? -2.199 -47 -15.055 1 96.25 101 PHE B N 1
ATOM 6166 C CA . PHE B 1 101 ? -3.062 -46.906 -13.883 1 96.25 101 PHE B CA 1
ATOM 6167 C C . PHE B 1 101 ? -2.273 -46.438 -12.664 1 96.25 101 PHE B C 1
ATOM 6169 O O . PHE B 1 101 ? -1.054 -46.625 -12.609 1 96.25 101 PHE B O 1
ATOM 6176 N N . VAL B 1 102 ? -2.992 -45.812 -11.758 1 95.5 102 VAL B N 1
ATOM 6177 C CA . VAL B 1 102 ? -2.359 -45.281 -10.555 1 95.5 102 VAL B CA 1
ATOM 6178 C C . VAL B 1 102 ? -2.463 -46.312 -9.422 1 95.5 102 VAL B C 1
ATOM 6180 O O . VAL B 1 102 ? -3.512 -46.938 -9.234 1 95.5 102 VAL B O 1
ATOM 6183 N N . TRP B 1 103 ? -1.39 -46.5 -8.711 1 94.44 103 TRP B N 1
ATOM 6184 C CA . TRP B 1 103 ? -1.342 -47.406 -7.57 1 94.44 103 TRP B CA 1
ATOM 6185 C C . TRP B 1 103 ? -0.657 -46.75 -6.375 1 94.44 103 TRP B C 1
ATOM 6187 O O . TRP B 1 103 ? 0.499 -46.312 -6.469 1 94.44 103 TRP B O 1
ATOM 6197 N N . LEU B 1 104 ? -1.397 -46.625 -5.324 1 92.19 104 LEU B N 1
ATOM 6198 C CA . LEU B 1 104 ? -0.81 -46.219 -4.043 1 92.19 104 LEU B CA 1
ATOM 6199 C C . LEU B 1 104 ? -0.481 -47.469 -3.211 1 92.19 104 LEU B C 1
ATOM 6201 O O . LEU B 1 104 ? -1.38 -48.125 -2.664 1 92.19 104 LEU B O 1
ATOM 6205 N N . THR B 1 105 ? 0.707 -47.688 -3.064 1 91.69 105 THR B N 1
ATOM 6206 C CA . THR B 1 105 ? 1.132 -48.906 -2.391 1 91.69 105 THR B CA 1
ATOM 6207 C C . THR B 1 105 ? 0.883 -48.812 -0.889 1 91.69 105 THR B C 1
ATOM 6209 O O . THR B 1 105 ? 1.101 -47.75 -0.284 1 91.69 105 THR B O 1
ATOM 6212 N N . PRO B 1 106 ? 0.413 -49.875 -0.33 1 89.19 106 PRO B N 1
ATOM 6213 C CA . PRO B 1 106 ? 0.272 -49.875 1.128 1 89.19 106 PRO B CA 1
ATOM 6214 C C . PRO B 1 106 ? 1.604 -49.688 1.851 1 89.19 106 PRO B C 1
ATOM 6216 O O . PRO B 1 106 ? 2.643 -50.156 1.366 1 89.19 106 PRO B O 1
ATOM 6219 N N . THR B 1 107 ? 1.527 -49.156 2.986 1 88.06 107 THR B N 1
ATOM 6220 C CA . THR B 1 107 ? 2.729 -48.875 3.766 1 88.06 107 THR B CA 1
ATOM 6221 C C . THR B 1 107 ? 3.361 -50.156 4.27 1 88.06 107 THR B C 1
ATOM 6223 O O . THR B 1 107 ? 4.562 -50.219 4.531 1 88.06 107 THR B O 1
ATOM 6226 N N . ASP B 1 108 ? 2.57 -51.25 4.352 1 86.12 108 ASP B N 1
ATOM 6227 C CA . ASP B 1 108 ? 3.057 -52.531 4.895 1 86.12 108 ASP B CA 1
ATOM 6228 C C . ASP B 1 108 ? 3.305 -53.531 3.783 1 86.12 108 ASP B C 1
ATOM 6230 O O . ASP B 1 108 ? 3.334 -54.75 4.031 1 86.12 108 ASP B O 1
ATOM 6234 N N . THR B 1 109 ? 3.486 -53.062 2.662 1 86.31 109 THR B N 1
ATOM 6235 C CA . THR B 1 109 ? 3.684 -53.969 1.528 1 86.31 109 THR B CA 1
ATOM 6236 C C . THR B 1 109 ? 4.953 -54.781 1.708 1 86.31 109 THR B C 1
ATOM 6238 O O . THR B 1 109 ? 6.012 -54.25 2.043 1 86.31 109 THR B O 1
ATOM 6241 N N . ASN B 1 110 ? 4.914 -56.125 1.65 1 84.62 110 ASN B N 1
ATOM 6242 C CA . ASN B 1 110 ? 6.051 -57.031 1.758 1 84.62 110 ASN B CA 1
ATOM 6243 C C . ASN B 1 110 ? 6.223 -57.875 0.492 1 84.62 110 ASN B C 1
ATOM 6245 O O . ASN B 1 110 ? 6.66 -59.031 0.556 1 84.62 110 ASN B O 1
ATOM 6249 N N . GLY B 1 111 ? 5.836 -57.312 -0.592 1 86.69 111 GLY B N 1
ATOM 6250 C CA . GLY B 1 111 ? 5.883 -58.031 -1.858 1 86.69 111 GLY B CA 1
ATOM 6251 C C . GLY B 1 111 ? 4.535 -58.594 -2.279 1 86.69 111 GLY B C 1
ATOM 6252 O O . GLY B 1 111 ? 3.562 -58.5 -1.524 1 86.69 111 GLY B O 1
ATOM 6253 N N . GLY B 1 112 ? 4.484 -59.125 -3.508 1 92.69 112 GLY B N 1
ATOM 6254 C CA . GLY B 1 112 ? 3.238 -59.656 -4.051 1 92.69 112 GLY B CA 1
ATOM 6255 C C . GLY B 1 112 ? 3.104 -59.438 -5.543 1 92.69 112 GLY B C 1
ATOM 6256 O O . GLY B 1 112 ? 4.078 -59.094 -6.219 1 92.69 112 GLY B O 1
ATOM 6257 N N . CYS B 1 113 ? 1.938 -59.812 -5.984 1 95.12 113 CYS B N 1
ATOM 6258 C CA . CYS B 1 113 ? 1.694 -59.719 -7.418 1 95.12 113 CYS B CA 1
ATOM 6259 C C . CYS B 1 113 ? 0.456 -58.875 -7.699 1 95.12 113 CYS B C 1
ATOM 6261 O O . CYS B 1 113 ? -0.414 -58.719 -6.836 1 95.12 113 CYS B O 1
ATOM 6263 N N . LEU B 1 114 ? 0.472 -58.25 -8.836 1 96.12 114 LEU B N 1
ATOM 6264 C CA . LEU B 1 114 ? -0.715 -57.594 -9.383 1 96.12 114 LEU B CA 1
ATOM 6265 C C . LEU B 1 114 ? -1.513 -58.562 -10.242 1 96.12 114 LEU B C 1
ATOM 6267 O O . LEU B 1 114 ? -0.934 -59.406 -10.938 1 96.12 114 LEU B O 1
ATOM 6271 N N . ARG B 1 115 ? -2.801 -58.5 -10.195 1 96.88 115 ARG B N 1
ATOM 6272 C CA . ARG B 1 115 ? -3.684 -59.312 -11.016 1 96.88 115 ARG B CA 1
ATOM 6273 C C . ARG B 1 115 ? -4.723 -58.469 -11.734 1 96.88 115 ARG B C 1
ATOM 6275 O O . ARG B 1 115 ? -5.227 -57.469 -11.164 1 96.88 115 ARG B O 1
ATOM 6282 N N . ALA B 1 116 ? -4.953 -58.781 -12.93 1 96.81 116 ALA B N 1
ATOM 6283 C CA . ALA B 1 116 ? -5.992 -58.125 -13.719 1 96.81 116 ALA B CA 1
ATOM 6284 C C . ALA B 1 116 ? -7.18 -59.062 -13.945 1 96.81 116 ALA B C 1
ATOM 6286 O O . ALA B 1 116 ? -7.004 -60.219 -14.258 1 96.81 116 ALA B O 1
ATOM 6287 N N . PHE B 1 117 ? -8.328 -58.562 -13.742 1 96.06 117 PHE B N 1
ATOM 6288 C CA . PHE B 1 117 ? -9.57 -59.281 -13.953 1 96.06 117 PHE B CA 1
ATOM 6289 C C . PHE B 1 117 ? -10.445 -58.594 -14.992 1 96.06 117 PHE B C 1
ATOM 6291 O O . PHE B 1 117 ? -10.57 -57.344 -14.977 1 96.06 117 PHE B O 1
ATOM 6298 N N . LEU B 1 118 ? -10.945 -59.281 -15.883 1 95.06 118 LEU B N 1
ATOM 6299 C CA . LEU B 1 118 ? -11.93 -58.781 -16.844 1 95.06 118 LEU B CA 1
ATOM 6300 C C . LEU B 1 118 ? -13.281 -59.469 -16.641 1 95.06 118 LEU B C 1
ATOM 6302 O O . LEU B 1 118 ? -13.398 -60.688 -16.766 1 95.06 118 LEU B O 1
ATOM 6306 N N . ASN B 1 119 ? -14.242 -58.688 -16.234 1 93.5 119 ASN B N 1
ATOM 6307 C CA . ASN B 1 119 ? -15.57 -59.219 -15.922 1 93.5 119 ASN B CA 1
ATOM 6308 C C . ASN B 1 119 ? -15.492 -60.312 -14.859 1 93.5 119 ASN B C 1
ATOM 6310 O O . ASN B 1 119 ? -16.156 -61.344 -14.984 1 93.5 119 ASN B O 1
ATOM 6314 N N . GLY B 1 120 ? -14.539 -60.094 -14.008 1 92.38 120 GLY B N 1
ATOM 6315 C CA . GLY B 1 120 ? -14.453 -60.969 -12.859 1 92.38 120 GLY B CA 1
ATOM 6316 C C . GLY B 1 120 ? -13.508 -62.156 -13.078 1 92.38 120 GLY B C 1
ATOM 6317 O O . GLY B 1 120 ? -13.172 -62.875 -12.141 1 92.38 120 GLY B O 1
ATOM 6318 N N . GLU B 1 121 ? -13.078 -62.344 -14.328 1 92.94 121 GLU B N 1
ATOM 6319 C CA . GLU B 1 121 ? -12.188 -63.469 -14.648 1 92.94 121 GLU B CA 1
ATOM 6320 C C . GLU B 1 121 ? -10.734 -63 -14.758 1 92.94 121 GLU B C 1
ATOM 6322 O O . GLU B 1 121 ? -10.469 -61.906 -15.305 1 92.94 121 GLU B O 1
ATOM 6327 N N . ILE B 1 122 ? -9.891 -63.75 -14.25 1 94.38 122 ILE B N 1
ATOM 6328 C CA . ILE B 1 122 ? -8.477 -63.406 -14.266 1 94.38 122 ILE B CA 1
ATOM 6329 C C . ILE B 1 122 ? -7.949 -63.438 -15.695 1 94.38 122 ILE B C 1
ATOM 6331 O O . ILE B 1 122 ? -8.156 -64.438 -16.422 1 94.38 122 ILE B O 1
ATOM 6335 N N . VAL B 1 123 ? -7.305 -62.438 -16.078 1 95.25 123 VAL B N 1
ATOM 6336 C CA . VAL B 1 123 ? -6.805 -62.375 -17.453 1 95.25 123 VAL B CA 1
ATOM 6337 C C . VAL B 1 123 ? -5.309 -62.062 -17.438 1 95.25 123 VAL B C 1
ATOM 6339 O O . VAL B 1 123 ? -4.68 -61.969 -18.5 1 95.25 123 VAL B O 1
ATOM 6342 N N . GLY B 1 124 ? -4.727 -61.844 -16.281 1 95.25 124 GLY B N 1
ATOM 6343 C CA . GLY B 1 124 ? -3.301 -61.562 -16.203 1 95.25 124 GLY B CA 1
ATOM 6344 C C . GLY B 1 124 ? -2.789 -61.5 -14.773 1 95.25 124 GLY B C 1
ATOM 6345 O O . GLY B 1 124 ? -3.535 -61.125 -13.867 1 95.25 124 GLY B O 1
ATOM 6346 N N . GLN B 1 125 ? -1.542 -61.75 -14.594 1 95 125 GLN B N 1
ATOM 6347 C CA . GLN B 1 125 ? -0.845 -61.656 -13.312 1 95 125 GLN B CA 1
ATOM 6348 C C . GLN B 1 125 ? 0.603 -61.219 -13.508 1 95 125 GLN B C 1
ATOM 6350 O O . GLN B 1 125 ? 1.274 -61.688 -14.438 1 95 125 GLN B O 1
ATOM 6355 N N . SER B 1 126 ? 1.008 -60.438 -12.641 1 95.31 126 SER B N 1
ATOM 6356 C CA . SER B 1 126 ? 2.385 -59.969 -12.719 1 95.31 126 SER B CA 1
ATOM 6357 C C . SER B 1 126 ? 3.346 -60.938 -12.055 1 95.31 126 SER B C 1
ATOM 6359 O O . SER B 1 126 ? 2.916 -61.875 -11.375 1 95.31 126 SER B O 1
ATOM 6361 N N . GLU B 1 127 ? 4.672 -60.656 -12.312 1 93.12 127 GLU B N 1
ATOM 6362 C CA . GLU B 1 127 ? 5.68 -61.312 -11.492 1 93.12 127 GLU B CA 1
ATOM 6363 C C . GLU B 1 127 ? 5.656 -60.812 -10.062 1 93.12 127 GLU B C 1
ATOM 6365 O O . GLU B 1 127 ? 5.016 -59.781 -9.773 1 93.12 127 GLU B O 1
ATOM 6370 N N . ASP B 1 128 ? 6.293 -61.531 -9.25 1 93.81 128 ASP B N 1
ATOM 6371 C CA . ASP B 1 128 ? 6.438 -61.062 -7.875 1 93.81 128 ASP B CA 1
ATOM 6372 C C . ASP B 1 128 ? 7.188 -59.75 -7.836 1 93.81 128 ASP B C 1
ATOM 6374 O O . ASP B 1 128 ? 8.25 -59.594 -8.445 1 93.81 128 ASP B O 1
ATOM 6378 N N . LEU B 1 129 ? 6.582 -58.781 -7.172 1 94.44 129 LEU B N 1
ATOM 6379 C CA . LEU B 1 129 ? 7.152 -57.438 -7.102 1 94.44 129 LEU B CA 1
ATOM 6380 C C . LEU B 1 129 ? 7.992 -57.281 -5.84 1 94.44 129 LEU B C 1
ATOM 6382 O O . LEU B 1 129 ? 7.449 -57.125 -4.742 1 94.44 129 LEU B O 1
ATOM 6386 N N . PRO B 1 130 ? 9.281 -57.25 -5.965 1 91.69 130 PRO B N 1
ATOM 6387 C CA . PRO B 1 130 ? 10.125 -57.062 -4.785 1 91.69 130 PRO B CA 1
ATOM 6388 C C . PRO B 1 130 ? 9.984 -55.656 -4.191 1 91.69 130 PRO B C 1
ATOM 6390 O O . PRO B 1 130 ? 9.727 -54.688 -4.926 1 91.69 130 PRO B O 1
ATOM 6393 N N . VAL B 1 131 ? 10.055 -55.625 -2.941 1 90.19 131 VAL B N 1
ATOM 6394 C CA . VAL B 1 131 ? 9.969 -54.375 -2.234 1 90.19 131 VAL B CA 1
ATOM 6395 C C . VAL B 1 131 ? 11.352 -53.75 -2.129 1 90.19 131 VAL B C 1
ATOM 6397 O O . VAL B 1 131 ? 12.32 -54.406 -1.738 1 90.19 131 VAL B O 1
ATOM 6400 N N . THR B 1 132 ? 11.469 -52.75 -2.697 1 81.44 132 THR B N 1
ATOM 6401 C CA . THR B 1 132 ? 12.719 -52.031 -2.533 1 81.44 132 THR B CA 1
ATOM 6402 C C . THR B 1 132 ? 12.594 -51 -1.39 1 81.44 132 THR B C 1
ATOM 6404 O O . THR B 1 132 ? 11.562 -50.344 -1.237 1 81.44 132 THR B O 1
ATOM 6407 N N . LYS B 1 133 ? 13.359 -51.438 -0.353 1 61.59 133 LYS B N 1
ATOM 6408 C CA . LYS B 1 133 ? 13.398 -50.438 0.727 1 61.59 133 LYS B CA 1
ATOM 6409 C C . LYS B 1 133 ? 13.789 -49.062 0.203 1 61.59 133 LYS B C 1
ATOM 6411 O O . LYS B 1 133 ? 14.672 -48.969 -0.649 1 61.59 133 LYS B O 1
ATOM 6416 N N . ARG B 1 134 ? 12.953 -48.281 0.015 1 53.66 134 ARG B N 1
ATOM 6417 C CA . ARG B 1 134 ? 13.336 -46.938 -0.333 1 53.66 134 ARG B CA 1
ATOM 6418 C C . ARG B 1 134 ? 14.742 -46.625 0.171 1 53.66 134 ARG B C 1
ATOM 6420 O O . ARG B 1 134 ? 15.039 -46.812 1.352 1 53.66 134 ARG B O 1
ATOM 6427 N N . MET B 1 135 ? 15.773 -47.031 -0.591 1 43.25 135 MET B N 1
ATOM 6428 C CA . MET B 1 135 ? 17.062 -46.531 -0.104 1 43.25 135 MET B CA 1
ATOM 6429 C C . MET B 1 135 ? 16.891 -45.281 0.761 1 43.25 135 MET B C 1
ATOM 6431 O O . MET B 1 135 ? 16.359 -44.281 0.299 1 43.25 135 MET B O 1
ATOM 6435 N N . ALA B 1 136 ? 16.641 -45.531 1.951 1 38.84 136 ALA B N 1
ATOM 6436 C CA . ALA B 1 136 ? 16.828 -44.344 2.754 1 38.84 136 ALA B CA 1
ATOM 6437 C C . ALA B 1 136 ? 18.047 -43.562 2.273 1 38.84 136 ALA B C 1
ATOM 6439 O O . ALA B 1 136 ? 19.156 -44.094 2.182 1 38.84 136 ALA B O 1
ATOM 6440 N N . ARG B 1 137 ? 18.156 -42.812 1.273 1 34.47 137 ARG B N 1
ATOM 6441 C CA . ARG B 1 137 ? 19.375 -42.031 1.076 1 34.47 137 ARG B CA 1
ATOM 6442 C C . ARG B 1 137 ? 20.141 -41.875 2.389 1 34.47 137 ARG B C 1
ATOM 6444 O O . ARG B 1 137 ? 19.594 -41.344 3.361 1 34.47 137 ARG B O 1
ATOM 6451 N N . ARG B 1 138 ? 21 -42.688 2.666 1 34.06 138 ARG B N 1
ATOM 6452 C CA . ARG B 1 138 ? 21.859 -42.75 3.844 1 34.06 138 ARG B CA 1
ATOM 6453 C C . ARG B 1 138 ? 22.141 -41.375 4.387 1 34.06 138 ARG B C 1
ATOM 6455 O O . ARG B 1 138 ? 22.141 -41.156 5.602 1 34.06 138 ARG B O 1
ATOM 6462 N N . SER B 1 139 ? 23.266 -40.781 3.787 1 30.44 139 SER B N 1
ATOM 6463 C CA . SER B 1 139 ? 23.766 -39.531 4.328 1 30.44 139 SER B CA 1
ATOM 6464 C C . SER B 1 139 ? 22.641 -38.5 4.469 1 30.44 139 SER B C 1
ATOM 6466 O O . SER B 1 139 ? 22.828 -37.469 5.098 1 30.44 139 SER B O 1
ATOM 6468 N N . ALA B 1 140 ? 21.875 -38.406 3.303 1 36.19 140 ALA B N 1
ATOM 6469 C CA . ALA B 1 140 ? 20.781 -37.469 3.439 1 36.19 140 ALA B CA 1
ATOM 6470 C C . ALA B 1 140 ? 19.625 -38.062 4.227 1 36.19 140 ALA B C 1
ATOM 6472 O O . ALA B 1 140 ? 18.859 -38.875 3.695 1 36.19 140 ALA B O 1
ATOM 6473 N N . LYS B 1 141 ? 19.766 -38.719 5.422 1 34.31 141 LYS B N 1
ATOM 6474 C CA . LYS B 1 141 ? 18.922 -39.125 6.535 1 34.31 141 LYS B CA 1
ATOM 6475 C C . LYS B 1 141 ? 17.5 -38.594 6.391 1 34.31 141 LYS B C 1
ATOM 6477 O O . LYS B 1 141 ? 16.531 -39.344 6.5 1 34.31 141 LYS B O 1
ATOM 6482 N N . ARG B 1 142 ? 17.25 -37.562 7.273 1 35 142 ARG B N 1
ATOM 6483 C CA . ARG B 1 142 ? 15.883 -37.156 7.586 1 35 142 ARG B CA 1
ATOM 6484 C C . ARG B 1 142 ? 15.141 -36.719 6.328 1 35 142 ARG B C 1
ATOM 6486 O O . ARG B 1 142 ? 15.469 -35.688 5.727 1 35 142 ARG B O 1
ATOM 6493 N N . SER B 1 143 ? 14.953 -37.688 5.547 1 30.02 143 SER B N 1
ATOM 6494 C CA . SER B 1 143 ? 14.133 -37.344 4.395 1 30.02 143 SER B CA 1
ATOM 6495 C C . SER B 1 143 ? 13.164 -36.188 4.723 1 30.02 143 SER B C 1
ATOM 6497 O O . SER B 1 143 ? 12.797 -36 5.883 1 30.02 143 SER B O 1
ATOM 6499 N N . PHE B 1 144 ? 13.18 -35.281 3.736 1 33.97 144 PHE B N 1
ATOM 6500 C CA . PHE B 1 144 ? 12.273 -34.156 3.922 1 33.97 144 PHE B CA 1
ATOM 6501 C C . PHE B 1 144 ? 10.922 -34.625 4.453 1 33.97 144 PHE B C 1
ATOM 6503 O O . PHE B 1 144 ? 10.219 -33.875 5.133 1 33.97 144 PHE B O 1
ATOM 6510 N N . ALA B 1 145 ? 10.492 -35.875 4.023 1 35.84 145 ALA B N 1
ATOM 6511 C CA . ALA B 1 145 ? 9.273 -36.438 4.578 1 35.84 145 ALA B CA 1
ATOM 6512 C C . ALA B 1 145 ? 9.383 -36.625 6.094 1 35.84 145 ALA B C 1
ATOM 6514 O O . ALA B 1 145 ? 8.383 -36.5 6.812 1 35.84 145 ALA B O 1
ATOM 6515 N N . ASP B 1 146 ? 10.461 -37.094 6.594 1 36.78 146 ASP B N 1
ATOM 6516 C CA . ASP B 1 146 ? 10.602 -37.281 8.031 1 36.78 146 ASP B CA 1
ATOM 6517 C C . ASP B 1 146 ? 10.492 -35.938 8.781 1 36.78 146 ASP B C 1
ATOM 6519 O O . ASP B 1 146 ? 10.32 -35.938 10 1 36.78 146 ASP B O 1
ATOM 6523 N N . VAL B 1 147 ? 10.992 -35.031 8.219 1 35.41 147 VAL B N 1
ATOM 6524 C CA . VAL B 1 147 ? 10.859 -33.719 8.859 1 35.41 147 VAL B CA 1
ATOM 6525 C C . VAL B 1 147 ? 9.445 -33.188 8.648 1 35.41 147 VAL B C 1
ATOM 6527 O O . VAL B 1 147 ? 9.023 -32.25 9.32 1 35.41 147 VAL B O 1
ATOM 6530 N N . GLY B 1 148 ? 8.789 -33.5 7.508 1 35.03 148 GLY B N 1
ATOM 6531 C CA . GLY B 1 148 ? 7.477 -32.906 7.277 1 35.03 148 GLY B CA 1
ATOM 6532 C C . GLY B 1 148 ? 6.383 -33.594 8.094 1 35.03 148 GLY B C 1
ATOM 6533 O O . GLY B 1 148 ? 6.086 -34.75 7.898 1 35.03 148 GLY B O 1
ATOM 6534 N N . GLY B 1 149 ? 6.363 -33.5 9.227 1 35.06 149 GLY B N 1
ATOM 6535 C CA . GLY B 1 149 ? 5.16 -33.938 9.922 1 35.06 149 GLY B CA 1
ATOM 6536 C C . GLY B 1 149 ? 3.912 -33.844 9.07 1 35.06 149 GLY B C 1
ATOM 6537 O O . GLY B 1 149 ? 3.953 -33.281 7.965 1 35.06 149 GLY B O 1
ATOM 6538 N N . ASP B 1 150 ? 2.855 -34.656 9.242 1 37.91 150 ASP B N 1
ATOM 6539 C CA . ASP B 1 150 ? 1.533 -34.594 8.633 1 37.91 150 ASP B CA 1
ATOM 6540 C C . ASP B 1 150 ? 1.137 -33.156 8.328 1 37.91 150 ASP B C 1
ATOM 6542 O O . ASP B 1 150 ? 0.001 -32.875 7.93 1 37.91 150 ASP B O 1
ATOM 6546 N N . ASP B 1 151 ? 1.926 -32.188 8.758 1 47.91 151 ASP B N 1
ATOM 6547 C CA . ASP B 1 151 ? 1.497 -30.781 8.703 1 47.91 151 ASP B CA 1
ATOM 6548 C C . ASP B 1 151 ? 1.747 -30.188 7.324 1 47.91 151 ASP B C 1
ATOM 6550 O O . ASP B 1 151 ? 2.762 -30.484 6.688 1 47.91 151 ASP B O 1
ATOM 6554 N N . SER B 1 152 ? 0.635 -29.844 6.48 1 58.56 152 SER B N 1
ATOM 6555 C CA . SER B 1 152 ? 0.319 -29.094 5.266 1 58.56 152 SER B CA 1
ATOM 6556 C C . SER B 1 152 ? 1.382 -28.047 4.969 1 58.56 152 SER B C 1
ATOM 6558 O O . SER B 1 152 ? 1.074 -26.969 4.445 1 58.56 152 SER B O 1
ATOM 6560 N N . MET B 1 153 ? 2.637 -28.422 5.27 1 66.56 153 MET B N 1
ATOM 6561 C CA . MET B 1 153 ? 3.697 -27.422 5.152 1 66.56 153 MET B CA 1
ATOM 6562 C C . MET B 1 153 ? 4.129 -27.25 3.699 1 66.56 153 MET B C 1
ATOM 6564 O O . MET B 1 153 ? 4.375 -26.141 3.246 1 66.56 153 MET B O 1
ATOM 6568 N N . TRP B 1 154 ? 4.285 -28.453 3.025 1 78.5 154 TRP B N 1
ATOM 6569 C CA . TRP B 1 154 ? 4.59 -28.422 1.599 1 78.5 154 TRP B CA 1
ATOM 6570 C C . TRP B 1 154 ? 3.738 -29.422 0.834 1 78.5 154 TRP B C 1
ATOM 6572 O O . TRP B 1 154 ? 3.025 -30.234 1.438 1 78.5 154 TRP B O 1
ATOM 6582 N N . PHE B 1 155 ? 3.73 -29.281 -0.376 1 84.44 155 PHE B N 1
ATOM 6583 C CA . PHE B 1 155 ? 2.957 -30.172 -1.229 1 84.44 155 PHE B CA 1
ATOM 6584 C C . PHE B 1 155 ? 3.471 -31.609 -1.12 1 84.44 155 PHE B C 1
ATOM 6586 O O . PHE B 1 155 ? 4.664 -31.859 -1.295 1 84.44 155 PHE B O 1
ATOM 6593 N N . ASN B 1 156 ? 2.598 -32.469 -0.713 1 83.25 156 ASN B N 1
ATOM 6594 C CA . ASN B 1 156 ? 2.855 -33.906 -0.651 1 83.25 156 ASN B CA 1
ATOM 6595 C C . ASN B 1 156 ? 2.049 -34.688 -1.699 1 83.25 156 ASN B C 1
ATOM 6597 O O . ASN B 1 156 ? 0.826 -34.781 -1.585 1 83.25 156 ASN B O 1
ATOM 6601 N N . GLY B 1 157 ? 2.807 -35.281 -2.621 1 87.62 157 GLY B N 1
ATOM 6602 C CA . GLY B 1 157 ? 2.146 -35.906 -3.748 1 87.62 157 GLY B CA 1
ATOM 6603 C C . GLY B 1 157 ? 1.348 -37.125 -3.354 1 87.62 157 GLY B C 1
ATOM 6604 O O . GLY B 1 157 ? 0.279 -37.375 -3.912 1 87.62 157 GLY B O 1
ATOM 6605 N N . VAL B 1 158 ? 1.858 -37.906 -2.422 1 85.12 158 VAL B N 1
ATOM 6606 C CA . VAL B 1 158 ? 1.16 -39.094 -1.964 1 85.12 158 VAL B CA 1
ATOM 6607 C C . VAL B 1 158 ? -0.128 -38.719 -1.246 1 85.12 158 VAL B C 1
ATOM 6609 O O . VAL B 1 158 ? -1.204 -39.219 -1.556 1 85.12 158 VAL B O 1
ATOM 6612 N N . ALA B 1 159 ? 0.068 -37.75 -0.362 1 83.62 159 ALA B N 1
ATOM 6613 C CA . ALA B 1 159 ? -1.105 -37.281 0.357 1 83.62 159 ALA B CA 1
ATOM 6614 C C . ALA B 1 159 ? -2.133 -36.688 -0.607 1 83.62 159 ALA B C 1
ATOM 6616 O O . ALA B 1 159 ? -3.34 -36.844 -0.403 1 83.62 159 ALA B O 1
ATOM 6617 N N . TYR B 1 160 ? -1.661 -36.031 -1.555 1 88.44 160 TYR B N 1
ATOM 6618 C CA . TYR B 1 160 ? -2.52 -35.438 -2.57 1 88.44 160 TYR B CA 1
ATOM 6619 C C . TYR B 1 160 ? -3.365 -36.5 -3.264 1 88.44 160 TYR B C 1
ATOM 6621 O O . TYR B 1 160 ? -4.574 -36.344 -3.43 1 88.44 160 TYR B O 1
ATOM 6629 N N . LEU B 1 161 ? -2.803 -37.625 -3.68 1 88.88 161 LEU B N 1
ATOM 6630 C CA . LEU B 1 161 ? -3.494 -38.688 -4.371 1 88.88 161 LEU B CA 1
ATOM 6631 C C . LEU B 1 161 ? -4.434 -39.438 -3.426 1 88.88 161 LEU B C 1
ATOM 6633 O O . LEU B 1 161 ? -5.5 -39.906 -3.838 1 88.88 161 LEU B O 1
ATOM 6637 N N . GLU B 1 162 ? -4.012 -39.5 -2.182 1 85.69 162 GLU B N 1
ATOM 6638 C CA . GLU B 1 162 ? -4.828 -40.188 -1.182 1 85.69 162 GLU B CA 1
ATOM 6639 C C . GLU B 1 162 ? -6.156 -39.469 -0.969 1 85.69 162 GLU B C 1
ATOM 6641 O O . GLU B 1 162 ? -7.152 -40.062 -0.59 1 85.69 162 GLU B O 1
ATOM 6646 N N . GLN B 1 163 ? -6.141 -38.219 -1.211 1 83.06 163 GLN B N 1
ATOM 6647 C CA . GLN B 1 163 ? -7.34 -37.406 -0.998 1 83.06 163 GLN B CA 1
ATOM 6648 C C . GLN B 1 163 ? -8.352 -37.625 -2.123 1 83.06 163 GLN B C 1
ATOM 6650 O O . GLN B 1 163 ? -9.531 -37.281 -1.979 1 83.06 163 GLN B O 1
ATOM 6655 N N . LYS B 1 164 ? -7.922 -38.25 -3.168 1 82.88 164 LYS B N 1
ATOM 6656 C CA . LYS B 1 164 ? -8.805 -38.438 -4.312 1 82.88 164 LYS B CA 1
ATOM 6657 C C . LYS B 1 164 ? -9.555 -39.75 -4.195 1 82.88 164 LYS B C 1
ATOM 6659 O O . LYS B 1 164 ? -9.094 -40.688 -3.531 1 82.88 164 LYS B O 1
ATOM 6664 N N . GLN B 1 165 ? -10.727 -39.812 -4.797 1 73.06 165 GLN B N 1
ATOM 6665 C CA . GLN B 1 165 ? -11.438 -41.094 -4.859 1 73.06 165 GLN B CA 1
ATOM 6666 C C . GLN B 1 165 ? -10.672 -42.094 -5.703 1 73.06 165 GLN B C 1
ATOM 6668 O O . GLN B 1 165 ? -10.258 -41.812 -6.824 1 73.06 165 GLN B O 1
ATOM 6673 N N . PRO B 1 166 ? -10.5 -43.219 -5.18 1 75 166 PRO B N 1
ATOM 6674 C CA . PRO B 1 166 ? -9.625 -44.219 -5.82 1 75 166 PRO B CA 1
ATOM 6675 C C . PRO B 1 166 ? -10.031 -44.5 -7.262 1 75 166 PRO B C 1
ATOM 6677 O O . PRO B 1 166 ? -9.18 -44.562 -8.148 1 75 166 PRO B O 1
ATOM 6680 N N . ASP B 1 167 ? -11.305 -44.688 -7.473 1 78.75 167 ASP B N 1
ATOM 6681 C CA . ASP B 1 167 ? -11.727 -45.062 -8.82 1 78.75 167 ASP B CA 1
ATOM 6682 C C . ASP B 1 167 ? -11.602 -43.875 -9.789 1 78.75 167 ASP B C 1
ATOM 6684 O O . ASP B 1 167 ? -11.391 -44.062 -10.984 1 78.75 167 ASP B O 1
ATOM 6688 N N . GLU B 1 168 ? -11.664 -42.656 -9.188 1 79 168 GLU B N 1
ATOM 6689 C CA . GLU B 1 168 ? -11.562 -41.469 -10.016 1 79 168 GLU B CA 1
ATOM 6690 C C . GLU B 1 168 ? -10.117 -41.188 -10.406 1 79 168 GLU B C 1
ATOM 6692 O O . GLU B 1 168 ? -9.852 -40.594 -11.461 1 79 168 GLU B O 1
ATOM 6697 N N . SER B 1 169 ? -9.289 -41.688 -9.625 1 85.06 169 SER B N 1
ATOM 6698 C CA . SER B 1 169 ? -7.879 -41.406 -9.859 1 85.06 169 SER B CA 1
ATOM 6699 C C . SER B 1 169 ? -7.137 -42.656 -10.328 1 85.06 169 SER B C 1
ATOM 6701 O O . SER B 1 169 ? -5.914 -42.625 -10.508 1 85.06 169 SER B O 1
ATOM 6703 N N . PHE B 1 170 ? -7.836 -43.688 -10.695 1 91.31 170 PHE B N 1
ATOM 6704 C CA . PHE B 1 170 ? -7.266 -45 -11.016 1 91.31 170 PHE B CA 1
ATOM 6705 C C . PHE B 1 170 ? -6.621 -44.969 -12.398 1 91.31 170 PHE B C 1
ATOM 6707 O O . PHE B 1 170 ? -5.508 -45.469 -12.57 1 91.31 170 PHE B O 1
ATOM 6714 N N . VAL B 1 171 ? -7.301 -44.406 -13.297 1 91.56 171 VAL B N 1
ATOM 6715 C CA . VAL B 1 171 ? -6.824 -44.375 -14.68 1 91.56 171 VAL B CA 1
ATOM 6716 C C . VAL B 1 171 ? -6.051 -43.094 -14.938 1 91.56 171 VAL B C 1
ATOM 6718 O O . VAL B 1 171 ? -6.551 -42 -14.672 1 91.56 171 VAL B O 1
ATOM 6721 N N . ALA B 1 172 ? -4.844 -43.219 -15.375 1 92.25 172 ALA B N 1
ATOM 6722 C CA . ALA B 1 172 ? -4.07 -42.031 -15.766 1 92.25 172 ALA B CA 1
ATOM 6723 C C . ALA B 1 172 ? -4.652 -41.375 -17.016 1 92.25 172 ALA B C 1
ATOM 6725 O O . ALA B 1 172 ? -5.082 -42.062 -17.938 1 92.25 172 ALA B O 1
ATOM 6726 N N . ALA B 1 173 ? -4.613 -40.125 -17 1 90.31 173 ALA B N 1
ATOM 6727 C CA . ALA B 1 173 ? -5.105 -39.375 -18.156 1 90.31 173 ALA B CA 1
ATOM 6728 C C . ALA B 1 173 ? -4.121 -39.469 -19.328 1 90.31 173 ALA B C 1
ATOM 6730 O O . ALA B 1 173 ? -2.945 -39.781 -19.125 1 90.31 173 ALA B O 1
ATOM 6731 N N . ALA B 1 174 ? -4.707 -39.219 -20.5 1 87.5 174 ALA B N 1
ATOM 6732 C CA . ALA B 1 174 ? -3.865 -39.188 -21.688 1 87.5 174 ALA B CA 1
ATOM 6733 C C . ALA B 1 174 ? -3.021 -37.938 -21.734 1 87.5 174 ALA B C 1
ATOM 6735 O O . ALA B 1 174 ? -3.455 -36.875 -21.25 1 87.5 174 ALA B O 1
ATOM 6736 N N . LYS B 1 175 ? -1.892 -38 -22.359 1 90.81 175 LYS B N 1
ATOM 6737 C CA . LYS B 1 175 ? -0.958 -36.875 -22.438 1 90.81 175 LYS B CA 1
ATOM 6738 C C . LYS B 1 175 ? -1.355 -35.906 -23.547 1 90.81 175 LYS B C 1
ATOM 6740 O O . LYS B 1 175 ? -0.803 -34.812 -23.641 1 90.81 175 LYS B O 1
ATOM 6745 N N . ASN B 1 176 ? -2.328 -36.25 -24.312 1 91.44 176 ASN B N 1
ATOM 6746 C CA . ASN B 1 176 ? -2.723 -35.406 -25.438 1 91.44 176 ASN B CA 1
ATOM 6747 C C . ASN B 1 176 ? -3.775 -34.375 -25.016 1 91.44 176 ASN B C 1
ATOM 6749 O O . ASN B 1 176 ? -4.348 -33.688 -25.859 1 91.44 176 ASN B O 1
ATOM 6753 N N . LYS B 1 177 ? -4.047 -34.281 -23.703 1 94.12 177 LYS B N 1
ATOM 6754 C CA . LYS B 1 177 ? -4.895 -33.219 -23.188 1 94.12 177 LYS B CA 1
ATOM 6755 C C . LYS B 1 177 ? -4.32 -31.844 -23.547 1 94.12 177 LYS B C 1
ATOM 6757 O O . LYS B 1 177 ? -3.131 -31.734 -23.844 1 94.12 177 LYS B O 1
ATOM 6762 N N . TYR B 1 178 ? -5.195 -30.859 -23.578 1 97.56 178 TYR B N 1
ATOM 6763 C CA . TYR B 1 178 ? -4.801 -29.5 -23.969 1 97.56 178 TYR B CA 1
ATOM 6764 C C . TYR B 1 178 ? -4.645 -28.609 -22.734 1 97.56 178 TYR B C 1
ATOM 6766 O O . TYR B 1 178 ? -5.574 -28.469 -21.953 1 97.56 178 TYR B O 1
ATOM 6774 N N . PHE B 1 179 ? -3.488 -28.047 -22.578 1 98.5 179 PHE B N 1
ATOM 6775 C CA . PHE B 1 179 ? -3.145 -27.312 -21.359 1 98.5 179 PHE B CA 1
ATOM 6776 C C . PHE B 1 179 ? -2.979 -25.828 -21.641 1 98.5 179 PHE B C 1
ATOM 6778 O O . PHE B 1 179 ? -2.348 -25.453 -22.625 1 98.5 179 PHE B O 1
ATOM 6785 N N . GLY B 1 180 ? -3.646 -24.953 -20.828 1 98.81 180 GLY B N 1
ATOM 6786 C CA . GLY B 1 180 ? -3.424 -23.516 -20.875 1 98.81 180 GLY B CA 1
ATOM 6787 C C . GLY B 1 180 ? -2.49 -23.031 -19.781 1 98.81 180 GLY B C 1
ATOM 6788 O O . GLY B 1 180 ? -2.621 -23.422 -18.625 1 98.81 180 GLY B O 1
ATOM 6789 N N . ILE B 1 181 ? -1.488 -22.297 -20.141 1 98.94 181 ILE B N 1
ATOM 6790 C CA . ILE B 1 181 ? -0.623 -21.594 -19.188 1 98.94 181 ILE B CA 1
ATOM 6791 C C . ILE B 1 181 ? -0.879 -20.094 -19.266 1 98.94 181 ILE B C 1
ATOM 6793 O O . ILE B 1 181 ? -0.653 -19.469 -20.297 1 98.94 181 ILE B O 1
ATOM 6797 N N . LEU B 1 182 ? -1.343 -19.531 -18.172 1 98.88 182 LEU B N 1
ATOM 6798 C CA . LEU B 1 182 ? -1.658 -18.109 -18.156 1 98.88 182 LEU B CA 1
ATOM 6799 C C . LEU B 1 182 ? -0.479 -17.297 -17.641 1 98.88 182 LEU B C 1
ATOM 6801 O O . LEU B 1 182 ? -0.207 -17.281 -16.438 1 98.88 182 LEU B O 1
ATOM 6805 N N . GLY B 1 183 ? 0.2 -16.531 -18.578 1 98.62 183 GLY B N 1
ATOM 6806 C CA . GLY B 1 183 ? 1.358 -15.727 -18.25 1 98.62 183 GLY B CA 1
ATOM 6807 C C . GLY B 1 183 ? 2.672 -16.359 -18.656 1 98.62 183 GLY B C 1
ATOM 6808 O O . GLY B 1 183 ? 2.904 -17.547 -18.422 1 98.62 183 GLY B O 1
ATOM 6809 N N . ALA B 1 184 ? 3.496 -15.547 -19.25 1 98.62 184 ALA B N 1
ATOM 6810 C CA . ALA B 1 184 ? 4.812 -15.992 -19.688 1 98.62 184 ALA B CA 1
ATOM 6811 C C . ALA B 1 184 ? 5.91 -15.477 -18.766 1 98.62 184 ALA B C 1
ATOM 6813 O O . ALA B 1 184 ? 7.004 -15.133 -19.219 1 98.62 184 ALA B O 1
ATOM 6814 N N . GLY B 1 185 ? 5.566 -15.305 -17.484 1 98.38 185 GLY B N 1
ATOM 6815 C CA . GLY B 1 185 ? 6.621 -15.125 -16.5 1 98.38 185 GLY B CA 1
ATOM 6816 C C . GLY B 1 185 ? 7.469 -16.375 -16.297 1 98.38 185 GLY B C 1
ATOM 6817 O O . GLY B 1 185 ? 7.234 -17.391 -16.938 1 98.38 185 GLY B O 1
ATOM 6818 N N . MET B 1 186 ? 8.336 -16.344 -15.352 1 98.62 186 MET B N 1
ATOM 6819 C CA . MET B 1 186 ? 9.297 -17.422 -15.195 1 98.62 186 MET B CA 1
ATOM 6820 C C . MET B 1 186 ? 8.594 -18.719 -14.781 1 98.62 186 MET B C 1
ATOM 6822 O O . MET B 1 186 ? 9.008 -19.812 -15.18 1 98.62 186 MET B O 1
ATOM 6826 N N . SER B 1 187 ? 7.562 -18.609 -13.961 1 98.56 187 SER B N 1
ATOM 6827 C CA . SER B 1 187 ? 6.844 -19.812 -13.562 1 98.56 187 SER B CA 1
ATOM 6828 C C . SER B 1 187 ? 6.105 -20.438 -14.742 1 98.56 187 SER B C 1
ATOM 6830 O O . SER B 1 187 ? 6.078 -21.656 -14.891 1 98.56 187 SER B O 1
ATOM 6832 N N . GLY B 1 188 ? 5.488 -19.578 -15.586 1 98.81 188 GLY B N 1
ATOM 6833 C CA . GLY B 1 188 ? 4.832 -20.094 -16.781 1 98.81 188 GLY B CA 1
ATOM 6834 C C . GLY B 1 188 ? 5.797 -20.719 -17.766 1 98.81 188 GLY B C 1
ATOM 6835 O O . GLY B 1 188 ? 5.543 -21.812 -18.281 1 98.81 188 GLY B O 1
ATOM 6836 N N . LEU B 1 189 ? 6.883 -20.047 -17.969 1 98.88 189 LEU B N 1
ATOM 6837 C CA . LEU B 1 189 ? 7.898 -20.547 -18.891 1 98.88 189 LEU B CA 1
ATOM 6838 C C . LEU B 1 189 ? 8.477 -21.859 -18.391 1 98.88 189 LEU B C 1
ATOM 6840 O O . LEU B 1 189 ? 8.625 -22.812 -19.172 1 98.88 189 LEU B O 1
ATOM 6844 N N . MET B 1 190 ? 8.758 -21.906 -17.109 1 98.69 190 MET B N 1
ATOM 6845 C CA . MET B 1 190 ? 9.281 -23.141 -16.5 1 98.69 190 MET B CA 1
ATOM 6846 C C . MET B 1 190 ? 8.273 -24.281 -16.625 1 98.69 190 MET B C 1
ATOM 6848 O O . MET B 1 190 ? 8.648 -25.406 -16.938 1 98.69 190 MET B O 1
ATOM 6852 N N . SER B 1 191 ? 7.02 -24.031 -16.438 1 98.75 191 SER B N 1
ATOM 6853 C CA . SER B 1 191 ? 5.984 -25.062 -16.547 1 98.75 191 SER B CA 1
ATOM 6854 C C . SER B 1 191 ? 5.918 -25.625 -17.953 1 98.75 191 SER B C 1
ATOM 6856 O O . SER B 1 191 ? 5.746 -26.844 -18.141 1 98.75 191 SER B O 1
ATOM 6858 N N . SER B 1 192 ? 6.027 -24.75 -18.953 1 98.75 192 SER B N 1
ATOM 6859 C CA . SER B 1 192 ? 6.027 -25.219 -20.344 1 98.75 192 SER B CA 1
ATOM 6860 C C . SER B 1 192 ? 7.18 -26.172 -20.609 1 98.75 192 SER B C 1
ATOM 6862 O O . SER B 1 192 ? 7 -27.203 -21.25 1 98.75 192 SER B O 1
ATOM 6864 N N . LEU B 1 193 ? 8.359 -25.781 -20.109 1 98.69 193 LEU B N 1
ATOM 6865 C CA . LEU B 1 193 ? 9.555 -26.609 -20.266 1 98.69 193 LEU B CA 1
ATOM 6866 C C . LEU B 1 193 ? 9.367 -27.969 -19.594 1 98.69 193 LEU B C 1
ATOM 6868 O O . LEU B 1 193 ? 9.727 -29 -20.156 1 98.69 193 LEU B O 1
ATOM 6872 N N . LEU B 1 194 ? 8.828 -27.984 -18.391 1 98.62 194 LEU B N 1
ATOM 6873 C CA . LEU B 1 194 ? 8.609 -29.219 -17.625 1 98.62 194 LEU B CA 1
ATOM 6874 C C . LEU B 1 194 ? 7.617 -30.125 -18.328 1 98.62 194 LEU B C 1
ATOM 6876 O O . LEU B 1 194 ? 7.824 -31.344 -18.406 1 98.62 194 LEU B O 1
ATOM 6880 N N . LEU B 1 195 ? 6.535 -29.562 -18.859 1 98.5 195 LEU B N 1
ATOM 6881 C CA . LEU B 1 195 ? 5.555 -30.359 -19.594 1 98.5 195 LEU B CA 1
ATOM 6882 C C . LEU B 1 195 ? 6.184 -31 -20.828 1 98.5 195 LEU B C 1
ATOM 6884 O O . LEU B 1 195 ? 6.023 -32.219 -21.047 1 98.5 195 LEU B O 1
ATOM 6888 N N . ASP B 1 196 ? 6.93 -30.266 -21.562 1 97.81 196 ASP B N 1
ATOM 6889 C CA . ASP B 1 196 ? 7.609 -30.797 -22.75 1 97.81 196 ASP B CA 1
ATOM 6890 C C . ASP B 1 196 ? 8.555 -31.938 -22.375 1 97.81 196 ASP B C 1
ATOM 6892 O O . ASP B 1 196 ? 8.664 -32.938 -23.094 1 97.81 196 ASP B O 1
ATOM 6896 N N . SER B 1 197 ? 9.242 -31.797 -21.281 1 97.44 197 SER B N 1
ATOM 6897 C CA . SER B 1 197 ? 10.266 -32.75 -20.875 1 97.44 197 SER B CA 1
ATOM 6898 C C . SER B 1 197 ? 9.664 -34.125 -20.609 1 97.44 197 SER B C 1
ATOM 6900 O O . SER B 1 197 ? 10.367 -35.125 -20.641 1 97.44 197 SER B O 1
ATOM 6902 N N . VAL B 1 198 ? 8.383 -34.188 -20.359 1 97.31 198 VAL B N 1
ATOM 6903 C CA . VAL B 1 198 ? 7.758 -35.469 -20.062 1 97.31 198 VAL B CA 1
ATOM 6904 C C . VAL B 1 198 ? 6.805 -35.844 -21.203 1 97.31 198 VAL B C 1
ATOM 6906 O O . VAL B 1 198 ? 5.898 -36.656 -21 1 97.31 198 VAL B O 1
ATOM 6909 N N . GLY B 1 199 ? 6.902 -35.156 -22.297 1 96.56 199 GLY B N 1
ATOM 6910 C CA . GLY B 1 199 ? 6.215 -35.594 -23.516 1 96.56 199 GLY B CA 1
ATOM 6911 C C . GLY B 1 199 ? 4.859 -34.938 -23.672 1 96.56 199 GLY B C 1
ATOM 6912 O O . GLY B 1 199 ? 4.055 -35.344 -24.516 1 96.56 199 GLY B O 1
ATOM 6913 N N . ILE B 1 200 ? 4.516 -34 -22.922 1 97.44 200 ILE B N 1
ATOM 6914 C CA . ILE B 1 200 ? 3.289 -33.25 -23.094 1 97.44 200 ILE B CA 1
ATOM 6915 C C . ILE B 1 200 ? 3.58 -31.953 -23.875 1 97.44 200 ILE B C 1
ATOM 6917 O O . ILE B 1 200 ? 4.195 -31.031 -23.344 1 97.44 200 ILE B O 1
ATOM 6921 N N . HIS B 1 201 ? 3.074 -31.906 -25.094 1 96.75 201 HIS B N 1
ATOM 6922 C CA . HIS B 1 201 ? 3.443 -30.812 -26 1 96.75 201 HIS B CA 1
ATOM 6923 C C . HIS B 1 201 ? 2.236 -29.953 -26.328 1 96.75 201 HIS B C 1
ATOM 6925 O O . HIS B 1 201 ? 2.389 -28.859 -26.875 1 96.75 201 HIS B O 1
ATOM 6931 N N . ASN B 1 202 ? 1.072 -30.438 -25.953 1 97.31 202 ASN B N 1
ATOM 6932 C CA . ASN B 1 202 ? -0.158 -29.75 -26.328 1 97.31 202 ASN B CA 1
ATOM 6933 C C . ASN B 1 202 ? -0.544 -28.688 -25.297 1 97.31 202 ASN B C 1
ATOM 6935 O O . ASN B 1 202 ? -1.58 -28.797 -24.641 1 97.31 202 ASN B O 1
ATOM 6939 N N . TRP B 1 203 ? 0.261 -27.719 -25.219 1 98.38 203 TRP B N 1
ATOM 6940 C CA . TRP B 1 203 ? 0.012 -26.594 -24.328 1 98.38 203 TRP B CA 1
ATOM 6941 C C . TRP B 1 203 ? 0.11 -25.266 -25.078 1 98.38 203 TRP B C 1
ATOM 6943 O O . TRP B 1 203 ? 0.67 -25.203 -26.172 1 98.38 203 TRP B O 1
ATOM 6953 N N . LYS B 1 204 ? -0.494 -24.219 -24.516 1 98.75 204 LYS B N 1
ATOM 6954 C CA . LYS B 1 204 ? -0.442 -22.875 -25.062 1 98.75 204 LYS B CA 1
ATOM 6955 C C . LYS B 1 204 ? -0.298 -21.828 -23.953 1 98.75 204 LYS B C 1
ATOM 6957 O O . LYS B 1 204 ? -0.993 -21.906 -22.938 1 98.75 204 LYS B O 1
ATOM 6962 N N . ILE B 1 205 ? 0.612 -20.875 -24.125 1 98.81 205 ILE B N 1
ATOM 6963 C CA . ILE B 1 205 ? 0.759 -19.766 -23.188 1 98.81 205 ILE B CA 1
ATOM 6964 C C . ILE B 1 205 ? -0.051 -18.562 -23.688 1 98.81 205 ILE B C 1
ATOM 6966 O O . ILE B 1 205 ? 0.008 -18.203 -24.859 1 98.81 205 ILE B O 1
ATOM 6970 N N . LEU B 1 206 ? -0.882 -17.984 -22.844 1 98.88 206 LEU B N 1
ATOM 6971 C CA . LEU B 1 206 ? -1.507 -16.688 -23.062 1 98.88 206 LEU B CA 1
ATOM 6972 C C . LEU B 1 206 ? -0.796 -15.602 -22.281 1 98.88 206 LEU B C 1
ATOM 6974 O O . LEU B 1 206 ? -0.765 -15.641 -21.047 1 98.88 206 LEU B O 1
ATOM 6978 N N . GLU B 1 207 ? -0.159 -14.695 -22.969 1 98.75 207 GLU B N 1
ATOM 6979 C CA . GLU B 1 207 ? 0.641 -13.633 -22.359 1 98.75 207 GLU B CA 1
ATOM 6980 C C . GLU B 1 207 ? 0.07 -12.258 -22.703 1 98.75 207 GLU B C 1
ATOM 6982 O O . GLU B 1 207 ? -0.132 -11.93 -23.859 1 98.75 207 GLU B O 1
ATOM 6987 N N . SER B 1 208 ? -0.176 -11.469 -21.641 1 98.56 208 SER B N 1
ATOM 6988 C CA . SER B 1 208 ? -0.804 -10.164 -21.844 1 98.56 208 SER B CA 1
ATOM 6989 C C . SER B 1 208 ? 0.163 -9.172 -22.484 1 98.56 208 SER B C 1
ATOM 6991 O O . SER B 1 208 ? -0.256 -8.273 -23.203 1 98.56 208 SER B O 1
ATOM 6993 N N . SER B 1 209 ? 1.452 -9.297 -22.25 1 98 209 SER B N 1
ATOM 6994 C CA . SER B 1 209 ? 2.449 -8.391 -22.812 1 98 209 SER B CA 1
ATOM 6995 C C . SER B 1 209 ? 2.965 -8.898 -24.141 1 98 209 SER B C 1
ATOM 6997 O O . SER B 1 209 ? 2.389 -9.82 -24.734 1 98 209 SER B O 1
ATOM 6999 N N . GLU B 1 210 ? 4.039 -8.258 -24.656 1 97.31 210 GLU B N 1
ATOM 7000 C CA . GLU B 1 210 ? 4.625 -8.609 -25.938 1 97.31 210 GLU B CA 1
ATOM 7001 C C . GLU B 1 210 ? 6 -9.25 -25.766 1 97.31 210 GLU B C 1
ATOM 7003 O O . GLU B 1 210 ? 6.812 -9.242 -26.688 1 97.31 210 GLU B O 1
ATOM 7008 N N . ARG B 1 211 ? 6.191 -9.695 -24.547 1 96.25 211 ARG B N 1
ATOM 7009 C CA . ARG B 1 211 ? 7.523 -10.227 -24.266 1 96.25 211 ARG B CA 1
ATOM 7010 C C . ARG B 1 211 ? 7.449 -11.391 -23.281 1 96.25 211 ARG B C 1
ATOM 7012 O O . ARG B 1 211 ? 6.438 -11.57 -22.594 1 96.25 211 ARG B O 1
ATOM 7019 N N . LEU B 1 212 ? 8.492 -12.195 -23.203 1 98 212 LEU B N 1
ATOM 7020 C CA . LEU B 1 212 ? 8.648 -13.25 -22.219 1 98 212 LEU B CA 1
ATOM 7021 C C . LEU B 1 212 ? 9.289 -12.711 -20.938 1 98 212 LEU B C 1
ATOM 7023 O O . LEU B 1 212 ? 10.039 -11.734 -20.984 1 98 212 LEU B O 1
ATOM 7027 N N . GLY B 1 213 ? 8.953 -13.336 -19.875 1 97.94 213 GLY B N 1
ATOM 7028 C CA . GLY B 1 213 ? 9.781 -13.133 -18.688 1 97.94 213 GLY B CA 1
ATOM 7029 C C . GLY B 1 213 ? 9.047 -12.453 -17.547 1 97.94 213 GLY B C 1
ATOM 7030 O O . GLY B 1 213 ? 9.516 -12.453 -16.406 1 97.94 213 GLY B O 1
ATOM 7031 N N . GLY B 1 214 ? 7.855 -11.859 -17.812 1 97.38 214 GLY B N 1
ATOM 7032 C CA . GLY B 1 214 ? 7.098 -11.227 -16.75 1 97.38 214 GLY B CA 1
ATOM 7033 C C . GLY B 1 214 ? 7.832 -10.062 -16.109 1 97.38 214 GLY B C 1
ATOM 7034 O O . GLY B 1 214 ? 8.156 -9.078 -16.781 1 97.38 214 GLY B O 1
ATOM 7035 N N . ARG B 1 215 ? 8.312 -10.18 -14.891 1 97.25 215 ARG B N 1
ATOM 7036 C CA . ARG B 1 215 ? 8.938 -9.094 -14.141 1 97.25 215 ARG B CA 1
ATOM 7037 C C . ARG B 1 215 ? 10.422 -8.984 -14.469 1 97.25 215 ARG B C 1
ATOM 7039 O O . ARG B 1 215 ? 11.102 -8.078 -13.992 1 97.25 215 ARG B O 1
ATOM 7046 N N . PHE B 1 216 ? 10.945 -9.977 -15.25 1 98.06 216 PHE B N 1
ATOM 7047 C CA . PHE B 1 216 ? 12.266 -9.766 -15.836 1 98.06 216 PHE B CA 1
ATOM 7048 C C . PHE B 1 216 ? 12.234 -8.609 -16.828 1 98.06 216 PHE B C 1
ATOM 7050 O O . PHE B 1 216 ? 11.492 -8.648 -17.812 1 98.06 216 PHE B O 1
ATOM 7057 N N . ARG B 1 217 ? 13.008 -7.594 -16.5 1 97.94 217 ARG B N 1
ATOM 7058 C CA . ARG B 1 217 ? 13.008 -6.43 -17.375 1 97.94 217 ARG B CA 1
ATOM 7059 C C . ARG B 1 217 ? 14.383 -5.77 -17.422 1 97.94 217 ARG B C 1
ATOM 7061 O O . ARG B 1 217 ? 14.672 -4.879 -16.625 1 97.94 217 ARG B O 1
ATOM 7068 N N . THR B 1 218 ? 15.164 -6.129 -18.391 1 98.44 218 THR B N 1
ATOM 7069 C CA . THR B 1 218 ? 16.422 -5.457 -18.703 1 98.44 218 THR B CA 1
ATOM 7070 C C . THR B 1 218 ? 16.188 -4.324 -19.703 1 98.44 218 THR B C 1
ATOM 7072 O O . THR B 1 218 ? 15.492 -4.504 -20.703 1 98.44 218 THR B O 1
ATOM 7075 N N . VAL B 1 219 ? 16.719 -3.201 -19.406 1 98.5 219 VAL B N 1
ATOM 7076 C CA . VAL B 1 219 ? 16.641 -2.105 -20.359 1 98.5 219 VAL B CA 1
ATOM 7077 C C . VAL B 1 219 ? 18.016 -1.859 -20.984 1 98.5 219 VAL B C 1
ATOM 7079 O O . VAL B 1 219 ? 19.031 -1.828 -20.281 1 98.5 219 VAL B O 1
ATOM 7082 N N . TYR B 1 220 ? 18.031 -1.801 -22.281 1 98.38 220 TYR B N 1
ATOM 7083 C CA . TYR B 1 220 ? 19.219 -1.438 -23.047 1 98.38 220 TYR B CA 1
ATOM 7084 C C . TYR B 1 220 ? 19.156 0.014 -23.516 1 98.38 220 TYR B C 1
ATOM 7086 O O . TYR B 1 220 ? 18.391 0.351 -24.406 1 98.38 220 TYR B O 1
ATOM 7094 N N . LEU B 1 221 ? 19.922 0.806 -22.922 1 98.44 221 LEU B N 1
ATOM 7095 C CA . LEU B 1 221 ? 19.766 2.244 -23.109 1 98.44 221 LEU B CA 1
ATOM 7096 C C . LEU B 1 221 ? 20.438 2.693 -24.406 1 98.44 221 LEU B C 1
ATOM 7098 O O . LEU B 1 221 ? 21.422 2.086 -24.844 1 98.44 221 LEU B O 1
ATOM 7102 N N . ASN B 1 222 ? 19.875 3.773 -24.969 1 97.56 222 ASN B N 1
ATOM 7103 C CA . ASN B 1 222 ? 20.375 4.418 -26.172 1 97.56 222 ASN B CA 1
ATOM 7104 C C . ASN B 1 222 ? 20.375 3.455 -27.359 1 97.56 222 ASN B C 1
ATOM 7106 O O . ASN B 1 222 ? 21.266 3.525 -28.219 1 97.56 222 ASN B O 1
ATOM 7110 N N . GLY B 1 223 ? 19.469 2.475 -27.266 1 95.75 223 GLY B N 1
ATOM 7111 C CA . GLY B 1 223 ? 19.312 1.546 -28.375 1 95.75 223 GLY B CA 1
ATOM 7112 C C . GLY B 1 223 ? 20.469 0.585 -28.531 1 95.75 223 GLY B C 1
ATOM 7113 O O . GLY B 1 223 ? 20.734 0.081 -29.625 1 95.75 223 GLY B O 1
ATOM 7114 N N . THR B 1 224 ? 21.141 0.287 -27.453 1 96.56 224 THR B N 1
ATOM 7115 C CA . THR B 1 224 ? 22.297 -0.58 -27.516 1 96.56 224 THR B CA 1
ATOM 7116 C C . THR B 1 224 ? 21.891 -2.047 -27.406 1 96.56 224 THR B C 1
ATOM 7118 O O . THR B 1 224 ? 20.766 -2.357 -27.031 1 96.56 224 THR B O 1
ATOM 7121 N N . SER B 1 225 ? 22.844 -2.9 -27.812 1 95.44 225 SER B N 1
ATOM 7122 C CA . SER B 1 225 ? 22.672 -4.344 -27.688 1 95.44 225 SER B CA 1
ATOM 7123 C C . SER B 1 225 ? 23.219 -4.855 -26.359 1 95.44 225 SER B C 1
ATOM 7125 O O . SER B 1 225 ? 23.953 -4.141 -25.672 1 95.44 225 SER B O 1
ATOM 7127 N N . PRO B 1 226 ? 22.797 -6.09 -26 1 95.5 226 PRO B N 1
ATOM 7128 C CA . PRO B 1 226 ? 23.297 -6.66 -24.734 1 95.5 226 PRO B CA 1
ATOM 7129 C C . PRO B 1 226 ? 24.828 -6.684 -24.672 1 95.5 226 PRO B C 1
ATOM 7131 O O . PRO B 1 226 ? 25.406 -6.465 -23.609 1 95.5 226 PRO B O 1
ATOM 7134 N N . GLU B 1 227 ? 25.516 -6.859 -25.75 1 93.38 227 GLU B N 1
ATOM 7135 C CA . GLU B 1 227 ? 26.969 -7.027 -25.812 1 93.38 227 GLU B CA 1
ATOM 7136 C C . GLU B 1 227 ? 27.688 -5.707 -25.531 1 93.38 227 GLU B C 1
ATOM 7138 O O . GLU B 1 227 ? 28.859 -5.703 -25.141 1 93.38 227 GLU B O 1
ATOM 7143 N N . GLU B 1 228 ? 26.922 -4.652 -25.672 1 94.88 228 GLU B N 1
ATOM 7144 C CA . GLU B 1 228 ? 27.547 -3.34 -25.516 1 94.88 228 GLU B CA 1
ATOM 7145 C C . GLU B 1 228 ? 27.578 -2.916 -24.062 1 94.88 228 GLU B C 1
ATOM 7147 O O . GLU B 1 228 ? 28.203 -1.914 -23.703 1 94.88 228 GLU B O 1
ATOM 7152 N N . GLY B 1 229 ? 26.891 -3.596 -23.281 1 95.12 229 GLY B N 1
ATOM 7153 C CA . GLY B 1 229 ? 27.031 -3.471 -21.844 1 95.12 229 GLY B CA 1
ATOM 7154 C C . GLY B 1 229 ? 26.328 -2.246 -21.281 1 95.12 229 GLY B C 1
ATOM 7155 O O . GLY B 1 229 ? 26.531 -1.89 -20.109 1 95.12 229 GLY B O 1
ATOM 7156 N N . GLN B 1 230 ? 25.453 -1.553 -22.094 1 97.5 230 GLN B N 1
ATOM 7157 C CA . GLN B 1 230 ? 24.766 -0.356 -21.641 1 97.5 230 GLN B CA 1
ATOM 7158 C C . GLN B 1 230 ? 23.328 -0.688 -21.203 1 97.5 230 GLN B C 1
ATOM 7160 O O . GLN B 1 230 ? 22.375 -0.195 -21.781 1 97.5 230 GLN B O 1
ATOM 7165 N N . TYR B 1 231 ? 23.297 -1.52 -20.156 1 97.88 231 TYR B N 1
ATOM 7166 C CA . TYR B 1 231 ? 22 -1.979 -19.672 1 97.88 231 TYR B CA 1
ATOM 7167 C C . TYR B 1 231 ? 22 -2.035 -18.141 1 97.88 231 TYR B C 1
ATOM 7169 O O . TYR B 1 231 ? 23.047 -1.944 -17.5 1 97.88 231 TYR B O 1
ATOM 7177 N N . HIS B 1 232 ? 20.828 -2.039 -17.562 1 98.38 232 HIS B N 1
ATOM 7178 C CA . HIS B 1 232 ? 20.578 -2.395 -16.172 1 98.38 232 HIS B CA 1
ATOM 7179 C C . HIS B 1 232 ? 19.203 -3.031 -15.992 1 98.38 232 HIS B C 1
ATOM 7181 O O . HIS B 1 232 ? 18.453 -3.16 -16.953 1 98.38 232 HIS B O 1
ATOM 7187 N N . GLU B 1 233 ? 18.953 -3.51 -14.789 1 98.38 233 GLU B N 1
ATOM 7188 C CA . GLU B 1 233 ? 17.75 -4.289 -14.516 1 98.38 233 GLU B CA 1
ATOM 7189 C C . GLU B 1 233 ? 16.672 -3.428 -13.859 1 98.38 233 GLU B C 1
ATOM 7191 O O . GLU B 1 233 ? 16.922 -2.781 -12.844 1 98.38 233 GLU B O 1
ATOM 7196 N N . LEU B 1 234 ? 15.492 -3.426 -14.43 1 98.5 234 LEU B N 1
ATOM 7197 C CA . LEU B 1 234 ? 14.336 -2.805 -13.789 1 98.5 234 LEU B CA 1
ATOM 7198 C C . LEU B 1 234 ? 13.5 -3.844 -13.047 1 98.5 234 LEU B C 1
ATOM 7200 O O . LEU B 1 234 ? 12.492 -3.504 -12.43 1 98.5 234 LEU B O 1
ATOM 7204 N N . GLY B 1 235 ? 13.812 -5.148 -13.156 1 97.75 235 GLY B N 1
ATOM 7205 C CA . GLY B 1 235 ? 13.328 -6.273 -12.375 1 97.75 235 GLY B CA 1
ATOM 7206 C C . GLY B 1 235 ? 14.406 -6.914 -11.523 1 97.75 235 GLY B C 1
ATOM 7207 O O . GLY B 1 235 ? 15.219 -6.211 -10.906 1 97.75 235 GLY B O 1
ATOM 7208 N N . PRO B 1 236 ? 14.453 -8.242 -11.352 1 97.62 236 PRO B N 1
ATOM 7209 C CA . PRO B 1 236 ? 15.5 -8.898 -10.555 1 97.62 236 PRO B CA 1
ATOM 7210 C C . PRO B 1 236 ? 16.891 -8.641 -11.109 1 97.62 236 PRO B C 1
ATOM 7212 O O . PRO B 1 236 ? 17.062 -8.438 -12.312 1 97.62 236 PRO B O 1
ATOM 7215 N N . MET B 1 237 ? 17.938 -8.766 -10.18 1 97.31 237 MET B N 1
ATOM 7216 C CA . MET B 1 237 ? 19.219 -8.227 -10.617 1 97.31 237 MET B CA 1
ATOM 7217 C C . MET B 1 237 ? 20.328 -9.273 -10.477 1 97.31 237 MET B C 1
ATOM 7219 O O . MET B 1 237 ? 21.328 -9.219 -11.195 1 97.31 237 MET B O 1
ATOM 7223 N N . ARG B 1 238 ? 20.156 -10.211 -9.516 1 98.12 238 ARG B N 1
ATOM 7224 C CA . ARG B 1 238 ? 21.297 -11.055 -9.188 1 98.12 238 ARG B CA 1
ATOM 7225 C C . ARG B 1 238 ? 20.859 -12.312 -8.453 1 98.12 238 ARG B C 1
ATOM 7227 O O . ARG B 1 238 ? 19.703 -12.414 -8.023 1 98.12 238 ARG B O 1
ATOM 7234 N N . PHE B 1 239 ? 21.781 -13.273 -8.328 1 98.38 239 PHE B N 1
ATOM 7235 C CA . PHE B 1 239 ? 21.547 -14.555 -7.672 1 98.38 239 PHE B CA 1
ATOM 7236 C C . PHE B 1 239 ? 22.641 -14.859 -6.668 1 98.38 239 PHE B C 1
ATOM 7238 O O . PHE B 1 239 ? 23.828 -14.867 -7.02 1 98.38 239 PHE B O 1
ATOM 7245 N N . PRO B 1 240 ? 22.312 -15.117 -5.398 1 98.19 240 PRO B N 1
ATOM 7246 C CA . PRO B 1 240 ? 23.328 -15.594 -4.465 1 98.19 240 PRO B CA 1
ATOM 7247 C C . PRO B 1 240 ? 23.812 -17 -4.789 1 98.19 240 PRO B C 1
ATOM 7249 O O . PRO B 1 240 ? 23.016 -17.875 -5.125 1 98.19 240 PRO B O 1
ATOM 7252 N N . VAL B 1 241 ? 25.141 -17.234 -4.668 1 98.06 241 VAL B N 1
ATOM 7253 C CA . VAL B 1 241 ? 25.703 -18.516 -5.098 1 98.06 241 VAL B CA 1
ATOM 7254 C C . VAL B 1 241 ? 26.203 -19.297 -3.885 1 98.06 241 VAL B C 1
ATOM 7256 O O . VAL B 1 241 ? 25.953 -20.5 -3.768 1 98.06 241 VAL B O 1
ATOM 7259 N N . GLU B 1 242 ? 26.969 -18.641 -3.062 1 98.06 242 GLU B N 1
ATOM 7260 C CA . GLU B 1 242 ? 27.578 -19.297 -1.904 1 98.06 242 GLU B CA 1
ATOM 7261 C C . GLU B 1 242 ? 27.875 -18.297 -0.793 1 98.06 242 GLU B C 1
ATOM 7263 O O . GLU B 1 242 ? 27.891 -17.094 -1.029 1 98.06 242 GLU B O 1
ATOM 7268 N N . ILE B 1 243 ? 27.969 -18.766 0.381 1 97.5 243 ILE B N 1
ATOM 7269 C CA . ILE B 1 243 ? 28.375 -18 1.556 1 97.5 243 ILE B CA 1
ATOM 7270 C C . ILE B 1 243 ? 29.609 -18.641 2.176 1 97.5 243 ILE B C 1
ATOM 7272 O O . ILE B 1 243 ? 29.703 -19.859 2.289 1 97.5 243 ILE B O 1
ATOM 7276 N N . THR B 1 244 ? 30.609 -17.891 2.422 1 96.62 244 THR B N 1
ATOM 7277 C CA . THR B 1 244 ? 31.797 -18.328 3.141 1 96.62 244 THR B CA 1
ATOM 7278 C C . THR B 1 244 ? 31.797 -17.812 4.574 1 96.62 244 THR B C 1
ATOM 7280 O O . THR B 1 244 ? 31.766 -16.594 4.793 1 96.62 244 THR B O 1
ATOM 7283 N N . ASP B 1 245 ? 31.781 -18.797 5.449 1 92.06 245 ASP B N 1
ATOM 7284 C CA . ASP B 1 245 ? 31.828 -18.406 6.859 1 92.06 245 ASP B CA 1
ATOM 7285 C C . ASP B 1 245 ? 33.156 -17.719 7.195 1 92.06 245 ASP B C 1
ATOM 7287 O O . ASP B 1 245 ? 34.219 -18.25 6.918 1 92.06 245 ASP B O 1
ATOM 7291 N N . SER B 1 246 ? 33.031 -16.609 7.828 1 87.75 246 SER B N 1
ATOM 7292 C CA . SER B 1 246 ? 34.219 -15.805 8.07 1 87.75 246 SER B CA 1
ATOM 7293 C C . SER B 1 246 ? 35.094 -16.422 9.172 1 87.75 246 SER B C 1
ATOM 7295 O O . SER B 1 246 ? 36.312 -16.188 9.219 1 87.75 246 SER B O 1
ATOM 7297 N N . GLU B 1 247 ? 34.5 -17.203 10.07 1 88.81 247 GLU B N 1
ATOM 7298 C CA . GLU B 1 247 ? 35.25 -17.781 11.188 1 88.81 247 GLU B CA 1
ATOM 7299 C C . GLU B 1 247 ? 35.906 -19.094 10.781 1 88.81 247 GLU B C 1
ATOM 7301 O O . GLU B 1 247 ? 37.062 -19.328 11.086 1 88.81 247 GLU B O 1
ATOM 7306 N N . THR B 1 248 ? 35.219 -19.953 10.078 1 91.38 248 THR B N 1
ATOM 7307 C CA . THR B 1 248 ? 35.719 -21.297 9.766 1 91.38 248 THR B CA 1
ATOM 7308 C C . THR B 1 248 ? 36.281 -21.344 8.352 1 91.38 248 THR B C 1
ATOM 7310 O O . THR B 1 248 ? 36.969 -22.312 7.984 1 91.38 248 THR B O 1
ATOM 7313 N N . ASN B 1 249 ? 35.969 -20.406 7.488 1 92.75 249 ASN B N 1
ATOM 7314 C CA . ASN B 1 249 ? 36.375 -20.328 6.086 1 92.75 249 ASN B CA 1
ATOM 7315 C C . ASN B 1 249 ? 35.719 -21.438 5.262 1 92.75 249 ASN B C 1
ATOM 7317 O O . ASN B 1 249 ? 36.156 -21.719 4.148 1 92.75 249 ASN B O 1
ATOM 7321 N N . GLU B 1 250 ? 34.719 -22.016 5.879 1 94.62 250 GLU B N 1
ATOM 7322 C CA . GLU B 1 250 ? 33.969 -22.984 5.121 1 94.62 250 GLU B CA 1
ATOM 7323 C C . GLU B 1 250 ? 32.969 -22.297 4.195 1 94.62 250 GLU B C 1
ATOM 7325 O O . GLU B 1 250 ? 32.344 -21.297 4.562 1 94.62 250 GLU B O 1
ATOM 7330 N N . THR B 1 251 ? 32.844 -22.844 2.984 1 96.38 251 THR B N 1
ATOM 7331 C CA . THR B 1 251 ? 31.953 -22.281 1.985 1 96.38 251 THR B CA 1
ATOM 7332 C C . THR B 1 251 ? 30.766 -23.219 1.733 1 96.38 251 THR B C 1
ATOM 7334 O O . THR B 1 251 ? 30.953 -24.422 1.554 1 96.38 251 THR B O 1
ATOM 7337 N N . PHE B 1 252 ? 29.625 -22.688 1.813 1 95.75 252 PHE B N 1
ATOM 7338 C CA . PHE B 1 252 ? 28.406 -23.438 1.574 1 95.75 252 PHE B CA 1
ATOM 7339 C C . PHE B 1 252 ? 27.609 -22.828 0.42 1 95.75 252 PHE B C 1
ATOM 7341 O O . PHE B 1 252 ? 27.547 -21.609 0.282 1 95.75 252 PHE B O 1
ATOM 7348 N N . PRO B 1 253 ? 27.031 -23.703 -0.389 1 96.56 253 PRO B N 1
ATOM 7349 C CA . PRO B 1 253 ? 26.234 -23.188 -1.503 1 96.56 253 PRO B CA 1
ATOM 7350 C C . PRO B 1 253 ? 24.812 -22.797 -1.085 1 96.56 253 PRO B C 1
ATOM 7352 O O . PRO B 1 253 ? 24.297 -23.328 -0.098 1 96.56 253 PRO B O 1
ATOM 7355 N N . PHE B 1 254 ? 24.25 -21.875 -1.735 1 97.25 254 PHE B N 1
ATOM 7356 C CA . PHE B 1 254 ? 22.797 -21.719 -1.703 1 97.25 254 PHE B CA 1
ATOM 7357 C C . PHE B 1 254 ? 22.125 -22.719 -2.639 1 97.25 254 PHE B C 1
ATOM 7359 O O . PHE B 1 254 ? 21.906 -22.422 -3.816 1 97.25 254 PHE B O 1
ATOM 7366 N N . ASN B 1 255 ? 21.688 -23.812 -2.098 1 95.38 255 ASN B N 1
ATOM 7367 C CA . ASN B 1 255 ? 21.25 -24.953 -2.906 1 95.38 255 ASN B CA 1
ATOM 7368 C C . ASN B 1 255 ? 19.938 -24.656 -3.625 1 95.38 255 ASN B C 1
ATOM 7370 O O . ASN B 1 255 ? 19.719 -25.125 -4.738 1 95.38 255 ASN B O 1
ATOM 7374 N N . ASP B 1 256 ? 19.062 -23.938 -2.934 1 94.62 256 ASP B N 1
ATOM 7375 C CA . ASP B 1 256 ? 17.781 -23.625 -3.553 1 94.62 256 ASP B CA 1
ATOM 7376 C C . ASP B 1 256 ? 17.969 -22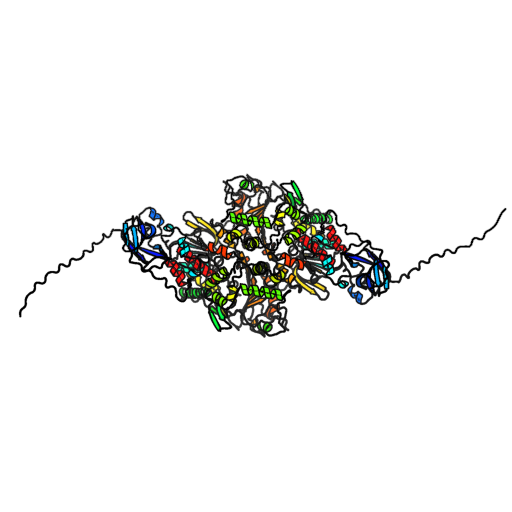.781 -4.816 1 94.62 256 ASP B C 1
ATOM 7378 O O . ASP B 1 256 ? 17.266 -22.984 -5.812 1 94.62 256 ASP B O 1
ATOM 7382 N N . GLN B 1 257 ? 19 -21.984 -4.84 1 95.81 257 GLN B N 1
ATOM 7383 C CA . GLN B 1 257 ? 19.219 -21.078 -5.965 1 95.81 257 GLN B CA 1
ATOM 7384 C C . GLN B 1 257 ? 19.828 -21.828 -7.152 1 95.81 257 GLN B C 1
ATOM 7386 O O . GLN B 1 257 ? 19.812 -21.328 -8.281 1 95.81 257 GLN B O 1
ATOM 7391 N N . ARG B 1 258 ? 20.312 -23 -7 1 95.75 258 ARG B N 1
ATOM 7392 C CA . ARG B 1 258 ? 21 -23.766 -8.031 1 95.75 258 ARG B CA 1
ATOM 7393 C C . ARG B 1 258 ? 20.047 -24.141 -9.164 1 95.75 258 ARG B C 1
ATOM 7395 O O . ARG B 1 258 ? 20.484 -24.406 -10.289 1 95.75 258 ARG B O 1
ATOM 7402 N N . ILE B 1 259 ? 18.781 -24.156 -8.844 1 96.75 259 ILE B N 1
ATOM 7403 C CA . ILE B 1 259 ? 17.797 -24.484 -9.867 1 96.75 259 ILE B CA 1
ATOM 7404 C C . ILE B 1 259 ? 17.875 -23.469 -11.008 1 96.75 259 ILE B C 1
ATOM 7406 O O . ILE B 1 259 ? 17.625 -23.812 -12.164 1 96.75 259 ILE B O 1
ATOM 7410 N N . VAL B 1 260 ? 18.234 -22.203 -10.758 1 97.94 260 VAL B N 1
ATOM 7411 C CA . VAL B 1 260 ? 18.359 -21.172 -11.773 1 97.94 260 VAL B CA 1
ATOM 7412 C C . VAL B 1 260 ? 19.5 -21.531 -12.734 1 97.94 260 VAL B C 1
ATOM 7414 O O . VAL B 1 260 ? 19.344 -21.422 -13.953 1 97.94 260 VAL B O 1
ATOM 7417 N N . PHE B 1 261 ? 20.562 -21.984 -12.203 1 97.94 261 PHE B N 1
ATOM 7418 C CA . PHE B 1 261 ? 21.734 -22.344 -13 1 97.94 261 PHE B CA 1
ATOM 7419 C C . PHE B 1 261 ? 21.484 -23.641 -13.781 1 97.94 261 PHE B C 1
ATOM 7421 O O . PHE B 1 261 ? 21.891 -23.766 -14.93 1 97.94 261 PHE B O 1
ATOM 7428 N N . GLN B 1 262 ? 20.812 -24.578 -13.102 1 97.81 262 GLN B N 1
ATOM 7429 C CA . GLN B 1 262 ? 20.406 -25.797 -13.812 1 97.81 262 GLN B CA 1
ATOM 7430 C C . GLN B 1 262 ? 19.516 -25.469 -15 1 97.81 262 GLN B C 1
ATOM 7432 O O . GLN B 1 262 ? 19.656 -26.047 -16.078 1 97.81 262 GLN B O 1
ATOM 7437 N N . LEU B 1 263 ? 18.578 -24.562 -14.758 1 98.5 263 LEU B N 1
ATOM 7438 C CA . LEU B 1 263 ? 17.688 -24.141 -15.836 1 98.5 263 LEU B CA 1
ATOM 7439 C C . LEU B 1 263 ? 18.484 -23.562 -17 1 98.5 263 LEU B C 1
ATOM 7441 O O . LEU B 1 263 ? 18.219 -23.875 -18.156 1 98.5 263 LEU B O 1
ATOM 7445 N N . ALA B 1 264 ? 19.422 -22.688 -16.719 1 98.62 264 ALA B N 1
ATOM 7446 C CA . ALA B 1 264 ? 20.266 -22.094 -17.75 1 98.62 264 ALA B CA 1
ATOM 7447 C C . ALA B 1 264 ? 21 -23.172 -18.547 1 98.62 264 ALA B C 1
ATOM 7449 O O . ALA B 1 264 ? 21.078 -23.109 -19.781 1 98.62 264 ALA B O 1
ATOM 7450 N N . ASP B 1 265 ? 21.516 -24.172 -17.859 1 98.25 265 ASP B N 1
ATOM 7451 C CA . ASP B 1 265 ? 22.219 -25.266 -18.5 1 98.25 265 ASP B CA 1
ATOM 7452 C C . ASP B 1 265 ? 21.297 -26.047 -19.438 1 98.25 265 ASP B C 1
ATOM 7454 O O . ASP B 1 265 ? 21.672 -26.344 -20.578 1 98.25 265 ASP B O 1
ATOM 7458 N N . VAL B 1 266 ? 20.141 -26.344 -18.922 1 98.38 266 VAL B N 1
ATOM 7459 C CA . VAL B 1 266 ? 19.172 -27.094 -19.719 1 98.38 266 VAL B CA 1
ATOM 7460 C C . VAL B 1 266 ? 18.797 -26.297 -20.969 1 98.38 266 VAL B C 1
ATOM 7462 O O . VAL B 1 266 ? 18.75 -26.844 -22.078 1 98.38 266 VAL B O 1
ATOM 7465 N N . LEU B 1 267 ? 18.547 -25.016 -20.844 1 98.75 267 LEU B N 1
ATOM 7466 C CA . LEU B 1 267 ? 18.188 -24.156 -21.969 1 98.75 267 LEU B CA 1
ATOM 7467 C C . LEU B 1 267 ? 19.344 -24.078 -22.969 1 98.75 267 LEU B C 1
ATOM 7469 O O . LEU B 1 267 ? 19.109 -24.109 -24.172 1 98.75 267 LEU B O 1
ATOM 7473 N N . ASN B 1 268 ? 20.531 -23.938 -22.469 1 98.62 268 ASN B N 1
ATOM 7474 C CA . ASN B 1 268 ? 21.703 -23.875 -23.328 1 98.62 268 ASN B CA 1
ATOM 7475 C C . ASN B 1 268 ? 21.859 -25.172 -24.141 1 98.62 268 ASN B C 1
ATOM 7477 O O . ASN B 1 268 ? 22.203 -25.125 -25.328 1 98.62 268 ASN B O 1
ATOM 7481 N N . GLU B 1 269 ? 21.562 -26.266 -23.5 1 98.38 269 GLU B N 1
ATOM 7482 C CA . GLU B 1 269 ? 21.641 -27.547 -24.188 1 98.38 269 GLU B CA 1
ATOM 7483 C C . GLU B 1 269 ? 20.562 -27.641 -25.281 1 98.38 269 GLU B C 1
ATOM 7485 O O . GLU B 1 269 ? 20.859 -28.078 -26.391 1 98.38 269 GLU B O 1
ATOM 7490 N N . LEU B 1 270 ? 19.406 -27.266 -24.938 1 97.94 270 LEU B N 1
ATOM 7491 C CA . LEU B 1 270 ? 18.297 -27.328 -25.891 1 97.94 270 LEU B CA 1
ATOM 7492 C C . LEU B 1 270 ? 18.531 -26.375 -27.062 1 97.94 270 LEU B C 1
ATOM 7494 O O . LEU B 1 270 ? 18.047 -26.609 -28.172 1 97.94 270 LEU B O 1
ATOM 7498 N N . ASN B 1 271 ? 19.234 -25.297 -26.766 1 98.12 271 ASN B N 1
ATOM 7499 C CA . ASN B 1 271 ? 19.516 -24.297 -27.797 1 98.12 271 ASN B CA 1
ATOM 7500 C C . ASN B 1 271 ? 20.922 -24.469 -28.375 1 98.12 271 ASN B C 1
ATOM 7502 O O . ASN B 1 271 ? 21.5 -23.5 -28.891 1 98.12 271 ASN B O 1
ATOM 7506 N N . ALA B 1 272 ? 21.469 -25.594 -28.219 1 97.25 272 ALA B N 1
ATOM 7507 C CA . ALA B 1 272 ? 22.812 -25.828 -28.75 1 97.25 272 ALA B CA 1
ATOM 7508 C C . ALA B 1 272 ? 22.906 -25.391 -30.203 1 97.25 272 ALA B C 1
ATOM 7510 O O . ALA B 1 272 ? 22.016 -25.688 -31.016 1 97.25 272 ALA B O 1
ATOM 7511 N N . GLY B 1 273 ? 23.938 -24.625 -30.562 1 95.94 273 GLY B N 1
ATOM 7512 C CA . GLY B 1 273 ? 24.141 -24.141 -31.922 1 95.94 273 GLY B CA 1
ATOM 7513 C C . GLY B 1 273 ? 23.594 -22.75 -32.125 1 95.94 273 GLY B C 1
ATOM 7514 O O . GLY B 1 273 ? 23.875 -22.125 -33.156 1 95.94 273 GLY B O 1
ATOM 7515 N N . ASN B 1 274 ? 22.844 -22.266 -31.25 1 96.31 274 ASN B N 1
ATOM 7516 C CA . ASN B 1 274 ? 22.297 -20.906 -31.328 1 96.31 274 ASN B CA 1
ATOM 7517 C C . ASN B 1 274 ? 22.891 -19.984 -30.281 1 96.31 274 ASN B C 1
ATOM 7519 O O . ASN B 1 274 ? 22.312 -19.812 -29.203 1 96.31 274 ASN B O 1
ATOM 7523 N N . GLU B 1 275 ? 23.828 -19.25 -30.562 1 93.25 275 GLU B N 1
ATOM 7524 C CA . GLU B 1 275 ? 24.594 -18.438 -29.625 1 93.25 275 GLU B CA 1
ATOM 7525 C C . GLU B 1 275 ? 23.797 -17.234 -29.156 1 93.25 275 GLU B C 1
ATOM 7527 O O . GLU B 1 275 ? 24 -16.719 -28.047 1 93.25 275 GLU B O 1
ATOM 7532 N N . SER B 1 276 ? 22.859 -16.828 -29.922 1 94.06 276 SER B N 1
ATOM 7533 C CA . SER B 1 276 ? 22.125 -15.609 -29.641 1 94.06 276 SER B CA 1
ATOM 7534 C C . SER B 1 276 ? 21.234 -15.766 -28.422 1 94.06 276 SER B C 1
ATOM 7536 O O . SER B 1 276 ? 20.797 -14.773 -27.828 1 94.06 276 SER B O 1
ATOM 7538 N N . VAL B 1 277 ? 20.953 -17.031 -27.969 1 96.31 277 VAL B N 1
ATOM 7539 C CA . VAL B 1 277 ? 20.047 -17.219 -26.844 1 96.31 277 VAL B CA 1
ATOM 7540 C C . VAL B 1 277 ? 20.734 -18.031 -25.75 1 96.31 277 VAL B C 1
ATOM 7542 O O . VAL B 1 277 ? 20.062 -18.641 -24.906 1 96.31 277 VAL B O 1
ATOM 7545 N N . GLN B 1 278 ? 22.062 -18.141 -25.859 1 97.44 278 GLN B N 1
ATOM 7546 C CA . GLN B 1 278 ? 22.797 -18.797 -24.781 1 97.44 278 GLN B CA 1
ATOM 7547 C C . GLN B 1 278 ? 22.828 -17.938 -23.531 1 97.44 278 GLN B C 1
ATOM 7549 O O . GLN B 1 278 ? 22.984 -16.719 -23.609 1 97.44 278 GLN B O 1
ATOM 7554 N N . VAL B 1 279 ? 22.641 -18.547 -22.422 1 98.56 279 VAL B N 1
ATOM 7555 C CA . VAL B 1 279 ? 22.641 -17.859 -21.141 1 98.56 279 VAL B CA 1
ATOM 7556 C C . VAL B 1 279 ? 23.984 -18.062 -20.438 1 98.56 279 VAL B C 1
ATOM 7558 O O . VAL B 1 279 ? 24.344 -19.188 -20.109 1 98.56 279 VAL B O 1
ATOM 7561 N N . ASN B 1 280 ? 24.703 -17.031 -20.281 1 97.81 280 ASN B N 1
ATOM 7562 C CA . ASN B 1 280 ? 25.969 -17.016 -19.562 1 97.81 280 ASN B CA 1
ATOM 7563 C C . ASN B 1 280 ? 25.906 -16.094 -18.359 1 97.81 280 ASN B C 1
ATOM 7565 O O . ASN B 1 280 ? 25.047 -15.219 -18.281 1 97.81 280 ASN B O 1
ATOM 7569 N N . PHE B 1 281 ? 26.781 -16.281 -17.406 1 97.81 281 PHE B N 1
ATOM 7570 C CA . PHE B 1 281 ? 26.734 -15.523 -16.156 1 97.81 281 PHE B CA 1
ATOM 7571 C C . PHE B 1 281 ? 28.016 -14.719 -15.961 1 97.81 281 PHE B C 1
ATOM 7573 O O . PHE B 1 281 ? 29.062 -15.086 -16.469 1 97.81 281 PHE B O 1
ATOM 7580 N N . TRP B 1 282 ? 27.844 -13.516 -15.281 1 94.19 282 TRP B N 1
ATOM 7581 C CA . TRP B 1 282 ? 28.906 -12.68 -14.742 1 94.19 282 TRP B CA 1
ATOM 7582 C C . TRP B 1 282 ? 28.906 -12.703 -13.219 1 94.19 282 TRP B C 1
ATOM 7584 O O . TRP B 1 282 ? 27.875 -13 -12.602 1 94.19 282 TRP B O 1
ATOM 7594 N N . GLU B 1 283 ? 30.125 -12.484 -12.781 1 96.88 283 GLU B N 1
ATOM 7595 C CA . GLU B 1 283 ? 30.125 -12.203 -11.352 1 96.88 283 GLU B CA 1
ATOM 7596 C C . GLU B 1 283 ? 29.453 -10.875 -11.047 1 96.88 283 GLU B C 1
ATOM 7598 O O . GLU B 1 283 ? 29.609 -9.898 -11.781 1 96.88 283 GLU B O 1
ATOM 7603 N N . TRP B 1 284 ? 28.625 -10.812 -10.047 1 98.31 284 TRP B N 1
ATOM 7604 C CA . TRP B 1 284 ? 27.984 -9.609 -9.531 1 98.31 284 TRP B CA 1
ATOM 7605 C C . TRP B 1 284 ? 28.688 -9.109 -8.273 1 98.31 284 TRP B C 1
ATOM 7607 O O . TRP B 1 284 ? 28.922 -9.875 -7.34 1 98.31 284 TRP B O 1
ATOM 7617 N N . ILE B 1 285 ? 29.062 -7.848 -8.273 1 98.25 285 ILE B N 1
ATOM 7618 C CA . ILE B 1 285 ? 29.641 -7.223 -7.09 1 98.25 285 ILE B CA 1
ATOM 7619 C C . ILE B 1 285 ? 28.531 -6.578 -6.254 1 98.25 285 ILE B C 1
ATOM 7621 O O . ILE B 1 285 ? 28 -5.523 -6.617 1 98.25 285 ILE B O 1
ATOM 7625 N N . GLN B 1 286 ? 28.203 -7.203 -5.094 1 97.62 286 GLN B N 1
ATOM 7626 C CA . GLN B 1 286 ? 27.109 -6.738 -4.258 1 97.62 286 GLN B CA 1
ATOM 7627 C C . GLN B 1 286 ? 27.531 -5.543 -3.404 1 97.62 286 GLN B C 1
ATOM 7629 O O . GLN B 1 286 ? 26.703 -4.668 -3.111 1 97.62 286 GLN B O 1
ATOM 7634 N N . SER B 1 287 ? 28.766 -5.555 -2.98 1 96 287 SER B N 1
ATOM 7635 C CA . SER B 1 287 ? 29.281 -4.52 -2.092 1 96 287 SER B CA 1
ATOM 7636 C C . SER B 1 287 ? 30.656 -4.043 -2.547 1 96 287 SER B C 1
ATOM 7638 O O . SER B 1 287 ? 31.484 -4.844 -2.986 1 96 287 SER B O 1
ATOM 7640 N N . SER B 1 288 ? 30.828 -2.773 -2.543 1 96.81 288 SER B N 1
ATOM 7641 C CA . SER B 1 288 ? 32.125 -2.154 -2.861 1 96.81 288 SER B CA 1
ATOM 7642 C C . SER B 1 288 ? 32.531 -1.171 -1.775 1 96.81 288 SER B C 1
ATOM 7644 O O . SER B 1 288 ? 31.703 -0.458 -1.216 1 96.81 288 SER B O 1
ATOM 7646 N N . PRO B 1 289 ? 33.812 -1.121 -1.453 1 97.12 289 PRO B N 1
ATOM 7647 C CA . PRO B 1 289 ? 34.312 -0.34 -0.312 1 97.12 289 PRO B CA 1
ATOM 7648 C C . PRO B 1 289 ? 34.031 1.154 -0.46 1 97.12 289 PRO B C 1
ATOM 7650 O O . PRO B 1 289 ? 33.875 1.863 0.542 1 97.12 289 PRO B O 1
ATOM 7653 N N . ASN B 1 290 ? 33.938 1.65 -1.673 1 97.88 290 ASN B N 1
ATOM 7654 C CA . ASN B 1 290 ? 33.875 3.098 -1.854 1 97.88 290 ASN B CA 1
ATOM 7655 C C . ASN B 1 290 ? 32.469 3.555 -2.23 1 97.88 290 ASN B C 1
ATOM 7657 O O . ASN B 1 290 ? 32.25 4.715 -2.598 1 97.88 290 ASN B O 1
ATOM 7661 N N . THR B 1 291 ? 31.484 2.613 -2.162 1 98.19 291 THR B N 1
ATOM 7662 C CA . THR B 1 291 ? 30.109 3.055 -2.379 1 98.19 291 THR B CA 1
ATOM 7663 C C . THR B 1 291 ? 29.688 4.062 -1.311 1 98.19 291 THR B C 1
ATOM 7665 O O . THR B 1 291 ? 30.031 3.906 -0.136 1 98.19 291 THR B O 1
ATOM 7668 N N . PRO B 1 292 ? 28.953 5.125 -1.723 1 98.06 292 PRO B N 1
ATOM 7669 C CA . PRO B 1 292 ? 28.547 6.16 -0.768 1 98.06 292 PRO B CA 1
ATOM 7670 C C . PRO B 1 292 ? 27.656 5.621 0.347 1 98.06 292 PRO B C 1
ATOM 7672 O O . PRO B 1 292 ? 26.828 4.734 0.109 1 98.06 292 PRO B O 1
ATOM 7675 N N . VAL B 1 293 ? 27.812 6.172 1.535 1 96.25 293 VAL B N 1
ATOM 7676 C CA . VAL B 1 293 ? 27.031 5.762 2.699 1 96.25 293 VAL B CA 1
ATOM 7677 C C . VAL B 1 293 ? 26.062 6.871 3.082 1 96.25 293 VAL B C 1
ATOM 7679 O O . VAL B 1 293 ? 26.391 8.055 3.012 1 96.25 293 VAL B O 1
ATOM 7682 N N . ASP B 1 294 ? 24.844 6.422 3.439 1 93.25 294 ASP B N 1
ATOM 7683 C CA . ASP B 1 294 ? 23.844 7.348 3.959 1 93.25 294 ASP B CA 1
ATOM 7684 C C . ASP B 1 294 ? 24.281 7.957 5.285 1 93.25 294 ASP B C 1
ATOM 7686 O O . ASP B 1 294 ? 24.312 7.277 6.312 1 93.25 294 ASP B O 1
ATOM 7690 N N . SER B 1 295 ? 24.766 9.148 5.293 1 90.12 295 SER B N 1
ATOM 7691 C CA . SER B 1 295 ? 25.391 9.836 6.414 1 90.12 295 SER B CA 1
ATOM 7692 C C . SER B 1 295 ? 25.094 11.328 6.391 1 90.12 295 SER B C 1
ATOM 7694 O O . SER B 1 295 ? 24.906 11.914 5.324 1 90.12 295 SER B O 1
ATOM 7696 N N . PRO B 1 296 ? 24.953 11.961 7.594 1 90.06 296 PRO B N 1
ATOM 7697 C CA . PRO B 1 296 ? 24.812 13.414 7.617 1 90.06 296 PRO B CA 1
ATOM 7698 C C . PRO B 1 296 ? 26.125 14.148 7.344 1 90.06 296 PRO B C 1
ATOM 7700 O O . PRO B 1 296 ? 26.125 15.367 7.172 1 90.06 296 PRO B O 1
ATOM 7703 N N . PHE B 1 297 ? 27.188 13.406 7.281 1 94.12 297 PHE B N 1
ATOM 7704 C CA . PHE B 1 297 ? 28.5 14.008 7.102 1 94.12 297 PHE B CA 1
ATOM 7705 C C . PHE B 1 297 ? 28.906 13.992 5.633 1 94.12 297 PHE B C 1
ATOM 7707 O O . PHE B 1 297 ? 28.406 13.188 4.852 1 94.12 297 PHE B O 1
ATOM 7714 N N . ARG B 1 298 ? 29.766 15.008 5.285 1 96.44 298 ARG B N 1
ATOM 7715 C CA . ARG B 1 298 ? 30.281 15.125 3.926 1 96.44 298 ARG B CA 1
ATOM 7716 C C . ARG B 1 298 ? 31.797 15.211 3.922 1 96.44 298 ARG B C 1
ATOM 7718 O O . ARG B 1 298 ? 32.406 15.625 4.914 1 96.44 298 ARG B O 1
ATOM 7725 N N . ARG B 1 299 ? 32.375 14.789 2.795 1 96.25 299 ARG B N 1
ATOM 7726 C CA . ARG B 1 299 ? 33.781 15.078 2.549 1 96.25 299 ARG B CA 1
ATOM 7727 C C . ARG B 1 299 ? 34.031 16.578 2.449 1 96.25 299 ARG B C 1
ATOM 7729 O O . ARG B 1 299 ? 33.062 17.359 2.338 1 96.25 299 ARG B O 1
ATOM 7736 N N . PRO B 1 300 ? 35.312 16.953 2.525 1 95.12 300 PRO B N 1
ATOM 7737 C CA . PRO B 1 300 ? 35.594 18.391 2.375 1 95.12 300 PRO B CA 1
ATOM 7738 C C . PRO B 1 300 ? 35.094 18.953 1.056 1 95.12 300 PRO B C 1
ATOM 7740 O O . PRO B 1 300 ? 34.75 20.141 0.982 1 95.12 300 PRO B O 1
ATOM 7743 N N . ASP B 1 301 ? 35 18.156 0.047 1 95.12 301 ASP B N 1
ATOM 7744 C CA . ASP B 1 301 ? 34.531 18.641 -1.252 1 95.12 301 ASP B CA 1
ATOM 7745 C C . ASP B 1 301 ? 33 18.594 -1.361 1 95.12 301 ASP B C 1
ATOM 7747 O O . ASP B 1 301 ? 32.438 18.844 -2.428 1 95.12 301 ASP B O 1
ATOM 7751 N N . GLY B 1 302 ? 32.375 18.203 -0.323 1 95.75 302 GLY B N 1
ATOM 7752 C CA . GLY B 1 302 ? 30.922 18.25 -0.264 1 95.75 302 GLY B CA 1
ATOM 7753 C C . GLY B 1 302 ? 30.281 16.922 -0.645 1 95.75 302 GLY B C 1
ATOM 7754 O O . GLY B 1 302 ? 29.078 16.75 -0.492 1 95.75 302 GLY B O 1
ATOM 7755 N N . THR B 1 303 ? 31.047 15.914 -1.079 1 97.31 303 THR B N 1
ATOM 7756 C CA . THR B 1 303 ? 30.484 14.641 -1.53 1 97.31 303 THR B CA 1
ATOM 7757 C C . THR B 1 303 ? 30.312 13.68 -0.359 1 97.31 303 THR B C 1
ATOM 7759 O O . THR B 1 303 ? 30.75 13.969 0.758 1 97.31 303 THR B O 1
ATOM 7762 N N . PHE B 1 304 ? 29.625 12.555 -0.572 1 97.69 304 PHE B N 1
ATOM 7763 C CA . PHE B 1 304 ? 29.359 11.562 0.46 1 97.69 304 PHE B CA 1
ATOM 7764 C C . PHE B 1 304 ? 30.594 10.703 0.719 1 97.69 304 PHE B C 1
ATOM 7766 O O . PHE B 1 304 ? 31.297 10.336 -0.215 1 97.69 304 PHE B O 1
ATOM 7773 N N . PRO B 1 305 ? 30.875 10.344 1.999 1 97.56 305 PRO B N 1
ATOM 7774 C CA . PRO B 1 305 ? 31.938 9.383 2.275 1 97.56 305 PRO B CA 1
ATOM 7775 C C . PRO B 1 305 ? 31.562 7.957 1.881 1 97.56 305 PRO B C 1
ATOM 7777 O O . PRO B 1 305 ? 30.375 7.621 1.82 1 97.56 305 PRO B O 1
ATOM 7780 N N . GLY B 1 306 ? 32.531 7.16 1.52 1 97.25 306 GLY B N 1
ATOM 7781 C CA . GLY B 1 306 ? 32.312 5.766 1.173 1 97.25 306 GLY B CA 1
ATOM 7782 C C . GLY B 1 306 ? 32.281 4.848 2.381 1 97.25 306 GLY B C 1
ATOM 7783 O O . GLY B 1 306 ? 32.531 5.285 3.504 1 97.25 306 GLY B O 1
ATOM 7784 N N . LYS B 1 307 ? 31.953 3.627 2.135 1 96.69 307 LYS B N 1
ATOM 7785 C CA . LYS B 1 307 ? 31.812 2.619 3.18 1 96.69 307 LYS B CA 1
ATOM 7786 C C . LYS B 1 307 ? 33.094 2.48 3.994 1 96.69 307 LYS B C 1
ATOM 7788 O O . LYS B 1 307 ? 33.062 2.473 5.227 1 96.69 307 LYS B O 1
ATOM 7793 N N . SER B 1 308 ? 34.219 2.379 3.336 1 96.75 308 SER B N 1
ATOM 7794 C CA . SER B 1 308 ? 35.5 2.215 4.012 1 96.75 308 SER B CA 1
ATOM 7795 C C . SER B 1 308 ? 35.844 3.453 4.828 1 96.75 308 SER B C 1
ATOM 7797 O O . SER B 1 308 ? 36.406 3.344 5.922 1 96.75 308 SER B O 1
ATOM 7799 N N . GLU B 1 309 ? 35.562 4.609 4.262 1 96.62 309 GLU B N 1
ATOM 7800 C CA . GLU B 1 309 ? 35.812 5.855 4.973 1 96.62 309 GLU B CA 1
ATOM 7801 C C . GLU B 1 309 ? 35.031 5.93 6.277 1 96.62 309 GLU B C 1
ATOM 7803 O O . GLU B 1 309 ? 35.594 6.258 7.328 1 96.62 309 GLU B O 1
ATOM 7808 N N . VAL B 1 310 ? 33.781 5.648 6.23 1 95.69 310 VAL B N 1
ATOM 7809 C CA . VAL B 1 310 ? 32.906 5.715 7.398 1 95.69 310 VAL B CA 1
ATOM 7810 C C . VAL B 1 310 ? 33.375 4.691 8.438 1 95.69 310 VAL B C 1
ATOM 7812 O O . VAL B 1 310 ? 33.312 4.949 9.641 1 95.69 310 VAL B O 1
ATOM 7815 N N . ALA B 1 311 ? 33.875 3.547 8 1 94.62 311 ALA B N 1
ATOM 7816 C CA . ALA B 1 311 ? 34.281 2.469 8.898 1 94.62 311 ALA B CA 1
ATOM 7817 C C . ALA B 1 311 ? 35.594 2.803 9.594 1 94.62 311 ALA B C 1
ATOM 7819 O O . ALA B 1 311 ? 35.844 2.35 10.711 1 94.62 311 ALA B O 1
ATOM 7820 N N . THR B 1 312 ? 36.469 3.607 8.961 1 95.69 312 THR B N 1
ATOM 7821 C CA . THR B 1 312 ? 37.812 3.717 9.461 1 95.69 312 THR B CA 1
ATOM 7822 C C . THR B 1 312 ? 38.094 5.129 9.969 1 95.69 312 THR B C 1
ATOM 7824 O O . THR B 1 312 ? 39.031 5.34 10.75 1 95.69 312 THR B O 1
ATOM 7827 N N . ASP B 1 313 ? 37.375 6.078 9.461 1 95.62 313 ASP B N 1
ATOM 7828 C CA . ASP B 1 313 ? 37.625 7.465 9.844 1 95.62 313 ASP B CA 1
ATOM 7829 C C . ASP B 1 313 ? 36.625 7.918 10.93 1 95.62 313 ASP B C 1
ATOM 7831 O O . ASP B 1 313 ? 35.438 8.094 10.664 1 95.62 313 ASP B O 1
ATOM 7835 N N . PRO B 1 314 ? 37.062 8.211 12.117 1 95.19 314 PRO B N 1
ATOM 7836 C CA . PRO B 1 314 ? 36.188 8.633 13.211 1 95.19 314 PRO B CA 1
ATOM 7837 C C . PRO B 1 314 ? 35.438 9.914 12.898 1 95.19 314 PRO B C 1
ATOM 7839 O O . PRO B 1 314 ? 34.375 10.164 13.477 1 95.19 314 PRO B O 1
ATOM 7842 N N . ALA B 1 315 ? 35.938 10.602 12 1 94.19 315 ALA B N 1
ATOM 7843 C CA . ALA B 1 315 ? 35.281 11.859 11.641 1 94.19 315 ALA B CA 1
ATOM 7844 C C . ALA B 1 315 ? 33.938 11.602 11.016 1 94.19 315 ALA B C 1
ATOM 7846 O O . ALA B 1 315 ? 33.031 12.469 11.047 1 94.19 315 ALA B O 1
ATOM 7847 N N . TYR B 1 316 ? 33.719 10.414 10.461 1 95.25 316 TYR B N 1
ATOM 7848 C CA . TYR B 1 316 ? 32.469 10.086 9.781 1 95.25 316 TYR B CA 1
ATOM 7849 C C . TYR B 1 316 ? 31.625 9.125 10.617 1 95.25 316 TYR B C 1
ATOM 7851 O O . TYR B 1 316 ? 30.609 8.617 10.156 1 95.25 316 TYR B O 1
ATOM 7859 N N . ALA B 1 317 ? 32.031 8.891 11.836 1 90.88 317 ALA B N 1
ATOM 7860 C CA . ALA B 1 317 ? 31.297 7.98 12.711 1 90.88 317 ALA B CA 1
ATOM 7861 C C . ALA B 1 317 ? 29.922 8.547 13.055 1 90.88 317 ALA B C 1
ATOM 7863 O O . ALA B 1 317 ? 29.812 9.711 13.461 1 90.88 317 ALA B O 1
ATOM 7864 N N . ASN B 1 318 ? 28.906 7.848 12.781 1 89 318 ASN B N 1
ATOM 7865 C CA . ASN B 1 318 ? 27.531 8.25 13.062 1 89 318 ASN B CA 1
ATOM 7866 C C . ASN B 1 318 ? 26.734 7.113 13.703 1 89 318 ASN B C 1
ATOM 7868 O O . ASN B 1 318 ? 25.781 6.609 13.109 1 89 318 ASN B O 1
ATOM 7872 N N . PRO B 1 319 ? 27.062 6.777 14.898 1 87.31 319 PRO B N 1
ATOM 7873 C CA . PRO B 1 319 ? 26.344 5.684 15.547 1 87.31 319 PRO B CA 1
ATOM 7874 C C . PRO B 1 319 ? 24.875 6.008 15.773 1 87.31 319 PRO B C 1
ATOM 7876 O O . PRO B 1 319 ? 24.516 7.164 16 1 87.31 319 PRO B O 1
ATOM 7879 N N . THR B 1 320 ? 24.062 4.949 15.703 1 87.5 320 THR B N 1
ATOM 7880 C CA . THR B 1 320 ? 22.641 5.109 15.977 1 87.5 320 THR B CA 1
ATOM 7881 C C . THR B 1 320 ? 22.422 5.5 17.438 1 87.5 320 THR B C 1
ATOM 7883 O O . THR B 1 320 ? 23.016 4.906 18.344 1 87.5 320 THR B O 1
ATOM 7886 N N . VAL B 1 321 ? 21.641 6.543 17.656 1 89.56 321 VAL B N 1
ATOM 7887 C CA . VAL B 1 321 ? 21.297 6.988 19.016 1 89.56 321 VAL B CA 1
ATOM 7888 C C . VAL B 1 321 ? 19.828 6.676 19.297 1 89.56 321 VAL B C 1
ATOM 7890 O O . VAL B 1 321 ? 18.953 6.969 18.469 1 89.56 321 VAL B O 1
ATOM 7893 N N . TYR B 1 322 ? 19.625 6.043 20.453 1 93.81 322 TYR B N 1
ATOM 7894 C CA . TYR B 1 322 ? 18.281 5.699 20.875 1 93.81 322 TYR B CA 1
ATOM 7895 C C . TYR B 1 322 ? 17.859 6.559 22.062 1 93.81 322 TYR B C 1
ATOM 7897 O O . TYR B 1 322 ? 18.703 7.051 22.812 1 93.81 322 TYR B O 1
ATOM 7905 N N . SER B 1 323 ? 16.594 6.801 22.172 1 93.62 323 SER B N 1
ATOM 7906 C CA . SER B 1 323 ? 16.078 7.547 23.312 1 93.62 323 SER B CA 1
ATOM 7907 C C . SER B 1 323 ? 16.391 6.84 24.625 1 93.62 323 SER B C 1
ATOM 7909 O O . SER B 1 323 ? 16.688 7.488 25.625 1 93.62 323 SER B O 1
ATOM 7911 N N . ASN B 1 324 ? 16.297 5.535 24.625 1 95.62 324 ASN B N 1
ATOM 7912 C CA . ASN B 1 324 ? 16.688 4.641 25.719 1 95.62 324 ASN B CA 1
ATOM 7913 C C . ASN B 1 324 ? 17.609 3.521 25.219 1 95.62 324 ASN B C 1
ATOM 7915 O O . ASN B 1 324 ? 17.125 2.479 24.766 1 95.62 324 ASN B O 1
ATOM 7919 N N . ALA B 1 325 ? 18.844 3.75 25.391 1 96 325 ALA B N 1
ATOM 7920 C CA . ALA B 1 325 ? 19.859 2.865 24.812 1 96 325 ALA B CA 1
ATOM 7921 C C . ALA B 1 325 ? 19.75 1.456 25.391 1 96 325 ALA B C 1
ATOM 7923 O O . ALA B 1 325 ? 19.906 0.469 24.672 1 96 325 ALA B O 1
ATOM 7924 N N . THR B 1 326 ? 19.5 1.407 26.672 1 97.31 326 THR B N 1
ATOM 7925 C CA . THR B 1 326 ? 19.406 0.112 27.344 1 97.31 326 THR B CA 1
ATOM 7926 C C . THR B 1 326 ? 18.203 -0.671 26.828 1 97.31 326 THR B C 1
ATOM 7928 O O . THR B 1 326 ? 18.328 -1.847 26.484 1 97.31 326 THR B O 1
ATOM 7931 N N . ALA B 1 327 ? 17.094 -0.013 26.781 1 97.12 327 ALA B N 1
ATOM 7932 C CA . ALA B 1 327 ? 15.867 -0.659 26.297 1 97.12 327 ALA B CA 1
ATOM 7933 C C . ALA B 1 327 ? 16.031 -1.104 24.844 1 97.12 327 ALA B C 1
ATOM 7935 O O . ALA B 1 327 ? 15.562 -2.178 24.453 1 97.12 327 ALA B O 1
ATOM 7936 N N . ALA B 1 328 ? 16.656 -0.265 24.094 1 97.62 328 ALA B N 1
ATOM 7937 C CA . ALA B 1 328 ? 16.891 -0.591 22.688 1 97.62 328 ALA B CA 1
ATOM 7938 C C . ALA B 1 328 ? 17.781 -1.818 22.547 1 97.62 328 ALA B C 1
ATOM 7940 O O . ALA B 1 328 ? 17.516 -2.707 21.734 1 97.62 328 ALA B O 1
ATOM 7941 N N . ALA B 1 329 ? 18.812 -1.823 23.359 1 97.75 329 ALA B N 1
ATOM 7942 C CA . ALA B 1 329 ? 19.734 -2.955 23.312 1 97.75 329 ALA B CA 1
ATOM 7943 C C . ALA B 1 329 ? 19.016 -4.254 23.688 1 97.75 329 ALA B C 1
ATOM 7945 O O . ALA B 1 329 ? 19.266 -5.297 23.078 1 97.75 329 ALA B O 1
ATOM 7946 N N . GLU B 1 330 ? 18.172 -4.172 24.656 1 98.12 330 GLU B N 1
ATOM 7947 C CA . GLU B 1 330 ? 17.406 -5.34 25.094 1 98.12 330 GLU B CA 1
ATOM 7948 C C . GLU B 1 330 ? 16.453 -5.805 24 1 98.12 330 GLU B C 1
ATOM 7950 O O . GLU B 1 330 ? 16.312 -7.004 23.75 1 98.12 330 GLU B O 1
ATOM 7955 N N . ALA B 1 331 ? 15.797 -4.887 23.375 1 98.06 331 ALA B N 1
ATOM 7956 C CA . ALA B 1 331 ? 14.867 -5.203 22.297 1 98.06 331 ALA B CA 1
ATOM 7957 C C . ALA B 1 331 ? 15.594 -5.855 21.125 1 98.06 331 ALA B C 1
ATOM 7959 O O . ALA B 1 331 ? 15.117 -6.848 20.562 1 98.06 331 ALA B O 1
ATOM 7960 N N . ILE B 1 332 ? 16.719 -5.273 20.781 1 98 332 ILE B N 1
ATOM 7961 C CA . ILE B 1 332 ? 17.516 -5.789 19.672 1 98 332 ILE B CA 1
ATOM 7962 C C . ILE B 1 332 ? 17.984 -7.207 20 1 98 332 ILE B C 1
ATOM 7964 O O . ILE B 1 332 ? 17.906 -8.102 19.156 1 98 332 ILE B O 1
ATOM 7968 N N . ALA B 1 333 ? 18.406 -7.375 21.234 1 98.06 333 ALA B N 1
ATOM 7969 C CA . ALA B 1 333 ? 18.859 -8.688 21.656 1 98.06 333 ALA B CA 1
ATOM 7970 C C . ALA B 1 333 ? 17.734 -9.711 21.609 1 98.06 333 ALA B C 1
ATOM 7972 O O . ALA B 1 333 ? 17.953 -10.875 21.266 1 98.06 333 ALA B O 1
ATOM 7973 N N . ALA B 1 334 ? 16.578 -9.289 22 1 98 334 ALA B N 1
ATOM 7974 C CA . ALA B 1 334 ? 15.414 -10.18 21.984 1 98 334 ALA B CA 1
ATOM 7975 C C . ALA B 1 334 ? 15.086 -10.625 20.562 1 98 334 ALA B C 1
ATOM 7977 O O . ALA B 1 334 ? 14.789 -11.797 20.312 1 98 334 ALA B O 1
ATOM 7978 N N . LEU B 1 335 ? 15.109 -9.695 19.625 1 97.44 335 LEU B N 1
ATOM 7979 C CA . LEU B 1 335 ? 14.852 -10.016 18.234 1 97.44 335 LEU B CA 1
ATOM 7980 C C . LEU B 1 335 ? 15.914 -10.961 17.688 1 97.44 335 LEU B C 1
ATOM 7982 O O . LEU B 1 335 ? 15.594 -11.938 17 1 97.44 335 LEU B O 1
ATOM 7986 N N . ASP B 1 336 ? 17.156 -10.625 18.031 1 97.38 336 ASP B N 1
ATOM 7987 C CA . ASP B 1 336 ? 18.25 -11.453 17.562 1 97.38 336 ASP B CA 1
ATOM 7988 C C . ASP B 1 336 ? 18.125 -12.883 18.078 1 97.38 336 ASP B C 1
ATOM 7990 O O . ASP B 1 336 ? 18.375 -13.844 17.344 1 97.38 336 ASP B O 1
ATOM 7994 N N . LYS B 1 337 ? 17.797 -12.93 19.328 1 97.38 337 LYS B N 1
ATOM 7995 C CA . LYS B 1 337 ? 17.625 -14.242 19.938 1 97.38 337 LYS B CA 1
ATOM 7996 C C . LYS B 1 337 ? 16.469 -15.008 19.281 1 97.38 337 LYS B C 1
ATOM 7998 O O . LYS B 1 337 ? 16.594 -16.203 19.016 1 97.38 337 LYS B O 1
ATOM 8003 N N . PHE B 1 338 ? 15.422 -14.391 19 1 97 338 PHE B N 1
ATOM 8004 C CA . PHE B 1 338 ? 14.258 -15.023 18.391 1 97 338 PHE B CA 1
ATOM 8005 C C . PHE B 1 338 ? 14.578 -15.477 16.969 1 97 338 PHE B C 1
ATOM 8007 O O . PHE B 1 338 ? 14.242 -16.594 16.594 1 97 338 PHE B O 1
ATOM 8014 N N . LYS B 1 339 ? 15.195 -14.617 16.188 1 96.69 339 LYS B N 1
ATOM 8015 C CA . LYS B 1 339 ? 15.57 -14.961 14.82 1 96.69 339 LYS B CA 1
ATOM 8016 C C . LYS B 1 339 ? 16.625 -16.062 14.805 1 96.69 339 LYS B C 1
ATOM 8018 O O . LYS B 1 339 ? 16.609 -16.922 13.922 1 96.69 339 LYS B O 1
ATOM 8023 N N . GLY B 1 340 ? 17.578 -16 15.719 1 96.31 340 GLY B N 1
ATOM 8024 C CA . GLY B 1 340 ? 18.547 -17.062 15.969 1 96.31 340 GLY B CA 1
ATOM 8025 C C . GLY B 1 340 ? 19.453 -17.328 14.773 1 96.31 340 GLY B C 1
ATOM 8026 O O . GLY B 1 340 ? 19.75 -18.484 14.469 1 96.31 340 GLY B O 1
ATOM 8027 N N . LEU B 1 341 ? 19.906 -16.312 14.094 1 95.88 341 LEU B N 1
ATOM 8028 C CA . LEU B 1 341 ? 20.703 -16.5 12.891 1 95.88 341 LEU B CA 1
ATOM 8029 C C . LEU B 1 341 ? 22.172 -16.766 13.258 1 95.88 341 LEU B C 1
ATOM 8031 O O . LEU B 1 341 ? 23.062 -16 12.875 1 95.88 341 LEU B O 1
ATOM 8035 N N . ASP B 1 342 ? 22.391 -17.859 13.977 1 94.62 342 ASP B N 1
ATOM 8036 C CA . ASP B 1 342 ? 23.75 -18.312 14.25 1 94.62 342 ASP B CA 1
ATOM 8037 C C . ASP B 1 342 ? 24.312 -19.094 13.062 1 94.62 342 ASP B C 1
ATOM 8039 O O . ASP B 1 342 ? 23.656 -19.219 12.031 1 94.62 342 ASP B O 1
ATOM 8043 N N . ALA B 1 343 ? 25.5 -19.531 13.164 1 93.88 343 ALA B N 1
ATOM 8044 C CA . ALA B 1 343 ? 26.203 -20.188 12.062 1 93.88 343 ALA B CA 1
ATOM 8045 C C . ALA B 1 343 ? 25.453 -21.438 11.594 1 93.88 343 ALA B C 1
ATOM 8047 O O . ALA B 1 343 ? 25.359 -21.703 10.391 1 93.88 343 ALA B O 1
ATOM 8048 N N . GLU B 1 344 ? 24.938 -22.156 12.508 1 93.94 344 GLU B N 1
ATOM 8049 C CA . GLU B 1 344 ? 24.219 -23.375 12.172 1 93.94 344 GLU B CA 1
ATOM 8050 C C . GLU B 1 344 ? 22.938 -23.062 11.391 1 93.94 344 GLU B C 1
ATOM 8052 O O . GLU B 1 344 ? 22.656 -23.719 10.383 1 93.94 344 GLU B O 1
ATOM 8057 N N . ARG B 1 345 ? 22.203 -22.156 11.852 1 95.69 345 ARG B N 1
ATOM 8058 C CA . ARG B 1 345 ? 20.953 -21.797 11.18 1 95.69 345 ARG B CA 1
ATOM 8059 C C . ARG B 1 345 ? 21.234 -21.172 9.812 1 95.69 345 ARG B C 1
ATOM 8061 O O . ARG B 1 345 ? 20.516 -21.438 8.844 1 95.69 345 ARG B O 1
ATOM 8068 N N . ILE B 1 346 ? 22.203 -20.312 9.703 1 96.62 346 ILE B N 1
ATOM 8069 C CA . ILE B 1 346 ? 22.594 -19.719 8.422 1 96.62 346 ILE B CA 1
ATOM 8070 C C . ILE B 1 346 ? 22.953 -20.828 7.434 1 96.62 346 ILE B C 1
ATOM 8072 O O . ILE B 1 346 ? 22.547 -20.781 6.273 1 96.62 346 ILE B O 1
ATOM 8076 N N . ARG B 1 347 ? 23.719 -21.766 7.91 1 95.38 347 ARG B N 1
ATOM 8077 C CA . ARG B 1 347 ? 24.078 -22.906 7.074 1 95.38 347 ARG B CA 1
ATOM 8078 C C . ARG B 1 347 ? 22.828 -23.656 6.621 1 95.38 347 ARG B C 1
ATOM 8080 O O . ARG B 1 347 ? 22.734 -24.078 5.465 1 95.38 347 ARG B O 1
ATOM 8087 N N . MET B 1 348 ? 21.906 -23.844 7.484 1 95.56 348 MET B N 1
ATOM 8088 C CA . MET B 1 348 ? 20.656 -24.531 7.152 1 95.56 348 MET B CA 1
ATOM 8089 C C . MET B 1 348 ? 19.891 -23.766 6.078 1 95.56 348 MET B C 1
ATOM 8091 O O . MET B 1 348 ? 19.406 -24.359 5.113 1 95.56 348 MET B O 1
ATOM 8095 N N . TYR B 1 349 ? 19.781 -22.469 6.23 1 96.25 349 TYR B N 1
ATOM 8096 C CA . TYR B 1 349 ? 19.094 -21.641 5.242 1 96.25 349 TYR B CA 1
ATOM 8097 C C . TYR B 1 349 ? 19.734 -21.781 3.869 1 96.25 349 TYR B C 1
ATOM 8099 O O . TYR B 1 349 ? 19.047 -21.766 2.85 1 96.25 349 TYR B O 1
ATOM 8107 N N . SER B 1 350 ? 21.047 -21.859 3.828 1 96.06 350 SER B N 1
ATOM 8108 C CA . SER B 1 350 ? 21.766 -21.906 2.561 1 96.06 350 SER B CA 1
ATOM 8109 C C . SER B 1 350 ? 21.719 -23.312 1.947 1 96.06 350 SER B C 1
ATOM 8111 O O . SER B 1 350 ? 21.453 -23.453 0.754 1 96.06 350 SER B O 1
ATOM 8113 N N . THR B 1 351 ? 21.828 -24.344 2.727 1 94.62 351 THR B N 1
ATOM 8114 C CA . THR B 1 351 ? 22.031 -25.688 2.186 1 94.62 351 THR B CA 1
ATOM 8115 C C . THR B 1 351 ? 20.688 -26.422 2.035 1 94.62 351 THR B C 1
ATOM 8117 O O . THR B 1 351 ? 20.562 -27.312 1.202 1 94.62 351 THR B O 1
ATOM 8120 N N . ASN B 1 352 ? 19.734 -26.078 2.895 1 93.94 352 ASN B N 1
ATOM 8121 C CA . ASN B 1 352 ? 18.438 -26.734 2.863 1 93.94 352 ASN B CA 1
ATOM 8122 C C . ASN B 1 352 ? 17.312 -25.781 3.277 1 93.94 352 ASN B C 1
ATOM 8124 O O . ASN B 1 352 ? 16.844 -25.828 4.414 1 93.94 352 ASN B O 1
ATOM 8128 N N . ILE B 1 353 ? 16.859 -25 2.369 1 94.56 353 ILE B N 1
ATOM 8129 C CA . ILE B 1 353 ? 15.867 -23.953 2.619 1 94.56 353 ILE B CA 1
ATOM 8130 C C . ILE B 1 353 ? 14.57 -24.578 3.121 1 94.56 353 ILE B C 1
ATOM 8132 O O . ILE B 1 353 ? 13.812 -23.953 3.859 1 94.56 353 ILE B O 1
ATOM 8136 N N . PHE B 1 354 ? 14.203 -25.828 2.746 1 91.19 354 PHE B N 1
ATOM 8137 C CA . PHE B 1 354 ? 12.992 -26.5 3.189 1 91.19 354 PHE B CA 1
ATOM 8138 C C . PHE B 1 354 ? 13.078 -26.859 4.668 1 91.19 354 PHE B C 1
ATOM 8140 O O . PHE B 1 354 ? 12.109 -26.703 5.406 1 91.19 354 PHE B O 1
ATOM 8147 N N . ALA B 1 355 ? 14.234 -27.344 5.07 1 91.44 355 ALA B N 1
ATOM 8148 C CA . ALA B 1 355 ? 14.453 -27.594 6.492 1 91.44 355 ALA B CA 1
ATOM 8149 C C . ALA B 1 355 ? 14.367 -26.312 7.297 1 91.44 355 ALA B C 1
ATOM 8151 O O . ALA B 1 355 ? 13.82 -26.297 8.406 1 91.44 355 ALA B O 1
ATOM 8152 N N . ALA B 1 356 ? 15.008 -25.25 6.727 1 95.06 356 ALA B N 1
ATOM 8153 C CA . ALA B 1 356 ? 14.938 -23.953 7.383 1 95.06 356 ALA B CA 1
ATOM 8154 C C . ALA B 1 356 ? 13.492 -23.5 7.539 1 95.06 356 ALA B C 1
ATOM 8156 O O . ALA B 1 356 ? 13.117 -22.953 8.578 1 95.06 356 ALA B O 1
ATOM 8157 N N . TYR B 1 357 ? 12.695 -23.672 6.527 1 93.88 357 TYR B N 1
ATOM 8158 C CA . TYR B 1 357 ? 11.281 -23.297 6.551 1 93.88 357 TYR B CA 1
ATOM 8159 C C . TYR B 1 357 ? 10.531 -24.062 7.625 1 93.88 357 TYR B C 1
ATOM 8161 O O . TYR B 1 357 ? 9.758 -23.484 8.391 1 93.88 357 TYR B O 1
ATOM 8169 N N . LYS B 1 358 ? 10.711 -25.344 7.688 1 91.69 358 LYS B N 1
ATOM 8170 C CA . LYS B 1 358 ? 10.086 -26.188 8.711 1 91.69 358 LYS B CA 1
ATOM 8171 C C . LYS B 1 358 ? 10.445 -25.688 10.109 1 91.69 358 LYS B C 1
ATOM 8173 O O . LYS B 1 358 ? 9.57 -25.531 10.969 1 91.69 358 LYS B O 1
ATOM 8178 N N . GLN B 1 359 ? 11.719 -25.469 10.328 1 94.06 359 GLN B N 1
ATOM 8179 C CA . GLN B 1 359 ? 12.18 -25 11.633 1 94.06 359 GLN B CA 1
ATOM 8180 C C . GLN B 1 359 ? 11.578 -23.641 11.961 1 94.06 359 GLN B C 1
ATOM 8182 O O . GLN B 1 359 ? 11.219 -23.375 13.109 1 94.06 359 GLN B O 1
ATOM 8187 N N . ALA B 1 360 ? 11.586 -22.734 10.977 1 93.88 360 ALA B N 1
ATOM 8188 C CA . ALA B 1 360 ? 11.008 -21.406 11.18 1 93.88 360 ALA B CA 1
ATOM 8189 C C . ALA B 1 360 ? 9.555 -21.5 11.617 1 93.88 360 ALA B C 1
ATOM 8191 O O . ALA B 1 360 ? 9.117 -20.75 12.508 1 93.88 360 ALA B O 1
ATOM 8192 N N . LYS B 1 361 ? 8.797 -22.344 11.031 1 91.56 361 LYS B N 1
ATOM 8193 C CA . LYS B 1 361 ? 7.406 -22.547 11.414 1 91.56 361 LYS B CA 1
ATOM 8194 C C . LYS B 1 361 ? 7.305 -23.062 12.852 1 91.56 361 LYS B C 1
ATOM 8196 O O . LYS B 1 361 ? 6.492 -22.562 13.633 1 91.56 361 LYS B O 1
ATOM 8201 N N . GLU B 1 362 ? 8.109 -24.031 13.133 1 92.69 362 GLU B N 1
ATOM 8202 C CA . GLU B 1 362 ? 8.102 -24.625 14.469 1 92.69 362 GLU B CA 1
ATOM 8203 C C . GLU B 1 362 ? 8.5 -23.609 15.531 1 92.69 362 GLU B C 1
ATOM 8205 O O . GLU B 1 362 ? 8 -23.656 16.656 1 92.69 362 GLU B O 1
ATOM 8210 N N . ASP B 1 363 ? 9.375 -22.703 15.109 1 94.31 363 ASP B N 1
ATOM 8211 C CA . ASP B 1 363 ? 9.875 -21.703 16.047 1 94.31 363 ASP B CA 1
ATOM 8212 C C . ASP B 1 363 ? 8.906 -20.531 16.172 1 94.31 363 ASP B C 1
ATOM 8214 O O . ASP B 1 363 ? 9.109 -19.625 16.984 1 94.31 363 ASP B O 1
ATOM 8218 N N . GLY B 1 364 ? 7.914 -20.531 15.367 1 91.88 364 GLY B N 1
ATOM 8219 C CA . GLY B 1 364 ? 6.906 -19.484 15.453 1 91.88 364 GLY B CA 1
ATOM 8220 C C . GLY B 1 364 ? 7.293 -18.219 14.711 1 91.88 364 GLY B C 1
ATOM 8221 O O . GLY B 1 364 ? 6.777 -17.141 15.008 1 91.88 364 GLY B O 1
ATOM 8222 N N . MET B 1 365 ? 8.141 -18.281 13.719 1 93.38 365 MET B N 1
ATOM 8223 C CA . MET B 1 365 ? 8.656 -17.125 13 1 93.38 365 MET B CA 1
ATOM 8224 C C . MET B 1 365 ? 7.574 -16.469 12.141 1 93.38 365 MET B C 1
ATOM 8226 O O . MET B 1 365 ? 7.699 -15.312 11.75 1 93.38 365 MET B O 1
ATOM 8230 N N . PHE B 1 366 ? 6.496 -17.203 11.867 1 92.44 366 PHE B N 1
ATOM 8231 C CA . PHE B 1 366 ? 5.41 -16.688 11.047 1 92.44 366 PHE B CA 1
ATOM 8232 C C . PHE B 1 366 ? 4.293 -16.125 11.914 1 92.44 366 PHE B C 1
ATOM 8234 O O . PHE B 1 366 ? 3.338 -15.531 11.398 1 92.44 366 PHE B O 1
ATOM 8241 N N . ASP B 1 367 ? 4.434 -16.156 13.188 1 89 367 ASP B N 1
ATOM 8242 C CA . ASP B 1 367 ? 3.348 -15.789 14.094 1 89 367 ASP B CA 1
ATOM 8243 C C . ASP B 1 367 ? 3.357 -14.297 14.398 1 89 367 ASP B C 1
ATOM 8245 O O . ASP B 1 367 ? 2.344 -13.734 14.82 1 89 367 ASP B O 1
ATOM 8249 N N . TYR B 1 368 ? 4.582 -13.711 14.172 1 89.44 368 TYR B N 1
ATOM 8250 C CA . TYR B 1 368 ? 4.73 -12.312 14.555 1 89.44 368 TYR B CA 1
ATOM 8251 C C . TYR B 1 368 ? 5.547 -11.555 13.516 1 89.44 368 TYR B C 1
ATOM 8253 O O . TYR B 1 368 ? 6.406 -12.125 12.844 1 89.44 368 TYR B O 1
ATOM 8261 N N . SER B 1 369 ? 5.219 -10.281 13.383 1 91.06 369 SER B N 1
ATOM 8262 C CA . SER B 1 369 ? 6.215 -9.344 12.867 1 91.06 369 SER B CA 1
ATOM 8263 C C . SER B 1 369 ? 7.199 -8.938 13.961 1 91.06 369 SER B C 1
ATOM 8265 O O . SER B 1 369 ? 7 -9.25 15.133 1 91.06 369 SER B O 1
ATOM 8267 N N . GLU B 1 370 ? 8.25 -8.203 13.594 1 93.88 370 GLU B N 1
ATOM 8268 C CA . GLU B 1 370 ? 9.172 -7.699 14.609 1 93.88 370 GLU B CA 1
ATOM 8269 C C . GLU B 1 370 ? 8.461 -6.812 15.617 1 93.88 370 GLU B C 1
ATOM 8271 O O . GLU B 1 370 ? 8.688 -6.926 16.828 1 93.88 370 GLU B O 1
ATOM 8276 N N . VAL B 1 371 ? 7.582 -6.02 15.141 1 91.75 371 VAL B N 1
ATOM 8277 C CA . VAL B 1 371 ? 6.879 -5.047 15.969 1 91.75 371 VAL B CA 1
ATOM 8278 C C . VAL B 1 371 ? 5.914 -5.77 16.906 1 91.75 371 VAL B C 1
ATOM 8280 O O . VAL B 1 371 ? 5.875 -5.484 18.109 1 91.75 371 VAL B O 1
ATOM 8283 N N . SER B 1 372 ? 5.141 -6.723 16.344 1 89.38 372 SER B N 1
ATOM 8284 C CA . SER B 1 372 ? 4.188 -7.422 17.188 1 89.38 372 SER B CA 1
ATOM 8285 C C . SER B 1 372 ? 4.902 -8.281 18.234 1 89.38 372 SER B C 1
ATOM 8287 O O . SER B 1 372 ? 4.418 -8.445 19.344 1 89.38 372 SER B O 1
ATOM 8289 N N . TYR B 1 373 ? 6.047 -8.867 17.859 1 93.88 373 TYR B N 1
ATOM 8290 C CA . TYR B 1 373 ? 6.82 -9.641 18.828 1 93.88 373 TYR B CA 1
ATOM 8291 C C . TYR B 1 373 ? 7.312 -8.758 19.969 1 93.88 373 TYR B C 1
ATOM 8293 O O . TYR B 1 373 ? 7.188 -9.109 21.141 1 93.88 373 TYR B O 1
ATOM 8301 N N . LEU B 1 374 ? 7.883 -7.59 19.625 1 94.62 374 LEU B N 1
ATOM 8302 C CA . LEU B 1 374 ? 8.398 -6.66 20.625 1 94.62 374 LEU B CA 1
ATOM 8303 C C . LEU B 1 374 ? 7.273 -6.148 21.516 1 94.62 374 LEU B C 1
ATOM 8305 O O . LEU B 1 374 ? 7.414 -6.113 22.75 1 94.62 374 LEU B O 1
ATOM 8309 N N . ARG B 1 375 ? 6.16 -5.82 20.938 1 90.94 375 ARG B N 1
ATOM 8310 C CA . ARG B 1 375 ? 5.066 -5.203 21.672 1 90.94 375 ARG B CA 1
ATOM 8311 C C . ARG B 1 375 ? 4.297 -6.246 22.484 1 90.94 375 ARG B C 1
ATOM 8313 O O . ARG B 1 375 ? 3.939 -6 23.641 1 90.94 375 ARG B O 1
ATOM 8320 N N . ASP B 1 376 ? 4.066 -7.441 21.938 1 88.5 376 ASP B N 1
ATOM 8321 C CA . ASP B 1 376 ? 3.1 -8.375 22.516 1 88.5 376 ASP B CA 1
ATOM 8322 C C . ASP B 1 376 ? 3.799 -9.453 23.328 1 88.5 376 ASP B C 1
ATOM 8324 O O . ASP B 1 376 ? 3.201 -10.047 24.234 1 88.5 376 ASP B O 1
ATOM 8328 N N . VAL B 1 377 ? 5.008 -9.75 22.984 1 92.94 377 VAL B N 1
ATOM 8329 C CA . VAL B 1 377 ? 5.723 -10.812 23.688 1 92.94 377 VAL B CA 1
ATOM 8330 C C . VAL B 1 377 ? 6.738 -10.203 24.656 1 92.94 377 VAL B C 1
ATOM 8332 O O . VAL B 1 377 ? 6.699 -10.469 25.859 1 92.94 377 VAL B O 1
ATOM 8335 N N . ILE B 1 378 ? 7.555 -9.281 24.156 1 95.56 378 ILE B N 1
ATOM 8336 C CA . ILE B 1 378 ? 8.625 -8.711 24.969 1 95.56 378 ILE B CA 1
ATOM 8337 C C . ILE B 1 378 ? 8.086 -7.531 25.766 1 95.56 378 ILE B C 1
ATOM 8339 O O . ILE B 1 378 ? 8.664 -7.156 26.797 1 95.56 378 ILE B O 1
ATOM 8343 N N . LYS B 1 379 ? 7.055 -6.938 25.328 1 94 379 LYS B N 1
ATOM 8344 C CA . LYS B 1 379 ? 6.383 -5.816 25.984 1 94 379 LYS B CA 1
ATOM 8345 C C . LYS B 1 379 ? 7.277 -4.582 26 1 94 379 LYS B C 1
ATOM 8347 O O . LYS B 1 379 ? 7.391 -3.914 27.031 1 94 379 LYS B O 1
ATOM 8352 N N . THR B 1 380 ? 7.941 -4.375 24.906 1 94.88 380 THR B N 1
ATOM 8353 C CA . THR B 1 380 ? 8.727 -3.154 24.719 1 94.88 380 THR B CA 1
ATOM 8354 C C . THR B 1 380 ? 7.809 -1.949 24.531 1 94.88 380 THR B C 1
ATOM 8356 O O . THR B 1 380 ? 6.719 -2.074 23.969 1 94.88 380 THR B O 1
ATOM 8359 N N . ASP B 1 381 ? 8.273 -0.777 25 1 93.69 381 ASP B N 1
ATOM 8360 C CA . ASP B 1 381 ? 7.445 0.415 24.828 1 93.69 381 ASP B CA 1
ATOM 8361 C C . ASP B 1 381 ? 7.375 0.838 23.359 1 93.69 381 ASP B C 1
ATOM 8363 O O . ASP B 1 381 ? 8.195 0.41 22.547 1 93.69 381 ASP B O 1
ATOM 8367 N N . LEU B 1 382 ? 6.457 1.684 23.016 1 92.75 382 LEU B N 1
ATOM 8368 C CA . LEU B 1 382 ? 6.145 2.068 21.641 1 92.75 382 LEU B CA 1
ATOM 8369 C C . LEU B 1 382 ? 7.336 2.752 20.984 1 92.75 382 LEU B C 1
ATOM 8371 O O . LEU B 1 382 ? 7.672 2.451 19.844 1 92.75 382 LEU B O 1
ATOM 8375 N N . ASN B 1 383 ? 7.914 3.727 21.672 1 95.12 383 ASN B N 1
ATOM 8376 C CA . ASN B 1 383 ? 9.008 4.504 21.094 1 95.12 383 ASN B CA 1
ATOM 8377 C C . ASN B 1 383 ? 10.227 3.629 20.812 1 95.12 383 ASN B C 1
ATOM 8379 O O . ASN B 1 383 ? 10.797 3.693 19.719 1 95.12 383 ASN B O 1
ATOM 8383 N N . THR B 1 384 ? 10.57 2.795 21.781 1 96 384 THR B N 1
ATOM 8384 C CA . THR B 1 384 ? 11.688 1.876 21.594 1 96 384 THR B CA 1
ATOM 8385 C C . THR B 1 384 ? 11.414 0.907 20.453 1 96 384 THR B C 1
ATOM 8387 O O . THR B 1 384 ? 12.297 0.646 19.625 1 96 384 THR B O 1
ATOM 8390 N N . THR B 1 385 ? 10.203 0.385 20.438 1 95.38 385 THR B N 1
ATOM 8391 C CA . THR B 1 385 ? 9.82 -0.547 19.375 1 95.38 385 THR B CA 1
ATOM 8392 C C . THR B 1 385 ? 10.008 0.09 18 1 95.38 385 THR B C 1
ATOM 8394 O O . THR B 1 385 ? 10.617 -0.507 17.109 1 95.38 385 THR B O 1
ATOM 8397 N N . ASP B 1 386 ? 9.523 1.285 17.875 1 94.94 386 ASP B N 1
ATOM 8398 C CA . ASP B 1 386 ? 9.562 1.993 16.594 1 94.94 386 ASP B CA 1
ATOM 8399 C C . ASP B 1 386 ? 10.992 2.357 16.219 1 94.94 386 ASP B C 1
ATOM 8401 O O . ASP B 1 386 ? 11.328 2.41 15.031 1 94.94 386 ASP B O 1
ATOM 8405 N N . GLU B 1 387 ? 11.852 2.686 17.203 1 95.62 387 GLU B N 1
ATOM 8406 C CA . GLU B 1 387 ? 13.25 3.018 16.953 1 95.62 387 GLU B CA 1
ATOM 8407 C C . GLU B 1 387 ? 14.016 1.802 16.453 1 95.62 387 GLU B C 1
ATOM 8409 O O . GLU B 1 387 ? 14.852 1.918 15.539 1 95.62 387 GLU B O 1
ATOM 8414 N N . VAL B 1 388 ? 13.672 0.685 17.016 1 95.56 388 VAL B N 1
ATOM 8415 C CA . VAL B 1 388 ? 14.461 -0.52 16.766 1 95.56 388 VAL B CA 1
ATOM 8416 C C . VAL B 1 388 ? 13.961 -1.204 15.492 1 95.56 388 VAL B C 1
ATOM 8418 O O . VAL B 1 388 ? 14.734 -1.848 14.781 1 95.56 388 VAL B O 1
ATOM 8421 N N . SER B 1 389 ? 12.711 -1.073 15.25 1 93.31 389 SER B N 1
ATOM 8422 C CA . SER B 1 389 ? 12.094 -1.639 14.055 1 93.31 389 SER B CA 1
ATOM 8423 C C . SER B 1 389 ? 10.992 -0.728 13.516 1 93.31 389 SER B C 1
ATOM 8425 O O . SER B 1 389 ? 10.141 -0.26 14.281 1 93.31 389 SER B O 1
ATOM 8427 N N . PRO B 1 390 ? 11.062 -0.499 12.164 1 88.56 390 PRO B N 1
ATOM 8428 C CA . PRO B 1 390 ? 10.016 0.371 11.625 1 88.56 390 PRO B CA 1
ATOM 8429 C C . PRO B 1 390 ? 8.609 -0.199 11.828 1 88.56 390 PRO B C 1
ATOM 8431 O O . PRO B 1 390 ? 8.32 -1.31 11.375 1 88.56 390 PRO B O 1
ATOM 8434 N N . SER B 1 391 ? 7.715 0.562 12.336 1 84.62 391 SER B N 1
ATOM 8435 C CA . SER B 1 391 ? 6.426 0.088 12.828 1 84.62 391 SER B CA 1
ATOM 8436 C C . SER B 1 391 ? 5.457 -0.174 11.68 1 84.62 391 SER B C 1
ATOM 8438 O O . SER B 1 391 ? 4.41 -0.798 11.875 1 84.62 391 SER B O 1
ATOM 8440 N N . HIS B 1 392 ? 5.789 0.289 10.469 1 84.31 392 HIS B N 1
ATOM 8441 C CA . HIS B 1 392 ? 4.867 0.066 9.359 1 84.31 392 HIS B CA 1
ATOM 8442 C C . HIS B 1 392 ? 5.152 -1.26 8.664 1 84.31 392 HIS B C 1
ATOM 8444 O O . HIS B 1 392 ? 4.453 -1.636 7.723 1 84.31 392 HIS B O 1
ATOM 8450 N N . ILE B 1 393 ? 6.133 -2.002 9.148 1 85.38 393 ILE B N 1
ATOM 8451 C CA . ILE B 1 393 ? 6.5 -3.291 8.57 1 85.38 393 ILE B CA 1
ATOM 8452 C C . ILE B 1 393 ? 5.82 -4.418 9.352 1 85.38 393 ILE B C 1
ATOM 8454 O O . ILE B 1 393 ? 6.07 -4.59 10.547 1 85.38 393 ILE B O 1
ATOM 8458 N N . TYR B 1 394 ? 5.051 -5.27 8.648 1 82.5 394 TYR B N 1
ATOM 8459 C CA . TYR B 1 394 ? 4.27 -6.297 9.32 1 82.5 394 TYR B CA 1
ATOM 8460 C C . TYR B 1 394 ? 4.52 -7.668 8.711 1 82.5 394 TYR B C 1
ATOM 8462 O O . TYR B 1 394 ? 3.678 -8.562 8.82 1 82.5 394 TYR B O 1
ATOM 8470 N N . TRP B 1 395 ? 5.57 -7.867 8.086 1 88.62 395 TRP B N 1
ATOM 8471 C CA . TRP B 1 395 ? 5.848 -9.18 7.516 1 88.62 395 TRP B CA 1
ATOM 8472 C C . TRP B 1 395 ? 6.441 -10.117 8.562 1 88.62 395 TRP B C 1
ATOM 8474 O O . TRP B 1 395 ? 6.98 -9.664 9.578 1 88.62 395 TRP B O 1
ATOM 8484 N N . PRO B 1 396 ? 6.363 -11.391 8.352 1 92.25 396 PRO B N 1
ATOM 8485 C CA . PRO B 1 396 ? 6.895 -12.359 9.312 1 92.25 396 PRO B CA 1
ATOM 8486 C C . PRO B 1 396 ? 8.422 -12.352 9.375 1 92.25 396 PRO B C 1
ATOM 8488 O O . PRO B 1 396 ? 9.07 -11.742 8.523 1 92.25 396 PRO B O 1
ATOM 8491 N N . MET B 1 397 ? 8.977 -12.938 10.383 1 94.44 397 MET B N 1
ATOM 8492 C CA . MET B 1 397 ? 10.422 -13.008 10.562 1 94.44 397 MET B CA 1
ATOM 8493 C C . MET B 1 397 ? 11 -14.25 9.891 1 94.44 397 MET B C 1
ATOM 8495 O O . MET B 1 397 ? 11.758 -15 10.508 1 94.44 397 MET B O 1
ATOM 8499 N N . TRP B 1 398 ? 10.461 -14.523 8.641 1 94.81 398 TRP B N 1
ATOM 8500 C CA . TRP B 1 398 ? 11.023 -15.531 7.754 1 94.81 398 TRP B CA 1
ATOM 8501 C C . TRP B 1 398 ? 12.273 -15 7.055 1 94.81 398 TRP B C 1
ATOM 8503 O O . TRP B 1 398 ? 12.18 -14.391 5.984 1 94.81 398 TRP B O 1
ATOM 8513 N N . GLU B 1 399 ? 13.516 -15.281 7.543 1 96 399 GLU B N 1
ATOM 8514 C CA . GLU B 1 399 ? 14.742 -14.516 7.344 1 96 399 GLU B CA 1
ATOM 8515 C C . GLU B 1 399 ? 15.539 -15.039 6.152 1 96 399 GLU B C 1
ATOM 8517 O O . GLU B 1 399 ? 16.75 -14.867 6.086 1 96 399 GLU B O 1
ATOM 8522 N N . TYR B 1 400 ? 14.867 -15.75 5.207 1 95.75 400 TYR B N 1
ATOM 8523 C CA . TYR B 1 400 ? 15.633 -16.312 4.098 1 95.75 400 TYR B CA 1
ATOM 8524 C C . TYR B 1 400 ? 16.328 -15.219 3.299 1 95.75 400 TYR B C 1
ATOM 8526 O O . TYR B 1 400 ? 17.484 -15.375 2.889 1 95.75 400 TYR B O 1
ATOM 8534 N N . GLU B 1 401 ? 15.703 -14.109 3.1 1 94.81 401 GLU B N 1
ATOM 8535 C CA . GLU B 1 401 ? 16.312 -13.023 2.336 1 94.81 401 GLU B CA 1
ATOM 8536 C C . GLU B 1 401 ? 17.516 -12.445 3.064 1 94.81 401 GLU B C 1
ATOM 8538 O O . GLU B 1 401 ? 18.531 -12.109 2.438 1 94.81 401 GLU B O 1
ATOM 8543 N N . THR B 1 402 ? 17.375 -12.266 4.383 1 96.44 402 THR B N 1
ATOM 8544 C CA . THR B 1 402 ? 18.5 -11.812 5.18 1 96.44 402 THR B CA 1
ATOM 8545 C C . THR B 1 402 ? 19.719 -12.719 4.957 1 96.44 402 THR B C 1
ATOM 8547 O O . THR B 1 402 ? 20.828 -12.227 4.77 1 96.44 402 THR B O 1
ATOM 8550 N N . VAL B 1 403 ? 19.5 -13.945 4.934 1 97.25 403 VAL B N 1
ATOM 8551 C CA . VAL B 1 403 ? 20.578 -14.914 4.789 1 97.25 403 VAL B CA 1
ATOM 8552 C C . VAL B 1 403 ? 21.125 -14.859 3.363 1 97.25 403 VAL B C 1
ATOM 8554 O O . VAL B 1 403 ? 22.344 -14.953 3.152 1 97.25 403 VAL B O 1
ATOM 8557 N N . TYR B 1 404 ? 20.25 -14.766 2.338 1 97.69 404 TYR B N 1
ATOM 8558 C CA . TYR B 1 404 ? 20.719 -14.617 0.964 1 97.69 404 TYR B CA 1
ATOM 8559 C C . TYR B 1 404 ? 21.703 -13.461 0.841 1 97.69 404 TYR B C 1
ATOM 8561 O O . TYR B 1 404 ? 22.719 -13.578 0.161 1 97.69 404 TYR B O 1
ATOM 8569 N N . PHE B 1 405 ? 21.516 -12.414 1.551 1 96.94 405 PHE B N 1
ATOM 8570 C CA . PHE B 1 405 ? 22.328 -11.219 1.401 1 96.94 405 PHE B CA 1
ATOM 8571 C C . PHE B 1 405 ? 23.625 -11.344 2.203 1 96.94 405 PHE B C 1
ATOM 8573 O O . PHE B 1 405 ? 24.453 -10.438 2.186 1 96.94 405 PHE B O 1
ATOM 8580 N N . LEU B 1 406 ? 23.781 -12.445 2.877 1 96.62 406 LEU B N 1
ATOM 8581 C CA . LEU B 1 406 ? 25.078 -12.766 3.48 1 96.62 406 LEU B CA 1
ATOM 8582 C C . LEU B 1 406 ? 25.984 -13.453 2.475 1 96.62 406 LEU B C 1
ATOM 8584 O O . LEU B 1 406 ? 27.156 -13.742 2.781 1 96.62 406 LEU B O 1
ATOM 8588 N N . ALA B 1 407 ? 25.484 -13.648 1.29 1 97.94 407 ALA B N 1
ATOM 8589 C CA . ALA B 1 407 ? 26.25 -14.328 0.254 1 97.94 407 ALA B CA 1
ATOM 8590 C C . ALA B 1 407 ? 27.578 -13.609 -0.002 1 97.94 407 ALA B C 1
ATOM 8592 O O . ALA B 1 407 ? 27.625 -12.375 0.002 1 97.94 407 ALA B O 1
ATOM 8593 N N . THR B 1 408 ? 28.656 -14.375 -0.224 1 97.31 408 THR B N 1
ATOM 8594 C CA . THR B 1 408 ? 29.969 -13.828 -0.521 1 97.31 408 THR B CA 1
ATOM 8595 C C . THR B 1 408 ? 30.266 -13.898 -2.018 1 97.31 408 THR B C 1
ATOM 8597 O O . THR B 1 408 ? 31.219 -13.297 -2.496 1 97.31 408 THR B O 1
ATOM 8600 N N . LYS B 1 409 ? 29.469 -14.641 -2.691 1 97.88 409 LYS B N 1
ATOM 8601 C CA . LYS B 1 409 ? 29.547 -14.703 -4.148 1 97.88 409 LYS B CA 1
ATOM 8602 C C . LYS B 1 409 ? 28.172 -14.562 -4.785 1 97.88 409 LYS B C 1
ATOM 8604 O O . LYS B 1 409 ? 27.219 -15.219 -4.355 1 97.88 409 LYS B O 1
ATOM 8609 N N . TRP B 1 410 ? 28.125 -13.719 -5.777 1 98.44 410 TRP B N 1
ATOM 8610 C CA . TRP B 1 410 ? 26.891 -13.453 -6.523 1 98.44 410 TRP B CA 1
ATOM 8611 C C . TRP B 1 410 ? 27.125 -13.594 -8.023 1 98.44 410 TRP B C 1
ATOM 8613 O O . TRP B 1 410 ? 28.234 -13.375 -8.508 1 98.44 410 TRP B O 1
ATOM 8623 N N . LEU B 1 411 ? 26.078 -13.977 -8.711 1 98.56 411 LEU B N 1
ATOM 8624 C CA . LEU B 1 411 ? 26.141 -14.008 -10.172 1 98.56 411 LEU B CA 1
ATOM 8625 C C . LEU B 1 411 ? 24.984 -13.227 -10.773 1 98.56 411 LEU B C 1
ATOM 8627 O O . LEU B 1 411 ? 23.953 -13.016 -10.109 1 98.56 411 LEU B O 1
ATOM 8631 N N . THR B 1 412 ? 25.156 -12.734 -11.891 1 98.31 412 THR B N 1
ATOM 8632 C CA . THR B 1 412 ? 24.125 -12.172 -12.75 1 98.31 412 THR B CA 1
ATOM 8633 C C . THR B 1 412 ? 24.25 -12.703 -14.172 1 98.31 412 THR B C 1
ATOM 8635 O O . THR B 1 412 ? 25.141 -13.508 -14.461 1 98.31 412 THR B O 1
ATOM 8638 N N . VAL B 1 413 ? 23.312 -12.375 -15.016 1 98.31 413 VAL B N 1
ATOM 8639 C CA . VAL B 1 413 ? 23.344 -12.906 -16.375 1 98.31 413 VAL B CA 1
ATOM 8640 C C . VAL B 1 413 ? 24.094 -11.945 -17.297 1 98.31 413 VAL B C 1
ATOM 8642 O O . VAL B 1 413 ? 23.812 -10.742 -17.312 1 98.31 413 VAL B O 1
ATOM 8645 N N . LYS B 1 414 ? 25.062 -12.484 -18.031 1 97.62 414 LYS B N 1
ATOM 8646 C CA . LYS B 1 414 ? 25.766 -11.68 -19.016 1 97.62 414 LYS B CA 1
ATOM 8647 C C . LYS B 1 414 ? 24.812 -11.117 -20.062 1 97.62 414 LYS B C 1
ATOM 8649 O O . LYS B 1 414 ? 24.047 -11.859 -20.688 1 97.62 414 LYS B O 1
ATOM 8654 N N . GLY B 1 415 ? 24.875 -9.82 -20.25 1 97.19 415 GLY B N 1
ATOM 8655 C CA . GLY B 1 415 ? 24 -9.188 -21.219 1 97.19 415 GLY B CA 1
ATOM 8656 C C . GLY B 1 415 ? 22.641 -8.836 -20.641 1 97.19 415 GLY B C 1
ATOM 8657 O O . GLY B 1 415 ? 21.781 -8.305 -21.344 1 97.19 415 GLY B O 1
ATOM 8658 N N . GLY B 1 416 ? 22.375 -9.125 -19.359 1 97.88 416 GLY B N 1
ATOM 8659 C CA . GLY B 1 416 ? 21.125 -8.797 -18.703 1 97.88 416 GLY B CA 1
ATOM 8660 C C . GLY B 1 416 ? 20.281 -10.023 -18.391 1 97.88 416 GLY B C 1
ATOM 8661 O O . GLY B 1 416 ? 20.281 -10.992 -19.141 1 97.88 416 GLY B O 1
ATOM 8662 N N . LEU B 1 417 ? 19.484 -9.938 -17.375 1 98.38 417 LEU B N 1
ATOM 8663 C CA . LEU B 1 417 ? 18.719 -11.078 -16.891 1 98.38 417 LEU B CA 1
ATOM 8664 C C . LEU B 1 417 ? 17.641 -11.484 -17.891 1 98.38 417 LEU B C 1
ATOM 8666 O O . LEU B 1 417 ? 17.203 -12.641 -17.906 1 98.38 417 LEU B O 1
ATOM 8670 N N . SER B 1 418 ? 17.219 -10.578 -18.75 1 97.94 418 SER B N 1
ATOM 8671 C CA . SER B 1 418 ? 16.188 -10.875 -19.734 1 97.94 418 SER B CA 1
ATOM 8672 C C . SER B 1 418 ? 16.672 -11.906 -20.75 1 97.94 418 SER B C 1
ATOM 8674 O O . SER B 1 418 ? 15.875 -12.461 -21.5 1 97.94 418 SER B O 1
ATOM 8676 N N . ARG B 1 419 ? 17.969 -12.195 -20.734 1 98.12 419 ARG B N 1
ATOM 8677 C CA . ARG B 1 419 ? 18.5 -13.234 -21.609 1 98.12 419 ARG B CA 1
ATOM 8678 C C . ARG B 1 419 ? 17.984 -14.609 -21.188 1 98.12 419 ARG B C 1
ATOM 8680 O O . ARG B 1 419 ? 17.875 -15.516 -22.031 1 98.12 419 ARG B O 1
ATOM 8687 N N . LEU B 1 420 ? 17.656 -14.75 -19.938 1 98.62 420 LEU B N 1
ATOM 8688 C CA . LEU B 1 420 ? 17.172 -16.031 -19.438 1 98.62 420 LEU B CA 1
ATOM 8689 C C . LEU B 1 420 ? 15.797 -16.359 -20.047 1 98.62 420 LEU B C 1
ATOM 8691 O O . LEU B 1 420 ? 15.633 -17.375 -20.703 1 98.62 420 LEU B O 1
ATOM 8695 N N . PRO B 1 421 ? 14.766 -15.523 -19.891 1 98.56 421 PRO B N 1
ATOM 8696 C CA . PRO B 1 421 ? 13.5 -15.82 -20.562 1 98.56 421 PRO B CA 1
ATOM 8697 C C . PRO B 1 421 ? 13.633 -15.82 -22.078 1 98.56 421 PRO B C 1
ATOM 8699 O O . PRO B 1 421 ? 12.922 -16.562 -22.766 1 98.56 421 PRO B O 1
ATOM 8702 N N . ALA B 1 422 ? 14.531 -15.023 -22.641 1 97.81 422 ALA B N 1
ATOM 8703 C CA . ALA B 1 422 ? 14.734 -15.016 -24.094 1 97.81 422 ALA B CA 1
ATOM 8704 C C . ALA B 1 422 ? 15.141 -16.391 -24.594 1 97.81 422 ALA B C 1
ATOM 8706 O O . ALA B 1 422 ? 14.812 -16.766 -25.719 1 97.81 422 ALA B O 1
ATOM 8707 N N . ALA B 1 423 ? 15.844 -17.109 -23.781 1 98.62 423 ALA B N 1
ATOM 8708 C CA . ALA B 1 423 ? 16.312 -18.438 -24.172 1 98.62 423 ALA B CA 1
ATOM 8709 C C . ALA B 1 423 ? 15.148 -19.406 -24.375 1 98.62 423 ALA B C 1
ATOM 8711 O O . ALA B 1 423 ? 15.312 -20.453 -24.984 1 98.62 423 ALA B O 1
ATOM 8712 N N . PHE B 1 424 ? 13.945 -19.078 -23.938 1 98.69 424 PHE B N 1
ATOM 8713 C CA . PHE B 1 424 ? 12.758 -19.891 -24.109 1 98.69 424 PHE B CA 1
ATOM 8714 C C . PHE B 1 424 ? 12.133 -19.656 -25.484 1 98.69 424 PHE B C 1
ATOM 8716 O O . PHE B 1 424 ? 11.297 -20.438 -25.938 1 98.69 424 PHE B O 1
ATOM 8723 N N . GLU B 1 425 ? 12.469 -18.562 -26.156 1 97.5 425 GLU B N 1
ATOM 8724 C CA . GLU B 1 425 ? 11.773 -18.125 -27.359 1 97.5 425 GLU B CA 1
ATOM 8725 C C . GLU B 1 425 ? 11.773 -19.203 -28.438 1 97.5 425 GLU B C 1
ATOM 8727 O O . GLU B 1 425 ? 10.727 -19.531 -28.984 1 97.5 425 GLU B O 1
ATOM 8732 N N . PRO B 1 426 ? 12.945 -19.828 -28.734 1 97.25 426 PRO B N 1
ATOM 8733 C CA . PRO B 1 426 ? 12.953 -20.875 -29.766 1 97.25 426 PRO B CA 1
ATOM 8734 C C . PRO B 1 426 ? 12.117 -22.094 -29.391 1 97.25 426 PRO B C 1
ATOM 8736 O O . PRO B 1 426 ? 11.734 -22.875 -30.266 1 97.25 426 PRO B O 1
ATOM 8739 N N . LEU B 1 427 ? 11.852 -22.219 -28.125 1 97 427 LEU B N 1
ATOM 8740 C CA . LEU B 1 427 ? 11.156 -23.406 -27.625 1 97 427 LEU B CA 1
ATOM 8741 C C . LEU B 1 427 ? 9.648 -23.219 -27.719 1 97 427 LEU B C 1
ATOM 8743 O O . LEU B 1 427 ? 8.891 -24.188 -27.594 1 97 427 LEU B O 1
ATOM 8747 N N . MET B 1 428 ? 9.109 -22.047 -27.891 1 93.44 428 MET B N 1
ATOM 8748 C CA . MET B 1 428 ? 7.68 -21.766 -27.922 1 93.44 428 MET B CA 1
ATOM 8749 C C . MET B 1 428 ? 7.027 -22.359 -29.156 1 93.44 428 MET B C 1
ATOM 8751 O O . MET B 1 428 ? 5.902 -22.859 -29.094 1 93.44 428 MET B O 1
ATOM 8755 N N . LYS B 1 429 ? 7.715 -22.391 -30.25 1 88.19 429 LYS B N 1
ATOM 8756 C CA . LYS B 1 429 ? 7.293 -23.047 -31.469 1 88.19 429 LYS B CA 1
ATOM 8757 C C . LYS B 1 429 ? 5.844 -22.703 -31.812 1 88.19 429 LYS B C 1
ATOM 8759 O O . LYS B 1 429 ? 5.031 -23.594 -32.062 1 88.19 429 LYS B O 1
ATOM 8764 N N . GLY B 1 430 ? 5.43 -21.516 -31.688 1 93.31 430 GLY B N 1
ATOM 8765 C CA . GLY B 1 430 ? 4.102 -21.062 -32.062 1 93.31 430 GLY B CA 1
ATOM 8766 C C . GLY B 1 430 ? 3.059 -21.312 -30.984 1 93.31 430 GLY B C 1
ATOM 8767 O O . GLY B 1 430 ? 1.87 -21.062 -31.203 1 93.31 430 GLY B O 1
ATOM 8768 N N . ARG B 1 431 ? 3.41 -21.781 -29.844 1 98 431 ARG B N 1
ATOM 8769 C CA . ARG B 1 431 ? 2.482 -22.141 -28.781 1 98 431 ARG B CA 1
ATOM 8770 C C . ARG B 1 431 ? 2.309 -21 -27.781 1 98 431 ARG B C 1
ATOM 8772 O O . ARG B 1 431 ? 2.041 -21.234 -26.609 1 98 431 ARG B O 1
ATOM 8779 N N . ILE B 1 432 ? 2.508 -19.797 -28.219 1 98.25 432 ILE B N 1
ATOM 8780 C CA . ILE B 1 432 ? 2.314 -18.641 -27.359 1 98.25 432 ILE B CA 1
ATOM 8781 C C . ILE B 1 432 ? 1.472 -17.594 -28.078 1 98.25 432 ILE B C 1
ATOM 8783 O O . ILE B 1 432 ? 1.646 -17.359 -29.281 1 98.25 432 ILE B O 1
ATOM 8787 N N . GLN B 1 433 ? 0.479 -17.078 -27.391 1 98.38 433 GLN B N 1
ATOM 8788 C CA . GLN B 1 433 ? -0.315 -15.93 -27.844 1 98.38 433 GLN B CA 1
ATOM 8789 C C . GLN B 1 433 ? 0.027 -14.68 -27.031 1 98.38 433 GLN B C 1
ATOM 8791 O O . GLN B 1 433 ? -0.419 -14.523 -25.906 1 98.38 433 GLN B O 1
ATOM 8796 N N . TYR B 1 434 ? 0.84 -13.75 -27.688 1 98.06 434 TYR B N 1
ATOM 8797 C CA . TYR B 1 434 ? 1.145 -12.461 -27.078 1 98.06 434 TYR B CA 1
ATOM 8798 C C . TYR B 1 434 ? -0.057 -11.523 -27.156 1 98.06 434 TYR B C 1
ATOM 8800 O O . TYR B 1 434 ? -0.967 -11.734 -27.953 1 98.06 434 TYR B O 1
ATOM 8808 N N . GLY B 1 435 ? -0.084 -10.562 -26.281 1 98.12 435 GLY B N 1
ATOM 8809 C CA . GLY B 1 435 ? -1.137 -9.562 -26.297 1 98.12 435 GLY B CA 1
ATOM 8810 C C . GLY B 1 435 ? -2.496 -10.109 -25.906 1 98.12 435 GLY B C 1
ATOM 8811 O O . GLY B 1 435 ? -3.527 -9.602 -26.359 1 98.12 435 GLY B O 1
ATOM 8812 N N . ALA B 1 436 ? -2.512 -11.219 -25.25 1 98.56 436 ALA B N 1
ATOM 8813 C CA . ALA B 1 436 ? -3.754 -11.812 -24.766 1 98.56 436 ALA B CA 1
ATOM 8814 C C . ALA B 1 436 ? -3.957 -11.508 -23.281 1 98.56 436 ALA B C 1
ATOM 8816 O O . ALA B 1 436 ? -3.441 -12.219 -22.422 1 98.56 436 ALA B O 1
ATOM 8817 N N . LYS B 1 437 ? -4.688 -10.484 -23.016 1 97.94 437 LYS B N 1
ATOM 8818 C CA . LYS B 1 437 ? -4.949 -10.109 -21.641 1 97.94 437 LYS B CA 1
ATOM 8819 C C . LYS B 1 437 ? -6.156 -10.859 -21.078 1 97.94 437 LYS B C 1
ATOM 8821 O O . LYS B 1 437 ? -7.301 -10.469 -21.312 1 97.94 437 LYS B O 1
ATOM 8826 N N . VAL B 1 438 ? -5.891 -11.922 -20.297 1 98.62 438 VAL B N 1
ATOM 8827 C CA . VAL B 1 438 ? -6.922 -12.789 -19.734 1 98.62 438 VAL B CA 1
ATOM 8828 C C . VAL B 1 438 ? -7.723 -12.023 -18.688 1 98.62 438 VAL B C 1
ATOM 8830 O O . VAL B 1 438 ? -7.16 -11.25 -17.906 1 98.62 438 VAL B O 1
ATOM 8833 N N . ASN B 1 439 ? -9.07 -12.242 -18.625 1 97.5 439 ASN B N 1
ATOM 8834 C CA . ASN B 1 439 ? -9.906 -11.5 -17.688 1 97.5 439 ASN B CA 1
ATOM 8835 C C . ASN B 1 439 ? -10.945 -12.406 -17.031 1 97.5 439 ASN B C 1
ATOM 8837 O O . ASN B 1 439 ? -11.852 -11.922 -16.344 1 97.5 439 ASN B O 1
ATOM 8841 N N . GLY B 1 440 ? -10.82 -13.781 -17.281 1 97.88 440 GLY B N 1
ATOM 8842 C CA . GLY B 1 440 ? -11.789 -14.648 -16.625 1 97.88 440 GLY B CA 1
ATOM 8843 C C . GLY B 1 440 ? -11.555 -16.125 -16.906 1 97.88 440 GLY B C 1
ATOM 8844 O O . GLY B 1 440 ? -10.898 -16.484 -17.891 1 97.88 440 GLY B O 1
ATOM 8845 N N . LEU B 1 441 ? -12.055 -16.922 -16.031 1 98.62 441 LEU B N 1
ATOM 8846 C CA . LEU B 1 441 ? -12.07 -18.375 -16.141 1 98.62 441 LEU B CA 1
ATOM 8847 C C . LEU B 1 441 ? -13.461 -18.922 -15.852 1 98.62 441 LEU B C 1
ATOM 8849 O O . LEU B 1 441 ? -14.164 -18.438 -14.969 1 98.62 441 LEU B O 1
ATOM 8853 N N . HIS B 1 442 ? -13.828 -19.875 -16.625 1 98.25 442 HIS B N 1
ATOM 8854 C CA . HIS B 1 442 ? -15.102 -20.578 -16.422 1 98.25 442 HIS B CA 1
ATOM 8855 C C . HIS B 1 442 ? -14.922 -22.078 -16.516 1 98.25 442 HIS B C 1
ATOM 8857 O O . HIS B 1 442 ? -14.375 -22.578 -17.5 1 98.25 442 HIS B O 1
ATOM 8863 N N . TYR B 1 443 ? -15.32 -22.781 -15.461 1 98.31 443 TYR B N 1
ATOM 8864 C CA . TYR B 1 443 ? -15.289 -24.234 -15.484 1 98.31 443 TYR B CA 1
ATOM 8865 C C . TYR B 1 443 ? -16.547 -24.797 -16.141 1 98.31 443 TYR B C 1
ATOM 8867 O O . TYR B 1 443 ? -17.656 -24.516 -15.688 1 98.31 443 TYR B O 1
ATOM 8875 N N . ASN B 1 444 ? -16.344 -25.594 -17.172 1 98 444 ASN B N 1
ATOM 8876 C CA . ASN B 1 444 ? -17.469 -26.094 -17.984 1 98 444 ASN B CA 1
ATOM 8877 C C . ASN B 1 444 ? -17.953 -27.453 -17.484 1 98 444 ASN B C 1
ATOM 8879 O O . ASN B 1 444 ? -17.234 -28.156 -16.781 1 98 444 ASN B O 1
ATOM 8883 N N . GLU B 1 445 ? -19.094 -27.875 -17.969 1 95.62 445 GLU B N 1
ATOM 8884 C CA . GLU B 1 445 ? -19.688 -29.156 -17.609 1 95.62 445 GLU B CA 1
ATOM 8885 C C . GLU B 1 445 ? -18.875 -30.328 -18.156 1 95.62 445 GLU B C 1
ATOM 8887 O O . GLU B 1 445 ? -18.797 -31.391 -17.547 1 95.62 445 GLU B O 1
ATOM 8892 N N . ASN B 1 446 ? -18.328 -30.109 -19.266 1 93.75 446 ASN B N 1
ATOM 8893 C CA . ASN B 1 446 ? -17.516 -31.172 -19.875 1 93.75 446 ASN B CA 1
ATOM 8894 C C . ASN B 1 446 ? -16.141 -31.25 -19.234 1 93.75 446 ASN B C 1
ATOM 8896 O O . ASN B 1 446 ? -15.219 -31.828 -19.797 1 93.75 446 ASN B O 1
ATOM 8900 N N . LYS B 1 447 ? -15.898 -30.484 -18.141 1 92.94 447 LYS B N 1
ATOM 8901 C CA . LYS B 1 447 ? -14.719 -30.531 -17.266 1 92.94 447 LYS B CA 1
ATOM 8902 C C . LYS B 1 447 ? -13.539 -29.812 -17.906 1 92.94 447 LYS B C 1
ATOM 8904 O O . LYS B 1 447 ? -12.383 -30.078 -17.594 1 92.94 447 LYS B O 1
ATOM 8909 N N . THR B 1 448 ? -13.805 -28.984 -18.859 1 97.25 448 THR B N 1
ATOM 8910 C CA . THR B 1 448 ? -12.781 -28.094 -19.406 1 97.25 448 THR B CA 1
ATOM 8911 C C . THR B 1 448 ? -12.875 -26.703 -18.75 1 97.25 448 THR B C 1
ATOM 8913 O O . THR B 1 448 ? -13.852 -26.406 -18.062 1 97.25 448 THR B O 1
ATOM 8916 N N . VAL B 1 449 ? -11.836 -25.953 -18.922 1 98.62 449 VAL B N 1
ATOM 8917 C CA . VAL B 1 449 ? -11.789 -24.578 -18.422 1 98.62 449 VAL B CA 1
ATOM 8918 C C . VAL B 1 449 ? -11.758 -23.609 -19.594 1 98.62 449 VAL B C 1
ATOM 8920 O O . VAL B 1 449 ? -10.836 -23.625 -20.406 1 98.62 449 VAL B O 1
ATOM 8923 N N . SER B 1 450 ? -12.75 -22.797 -19.672 1 98.81 450 SER B N 1
ATOM 8924 C CA . SER B 1 450 ? -12.766 -21.734 -20.672 1 98.81 450 SER B CA 1
ATOM 8925 C C . SER B 1 450 ? -12.055 -20.484 -20.156 1 98.81 450 SER B C 1
ATOM 8927 O O . SER B 1 450 ? -12.375 -19.984 -19.078 1 98.81 450 SER B O 1
ATOM 8929 N N . VAL B 1 451 ? -11.062 -20.016 -20.906 1 98.81 451 VAL B N 1
ATOM 8930 C CA . VAL B 1 451 ? -10.312 -18.797 -20.609 1 98.81 451 VAL B CA 1
ATOM 8931 C C . VAL B 1 451 ? -10.773 -17.656 -21.516 1 98.81 451 VAL B C 1
ATOM 8933 O O . VAL B 1 451 ? -10.781 -17.812 -22.734 1 98.81 451 VAL B O 1
ATOM 8936 N N . THR B 1 452 ? -11.172 -16.562 -20.953 1 98.56 452 THR B N 1
ATOM 8937 C CA . THR B 1 452 ? -11.594 -15.391 -21.703 1 98.56 452 THR B CA 1
ATOM 8938 C C . THR B 1 452 ? -10.508 -14.312 -21.703 1 98.56 452 THR B C 1
ATOM 8940 O O . THR B 1 452 ? -9.859 -14.086 -20.672 1 98.56 452 THR B O 1
ATOM 8943 N N . TRP B 1 453 ? -10.25 -13.695 -22.844 1 98.25 453 TRP B N 1
ATOM 8944 C CA . TRP B 1 453 ? -9.25 -12.641 -22.906 1 98.25 453 TRP B CA 1
ATOM 8945 C C . TRP B 1 453 ? -9.586 -11.648 -24.016 1 98.25 453 TRP B C 1
ATOM 8947 O O . TRP B 1 453 ? -10.453 -11.906 -24.844 1 98.25 453 TRP B O 1
ATOM 8957 N N . LYS B 1 454 ? -9.047 -10.453 -23.984 1 97.81 454 LYS B N 1
ATOM 8958 C CA . LYS B 1 454 ? -9.062 -9.43 -25.031 1 97.81 454 LYS B CA 1
ATOM 8959 C C . LYS B 1 454 ? -7.641 -9.047 -25.453 1 97.81 454 LYS B C 1
ATOM 8961 O O . LYS B 1 454 ? -6.711 -9.133 -24.641 1 97.81 454 LYS B O 1
ATOM 8966 N N . PRO B 1 455 ? -7.465 -8.672 -26.75 1 97.75 455 PRO B N 1
ATOM 8967 C CA . PRO B 1 455 ? -6.148 -8.133 -27.094 1 97.75 455 PRO B CA 1
ATOM 8968 C C . PRO B 1 455 ? -5.758 -6.922 -26.266 1 97.75 455 PRO B C 1
ATOM 8970 O O . PRO B 1 455 ? -6.578 -6.023 -26.047 1 97.75 455 PRO B O 1
ATOM 8973 N N . THR B 1 456 ? -4.582 -7.016 -25.734 1 97.25 456 THR B N 1
ATOM 8974 C CA . THR B 1 456 ? -4.09 -5.898 -24.938 1 97.25 456 THR B CA 1
ATOM 8975 C C . THR B 1 456 ? -4.148 -4.594 -25.734 1 97.25 456 THR B C 1
ATOM 8977 O O . THR B 1 456 ? -3.688 -4.535 -26.875 1 97.25 456 THR B O 1
ATOM 8980 N N . GLY B 1 457 ? -4.719 -3.566 -25.172 1 95.06 457 GLY B N 1
ATOM 8981 C CA . GLY B 1 457 ? -4.793 -2.268 -25.812 1 95.06 457 GLY B CA 1
ATOM 8982 C C . GLY B 1 457 ? -5.977 -2.141 -26.75 1 95.06 457 GLY B C 1
ATOM 8983 O O . GLY B 1 457 ? -6.211 -1.072 -27.328 1 95.06 457 GLY B O 1
ATOM 8984 N N . ALA B 1 458 ? -6.746 -3.176 -26.906 1 96.38 458 ALA B N 1
ATOM 8985 C CA . ALA B 1 458 ? -7.914 -3.123 -27.781 1 96.38 458 ALA B CA 1
ATOM 8986 C C . ALA B 1 458 ? -8.945 -2.133 -27.25 1 96.38 458 ALA B C 1
ATOM 8988 O O . ALA B 1 458 ? -8.953 -1.802 -26.062 1 96.38 458 ALA B O 1
ATOM 8989 N N . GLU B 1 459 ? -9.711 -1.657 -28.234 1 95.88 459 GLU B N 1
ATOM 8990 C CA . GLU B 1 459 ? -10.844 -0.835 -27.828 1 95.88 459 GLU B CA 1
ATOM 8991 C C . GLU B 1 459 ? -11.773 -1.603 -26.906 1 95.88 459 GLU B C 1
ATOM 8993 O O . GLU B 1 459 ? -12.328 -2.637 -27.281 1 95.88 459 GLU B O 1
ATOM 8998 N N . PRO B 1 460 ? -11.961 -1.186 -25.656 1 94.69 460 PRO B N 1
ATOM 8999 C CA . PRO B 1 460 ? -12.508 -2.053 -24.609 1 94.69 460 PRO B CA 1
ATOM 9000 C C . PRO B 1 460 ? -14.023 -2.195 -24.688 1 94.69 460 PRO B C 1
ATOM 9002 O O . PRO B 1 460 ? -14.586 -3.139 -24.125 1 94.69 460 PRO B O 1
ATOM 9005 N N . PHE B 1 461 ? -14.773 -1.333 -25.359 1 95.38 461 PHE B N 1
ATOM 9006 C CA . PHE B 1 461 ? -16.234 -1.356 -25.312 1 95.38 461 PHE B CA 1
ATOM 9007 C C . PHE B 1 461 ? -16.781 -2.287 -26.391 1 95.38 461 PHE B C 1
ATOM 9009 O O . PHE B 1 461 ? -17.766 -3 -26.156 1 95.38 461 PHE B O 1
ATOM 9016 N N . GLU B 1 462 ? -16.125 -2.348 -27.516 1 93.62 462 GLU B N 1
ATOM 9017 C CA . GLU B 1 462 ? -16.719 -3.041 -28.656 1 93.62 462 GLU B CA 1
ATOM 9018 C C . GLU B 1 462 ? -15.961 -4.328 -28.969 1 93.62 462 GLU B C 1
ATOM 9020 O O . GLU B 1 462 ? -16.5 -5.219 -29.641 1 93.62 462 GLU B O 1
ATOM 9025 N N . THR B 1 463 ? -14.742 -4.402 -28.516 1 96.38 463 THR B N 1
ATOM 9026 C CA . THR B 1 463 ? -13.961 -5.598 -28.797 1 96.38 463 THR B CA 1
ATOM 9027 C C . THR B 1 463 ? -14.562 -6.816 -28.109 1 96.38 463 THR B C 1
ATOM 9029 O O . THR B 1 463 ? -14.734 -6.82 -26.891 1 96.38 463 THR B O 1
ATOM 9032 N N . PRO B 1 464 ? -14.945 -7.785 -28.859 1 95.25 464 PRO B N 1
ATOM 9033 C CA . PRO B 1 464 ? -15.5 -8.984 -28.234 1 95.25 464 PRO B CA 1
ATOM 9034 C C . PRO B 1 464 ? -14.461 -9.797 -27.469 1 95.25 464 PRO B C 1
ATOM 9036 O O . PRO B 1 464 ? -13.266 -9.711 -27.766 1 95.25 464 PRO B O 1
ATOM 9039 N N . GLU B 1 465 ? -14.938 -10.57 -26.625 1 95 465 GLU B N 1
ATOM 9040 C CA . GLU B 1 465 ? -14.07 -11.477 -25.875 1 95 465 GLU B CA 1
ATOM 9041 C C . GLU B 1 465 ? -13.656 -12.664 -26.734 1 95 465 GLU B C 1
ATOM 9043 O O . GLU B 1 465 ? -14.453 -13.188 -27.516 1 95 465 GLU B O 1
ATOM 9048 N N . GLU B 1 466 ? -12.391 -12.961 -26.641 1 97.88 466 GLU B N 1
ATOM 9049 C CA . GLU B 1 466 ? -11.93 -14.25 -27.141 1 97.88 466 GLU B CA 1
ATOM 9050 C C . GLU B 1 466 ? -12.039 -15.328 -26.062 1 97.88 466 GLU B C 1
ATOM 9052 O O . GLU B 1 466 ? -11.836 -15.062 -24.891 1 97.88 466 GLU B O 1
ATOM 9057 N N . VAL B 1 467 ? -12.469 -16.547 -26.484 1 98.25 467 VAL B N 1
ATOM 9058 C CA . VAL B 1 467 ? -12.602 -17.656 -25.547 1 98.25 467 VAL B CA 1
ATOM 9059 C C . VAL B 1 467 ? -11.836 -18.859 -26.078 1 98.25 467 VAL B C 1
ATOM 9061 O O . VAL B 1 467 ? -11.93 -19.203 -27.25 1 98.25 467 VAL B O 1
ATOM 9064 N N . GLU B 1 468 ? -11.031 -19.375 -25.328 1 98.25 468 GLU B N 1
ATOM 9065 C CA . GLU B 1 468 ? -10.344 -20.625 -25.609 1 98.25 468 GLU B CA 1
ATOM 9066 C C . GLU B 1 468 ? -10.477 -21.609 -24.453 1 98.25 468 GLU B C 1
ATOM 9068 O O . GLU B 1 468 ? -10.383 -21.219 -23.281 1 98.25 468 GLU B O 1
ATOM 9073 N N . SER B 1 469 ? -10.75 -22.859 -24.703 1 98.44 469 SER B N 1
ATOM 9074 C CA . SER B 1 469 ? -10.969 -23.844 -23.641 1 98.44 469 SER B CA 1
ATOM 9075 C C . SER B 1 469 ? -9.789 -24.812 -23.531 1 98.44 469 SER B C 1
ATOM 9077 O O . SER B 1 469 ? -9.203 -25.203 -24.547 1 98.44 469 SER B O 1
ATOM 9079 N N . PHE B 1 470 ? -9.531 -25.188 -22.375 1 98.69 470 PHE B N 1
ATOM 9080 C CA . PHE B 1 470 ? -8.445 -26.094 -22.047 1 98.69 470 PHE B CA 1
ATOM 9081 C C . PHE B 1 470 ? -8.93 -27.188 -21.094 1 98.69 470 PHE B C 1
ATOM 9083 O O . PHE B 1 470 ? -9.938 -27 -20.406 1 98.69 470 PHE B O 1
ATOM 9090 N N . ASP B 1 471 ? -8.25 -28.359 -21.125 1 97.75 471 ASP B N 1
ATOM 9091 C CA . ASP B 1 471 ? -8.547 -29.391 -20.141 1 97.75 471 ASP B CA 1
ATOM 9092 C C . ASP B 1 471 ? -8.07 -28.969 -18.75 1 97.75 471 ASP B C 1
ATOM 9094 O O . ASP B 1 471 ? -8.758 -29.219 -17.75 1 97.75 471 ASP B O 1
ATOM 9098 N N . TYR B 1 472 ? -6.879 -28.406 -18.656 1 98 472 TYR B N 1
ATOM 9099 C CA . TYR B 1 472 ? -6.285 -27.859 -17.438 1 98 472 TYR B CA 1
ATOM 9100 C C . TYR B 1 472 ? -5.68 -26.484 -17.688 1 98 472 TYR B C 1
ATOM 9102 O O . TYR B 1 472 ? -5.258 -26.188 -18.812 1 98 472 TYR B O 1
ATOM 9110 N N . VAL B 1 473 ? -5.68 -25.734 -16.625 1 98.75 473 VAL B N 1
ATOM 9111 C CA . VAL B 1 473 ? -5.055 -24.406 -16.688 1 98.75 473 VAL B CA 1
ATOM 9112 C C . VAL B 1 473 ? -4.043 -24.266 -15.562 1 98.75 473 VAL B C 1
ATOM 9114 O O . VAL B 1 473 ? -4.316 -24.641 -14.422 1 98.75 473 VAL B O 1
ATOM 9117 N N . MET B 1 474 ? -2.861 -23.828 -15.867 1 98.75 474 MET B N 1
ATOM 9118 C CA . MET B 1 474 ? -1.887 -23.359 -14.891 1 98.75 474 MET B CA 1
ATOM 9119 C C . MET B 1 474 ? -1.842 -21.844 -14.852 1 98.75 474 MET B C 1
ATOM 9121 O O . MET B 1 474 ? -1.461 -21.203 -15.836 1 98.75 474 MET B O 1
ATOM 9125 N N . ASN B 1 475 ? -2.232 -21.25 -13.75 1 98.75 475 ASN B N 1
ATOM 9126 C CA . ASN B 1 475 ? -2.402 -19.797 -13.633 1 98.75 475 ASN B CA 1
ATOM 9127 C C . ASN B 1 475 ? -1.215 -19.156 -12.93 1 98.75 475 ASN B C 1
ATOM 9129 O O . ASN B 1 475 ? -1.016 -19.344 -11.727 1 98.75 475 ASN B O 1
ATOM 9133 N N . SER B 1 476 ? -0.416 -18.375 -13.609 1 97.94 476 SER B N 1
ATOM 9134 C CA . SER B 1 476 ? 0.733 -17.688 -13.039 1 97.94 476 SER B CA 1
ATOM 9135 C C . SER B 1 476 ? 0.48 -16.172 -12.945 1 97.94 476 SER B C 1
ATOM 9137 O O . SER B 1 476 ? 1.395 -15.406 -12.656 1 97.94 476 SER B O 1
ATOM 9139 N N . VAL B 1 477 ? -0.732 -15.711 -13.219 1 98.12 477 VAL B N 1
ATOM 9140 C CA . VAL B 1 477 ? -1.099 -14.297 -13.18 1 98.12 477 VAL B CA 1
ATOM 9141 C C . VAL B 1 477 ? -1.071 -13.797 -11.734 1 98.12 477 VAL B C 1
ATOM 9143 O O . VAL B 1 477 ? -1.502 -14.508 -10.82 1 98.12 477 VAL B O 1
ATOM 9146 N N . PRO B 1 478 ? -0.489 -12.57 -11.523 1 96.88 478 PRO B N 1
ATOM 9147 C CA . PRO B 1 478 ? -0.528 -12.047 -10.156 1 96.88 478 PRO B CA 1
ATOM 9148 C C . PRO B 1 478 ? -1.93 -12.078 -9.555 1 96.88 478 PRO B C 1
ATOM 9150 O O . PRO B 1 478 ? -2.895 -11.664 -10.195 1 96.88 478 PRO B O 1
ATOM 9153 N N . LEU B 1 479 ? -2.082 -12.508 -8.305 1 96.81 479 LEU B N 1
ATOM 9154 C CA . LEU B 1 479 ? -3.365 -12.766 -7.66 1 96.81 479 LEU B CA 1
ATOM 9155 C C . LEU B 1 479 ? -4.211 -11.5 -7.602 1 96.81 479 LEU B C 1
ATOM 9157 O O . LEU B 1 479 ? -5.438 -11.555 -7.691 1 96.81 479 LEU B O 1
ATOM 9161 N N . ASN B 1 480 ? -3.604 -10.328 -7.395 1 94.75 480 ASN B N 1
ATOM 9162 C CA . ASN B 1 480 ? -4.371 -9.102 -7.23 1 94.75 480 ASN B CA 1
ATOM 9163 C C . ASN B 1 480 ? -5.188 -8.773 -8.477 1 94.75 480 ASN B C 1
ATOM 9165 O O . ASN B 1 480 ? -6.262 -8.18 -8.391 1 94.75 480 ASN B O 1
ATOM 9169 N N . LEU B 1 481 ? -4.699 -9.141 -9.688 1 97.31 481 LEU B N 1
ATOM 9170 C CA . LEU B 1 481 ? -5.422 -8.891 -10.93 1 97.31 481 LEU B CA 1
ATOM 9171 C C . LEU B 1 481 ? -6.691 -9.734 -11 1 97.31 481 LEU B C 1
ATOM 9173 O O . LEU B 1 481 ? -7.672 -9.336 -11.633 1 97.31 481 LEU B O 1
ATOM 9177 N N . LEU B 1 482 ? -6.699 -10.859 -10.328 1 97.69 482 LEU B N 1
ATOM 9178 C CA . LEU B 1 482 ? -7.82 -11.797 -10.375 1 97.69 482 LEU B CA 1
ATOM 9179 C C . LEU B 1 482 ? -9.039 -11.219 -9.664 1 97.69 482 LEU B C 1
ATOM 9181 O O . LEU B 1 482 ? -10.156 -11.711 -9.844 1 97.69 482 LEU B O 1
ATOM 9185 N N . LYS B 1 483 ? -8.844 -10.172 -8.914 1 96.06 483 LYS B N 1
ATOM 9186 C CA . LYS B 1 483 ? -9.945 -9.539 -8.188 1 96.06 483 LYS B CA 1
ATOM 9187 C C . LYS B 1 483 ? -11 -9 -9.156 1 96.06 483 LYS B C 1
ATOM 9189 O O . LYS B 1 483 ? -12.148 -8.789 -8.766 1 96.06 483 LYS B O 1
ATOM 9194 N N . PHE B 1 484 ? -10.633 -8.82 -10.367 1 97.56 484 PHE B N 1
ATOM 9195 C CA . PHE B 1 484 ? -11.523 -8.227 -11.359 1 97.56 484 PHE B CA 1
ATOM 9196 C C . PHE B 1 484 ? -11.992 -9.266 -12.367 1 97.56 484 PHE B C 1
ATOM 9198 O O . PHE B 1 484 ? -12.609 -8.93 -13.375 1 97.56 484 PHE B O 1
ATOM 9205 N N . TRP B 1 485 ? -11.633 -10.555 -12.094 1 97.44 485 TRP B N 1
ATOM 9206 C CA . TRP B 1 485 ? -11.969 -11.633 -13.016 1 97.44 485 TRP B CA 1
ATOM 9207 C C . TRP B 1 485 ? -13.258 -12.328 -12.586 1 97.44 485 TRP B C 1
ATOM 9209 O O . TRP B 1 485 ? -13.617 -12.32 -11.406 1 97.44 485 TRP B O 1
ATOM 9219 N N . ASP B 1 486 ? -13.953 -12.859 -13.562 1 95.25 486 ASP B N 1
ATOM 9220 C CA . ASP B 1 486 ? -14.891 -13.945 -13.266 1 95.25 486 ASP B CA 1
ATOM 9221 C C . ASP B 1 486 ? -14.156 -15.266 -13.062 1 95.25 486 ASP B C 1
ATOM 9223 O O . ASP B 1 486 ? -13.383 -15.695 -13.922 1 95.25 486 ASP B O 1
ATOM 9227 N N . LEU B 1 487 ? -14.328 -15.836 -11.883 1 97.31 487 LEU B N 1
ATOM 9228 C CA . LEU B 1 487 ? -13.586 -17.047 -11.531 1 97.31 487 LEU B CA 1
ATOM 9229 C C . LEU B 1 487 ? -14.539 -18.188 -11.172 1 97.31 487 LEU B C 1
ATOM 9231 O O . LEU B 1 487 ? -15.68 -17.938 -10.781 1 97.31 487 LEU B O 1
ATOM 9235 N N . PRO B 1 488 ? -14.094 -19.438 -11.352 1 97.31 488 PRO B N 1
ATOM 9236 C CA . PRO B 1 488 ? -14.883 -20.547 -10.82 1 97.31 488 PRO B CA 1
ATOM 9237 C C . PRO B 1 488 ? -15.117 -20.438 -9.312 1 97.31 488 PRO B C 1
ATOM 9239 O O . PRO B 1 488 ? -14.445 -19.656 -8.633 1 97.31 488 PRO B O 1
ATOM 9242 N N . PRO B 1 489 ? -16.172 -21.094 -8.828 1 94.5 489 PRO B N 1
ATOM 9243 C CA . PRO B 1 489 ? -16.438 -21.031 -7.387 1 94.5 489 PRO B CA 1
ATOM 9244 C C . PRO B 1 489 ? -15.406 -21.797 -6.562 1 94.5 489 PRO B C 1
ATOM 9246 O O . PRO B 1 489 ? -15.734 -22.812 -5.938 1 94.5 489 PRO B O 1
ATOM 9249 N N . TYR B 1 490 ? -14.25 -21.297 -6.512 1 96.19 490 TYR B N 1
ATOM 9250 C CA . TYR B 1 490 ? -13.164 -21.891 -5.727 1 96.19 490 TYR B CA 1
ATOM 9251 C C . TYR B 1 490 ? -13.547 -21.984 -4.254 1 96.19 490 TYR B C 1
ATOM 9253 O O . TYR B 1 490 ? -14.555 -21.406 -3.832 1 96.19 490 TYR B O 1
ATOM 9261 N N . SER B 1 491 ? -12.719 -22.734 -3.512 1 95.12 491 SER B N 1
ATOM 9262 C CA . SER B 1 491 ? -12.922 -22.844 -2.07 1 95.12 491 SER B CA 1
ATOM 9263 C C . SER B 1 491 ? -12.805 -21.484 -1.394 1 95.12 491 SER B C 1
ATOM 9265 O O . SER B 1 491 ? -12.172 -20.562 -1.927 1 95.12 491 SER B O 1
ATOM 9267 N N . SER B 1 492 ? -13.43 -21.328 -0.208 1 93.75 492 SER B N 1
ATOM 9268 C CA . SER B 1 492 ? -13.383 -20.094 0.564 1 93.75 492 SER B CA 1
ATOM 9269 C C . SER B 1 492 ? -11.945 -19.672 0.838 1 93.75 492 SER B C 1
ATOM 9271 O O . SER B 1 492 ? -11.602 -18.5 0.713 1 93.75 492 SER B O 1
ATOM 9273 N N . LEU B 1 493 ? -11.094 -20.594 1.187 1 94.56 493 LEU B N 1
ATOM 9274 C CA . LEU B 1 493 ? -9.711 -20.297 1.522 1 94.56 493 LEU B CA 1
ATOM 9275 C C . LEU B 1 493 ? -8.961 -19.75 0.309 1 94.56 493 LEU B C 1
ATOM 9277 O O . LEU B 1 493 ? -8.227 -18.766 0.416 1 94.56 493 LEU B O 1
ATOM 9281 N N . LEU B 1 494 ? -9.141 -20.406 -0.857 1 95.94 494 LEU B N 1
ATOM 9282 C CA . LEU B 1 494 ? -8.469 -19.938 -2.066 1 95.94 494 LEU B CA 1
ATOM 9283 C C . LEU B 1 494 ? -8.992 -18.562 -2.479 1 95.94 494 LEU B C 1
ATOM 9285 O O . LEU B 1 494 ? -8.219 -17.688 -2.896 1 95.94 494 LEU B O 1
ATOM 9289 N N . LYS B 1 495 ? -10.312 -18.359 -2.367 1 94.88 495 LYS B N 1
ATOM 9290 C CA . LYS B 1 495 ? -10.891 -17.062 -2.684 1 94.88 495 LYS B CA 1
ATOM 9291 C C . LYS B 1 495 ? -10.305 -15.961 -1.797 1 94.88 495 LYS B C 1
ATOM 9293 O O . LYS B 1 495 ? -9.969 -14.875 -2.279 1 94.88 495 LYS B O 1
ATOM 9298 N N . ARG B 1 496 ? -10.164 -16.234 -0.512 1 94.75 496 ARG B N 1
ATOM 9299 C CA . ARG B 1 496 ? -9.602 -15.258 0.423 1 94.75 496 ARG B CA 1
ATOM 9300 C C . ARG B 1 496 ? -8.125 -15.023 0.146 1 94.75 496 ARG B C 1
ATOM 9302 O O . ARG B 1 496 ? -7.629 -13.906 0.294 1 94.75 496 ARG B O 1
ATOM 9309 N N . ALA B 1 497 ? -7.387 -16.078 -0.275 1 95.06 497 ALA B N 1
ATOM 9310 C CA . ALA B 1 497 ? -5.992 -15.906 -0.676 1 95.06 497 ALA B CA 1
ATOM 9311 C C . ALA B 1 497 ? -5.875 -14.93 -1.841 1 95.06 497 ALA B C 1
ATOM 9313 O O . ALA B 1 497 ? -5.008 -14.055 -1.837 1 95.06 497 ALA B O 1
ATOM 9314 N N . VAL B 1 498 ? -6.781 -15.055 -2.812 1 95.12 498 VAL B N 1
ATOM 9315 C CA . VAL B 1 498 ? -6.785 -14.188 -3.984 1 95.12 498 VAL B CA 1
ATOM 9316 C C . VAL B 1 498 ? -7.152 -12.766 -3.57 1 95.12 498 VAL B C 1
ATOM 9318 O O . VAL B 1 498 ? -6.516 -11.797 -4.004 1 95.12 498 VAL B O 1
ATOM 9321 N N . ASP B 1 499 ? -8.047 -12.641 -2.635 1 93.88 499 ASP B N 1
ATOM 9322 C CA . ASP B 1 499 ? -8.617 -11.344 -2.281 1 93.88 499 ASP B CA 1
ATOM 9323 C C . ASP B 1 499 ? -7.699 -10.578 -1.329 1 93.88 499 ASP B C 1
ATOM 9325 O O . ASP B 1 499 ? -7.668 -9.352 -1.344 1 93.88 499 ASP B O 1
ATOM 9329 N N . ARG B 1 500 ? -6.926 -11.367 -0.501 1 94.19 500 ARG B N 1
ATOM 9330 C CA . ARG B 1 500 ? -6.332 -10.695 0.65 1 94.19 500 ARG B CA 1
ATOM 9331 C C . ARG B 1 500 ? -4.809 -10.711 0.563 1 94.19 500 ARG B C 1
ATOM 9333 O O . ARG B 1 500 ? -4.133 -10.008 1.321 1 94.19 500 ARG B O 1
ATOM 9340 N N . THR B 1 501 ? -4.227 -11.484 -0.358 1 93.38 501 THR B N 1
ATOM 9341 C CA . THR B 1 501 ? -2.779 -11.422 -0.55 1 93.38 501 THR B CA 1
ATOM 9342 C C . THR B 1 501 ? -2.369 -10.086 -1.151 1 93.38 501 THR B C 1
ATOM 9344 O O . THR B 1 501 ? -2.949 -9.641 -2.145 1 93.38 501 THR B O 1
ATOM 9347 N N . LEU B 1 502 ? -1.346 -9.523 -0.545 1 91 502 LEU B N 1
ATOM 9348 C CA . LEU B 1 502 ? -0.952 -8.18 -0.957 1 91 502 LEU B CA 1
ATOM 9349 C C . LEU B 1 502 ? 0.28 -8.227 -1.854 1 91 502 LEU B C 1
ATOM 9351 O O . LEU B 1 502 ? 1.044 -9.188 -1.819 1 91 502 LEU B O 1
ATOM 9355 N N . PHE B 1 503 ? 0.394 -7.164 -2.633 1 93.56 503 PHE B N 1
ATOM 9356 C CA . PHE B 1 503 ? 1.575 -6.961 -3.463 1 93.56 503 PHE B CA 1
ATOM 9357 C C . PHE B 1 503 ? 2.23 -5.621 -3.15 1 93.56 503 PHE B C 1
ATOM 9359 O O . PHE B 1 503 ? 1.545 -4.605 -3.002 1 93.56 503 PHE B O 1
ATOM 9366 N N . GLY B 1 504 ? 3.561 -5.652 -2.986 1 93.62 504 GLY B N 1
ATOM 9367 C CA . GLY B 1 504 ? 4.316 -4.43 -2.766 1 93.62 504 GLY B CA 1
ATOM 9368 C C . GLY B 1 504 ? 4.559 -3.641 -4.035 1 93.62 504 GLY B C 1
ATOM 9369 O O . GLY B 1 504 ? 4.305 -4.133 -5.137 1 93.62 504 GLY B O 1
ATOM 9370 N N . ASN B 1 505 ? 5.004 -2.352 -3.906 1 95.19 505 ASN B N 1
ATOM 9371 C CA . ASN B 1 505 ? 5.344 -1.45 -5 1 95.19 505 ASN B CA 1
ATOM 9372 C C . ASN B 1 505 ? 6.852 -1.32 -5.172 1 95.19 505 ASN B C 1
ATOM 9374 O O . ASN B 1 505 ? 7.617 -1.689 -4.281 1 95.19 505 ASN B O 1
ATOM 9378 N N . ALA B 1 506 ? 7.234 -0.929 -6.426 1 98.06 506 ALA B N 1
ATOM 9379 C CA . ALA B 1 506 ? 8.641 -0.626 -6.684 1 98.06 506 ALA B CA 1
ATOM 9380 C C . ALA B 1 506 ? 8.797 0.241 -7.93 1 98.06 506 ALA B C 1
ATOM 9382 O O . ALA B 1 506 ? 7.984 0.154 -8.859 1 98.06 506 ALA B O 1
ATOM 9383 N N . VAL B 1 507 ? 9.781 1.062 -7.91 1 98.75 507 VAL B N 1
ATOM 9384 C CA . VAL B 1 507 ? 10.211 1.789 -9.102 1 98.75 507 VAL B CA 1
ATOM 9385 C C . VAL B 1 507 ? 11.727 1.71 -9.234 1 98.75 507 VAL B C 1
ATOM 9387 O O . VAL B 1 507 ? 12.453 1.778 -8.234 1 98.75 507 VAL B O 1
ATOM 9390 N N . LYS B 1 508 ? 12.188 1.453 -10.383 1 98.81 508 LYS B N 1
ATOM 9391 C CA . LYS B 1 508 ? 13.609 1.44 -10.711 1 98.81 508 LYS B CA 1
ATOM 9392 C C . LYS B 1 508 ? 13.914 2.393 -11.859 1 98.81 508 LYS B C 1
ATOM 9394 O O . LYS B 1 508 ? 13.133 2.506 -12.805 1 98.81 508 LYS B O 1
ATOM 9399 N N . VAL B 1 509 ? 15.047 3.076 -11.766 1 98.88 509 VAL B N 1
ATOM 9400 C CA . VAL B 1 509 ? 15.477 4.016 -12.789 1 98.88 509 VAL B CA 1
ATOM 9401 C C . VAL B 1 509 ? 16.938 3.744 -13.164 1 98.88 509 VAL B C 1
ATOM 9403 O O . VAL B 1 509 ? 17.828 3.822 -12.312 1 98.88 509 VAL B O 1
ATOM 9406 N N . ALA B 1 510 ? 17.141 3.41 -14.391 1 98.88 510 ALA B N 1
ATOM 9407 C CA . ALA B 1 510 ? 18.484 3.281 -14.953 1 98.88 510 ALA B CA 1
ATOM 9408 C C . ALA B 1 510 ? 18.891 4.547 -15.695 1 98.88 510 ALA B C 1
ATOM 9410 O O . ALA B 1 510 ? 18.078 5.152 -16.391 1 98.88 510 ALA B O 1
ATOM 9411 N N . VAL B 1 511 ? 20.156 4.957 -15.516 1 98.88 511 VAL B N 1
ATOM 9412 C CA . VAL B 1 511 ? 20.656 6.16 -16.172 1 98.88 511 VAL B CA 1
ATOM 9413 C C . VAL B 1 511 ? 22 5.867 -16.844 1 98.88 511 VAL B C 1
ATOM 9415 O O . VAL B 1 511 ? 22.844 5.195 -16.25 1 98.88 511 VAL B O 1
ATOM 9418 N N . GLN B 1 512 ? 22.141 6.336 -18.094 1 98.75 512 GLN B N 1
ATOM 9419 C CA . GLN B 1 512 ? 23.406 6.23 -18.812 1 98.75 512 GLN B CA 1
ATOM 9420 C C . GLN B 1 512 ? 24.203 7.531 -18.719 1 98.75 512 GLN B C 1
ATOM 9422 O O . GLN B 1 512 ? 23.641 8.625 -18.828 1 98.75 512 GLN B O 1
ATOM 9427 N N . PHE B 1 513 ? 25.484 7.438 -18.5 1 98.62 513 PHE B N 1
ATOM 9428 C CA . PHE B 1 513 ? 26.391 8.578 -18.453 1 98.62 513 PHE B CA 1
ATOM 9429 C C . PHE B 1 513 ? 27.406 8.508 -19.609 1 98.62 513 PHE B C 1
ATOM 9431 O O . PHE B 1 513 ? 27.562 7.461 -20.234 1 98.62 513 PHE B O 1
ATOM 9438 N N . LYS B 1 514 ? 28.031 9.648 -19.828 1 98.31 514 LYS B N 1
ATOM 9439 C CA . LYS B 1 514 ? 29 9.734 -20.922 1 98.31 514 LYS B CA 1
ATOM 9440 C C . LYS B 1 514 ? 30.172 8.797 -20.703 1 98.31 514 LYS B C 1
ATOM 9442 O O . LYS B 1 514 ? 30.734 8.25 -21.656 1 98.31 514 LYS B O 1
ATOM 9447 N N . THR B 1 515 ? 30.531 8.68 -19.531 1 97.94 515 THR B N 1
ATOM 9448 C CA . THR B 1 515 ? 31.609 7.797 -19.094 1 97.94 515 THR B CA 1
ATOM 9449 C C . THR B 1 515 ? 31.266 7.133 -17.766 1 97.94 515 THR B C 1
ATOM 9451 O O . THR B 1 515 ? 30.266 7.48 -17.125 1 97.94 515 THR B O 1
ATOM 9454 N N . ARG B 1 516 ? 32.062 6.18 -17.422 1 98 516 ARG B N 1
ATOM 9455 C CA . ARG B 1 516 ? 31.984 5.594 -16.078 1 98 516 ARG B CA 1
ATOM 9456 C C . ARG B 1 516 ? 32.75 6.441 -15.062 1 98 516 ARG B C 1
ATOM 9458 O O . ARG B 1 516 ? 33.656 5.961 -14.414 1 98 516 ARG B O 1
ATOM 9465 N N . PHE B 1 517 ? 32.312 7.672 -14.844 1 98.06 517 PHE B N 1
ATOM 9466 C CA . PHE B 1 517 ? 33.031 8.664 -14.047 1 98.06 517 PHE B CA 1
ATOM 9467 C C . PHE B 1 517 ? 33.281 8.141 -12.641 1 98.06 517 PHE B C 1
ATOM 9469 O O . PHE B 1 517 ? 34.312 8.453 -12.031 1 98.06 517 PHE B O 1
ATOM 9476 N N . TRP B 1 518 ? 32.438 7.289 -12.047 1 98.31 518 TRP B N 1
ATOM 9477 C CA . TRP B 1 518 ? 32.531 6.777 -10.688 1 98.31 518 TRP B CA 1
ATOM 9478 C C . TRP B 1 518 ? 33.75 5.887 -10.531 1 98.31 518 TRP B C 1
ATOM 9480 O O . TRP B 1 518 ? 34.25 5.68 -9.414 1 98.31 518 TRP B O 1
ATOM 9490 N N . GLU B 1 519 ? 34.25 5.359 -11.602 1 98.25 519 GLU B N 1
ATOM 9491 C CA . GLU B 1 519 ? 35.406 4.484 -11.555 1 98.25 519 GLU B CA 1
ATOM 9492 C C . GLU B 1 519 ? 36.719 5.293 -11.633 1 98.25 519 GLU B C 1
ATOM 9494 O O . GLU B 1 519 ? 37.781 4.75 -11.422 1 98.25 519 GLU B O 1
ATOM 9499 N N . HIS B 1 520 ? 36.594 6.598 -11.852 1 96.5 520 HIS B N 1
ATOM 9500 C CA . HIS B 1 520 ? 37.75 7.441 -12.047 1 96.5 520 HIS B CA 1
ATOM 9501 C C . HIS B 1 520 ? 37.844 8.539 -10.992 1 96.5 520 HIS B C 1
ATOM 9503 O O . HIS B 1 520 ? 38.594 9.492 -11.133 1 96.5 520 HIS B O 1
ATOM 9509 N N . LEU B 1 521 ? 37.062 8.398 -10.008 1 96.12 521 LEU B N 1
ATOM 9510 C CA . LEU B 1 521 ? 37.125 9.312 -8.867 1 96.12 521 LEU B CA 1
ATOM 9511 C C . LEU B 1 521 ? 38.375 9.07 -8.039 1 96.12 521 LEU B C 1
ATOM 9513 O O . LEU B 1 521 ? 39.094 8.102 -8.273 1 96.12 521 LEU B O 1
ATOM 9517 N N . GLU B 1 522 ? 38.625 9.984 -7.039 1 95 522 GLU B N 1
ATOM 9518 C CA . GLU B 1 522 ? 39.75 9.781 -6.121 1 95 522 GLU B CA 1
ATOM 9519 C C . GLU B 1 522 ? 39.625 8.445 -5.387 1 95 522 GLU B C 1
ATOM 9521 O O . GLU B 1 522 ? 40.625 7.762 -5.152 1 95 522 GLU B O 1
ATOM 9526 N N . LYS B 1 523 ? 38.406 8.164 -5.02 1 95.56 523 LYS B N 1
ATOM 9527 C CA . LYS B 1 523 ? 38.031 6.855 -4.484 1 95.56 523 LYS B CA 1
ATOM 9528 C C . LYS B 1 523 ? 37.094 6.117 -5.441 1 95.56 523 LYS B C 1
ATOM 9530 O O . LYS B 1 523 ? 35.875 6.199 -5.312 1 95.56 523 LYS B O 1
ATOM 9535 N N . PRO B 1 524 ? 37.75 5.352 -6.285 1 97.38 524 PRO B N 1
ATOM 9536 C CA . PRO B 1 524 ? 36.938 4.762 -7.363 1 97.38 524 PRO B CA 1
ATOM 9537 C C . PRO B 1 524 ? 35.938 3.736 -6.852 1 97.38 524 PRO B C 1
ATOM 9539 O O . PRO B 1 524 ? 36.219 3.014 -5.891 1 97.38 524 PRO B O 1
ATOM 9542 N N . ILE B 1 525 ? 34.844 3.639 -7.488 1 98.38 525 ILE B N 1
ATOM 9543 C CA . ILE B 1 525 ? 33.781 2.688 -7.164 1 98.38 525 ILE B CA 1
ATOM 9544 C C . ILE B 1 525 ? 33.688 1.634 -8.266 1 98.38 525 ILE B C 1
ATOM 9546 O O . ILE B 1 525 ? 33.312 1.944 -9.398 1 98.38 525 ILE B O 1
ATOM 9550 N N . PHE B 1 526 ? 34.031 0.469 -7.957 1 97.88 526 PHE B N 1
ATOM 9551 C CA . PHE B 1 526 ? 33.906 -0.654 -8.883 1 97.88 526 PHE B CA 1
ATOM 9552 C C . PHE B 1 526 ? 32.781 -1.59 -8.469 1 97.88 526 PHE B C 1
ATOM 9554 O O . PHE B 1 526 ? 32.938 -2.412 -7.566 1 97.88 526 PHE B O 1
ATOM 9561 N N . GLY B 1 527 ? 31.719 -1.513 -9.211 1 97.56 527 GLY B N 1
ATOM 9562 C CA . GLY B 1 527 ? 30.547 -2.277 -8.828 1 97.56 527 GLY B CA 1
ATOM 9563 C C . GLY B 1 527 ? 30.016 -1.911 -7.457 1 97.56 527 GLY B C 1
ATOM 9564 O O . GLY B 1 527 ? 30.469 -0.938 -6.852 1 97.56 527 GLY B O 1
ATOM 9565 N N . GLY B 1 528 ? 28.969 -2.637 -7.055 1 98.06 528 GLY B N 1
ATOM 9566 C CA . GLY B 1 528 ? 28.438 -2.469 -5.707 1 98.06 528 GLY B CA 1
ATOM 9567 C C . GLY B 1 528 ? 27.125 -1.724 -5.668 1 98.06 528 GLY B C 1
ATOM 9568 O O . GLY B 1 528 ? 26.844 -0.893 -6.535 1 98.06 528 GLY B O 1
ATOM 9569 N N . CYS B 1 529 ? 26.328 -2.059 -4.656 1 98.12 529 CYS B N 1
ATOM 9570 C CA . CYS B 1 529 ? 25.062 -1.379 -4.391 1 98.12 529 CYS B CA 1
ATOM 9571 C C . CYS B 1 529 ? 25.094 -0.696 -3.027 1 98.12 529 CYS B C 1
ATOM 9573 O O . CYS B 1 529 ? 25.844 -1.104 -2.139 1 98.12 529 CYS B O 1
ATOM 9575 N N . THR B 1 530 ? 24.391 0.357 -2.883 1 97.44 530 THR B N 1
ATOM 9576 C CA . THR B 1 530 ? 24.203 1.051 -1.612 1 97.44 530 THR B CA 1
ATOM 9577 C C . THR B 1 530 ? 22.781 1.574 -1.481 1 97.44 530 THR B C 1
ATOM 9579 O O . THR B 1 530 ? 21.984 1.47 -2.418 1 97.44 530 THR B O 1
ATOM 9582 N N . ARG B 1 531 ? 22.406 1.983 -0.311 1 97.25 531 ARG B N 1
ATOM 9583 C CA . ARG B 1 531 ? 21.094 2.572 -0.067 1 97.25 531 ARG B CA 1
ATOM 9584 C C . ARG B 1 531 ? 21.219 3.982 0.499 1 97.25 531 ARG B C 1
ATOM 9586 O O . ARG B 1 531 ? 21.938 4.203 1.479 1 97.25 531 ARG B O 1
ATOM 9593 N N . LEU B 1 532 ? 20.625 4.926 -0.139 1 97.38 532 LEU B N 1
ATOM 9594 C CA . LEU B 1 532 ? 20.594 6.328 0.262 1 97.38 532 LEU B CA 1
ATOM 9595 C C . LEU B 1 532 ? 19.172 6.82 0.466 1 97.38 532 LEU B C 1
ATOM 9597 O O . LEU B 1 532 ? 18.344 6.727 -0.443 1 97.38 532 LEU B O 1
ATOM 9601 N N . THR B 1 533 ? 18.859 7.414 1.65 1 94.31 533 THR B N 1
ATOM 9602 C CA . THR B 1 533 ? 17.5 7.84 1.959 1 94.31 533 THR B CA 1
ATOM 9603 C C . THR B 1 533 ? 17.406 9.367 1.993 1 94.31 533 THR B C 1
ATOM 9605 O O . THR B 1 533 ? 16.312 9.922 1.931 1 94.31 533 THR B O 1
ATOM 9608 N N . LYS B 1 534 ? 18.484 10.102 2.141 1 92.12 534 LYS B N 1
ATOM 9609 C CA . LYS B 1 534 ? 18.547 11.562 2.086 1 92.12 534 LYS B CA 1
ATOM 9610 C C . LYS B 1 534 ? 19.766 12.023 1.284 1 92.12 534 LYS B C 1
ATOM 9612 O O . LYS B 1 534 ? 20.859 12.172 1.832 1 92.12 534 LYS B O 1
ATOM 9617 N N . PRO B 1 535 ? 19.641 12.258 0.096 1 95.75 535 PRO B N 1
ATOM 9618 C CA . PRO B 1 535 ? 18.391 12.312 -0.662 1 95.75 535 PRO B CA 1
ATOM 9619 C C . PRO B 1 535 ? 17.781 10.938 -0.917 1 95.75 535 PRO B C 1
ATOM 9621 O O . PRO B 1 535 ? 18.484 9.922 -0.8 1 95.75 535 PRO B O 1
ATOM 9624 N N . GLN B 1 536 ? 16.484 10.93 -1.276 1 97.38 536 GLN B N 1
ATOM 9625 C CA . GLN B 1 536 ? 15.734 9.688 -1.394 1 97.38 536 GLN B CA 1
ATOM 9626 C C . GLN B 1 536 ? 15.984 9.016 -2.74 1 97.38 536 GLN B C 1
ATOM 9628 O O . GLN B 1 536 ? 15.219 9.203 -3.688 1 97.38 536 GLN B O 1
ATOM 9633 N N . LEU B 1 537 ? 17.031 8.188 -2.807 1 98.44 537 LEU B N 1
ATOM 9634 C CA . LEU B 1 537 ? 17.359 7.453 -4.023 1 98.44 537 LEU B CA 1
ATOM 9635 C C . LEU B 1 537 ? 17.078 5.965 -3.863 1 98.44 537 LEU B C 1
ATOM 9637 O O . LEU B 1 537 ? 16.969 5.238 -4.855 1 98.44 537 LEU B O 1
ATOM 9641 N N . GLY B 1 538 ? 16.938 5.555 -2.652 1 98.06 538 GLY B N 1
ATOM 9642 C CA . GLY B 1 538 ? 16.844 4.121 -2.432 1 98.06 538 GLY B CA 1
ATOM 9643 C C . GLY B 1 538 ? 18.141 3.387 -2.766 1 98.06 538 GLY B C 1
ATOM 9644 O O . GLY B 1 538 ? 19.219 3.809 -2.357 1 98.06 538 GLY B O 1
ATOM 9645 N N . GLN B 1 539 ? 18.031 2.283 -3.377 1 98.25 539 GLN B N 1
ATOM 9646 C CA . GLN B 1 539 ? 19.234 1.529 -3.746 1 98.25 539 GLN B CA 1
ATOM 9647 C C . GLN B 1 539 ? 19.844 2.078 -5.027 1 98.25 539 GLN B C 1
ATOM 9649 O O . GLN B 1 539 ? 19.141 2.385 -5.988 1 98.25 539 GLN B O 1
ATOM 9654 N N . VAL B 1 540 ? 21.109 2.318 -4.98 1 98.69 540 VAL B N 1
ATOM 9655 C CA . VAL B 1 540 ? 21.922 2.697 -6.129 1 98.69 540 VAL B CA 1
ATOM 9656 C C . VAL B 1 540 ? 22.938 1.602 -6.422 1 98.69 540 VAL B C 1
ATOM 9658 O O . VAL B 1 540 ? 23.656 1.157 -5.523 1 98.69 540 VAL B O 1
ATOM 9661 N N . CYS B 1 541 ? 23 1.162 -7.68 1 98.69 541 CYS B N 1
ATOM 9662 C CA . CYS B 1 541 ? 23.922 0.071 -8.008 1 98.69 541 CYS B CA 1
ATOM 9663 C C . CYS B 1 541 ? 24.781 0.426 -9.211 1 98.69 541 CYS B C 1
ATOM 9665 O O . CYS B 1 541 ? 24.266 0.728 -10.281 1 98.69 541 CYS B O 1
ATOM 9667 N N . TYR B 1 542 ? 26.047 0.339 -8.992 1 98.5 542 TYR B N 1
ATOM 9668 C CA . TYR B 1 542 ? 27.047 0.514 -10.055 1 98.5 542 TYR B CA 1
ATOM 9669 C C . TYR B 1 542 ? 27.281 -0.794 -10.797 1 98.5 542 TYR B C 1
ATOM 9671 O O . TYR B 1 542 ? 27.266 -1.87 -10.195 1 98.5 542 TYR B O 1
ATOM 9679 N N . PRO B 1 543 ? 27.422 -0.707 -12.094 1 97.31 543 PRO B N 1
ATOM 9680 C CA . PRO B 1 543 ? 27.516 -1.949 -12.859 1 97.31 543 PRO B CA 1
ATOM 9681 C C . PRO B 1 543 ? 28.734 -2.795 -12.477 1 97.31 543 PRO B C 1
ATOM 9683 O O . PRO B 1 543 ? 29.797 -2.254 -12.195 1 97.31 543 PRO B O 1
ATOM 9686 N N . SER B 1 544 ? 28.578 -4.102 -12.516 1 97.06 544 SER B N 1
ATOM 9687 C CA . SER B 1 544 ? 29.594 -5.051 -12.102 1 97.06 544 SER B CA 1
ATOM 9688 C C . SER B 1 544 ? 30.406 -5.562 -13.289 1 97.06 544 SER B C 1
ATOM 9690 O O . SER B 1 544 ? 31.281 -6.414 -13.133 1 97.06 544 SER B O 1
ATOM 9692 N N . TRP B 1 545 ? 30.125 -5.16 -14.469 1 95.44 545 TRP B N 1
ATOM 9693 C CA . TRP B 1 545 ? 30.781 -5.668 -15.672 1 95.44 545 TRP B CA 1
ATOM 9694 C C . TRP B 1 545 ? 31.5 -4.551 -16.406 1 95.44 545 TRP B C 1
ATOM 9696 O O . TRP B 1 545 ? 31.266 -3.371 -16.156 1 95.44 545 TRP B O 1
ATOM 9706 N N . ASP B 1 546 ? 32.469 -4.926 -17.219 1 93.5 546 ASP B N 1
ATOM 9707 C CA . ASP B 1 546 ? 33.25 -4.02 -18.047 1 93.5 546 ASP B CA 1
ATOM 9708 C C . ASP B 1 546 ? 33.938 -2.963 -17.203 1 93.5 546 ASP B C 1
ATOM 9710 O O . ASP B 1 546 ? 33.906 -1.771 -17.516 1 93.5 546 ASP B O 1
ATOM 9714 N N . LEU B 1 547 ? 34.5 -3.428 -16.109 1 95.62 547 LEU B N 1
ATOM 9715 C CA . LEU B 1 547 ? 35.188 -2.504 -15.203 1 95.62 547 LEU B CA 1
ATOM 9716 C C . LEU B 1 547 ? 36.344 -1.795 -15.906 1 95.62 547 LEU B C 1
ATOM 9718 O O . LEU B 1 547 ? 37.062 -2.416 -16.672 1 95.62 547 LEU B O 1
ATOM 9722 N N . ASN B 1 548 ? 36.406 -0.538 -15.75 1 93.38 548 ASN B N 1
ATOM 9723 C CA . ASN B 1 548 ? 37.438 0.336 -16.281 1 93.38 548 ASN B CA 1
ATOM 9724 C C . ASN B 1 548 ? 37.281 0.524 -17.797 1 93.38 548 ASN B C 1
ATOM 9726 O O . ASN B 1 548 ? 38.25 0.951 -18.453 1 93.38 548 ASN B O 1
ATOM 9730 N N . ALA B 1 549 ? 36.156 0.173 -18.266 1 93.12 549 ALA B N 1
ATOM 9731 C CA . ALA B 1 549 ? 35.906 0.384 -19.703 1 93.12 549 ALA B CA 1
ATOM 9732 C C . ALA B 1 549 ? 35.875 1.872 -20.031 1 93.12 549 ALA B C 1
ATOM 9734 O O . ALA B 1 549 ? 35.562 2.697 -19.172 1 93.12 549 ALA B O 1
ATOM 9735 N N . THR B 1 550 ? 36.219 2.105 -21.328 1 91.38 550 THR B N 1
ATOM 9736 C CA . THR B 1 550 ? 36.125 3.461 -21.844 1 91.38 550 THR B CA 1
ATOM 9737 C C . THR B 1 550 ? 34.75 3.693 -22.453 1 91.38 550 THR B C 1
ATOM 9739 O O . THR B 1 550 ? 34.094 2.752 -22.906 1 91.38 550 THR B O 1
ATOM 9742 N N . GLY B 1 551 ? 34.25 4.918 -22.344 1 92.88 551 GLY B N 1
ATOM 9743 C CA . GLY B 1 551 ? 32.938 5.211 -22.953 1 92.88 551 GLY B CA 1
ATOM 9744 C C . GLY B 1 551 ? 31.828 5.332 -21.938 1 92.88 551 GLY B C 1
ATOM 9745 O O . GLY B 1 551 ? 32.062 5.559 -20.75 1 92.88 551 GLY B O 1
ATOM 9746 N N . PRO B 1 552 ? 30.609 5.121 -22.453 1 97.25 552 PRO B N 1
ATOM 9747 C CA . PRO B 1 552 ? 29.453 5.332 -21.594 1 97.25 552 PRO B CA 1
ATOM 9748 C C . PRO B 1 552 ? 29.281 4.23 -20.547 1 97.25 552 PRO B C 1
ATOM 9750 O O . PRO B 1 552 ? 29.812 3.129 -20.719 1 97.25 552 PRO B O 1
ATOM 9753 N N . GLY B 1 553 ? 28.609 4.555 -19.484 1 97.44 553 GLY B N 1
ATOM 9754 C CA . GLY B 1 553 ? 28.25 3.625 -18.422 1 97.44 553 GLY B CA 1
ATOM 9755 C C . GLY B 1 553 ? 26.828 3.799 -17.938 1 97.44 553 GLY B C 1
ATOM 9756 O O . GLY B 1 553 ? 26.328 4.922 -17.844 1 97.44 553 GLY B O 1
ATOM 9757 N N . THR B 1 554 ? 26.234 2.631 -17.656 1 98.19 554 THR B N 1
ATOM 9758 C CA . THR B 1 554 ? 24.859 2.629 -17.156 1 98.19 554 THR B CA 1
ATOM 9759 C C . THR B 1 554 ? 24.797 2.15 -15.711 1 98.19 554 THR B C 1
ATOM 9761 O O . THR B 1 554 ? 25.375 1.115 -15.375 1 98.19 554 THR B O 1
ATOM 9764 N N . MET B 1 555 ? 24.125 2.871 -14.859 1 98.38 555 MET B N 1
ATOM 9765 C CA . MET B 1 555 ? 23.938 2.438 -13.477 1 98.38 555 MET B CA 1
ATOM 9766 C C . MET B 1 555 ? 22.453 2.412 -13.125 1 98.38 555 MET B C 1
ATOM 9768 O O . MET B 1 555 ? 21.625 2.984 -13.836 1 98.38 555 MET B O 1
ATOM 9772 N N . LEU B 1 556 ? 22.094 1.625 -12.094 1 98.81 556 LEU B N 1
ATOM 9773 C CA . LEU B 1 556 ? 20.812 1.793 -11.422 1 98.81 556 LEU B CA 1
ATOM 9774 C C . LEU B 1 556 ? 20.844 2.982 -10.469 1 98.81 556 LEU B C 1
ATOM 9776 O O . LEU B 1 556 ? 21.375 2.879 -9.359 1 98.81 556 LEU B O 1
ATOM 9780 N N . ALA B 1 557 ? 20.219 4.062 -10.859 1 98.88 557 ALA B N 1
ATOM 9781 C CA . ALA B 1 557 ? 20.359 5.332 -10.156 1 98.88 557 ALA B CA 1
ATOM 9782 C C . ALA B 1 557 ? 19.406 5.418 -8.969 1 98.88 557 ALA B C 1
ATOM 9784 O O . ALA B 1 557 ? 19.641 6.176 -8.023 1 98.88 557 ALA B O 1
ATOM 9785 N N . SER B 1 558 ? 18.344 4.648 -9.055 1 98.88 558 SER B N 1
ATOM 9786 C CA . SER B 1 558 ? 17.359 4.668 -7.98 1 98.88 558 SER B CA 1
ATOM 9787 C C . SER B 1 558 ? 16.484 3.422 -8.008 1 98.88 558 SER B C 1
ATOM 9789 O O . SER B 1 558 ? 15.953 3.053 -9.055 1 98.88 558 SER B O 1
ATOM 9791 N N . TYR B 1 559 ? 16.438 2.768 -7.004 1 98.69 559 TYR B N 1
ATOM 9792 C CA . TYR B 1 559 ? 15.461 1.722 -6.73 1 98.69 559 TYR B CA 1
ATOM 9793 C C . TYR B 1 559 ? 14.727 1.991 -5.422 1 98.69 559 TYR B C 1
ATOM 9795 O O . TYR B 1 559 ? 15.32 1.912 -4.344 1 98.69 559 TYR B O 1
ATOM 9803 N N . LEU B 1 560 ? 13.445 2.355 -5.504 1 98.44 560 LEU B N 1
ATOM 9804 C CA . LEU B 1 560 ? 12.578 2.621 -4.367 1 98.44 560 LEU B CA 1
ATOM 9805 C C . LEU B 1 560 ? 11.469 1.575 -4.27 1 98.44 560 LEU B C 1
ATOM 9807 O O . LEU B 1 560 ? 10.93 1.142 -5.293 1 98.44 560 LEU B O 1
ATOM 9811 N N . SER B 1 561 ? 11.102 1.236 -3.041 1 95.31 561 SER B N 1
ATOM 9812 C CA . SER B 1 561 ? 10.039 0.257 -2.84 1 95.31 561 SER B CA 1
ATOM 9813 C C . SER B 1 561 ? 8.891 0.842 -2.018 1 95.31 561 SER B C 1
ATOM 9815 O O . SER B 1 561 ? 9.062 1.87 -1.357 1 95.31 561 SER B O 1
ATOM 9817 N N . ASP B 1 562 ? 7.75 0.278 -2.176 1 91.88 562 ASP B N 1
ATOM 9818 C CA . ASP B 1 562 ? 6.562 0.495 -1.352 1 91.88 562 ASP B CA 1
ATOM 9819 C C . ASP B 1 562 ? 6.109 1.95 -1.418 1 91.88 562 ASP B C 1
ATOM 9821 O O . ASP B 1 562 ? 5.875 2.486 -2.504 1 91.88 562 ASP B O 1
ATOM 9825 N N . TYR B 1 563 ? 6.105 2.646 -0.295 1 89.25 563 TYR B N 1
ATOM 9826 C CA . TYR B 1 563 ? 5.426 3.938 -0.25 1 89.25 563 TYR B CA 1
ATOM 9827 C C . TYR B 1 563 ? 6.289 5.031 -0.867 1 89.25 563 TYR B C 1
ATOM 9829 O O . TYR B 1 563 ? 5.77 5.996 -1.429 1 89.25 563 TYR B O 1
ATOM 9837 N N . GLU B 1 564 ? 7.641 4.879 -0.796 1 96.44 564 GLU B N 1
ATOM 9838 C CA . GLU B 1 564 ? 8.516 5.816 -1.498 1 96.44 564 GLU B CA 1
ATOM 9839 C C . GLU B 1 564 ? 8.336 5.707 -3.01 1 96.44 564 GLU B C 1
ATOM 9841 O O . GLU B 1 564 ? 8.383 6.715 -3.719 1 96.44 564 GLU B O 1
ATOM 9846 N N . ALA B 1 565 ? 8.133 4.484 -3.422 1 97.88 565 ALA B N 1
ATOM 9847 C CA . ALA B 1 565 ? 7.902 4.273 -4.848 1 97.88 565 ALA B CA 1
ATOM 9848 C C . ALA B 1 565 ? 6.609 4.945 -5.301 1 97.88 565 ALA B C 1
ATOM 9850 O O . ALA B 1 565 ? 6.531 5.477 -6.41 1 97.88 565 ALA B O 1
ATOM 9851 N N . THR B 1 566 ? 5.574 4.938 -4.445 1 97.06 566 THR B N 1
ATOM 9852 C CA . THR B 1 566 ? 4.301 5.57 -4.766 1 97.06 566 THR B CA 1
ATOM 9853 C C . THR B 1 566 ? 4.488 7.055 -5.051 1 97.06 566 THR B C 1
ATOM 9855 O O . THR B 1 566 ? 3.988 7.57 -6.055 1 97.06 566 THR B O 1
ATOM 9858 N N . VAL B 1 567 ? 5.25 7.723 -4.223 1 97.56 567 VAL B N 1
ATOM 9859 C CA . VAL B 1 567 ? 5.48 9.156 -4.379 1 97.56 567 VAL B CA 1
ATOM 9860 C C . VAL B 1 567 ? 6.309 9.406 -5.637 1 97.56 567 VAL B C 1
ATOM 9862 O O . VAL B 1 567 ? 5.973 10.281 -6.441 1 97.56 567 VAL B O 1
ATOM 9865 N N . ALA B 1 568 ? 7.352 8.625 -5.812 1 98.56 568 ALA B N 1
ATOM 9866 C CA . ALA B 1 568 ? 8.203 8.781 -6.984 1 98.56 568 ALA B CA 1
ATOM 9867 C C . ALA B 1 568 ? 7.41 8.586 -8.273 1 98.56 568 ALA B C 1
ATOM 9869 O O . ALA B 1 568 ? 7.562 9.359 -9.227 1 98.56 568 ALA B O 1
ATOM 9870 N N . CYS B 1 569 ? 6.547 7.613 -8.273 1 98.25 569 CYS B N 1
ATOM 9871 C CA . CYS B 1 569 ? 5.785 7.273 -9.469 1 98.25 569 CYS B CA 1
ATOM 9872 C C . CYS B 1 569 ? 4.676 8.289 -9.719 1 98.25 569 CYS B C 1
ATOM 9874 O O . CYS B 1 569 ? 4.125 8.359 -10.812 1 98.25 569 CYS B O 1
ATOM 9876 N N . SER B 1 570 ? 4.328 9.062 -8.727 1 97.69 570 SER B N 1
ATOM 9877 C CA . SER B 1 570 ? 3.322 10.109 -8.922 1 97.69 570 SER B CA 1
ATOM 9878 C C . SER B 1 570 ? 3.92 11.336 -9.594 1 97.69 570 SER B C 1
ATOM 9880 O O . SER B 1 570 ? 3.189 12.203 -10.086 1 97.69 570 SER B O 1
ATOM 9882 N N . MET B 1 571 ? 5.242 11.461 -9.617 1 97.69 571 MET B N 1
ATOM 9883 C CA . MET B 1 571 ? 5.938 12.492 -10.383 1 97.69 571 MET B CA 1
ATOM 9884 C C . MET B 1 571 ? 5.992 12.117 -11.859 1 97.69 571 MET B C 1
ATOM 9886 O O . MET B 1 571 ? 6.008 10.938 -12.211 1 97.69 571 MET B O 1
ATOM 9890 N N . SER B 1 572 ? 5.992 13.172 -12.711 1 97.12 572 SER B N 1
ATOM 9891 C CA . SER B 1 572 ? 6.336 12.867 -14.102 1 97.12 572 SER B CA 1
ATOM 9892 C C . SER B 1 572 ? 7.723 12.242 -14.203 1 97.12 572 SER B C 1
ATOM 9894 O O . SER B 1 572 ? 8.547 12.398 -13.297 1 97.12 572 SER B O 1
ATOM 9896 N N . GLU B 1 573 ? 7.93 11.438 -15.211 1 97.44 573 GLU B N 1
ATOM 9897 C CA . GLU B 1 573 ? 9.227 10.797 -15.406 1 97.44 573 GLU B CA 1
ATOM 9898 C C . GLU B 1 573 ? 10.359 11.82 -15.375 1 97.44 573 GLU B C 1
ATOM 9900 O O . GLU B 1 573 ? 11.383 11.602 -14.734 1 97.44 573 GLU B O 1
ATOM 9905 N N . GLN B 1 574 ? 10.172 12.977 -16.016 1 97.75 574 GLN B N 1
ATOM 9906 C CA . GLN B 1 574 ? 11.211 14 -16.094 1 97.75 574 GLN B CA 1
ATOM 9907 C C . GLN B 1 574 ? 11.453 14.656 -14.734 1 97.75 574 GLN B C 1
ATOM 9909 O O . GLN B 1 574 ? 12.594 14.969 -14.383 1 97.75 574 GLN B O 1
ATOM 9914 N N . GLU B 1 575 ? 10.398 14.875 -14.008 1 97.62 575 GLU B N 1
ATOM 9915 C CA . GLU B 1 575 ? 10.555 15.438 -12.672 1 97.62 575 GLU B CA 1
ATOM 9916 C C . GLU B 1 575 ? 11.344 14.5 -11.766 1 97.62 575 GLU B C 1
ATOM 9918 O O . GLU B 1 575 ? 12.227 14.938 -11.023 1 97.62 575 GLU B O 1
ATOM 9923 N N . HIS B 1 576 ? 10.977 13.219 -11.789 1 98.44 576 HIS B N 1
ATOM 9924 C CA . HIS B 1 576 ? 11.695 12.227 -11 1 98.44 576 HIS B CA 1
ATOM 9925 C C . HIS B 1 576 ? 13.156 12.141 -11.422 1 98.44 576 HIS B C 1
ATOM 9927 O O . HIS B 1 576 ? 14.047 12.07 -10.57 1 98.44 576 HIS B O 1
ATOM 9933 N N . LEU B 1 577 ? 13.414 12.18 -12.711 1 98.62 577 LEU B N 1
ATOM 9934 C CA . LEU B 1 577 ? 14.773 12.125 -13.234 1 98.62 577 LEU B CA 1
ATOM 9935 C C . LEU B 1 577 ? 15.578 13.344 -12.797 1 98.62 577 LEU B C 1
ATOM 9937 O O . LEU B 1 577 ? 16.766 13.227 -12.461 1 98.62 577 LEU B O 1
ATOM 9941 N N . ALA B 1 578 ? 14.953 14.508 -12.828 1 98.31 578 ALA B N 1
ATOM 9942 C CA . ALA B 1 578 ? 15.625 15.719 -12.375 1 98.31 578 ALA B CA 1
ATOM 9943 C C . ALA B 1 578 ? 15.984 15.625 -10.891 1 98.31 578 ALA B C 1
ATOM 9945 O O . ALA B 1 578 ? 17.047 16.078 -10.477 1 98.31 578 ALA B O 1
ATOM 9946 N N . TYR B 1 579 ? 15.078 15.109 -10.102 1 98 579 TYR B N 1
ATOM 9947 C CA . TYR B 1 579 ? 15.367 14.867 -8.688 1 98 579 TYR B CA 1
ATOM 9948 C C . TYR B 1 579 ? 16.578 13.953 -8.531 1 98 579 TYR B C 1
ATOM 9950 O O . TYR B 1 579 ? 17.469 14.227 -7.73 1 98 579 TYR B O 1
ATOM 9958 N N . ILE B 1 580 ? 16.594 12.867 -9.289 1 98.75 580 ILE B N 1
ATOM 9959 C CA . ILE B 1 580 ? 17.688 11.891 -9.234 1 98.75 580 ILE B CA 1
ATOM 9960 C C . ILE B 1 580 ? 19 12.57 -9.602 1 98.75 580 ILE B C 1
ATOM 9962 O O . ILE B 1 580 ? 20.016 12.359 -8.945 1 98.75 580 ILE B O 1
ATOM 9966 N N . LYS B 1 581 ? 18.969 13.344 -10.641 1 98.69 581 LYS B N 1
ATOM 9967 C CA . LYS B 1 581 ? 20.172 14.055 -11.055 1 98.69 581 LYS B CA 1
ATOM 9968 C C . LYS B 1 581 ? 20.703 14.938 -9.922 1 98.69 581 LYS B C 1
ATOM 9970 O O . LYS B 1 581 ? 21.891 14.883 -9.602 1 98.69 581 LYS B O 1
ATOM 9975 N N . ARG B 1 582 ? 19.828 15.734 -9.336 1 97.44 582 ARG B N 1
ATOM 9976 C CA . ARG B 1 582 ? 20.25 16.609 -8.242 1 97.44 582 ARG B CA 1
ATOM 9977 C C . ARG B 1 582 ? 20.797 15.805 -7.07 1 97.44 582 ARG B C 1
ATOM 9979 O O . ARG B 1 582 ? 21.797 16.188 -6.461 1 97.44 582 ARG B O 1
ATOM 9986 N N . ALA B 1 583 ? 20.125 14.719 -6.758 1 98.06 583 ALA B N 1
ATOM 9987 C CA . ALA B 1 583 ? 20.562 13.859 -5.664 1 98.06 583 ALA B CA 1
ATOM 9988 C C . ALA B 1 583 ? 21.938 13.273 -5.949 1 98.06 583 ALA B C 1
ATOM 9990 O O . ALA B 1 583 ? 22.812 13.25 -5.07 1 98.06 583 ALA B O 1
ATOM 9991 N N . LEU B 1 584 ? 22.156 12.828 -7.168 1 98.62 584 LEU B N 1
ATOM 9992 C CA . LEU B 1 584 ? 23.438 12.242 -7.531 1 98.62 584 LEU B CA 1
ATOM 9993 C C . LEU B 1 584 ? 24.547 13.297 -7.5 1 98.62 584 LEU B C 1
ATOM 9995 O O . LEU B 1 584 ? 25.688 12.984 -7.168 1 98.62 584 LEU B O 1
ATOM 9999 N N . ILE B 1 585 ? 24.234 14.523 -7.891 1 98.12 585 ILE B N 1
ATOM 10000 C CA . ILE B 1 585 ? 25.203 15.609 -7.812 1 98.12 585 ILE B CA 1
ATOM 10001 C C . ILE B 1 585 ? 25.625 15.828 -6.359 1 98.12 585 ILE B C 1
ATOM 10003 O O . ILE B 1 585 ? 26.797 16.062 -6.07 1 98.12 585 ILE B O 1
ATOM 10007 N N . GLN B 1 586 ? 24.641 15.734 -5.445 1 97 586 GLN B N 1
ATOM 10008 C CA . GLN B 1 586 ? 24.984 15.828 -4.027 1 97 586 GLN B CA 1
ATOM 10009 C C . GLN B 1 586 ? 25.906 14.703 -3.604 1 97 586 GLN B C 1
ATOM 10011 O O . GLN B 1 586 ? 26.812 14.906 -2.785 1 97 586 GLN B O 1
ATOM 10016 N N . VAL B 1 587 ? 25.75 13.57 -4.137 1 98.12 587 VAL B N 1
ATOM 10017 C CA . VAL B 1 587 ? 26.453 12.367 -3.709 1 98.12 587 VAL B CA 1
ATOM 10018 C C . VAL B 1 587 ? 27.859 12.344 -4.309 1 98.12 587 VAL B C 1
ATOM 10020 O O . VAL B 1 587 ? 28.828 12.039 -3.615 1 98.12 587 VAL B O 1
ATOM 10023 N N . HIS B 1 588 ? 28 12.742 -5.629 1 98.19 588 HIS B N 1
ATOM 10024 C CA . HIS B 1 588 ? 29.234 12.5 -6.352 1 98.19 588 HIS B CA 1
ATOM 10025 C C . HIS B 1 588 ? 29.875 13.812 -6.801 1 98.19 588 HIS B C 1
ATOM 10027 O O . HIS B 1 588 ? 31.016 13.82 -7.27 1 98.19 588 HIS B O 1
ATOM 10033 N N . GLY B 1 589 ? 29.141 14.945 -6.738 1 97.56 589 GLY B N 1
ATOM 10034 C CA . GLY B 1 589 ? 29.672 16.234 -7.133 1 97.56 589 GLY B CA 1
ATOM 10035 C C . GLY B 1 589 ? 29.344 16.609 -8.57 1 97.56 589 GLY B C 1
ATOM 10036 O O . GLY B 1 589 ? 28.531 15.938 -9.219 1 97.56 589 GLY B O 1
ATOM 10037 N N . ASP B 1 590 ? 30 17.594 -9.117 1 97.19 590 ASP B N 1
ATOM 10038 C CA . ASP B 1 590 ? 29.703 18.234 -10.391 1 97.19 590 ASP B CA 1
ATOM 10039 C C . ASP B 1 590 ? 30.031 17.312 -11.562 1 97.19 590 ASP B C 1
ATOM 10041 O O . ASP B 1 590 ? 29.562 17.516 -12.68 1 97.19 590 ASP B O 1
ATOM 10045 N N . VAL B 1 591 ? 30.812 16.328 -11.281 1 98 591 VAL B N 1
ATOM 10046 C CA . VAL B 1 591 ? 31.172 15.367 -12.312 1 98 591 VAL B CA 1
ATOM 10047 C C . VAL B 1 591 ? 29.906 14.734 -12.891 1 98 591 VAL B C 1
ATOM 10049 O O . VAL B 1 591 ? 29.875 14.359 -14.07 1 98 591 VAL B O 1
ATOM 10052 N N . VAL B 1 592 ? 28.859 14.633 -12.094 1 98.56 592 VAL B N 1
ATOM 10053 C CA . VAL B 1 592 ? 27.578 14.094 -12.555 1 98.56 592 VAL B CA 1
ATOM 10054 C C . VAL B 1 592 ? 27.016 14.969 -13.672 1 98.56 592 VAL B C 1
ATOM 10056 O O . VAL B 1 592 ? 26.609 14.461 -14.719 1 98.56 592 VAL B O 1
ATOM 10059 N N . GLU B 1 593 ? 26.984 16.281 -13.461 1 97.94 593 GLU B N 1
ATOM 10060 C CA . GLU B 1 593 ? 26.5 17.219 -14.461 1 97.94 593 GLU B CA 1
ATOM 10061 C C . GLU B 1 593 ? 27.297 17.125 -15.758 1 97.94 593 GLU B C 1
ATOM 10063 O O . GLU B 1 593 ? 26.719 17.109 -16.844 1 97.94 593 GLU B O 1
ATOM 10068 N N . GLU B 1 594 ? 28.562 16.984 -15.625 1 98.12 594 GLU B N 1
ATOM 10069 C CA . GLU B 1 594 ? 29.469 16.938 -16.766 1 98.12 594 GLU B CA 1
ATOM 10070 C C . GLU B 1 594 ? 29.234 15.672 -17.594 1 98.12 594 GLU B C 1
ATOM 10072 O O . GLU B 1 594 ? 29.453 15.672 -18.812 1 98.12 594 GLU B O 1
ATOM 10077 N N . ASN B 1 595 ? 28.766 14.656 -16.953 1 98.56 595 ASN B N 1
ATOM 10078 C CA . ASN B 1 595 ? 28.641 13.367 -17.625 1 98.56 595 ASN B CA 1
ATOM 10079 C C . ASN B 1 595 ? 27.188 13.031 -17.938 1 98.56 595 ASN B C 1
ATOM 10081 O O . ASN B 1 595 ? 26.906 11.984 -18.531 1 98.56 595 ASN B O 1
ATOM 10085 N N . TRP B 1 596 ? 26.297 13.945 -17.578 1 98.38 596 TRP B N 1
ATOM 10086 C CA . TRP B 1 596 ? 24.859 13.688 -17.719 1 98.38 596 TRP B CA 1
ATOM 10087 C C . TRP B 1 596 ? 24.469 13.586 -19.188 1 98.38 596 TRP B C 1
ATOM 10089 O O . TRP B 1 596 ? 24.797 14.477 -19.984 1 98.38 596 TRP B O 1
ATOM 10099 N N . THR B 1 597 ? 23.734 12.5 -19.594 1 98.19 597 THR B N 1
ATOM 10100 C CA . THR B 1 597 ? 23.328 12.328 -20.984 1 98.19 597 THR B CA 1
ATOM 10101 C C . THR B 1 597 ? 21.828 12.586 -21.141 1 98.19 597 THR B C 1
ATOM 10103 O O . THR B 1 597 ? 21.359 12.828 -22.25 1 98.19 597 THR B O 1
ATOM 10106 N N . GLY B 1 598 ? 21.094 12.359 -20.047 1 97.06 598 GLY B N 1
ATOM 10107 C CA . GLY B 1 598 ? 19.641 12.43 -20.109 1 97.06 598 GLY B CA 1
ATOM 10108 C C . GLY B 1 598 ? 19 11.133 -20.578 1 97.06 598 GLY B C 1
ATOM 10109 O O . GLY B 1 598 ? 17.781 10.992 -20.578 1 97.06 598 GLY B O 1
ATOM 10110 N N . ILE B 1 599 ? 19.812 10.164 -20.984 1 98.5 599 ILE B N 1
ATOM 10111 C CA . ILE B 1 599 ? 19.312 8.867 -21.438 1 98.5 599 ILE B CA 1
ATOM 10112 C C . ILE B 1 599 ? 19 7.988 -20.234 1 98.5 599 ILE B C 1
ATOM 10114 O O . ILE B 1 599 ? 19.859 7.73 -19.406 1 98.5 599 ILE B O 1
ATOM 10118 N N . SER B 1 600 ? 17.734 7.598 -20.062 1 98.62 600 SER B N 1
ATOM 10119 C CA . SER B 1 600 ? 17.281 6.867 -18.891 1 98.62 600 SER B CA 1
ATOM 10120 C C . SER B 1 600 ? 16.094 5.98 -19.203 1 98.62 600 SER B C 1
ATOM 10122 O O . SER B 1 600 ? 15.516 6.066 -20.297 1 98.62 600 SER B O 1
ATOM 10124 N N . ALA B 1 601 ? 15.828 5.074 -18.328 1 98.69 601 ALA B N 1
ATOM 10125 C CA . ALA B 1 601 ? 14.602 4.281 -18.328 1 98.69 601 ALA B CA 1
ATOM 10126 C C . ALA B 1 601 ? 14.047 4.129 -16.922 1 98.69 601 ALA B C 1
ATOM 10128 O O . ALA B 1 601 ? 14.797 3.893 -15.969 1 98.69 601 ALA B O 1
ATOM 10129 N N . ARG B 1 602 ? 12.797 4.387 -16.734 1 98.75 602 ARG B N 1
ATOM 10130 C CA . ARG B 1 602 ? 12.086 4.223 -15.477 1 98.75 602 ARG B CA 1
ATOM 10131 C C . ARG B 1 602 ? 10.945 3.227 -15.617 1 98.75 602 ARG B C 1
ATOM 10133 O O . ARG B 1 602 ? 10.266 3.191 -16.641 1 98.75 602 ARG B O 1
ATOM 10140 N N . HIS B 1 603 ? 10.789 2.391 -14.641 1 98.62 603 HIS B N 1
ATOM 10141 C CA . HIS B 1 603 ? 9.609 1.524 -14.641 1 98.62 603 HIS B CA 1
ATOM 10142 C C . HIS B 1 603 ? 8.914 1.534 -13.289 1 98.62 603 HIS B C 1
ATOM 10144 O O . HIS B 1 603 ? 9.523 1.189 -12.273 1 98.62 603 HIS B O 1
ATOM 10150 N N . CYS B 1 604 ? 7.617 1.957 -13.258 1 98.25 604 CYS B N 1
ATOM 10151 C CA . CYS B 1 604 ? 6.75 1.912 -12.086 1 98.25 604 CYS B CA 1
ATOM 10152 C C . CYS B 1 604 ? 5.887 0.655 -12.094 1 98.25 604 CYS B C 1
ATOM 10154 O O . CYS B 1 604 ? 4.879 0.592 -12.797 1 98.25 604 CYS B O 1
ATOM 10156 N N . TRP B 1 605 ? 6.129 -0.266 -11.242 1 98 605 TRP B N 1
ATOM 10157 C CA . TRP B 1 605 ? 5.543 -1.601 -11.305 1 98 605 TRP B CA 1
ATOM 10158 C C . TRP B 1 605 ? 4.074 -1.571 -10.891 1 98 605 TRP B C 1
ATOM 10160 O O . TRP B 1 605 ? 3.26 -2.328 -11.422 1 98 605 TRP B O 1
ATOM 10170 N N . GLU B 1 606 ? 3.688 -0.764 -9.984 1 96.25 606 GLU B N 1
ATOM 10171 C CA . GLU B 1 606 ? 2.295 -0.712 -9.547 1 96.25 606 GLU B CA 1
ATOM 10172 C C . GLU B 1 606 ? 1.395 -0.143 -10.641 1 96.25 606 GLU B C 1
ATOM 10174 O O . GLU B 1 606 ? 0.184 -0.379 -10.641 1 96.25 606 GLU B O 1
ATOM 10179 N N . GLN B 1 607 ? 2.002 0.583 -11.531 1 97.19 607 GLN B N 1
ATOM 10180 C CA . GLN B 1 607 ? 1.223 1.22 -12.586 1 97.19 607 GLN B CA 1
ATOM 10181 C C . GLN B 1 607 ? 1.197 0.358 -13.844 1 97.19 607 GLN B C 1
ATOM 10183 O O . GLN B 1 607 ? 0.481 0.666 -14.805 1 97.19 607 GLN B O 1
ATOM 10188 N N . ASP B 1 608 ? 1.963 -0.766 -13.844 1 97.19 608 ASP B N 1
ATOM 10189 C CA . ASP B 1 608 ? 2.029 -1.688 -14.969 1 97.19 608 ASP B CA 1
ATOM 10190 C C . ASP B 1 608 ? 0.765 -2.539 -15.062 1 97.19 608 ASP B C 1
ATOM 10192 O O . ASP B 1 608 ? 0.461 -3.307 -14.141 1 97.19 608 ASP B O 1
ATOM 10196 N N . GLU B 1 609 ? 0.039 -2.52 -16.156 1 97.44 609 GLU B N 1
ATOM 10197 C CA . GLU B 1 609 ? -1.269 -3.156 -16.297 1 97.44 609 GLU B CA 1
ATOM 10198 C C . GLU B 1 609 ? -1.147 -4.676 -16.266 1 97.44 609 GLU B C 1
ATOM 10200 O O . GLU B 1 609 ? -2.139 -5.383 -16.078 1 97.44 609 GLU B O 1
ATOM 10205 N N . HIS B 1 610 ? 0.045 -5.219 -16.484 1 97.94 610 HIS B N 1
ATOM 10206 C CA . HIS B 1 610 ? 0.248 -6.664 -16.547 1 97.94 610 HIS B CA 1
ATOM 10207 C C . HIS B 1 610 ? 0.532 -7.234 -15.164 1 97.94 610 HIS B C 1
ATOM 10209 O O . HIS B 1 610 ? 0.449 -8.445 -14.961 1 97.94 610 HIS B O 1
ATOM 10215 N N . HIS B 1 611 ? 0.876 -6.309 -14.188 1 96.56 611 HIS B N 1
ATOM 10216 C CA . HIS B 1 611 ? 1.33 -6.809 -12.891 1 96.56 611 HIS B CA 1
ATOM 10217 C C . HIS B 1 611 ? 0.587 -6.133 -11.75 1 96.56 611 HIS B C 1
ATOM 10219 O O . HIS B 1 611 ? 0.22 -6.781 -10.766 1 96.56 611 HIS B O 1
ATOM 10225 N N . ALA B 1 612 ? 0.422 -4.777 -11.797 1 96.75 612 ALA B N 1
ATOM 10226 C CA . ALA B 1 612 ? -0.177 -3.945 -10.758 1 96.75 612 ALA B CA 1
ATOM 10227 C C . ALA B 1 612 ? 0.493 -4.184 -9.406 1 96.75 612 ALA B C 1
ATOM 10229 O O . ALA B 1 612 ? -0.178 -4.223 -8.375 1 96.75 612 ALA B O 1
ATOM 10230 N N . GLY B 1 613 ? 1.764 -4.406 -9.383 1 95.94 613 GLY B N 1
ATOM 10231 C CA . GLY B 1 613 ? 2.586 -4.668 -8.211 1 95.94 613 GLY B CA 1
ATOM 10232 C C . GLY B 1 613 ? 3.957 -5.215 -8.555 1 95.94 613 GLY B C 1
ATOM 10233 O O . GLY B 1 613 ? 4.18 -5.695 -9.672 1 95.94 613 GLY B O 1
ATOM 10234 N N . ALA B 1 614 ? 4.863 -5.172 -7.555 1 96.19 614 ALA B N 1
ATOM 10235 C CA . ALA B 1 614 ? 6.246 -5.559 -7.828 1 96.19 614 ALA B CA 1
ATOM 10236 C C . ALA B 1 614 ? 6.539 -6.953 -7.281 1 96.19 614 ALA B C 1
ATOM 10238 O O . ALA B 1 614 ? 7.289 -7.719 -7.891 1 96.19 614 ALA B O 1
ATOM 10239 N N . PHE B 1 615 ? 6.035 -7.285 -6.129 1 94.56 615 PHE B N 1
ATOM 10240 C CA . PHE B 1 615 ? 6.293 -8.57 -5.484 1 94.56 615 PHE B CA 1
ATOM 10241 C C . PHE B 1 615 ? 5.223 -8.875 -4.445 1 94.56 615 PHE B C 1
ATOM 10243 O O . PHE B 1 615 ? 4.551 -7.969 -3.949 1 94.56 615 PHE B O 1
ATOM 10250 N N . THR B 1 616 ? 5.082 -10.117 -4.105 1 92.5 616 THR B N 1
ATOM 10251 C CA . THR B 1 616 ? 4.109 -10.562 -3.111 1 92.5 616 THR B CA 1
ATOM 10252 C C . THR B 1 616 ? 4.566 -10.188 -1.704 1 92.5 616 THR B C 1
ATOM 10254 O O . THR B 1 616 ? 5.715 -10.445 -1.331 1 92.5 616 THR B O 1
ATOM 10257 N N . MET B 1 617 ? 3.723 -9.5 -1.07 1 86.75 617 MET B N 1
ATOM 10258 C CA . MET B 1 617 ? 3.936 -9.156 0.333 1 86.75 617 MET B CA 1
ATOM 10259 C C . MET B 1 617 ? 2.932 -9.875 1.228 1 86.75 617 MET B C 1
ATOM 10261 O O . MET B 1 617 ? 1.722 -9.688 1.088 1 86.75 617 MET B O 1
ATOM 10265 N N . GLN B 1 618 ? 3.449 -10.75 2.066 1 80.88 618 GLN B N 1
ATOM 10266 C CA . GLN B 1 618 ? 2.516 -11.43 2.963 1 80.88 618 GLN B CA 1
ATOM 10267 C C . GLN B 1 618 ? 2.586 -10.844 4.371 1 80.88 618 GLN B C 1
ATOM 10269 O O . GLN B 1 618 ? 3.664 -10.477 4.84 1 80.88 618 GLN B O 1
ATOM 10274 N N . ILE B 1 619 ? 1.491 -10.609 4.938 1 86.38 619 ILE B N 1
ATOM 10275 C CA . ILE B 1 619 ? 1.388 -10.25 6.348 1 86.38 619 ILE B CA 1
ATOM 10276 C C . ILE B 1 619 ? 1.612 -11.484 7.215 1 86.38 619 ILE B C 1
ATOM 10278 O O . ILE B 1 619 ? 1.399 -12.617 6.766 1 86.38 619 ILE B O 1
ATOM 10282 N N . PHE B 1 620 ? 2.123 -11.242 8.367 1 84.25 620 PHE B N 1
ATOM 10283 C CA . PHE B 1 620 ? 2.375 -12.383 9.242 1 84.25 620 PHE B CA 1
ATOM 10284 C C . PHE B 1 620 ? 1.118 -13.227 9.398 1 84.25 620 PHE B C 1
ATOM 10286 O O . PHE B 1 620 ? 0.003 -12.703 9.391 1 84.25 620 PHE B O 1
ATOM 10293 N N . SER B 1 621 ? 1.239 -14.586 9.312 1 82.38 621 SER B N 1
ATOM 10294 C CA . SER B 1 621 ? 0.264 -15.648 9.523 1 82.38 621 SER B CA 1
ATOM 10295 C C . SER B 1 621 ? -0.453 -16 8.227 1 82.38 621 SER B C 1
ATOM 10297 O O . SER B 1 621 ? -1.077 -17.062 8.125 1 82.38 621 SER B O 1
ATOM 10299 N N . GLN B 1 622 ? -0.367 -15.117 7.16 1 88.69 622 GLN B N 1
ATOM 10300 C CA . GLN B 1 622 ? -1.127 -15.383 5.941 1 88.69 622 GLN B CA 1
ATOM 10301 C C . GLN B 1 622 ? -0.548 -16.578 5.18 1 88.69 622 GLN B C 1
ATOM 10303 O O . GLN B 1 622 ? -1.293 -17.391 4.629 1 88.69 622 GLN B O 1
ATOM 10308 N N . GLN B 1 623 ? 0.746 -16.578 5.129 1 88.81 623 GLN B N 1
ATOM 10309 C CA . GLN B 1 623 ? 1.385 -17.625 4.34 1 88.81 623 GLN B CA 1
ATOM 10310 C C . GLN B 1 623 ? 1.002 -19 4.855 1 88.81 623 GLN B C 1
ATOM 10312 O O . GLN B 1 623 ? 0.672 -19.891 4.07 1 88.81 623 GLN B O 1
ATOM 10317 N N . ASP B 1 624 ? 1.021 -19.125 6.164 1 88.81 624 ASP B N 1
ATOM 10318 C CA . ASP B 1 624 ? 0.666 -20.406 6.773 1 88.81 624 ASP B CA 1
ATOM 10319 C C . ASP B 1 624 ? -0.781 -20.781 6.457 1 88.81 624 ASP B C 1
ATOM 10321 O O . ASP B 1 624 ? -1.108 -21.953 6.324 1 88.81 624 ASP B O 1
ATOM 10325 N N . LEU B 1 625 ? -1.517 -19.875 6.379 1 91.31 625 LEU B N 1
ATOM 10326 C CA . LEU B 1 625 ? -2.941 -20.094 6.16 1 91.31 625 LEU B CA 1
ATOM 10327 C C . LEU B 1 625 ? -3.225 -20.406 4.695 1 91.31 625 LEU B C 1
ATOM 10329 O O . LEU B 1 625 ? -3.963 -21.344 4.391 1 91.31 625 LEU B O 1
ATOM 10333 N N . TYR B 1 626 ? -2.654 -19.703 3.75 1 93.38 626 TYR B N 1
ATOM 10334 C CA . TYR B 1 626 ? -3.109 -19.703 2.363 1 93.38 626 TYR B CA 1
ATOM 10335 C C . TYR B 1 626 ? -2.365 -20.75 1.547 1 93.38 626 TYR B C 1
ATOM 10337 O O . TYR B 1 626 ? -2.895 -21.266 0.56 1 93.38 626 TYR B O 1
ATOM 10345 N N . LEU B 1 627 ? -1.145 -21.125 1.901 1 92.69 627 LEU B N 1
ATOM 10346 C CA . LEU B 1 627 ? -0.29 -21.953 1.063 1 92.69 627 LEU B CA 1
ATOM 10347 C C . LEU B 1 627 ? -0.971 -23.281 0.742 1 92.69 627 LEU B C 1
ATOM 10349 O O . LEU B 1 627 ? -0.927 -23.75 -0.399 1 92.69 627 LEU B O 1
ATOM 10353 N N . PRO B 1 628 ? -1.662 -23.906 1.693 1 91.44 628 PRO B N 1
ATOM 10354 C CA . PRO B 1 628 ? -2.322 -25.188 1.399 1 91.44 628 PRO B CA 1
ATOM 10355 C C . PRO B 1 628 ? -3.381 -25.062 0.305 1 91.44 628 PRO B C 1
ATOM 10357 O O . PRO B 1 628 ? -3.65 -26.031 -0.41 1 91.44 628 PRO B O 1
ATOM 10360 N N . ALA B 1 629 ? -3.969 -23.922 0.172 1 92.94 629 ALA B N 1
ATOM 10361 C CA . ALA B 1 629 ? -4.98 -23.734 -0.863 1 92.94 629 ALA B CA 1
ATOM 10362 C C . ALA B 1 629 ? -4.375 -23.875 -2.256 1 92.94 629 ALA B C 1
ATOM 10364 O O . ALA B 1 629 ? -5.035 -24.359 -3.18 1 92.94 629 ALA B O 1
ATOM 10365 N N . PHE B 1 630 ? -3.123 -23.531 -2.375 1 94.94 630 PHE B N 1
ATOM 10366 C CA . PHE B 1 630 ? -2.451 -23.594 -3.666 1 94.94 630 PHE B CA 1
ATOM 10367 C C . PHE B 1 630 ? -1.988 -25.016 -3.967 1 94.94 630 PHE B C 1
ATOM 10369 O O . PHE B 1 630 ? -1.638 -25.344 -5.105 1 94.94 630 PHE B O 1
ATOM 10376 N N . TYR B 1 631 ? -2.055 -25.891 -2.951 1 92.94 631 TYR B N 1
ATOM 10377 C CA . TYR B 1 631 ? -1.645 -27.266 -3.121 1 92.94 631 TYR B CA 1
ATOM 10378 C C . TYR B 1 631 ? -2.816 -28.141 -3.568 1 92.94 631 TYR B C 1
ATOM 10380 O O . TYR B 1 631 ? -2.699 -29.359 -3.648 1 92.94 631 TYR B O 1
ATOM 10388 N N . GLN B 1 632 ? -3.904 -27.469 -3.869 1 92.5 632 GLN B N 1
ATOM 10389 C CA . GLN B 1 632 ? -5.086 -28.172 -4.379 1 92.5 632 GLN B CA 1
ATOM 10390 C C . GLN B 1 632 ? -5.414 -27.719 -5.801 1 92.5 632 GLN B C 1
ATOM 10392 O O . GLN B 1 632 ? -5.355 -26.531 -6.109 1 92.5 632 GLN B O 1
ATOM 10397 N N . THR B 1 633 ? -5.66 -28.734 -6.59 1 95.25 633 THR B N 1
ATOM 10398 C CA . THR B 1 633 ? -6.207 -28.406 -7.906 1 95.25 633 THR B CA 1
ATOM 10399 C C . THR B 1 633 ? -7.719 -28.203 -7.828 1 95.25 633 THR B C 1
ATOM 10401 O O . THR B 1 633 ? -8.453 -29.109 -7.418 1 95.25 633 THR B O 1
ATOM 10404 N N . GLN B 1 634 ? -8.125 -27.062 -8.156 1 95.94 634 GLN B N 1
ATOM 10405 C CA . GLN B 1 634 ? -9.555 -26.75 -8.086 1 95.94 634 GLN B CA 1
ATOM 10406 C C . GLN B 1 634 ? -10.094 -26.344 -9.453 1 95.94 634 GLN B C 1
ATOM 10408 O O . GLN B 1 634 ? -9.555 -25.438 -10.094 1 95.94 634 GLN B O 1
ATOM 10413 N N . PHE B 1 635 ? -11.148 -27.062 -9.906 1 97.75 635 PHE B N 1
ATOM 10414 C CA . PHE B 1 635 ? -11.766 -26.766 -11.195 1 97.75 635 PHE B CA 1
ATOM 10415 C C . PHE B 1 635 ? -10.727 -26.781 -12.312 1 97.75 635 PHE B C 1
ATOM 10417 O O . PHE B 1 635 ? -10.672 -25.844 -13.125 1 97.75 635 PHE B O 1
ATOM 10424 N N . ASN B 1 636 ? -9.867 -27.766 -12.211 1 97.88 636 ASN B N 1
ATOM 10425 C CA . ASN B 1 636 ? -8.828 -28.031 -13.203 1 97.88 636 ASN B CA 1
ATOM 10426 C C . ASN B 1 636 ? -7.879 -26.844 -13.359 1 97.88 636 ASN B C 1
ATOM 10428 O O . ASN B 1 636 ? -7.359 -26.594 -14.445 1 97.88 636 ASN B O 1
ATOM 10432 N N . THR B 1 637 ? -7.715 -26.078 -12.266 1 98.5 637 THR B N 1
ATOM 10433 C CA . THR B 1 637 ? -6.789 -24.953 -12.242 1 98.5 637 THR B CA 1
ATOM 10434 C C . THR B 1 637 ? -5.703 -25.172 -11.195 1 98.5 637 THR B C 1
ATOM 10436 O O . THR B 1 637 ? -6 -25.5 -10.047 1 98.5 637 THR B O 1
ATOM 10439 N N . VAL B 1 638 ? -4.496 -25.062 -11.586 1 98.25 638 VAL B N 1
ATOM 10440 C CA . VAL B 1 638 ? -3.34 -25.094 -10.695 1 98.25 638 VAL B CA 1
ATOM 10441 C C . VAL B 1 638 ? -2.711 -23.703 -10.617 1 98.25 638 VAL B C 1
ATOM 10443 O O . VAL B 1 638 ? -2.398 -23.094 -11.641 1 98.25 638 VAL B O 1
ATOM 10446 N N . PHE B 1 639 ? -2.512 -23.219 -9.406 1 98.31 639 PHE B N 1
ATOM 10447 C CA . PHE B 1 639 ? -1.92 -21.906 -9.227 1 98.31 639 PHE B CA 1
ATOM 10448 C C . PHE B 1 639 ? -0.409 -22.016 -9.055 1 98.31 639 PHE B C 1
ATOM 10450 O O . PHE B 1 639 ? 0.075 -22.797 -8.242 1 98.31 639 PHE B O 1
ATOM 10457 N N . ILE B 1 640 ? 0.299 -21.219 -9.828 1 98.06 640 ILE B N 1
ATOM 10458 C CA . ILE B 1 640 ? 1.753 -21.125 -9.758 1 98.06 640 ILE B CA 1
ATOM 10459 C C . ILE B 1 640 ? 2.174 -19.656 -9.719 1 98.06 640 ILE B C 1
ATOM 10461 O O . ILE B 1 640 ? 1.353 -18.766 -9.945 1 98.06 640 ILE B O 1
ATOM 10465 N N . GLY B 1 641 ? 3.479 -19.406 -9.422 1 96.25 641 GLY B N 1
ATOM 10466 C CA . GLY B 1 641 ? 4.012 -18.062 -9.234 1 96.25 641 GLY B CA 1
ATOM 10467 C C . GLY B 1 641 ? 4.52 -17.812 -7.832 1 96.25 641 GLY B C 1
ATOM 10468 O O . GLY B 1 641 ? 4.277 -18.609 -6.926 1 96.25 641 GLY B O 1
ATOM 10469 N N . GLU B 1 642 ? 5.125 -16.703 -7.656 1 90.94 642 GLU B N 1
ATOM 10470 C CA . GLU B 1 642 ? 5.816 -16.453 -6.395 1 90.94 642 GLU B CA 1
ATOM 10471 C C . GLU B 1 642 ? 4.824 -16.281 -5.246 1 90.94 642 GLU B C 1
ATOM 10473 O O . GLU B 1 642 ? 5.176 -16.5 -4.082 1 90.94 642 GLU B O 1
ATOM 10478 N N . ALA B 1 643 ? 3.551 -15.969 -5.543 1 93.19 643 ALA B N 1
ATOM 10479 C CA . ALA B 1 643 ? 2.557 -15.852 -4.477 1 93.19 643 ALA B CA 1
ATOM 10480 C C . ALA B 1 643 ? 2.123 -17.219 -3.979 1 93.19 643 ALA B C 1
ATOM 10482 O O . ALA B 1 643 ? 1.55 -17.344 -2.893 1 93.19 643 ALA B O 1
ATOM 10483 N N . ALA B 1 644 ? 2.393 -18.25 -4.781 1 94.88 644 ALA B N 1
ATOM 10484 C CA . ALA B 1 644 ? 1.893 -19.594 -4.484 1 94.88 644 ALA B CA 1
ATOM 10485 C C . ALA B 1 644 ? 3.006 -20.5 -3.959 1 94.88 644 ALA B C 1
ATOM 10487 O O . ALA B 1 644 ? 3.018 -21.703 -4.223 1 94.88 644 ALA B O 1
ATOM 10488 N N . THR B 1 645 ? 4.027 -19.906 -3.301 1 93.75 645 THR B N 1
ATOM 10489 C CA . THR B 1 645 ? 5.113 -20.688 -2.723 1 93.75 645 THR B CA 1
ATOM 10490 C C . THR B 1 645 ? 5.578 -20.078 -1.403 1 93.75 645 THR B C 1
ATOM 10492 O O . THR B 1 645 ? 4.992 -19.109 -0.918 1 93.75 645 THR B O 1
ATOM 10495 N N . PHE B 1 646 ? 6.582 -20.703 -0.715 1 92.69 646 PHE B N 1
ATOM 10496 C CA . PHE B 1 646 ? 6.906 -20.375 0.667 1 92.69 646 PHE B CA 1
ATOM 10497 C C . PHE B 1 646 ? 8.016 -19.328 0.729 1 92.69 646 PHE B C 1
ATOM 10499 O O . PHE B 1 646 ? 8.328 -18.812 1.804 1 92.69 646 PHE B O 1
ATOM 10506 N N . THR B 1 647 ? 8.703 -19 -0.346 1 93.94 647 THR B N 1
ATOM 10507 C CA . THR B 1 647 ? 9.57 -17.844 -0.502 1 93.94 647 THR B CA 1
ATOM 10508 C C . THR B 1 647 ? 9.039 -16.906 -1.591 1 93.94 647 THR B C 1
ATOM 10510 O O . THR B 1 647 ? 8.25 -17.328 -2.436 1 93.94 647 THR B O 1
ATOM 10513 N N . HIS B 1 648 ? 9.484 -15.641 -1.556 1 93.75 648 HIS B N 1
ATOM 10514 C CA . HIS B 1 648 ? 8.961 -14.641 -2.479 1 93.75 648 HIS B CA 1
ATOM 10515 C C . HIS B 1 648 ? 10.07 -13.75 -3.023 1 93.75 648 HIS B C 1
ATOM 10517 O O . HIS B 1 648 ? 11.203 -13.805 -2.541 1 93.75 648 HIS B O 1
ATOM 10523 N N . THR B 1 649 ? 9.836 -13.016 -4.078 1 93.31 649 THR B N 1
ATOM 10524 C CA . THR B 1 649 ? 10.641 -11.906 -4.574 1 93.31 649 THR B CA 1
ATOM 10525 C C . THR B 1 649 ? 11.867 -12.422 -5.328 1 93.31 649 THR B C 1
ATOM 10527 O O . THR B 1 649 ? 12.656 -11.633 -5.852 1 93.31 649 THR B O 1
ATOM 10530 N N . TRP B 1 650 ? 12.102 -13.758 -5.406 1 96.56 650 TRP B N 1
ATOM 10531 C CA . TRP B 1 650 ? 13.266 -14.328 -6.07 1 96.56 650 TRP B CA 1
ATOM 10532 C C . TRP B 1 650 ? 12.852 -15.242 -7.215 1 96.56 650 TRP B C 1
ATOM 10534 O O . TRP B 1 650 ? 11.75 -15.805 -7.199 1 96.56 650 TRP B O 1
ATOM 10544 N N . THR B 1 651 ? 13.766 -15.445 -8.156 1 97.56 651 THR B N 1
ATOM 10545 C CA . THR B 1 651 ? 13.516 -16.312 -9.305 1 97.56 651 THR B CA 1
ATOM 10546 C C . THR B 1 651 ? 13.273 -17.75 -8.859 1 97.56 651 THR B C 1
ATOM 10548 O O . THR B 1 651 ? 12.422 -18.438 -9.406 1 97.56 651 THR B O 1
ATOM 10551 N N . PHE B 1 652 ? 14.031 -18.156 -7.777 1 96.56 652 PHE B N 1
ATOM 10552 C CA . PHE B 1 652 ? 13.844 -19.484 -7.207 1 96.56 652 PHE B CA 1
ATOM 10553 C C . PHE B 1 652 ? 12.375 -19.734 -6.867 1 96.56 652 PHE B C 1
ATOM 10555 O O . PHE B 1 652 ? 11.836 -20.797 -7.137 1 96.56 652 PHE B O 1
ATOM 10562 N N . SER B 1 653 ? 11.727 -18.766 -6.297 1 96.38 653 SER B N 1
ATOM 10563 C CA . SER B 1 653 ? 10.344 -18.891 -5.855 1 96.38 653 SER B CA 1
ATOM 10564 C C . SER B 1 653 ? 9.422 -19.219 -7.023 1 96.38 653 SER B C 1
ATOM 10566 O O . SER B 1 653 ? 8.539 -20.062 -6.91 1 96.38 653 SER B O 1
ATOM 10568 N N . ALA B 1 654 ? 9.617 -18.5 -8.133 1 97.44 654 ALA B N 1
ATOM 10569 C CA . ALA B 1 654 ? 8.812 -18.734 -9.328 1 97.44 654 ALA B CA 1
ATOM 10570 C C . ALA B 1 654 ? 9.062 -20.125 -9.883 1 97.44 654 ALA B C 1
ATOM 10572 O O . ALA B 1 654 ? 8.109 -20.844 -10.219 1 97.44 654 ALA B O 1
ATOM 10573 N N . LEU B 1 655 ? 10.312 -20.5 -9.945 1 97.88 655 LEU B N 1
ATOM 10574 C CA . LEU B 1 655 ? 10.664 -21.797 -10.523 1 97.88 655 LEU B CA 1
ATOM 10575 C C . LEU B 1 655 ? 10.172 -22.938 -9.641 1 97.88 655 LEU B C 1
ATOM 10577 O O . LEU B 1 655 ? 9.664 -23.938 -10.148 1 97.88 655 LEU B O 1
ATOM 10581 N N . GLU B 1 656 ? 10.359 -22.75 -8.352 1 95.75 656 GLU B N 1
ATOM 10582 C CA . GLU B 1 656 ? 9.898 -23.766 -7.414 1 95.75 656 GLU B CA 1
ATOM 10583 C C . GLU B 1 656 ? 8.383 -23.938 -7.492 1 95.75 656 GLU B C 1
ATOM 10585 O O . GLU B 1 656 ? 7.883 -25.062 -7.453 1 95.75 656 GLU B O 1
ATOM 10590 N N . SER B 1 657 ? 7.652 -22.938 -7.586 1 96.38 657 SER B N 1
ATOM 10591 C CA . SER B 1 657 ? 6.203 -23.016 -7.715 1 96.38 657 SER B CA 1
ATOM 10592 C C . SER B 1 657 ? 5.801 -23.75 -8.992 1 96.38 657 SER B C 1
ATOM 10594 O O . SER B 1 657 ? 4.816 -24.484 -9.008 1 96.38 657 SER B O 1
ATOM 10596 N N . ALA B 1 658 ? 6.516 -23.469 -10.062 1 97.94 658 ALA B N 1
ATOM 10597 C CA . ALA B 1 658 ? 6.254 -24.156 -11.328 1 97.94 658 ALA B CA 1
ATOM 10598 C C . ALA B 1 658 ? 6.5 -25.656 -11.203 1 97.94 658 ALA B C 1
ATOM 10600 O O . ALA B 1 658 ? 5.738 -26.469 -11.734 1 97.94 658 ALA B O 1
ATOM 10601 N N . LEU B 1 659 ? 7.594 -25.984 -10.555 1 96.94 659 LEU B N 1
ATOM 10602 C CA . LEU B 1 659 ? 7.918 -27.391 -10.328 1 96.94 659 LEU B CA 1
ATOM 10603 C C . LEU B 1 659 ? 6.816 -28.078 -9.531 1 96.94 659 LEU B C 1
ATOM 10605 O O . LEU B 1 659 ? 6.297 -29.109 -9.945 1 96.94 659 LEU B O 1
ATOM 10609 N N . ARG B 1 660 ? 6.473 -27.469 -8.422 1 96.06 660 ARG B N 1
ATOM 10610 C CA . ARG B 1 660 ? 5.414 -28.016 -7.582 1 96.06 660 ARG B CA 1
ATOM 10611 C C . ARG B 1 660 ? 4.094 -28.094 -8.336 1 96.06 660 ARG B C 1
ATOM 10613 O O . ARG B 1 660 ? 3.4 -29.125 -8.289 1 96.06 660 ARG B O 1
ATOM 10620 N N . GLY B 1 661 ? 3.764 -27.047 -9.039 1 97.25 661 GLY B N 1
ATOM 10621 C CA . GLY B 1 661 ? 2.512 -27 -9.781 1 97.25 661 GLY B CA 1
ATOM 10622 C C . GLY B 1 661 ? 2.43 -28.031 -10.891 1 97.25 661 GLY B C 1
ATOM 10623 O O . GLY B 1 661 ? 1.374 -28.625 -11.109 1 97.25 661 GLY B O 1
ATOM 10624 N N . THR B 1 662 ? 3.5 -28.25 -11.586 1 97.94 662 THR B N 1
ATOM 10625 C CA . THR B 1 662 ? 3.514 -29.234 -12.656 1 97.94 662 THR B CA 1
ATOM 10626 C C . THR B 1 662 ? 3.396 -30.641 -12.094 1 97.94 662 THR B C 1
ATOM 10628 O O . THR B 1 662 ? 2.658 -31.469 -12.625 1 97.94 662 THR B O 1
ATOM 10631 N N . VAL B 1 663 ? 4.109 -30.906 -11.016 1 96.69 663 VAL B N 1
ATOM 10632 C CA . VAL B 1 663 ? 4.004 -32.188 -10.359 1 96.69 663 VAL B CA 1
ATOM 10633 C C . VAL B 1 663 ? 2.572 -32.438 -9.883 1 96.69 663 VAL B C 1
ATOM 10635 O O . VAL B 1 663 ? 2.014 -33.5 -10.062 1 96.69 663 VAL B O 1
ATOM 10638 N N . GLN B 1 664 ? 2.047 -31.422 -9.32 1 95.56 664 GLN B N 1
ATOM 10639 C CA . GLN B 1 664 ? 0.663 -31.453 -8.859 1 95.56 664 GLN B CA 1
ATOM 10640 C C . GLN B 1 664 ? -0.294 -31.766 -10 1 95.56 664 GLN B C 1
ATOM 10642 O O . GLN B 1 664 ? -1.19 -32.594 -9.852 1 95.56 664 GLN B O 1
ATOM 10647 N N . LEU B 1 665 ? -0.104 -31.125 -11.094 1 97.38 665 LEU B N 1
ATOM 10648 C CA . LEU B 1 665 ? -0.919 -31.344 -12.281 1 97.38 665 LEU B CA 1
ATOM 10649 C C . LEU B 1 665 ? -0.778 -32.781 -12.781 1 97.38 665 LEU B C 1
ATOM 10651 O O . LEU B 1 665 ? -1.778 -33.438 -13.07 1 97.38 665 LEU B O 1
ATOM 10655 N N . LEU B 1 666 ? 0.426 -33.281 -12.883 1 97.06 666 LEU B N 1
ATOM 10656 C CA . LEU B 1 666 ? 0.69 -34.625 -13.375 1 97.06 666 LEU B CA 1
ATOM 10657 C C . LEU B 1 666 ? 0.063 -35.656 -12.453 1 97.06 666 LEU B C 1
ATOM 10659 O O . LEU B 1 666 ? -0.506 -36.656 -12.93 1 97.06 666 LEU B O 1
ATOM 10663 N N . LEU B 1 667 ? 0.171 -35.406 -11.188 1 94.75 667 LEU B N 1
ATOM 10664 C CA . LEU B 1 667 ? -0.44 -36.312 -10.25 1 94.75 667 LEU B CA 1
ATOM 10665 C C . LEU B 1 667 ? -1.961 -36.281 -10.352 1 94.75 667 LEU B C 1
ATOM 10667 O O . LEU B 1 667 ? -2.623 -37.312 -10.227 1 94.75 667 LEU B O 1
ATOM 10671 N N . ASP B 1 668 ? -2.453 -35.125 -10.578 1 94.19 668 ASP B N 1
ATOM 10672 C CA . ASP B 1 668 ? -3.893 -35 -10.781 1 94.19 668 ASP B CA 1
ATOM 10673 C C . ASP B 1 668 ? -4.344 -35.812 -12 1 94.19 668 ASP B C 1
ATOM 10675 O O . ASP B 1 668 ? -5.453 -36.344 -12.016 1 94.19 668 ASP B O 1
ATOM 10679 N N . MET B 1 669 ? -3.48 -35.969 -12.922 1 94.94 669 MET B N 1
ATOM 10680 C CA . MET B 1 669 ? -3.75 -36.688 -14.156 1 94.94 669 MET B CA 1
ATOM 10681 C C . MET B 1 669 ? -3.408 -38.156 -14.008 1 94.94 669 MET B C 1
ATOM 10683 O O . MET B 1 669 ? -3.646 -38.969 -14.914 1 94.94 669 MET B O 1
ATOM 10687 N N . GLY B 1 670 ? -2.812 -38.531 -12.859 1 94.06 670 GLY B N 1
ATOM 10688 C CA . GLY B 1 670 ? -2.424 -39.906 -12.602 1 94.06 670 GLY B CA 1
ATOM 10689 C C . GLY B 1 670 ? -1.113 -40.281 -13.273 1 94.06 670 GLY B C 1
ATOM 10690 O O . GLY B 1 670 ? -0.784 -41.469 -13.375 1 94.06 670 GLY B O 1
ATOM 10691 N N . LEU B 1 671 ? -0.406 -39.344 -13.711 1 96.38 671 LEU B N 1
ATOM 10692 C CA . LEU B 1 671 ? 0.874 -39.562 -14.367 1 96.38 671 LEU B CA 1
ATOM 10693 C C . LEU B 1 671 ? 2.018 -39.531 -13.359 1 96.38 671 LEU B C 1
ATOM 10695 O O . LEU B 1 671 ? 2.857 -38.656 -13.383 1 96.38 671 LEU B O 1
ATOM 10699 N N . VAL B 1 672 ? 2.135 -40.531 -12.633 1 95.38 672 VAL B N 1
ATOM 10700 C CA . VAL B 1 672 ? 3.037 -40.625 -11.492 1 95.38 672 VAL B CA 1
ATOM 10701 C C . VAL B 1 672 ? 4.48 -40.75 -11.977 1 95.38 672 VAL B C 1
ATOM 10703 O O . VAL B 1 672 ? 5.379 -40.094 -11.43 1 95.38 672 VAL B O 1
ATOM 10706 N N . ASP B 1 673 ? 4.754 -41.594 -13.008 1 95.12 673 ASP B N 1
ATOM 10707 C CA . ASP B 1 673 ? 6.105 -41.75 -13.539 1 95.12 673 ASP B CA 1
ATOM 10708 C C . ASP B 1 673 ? 6.66 -40.406 -14.039 1 95.12 673 ASP B C 1
ATOM 10710 O O . ASP B 1 673 ? 7.824 -40.094 -13.797 1 95.12 673 ASP B O 1
ATOM 10714 N N . GLU B 1 674 ? 5.84 -39.688 -14.75 1 96.69 674 GLU B N 1
ATOM 10715 C CA . GLU B 1 674 ? 6.227 -38.375 -15.234 1 96.69 674 GLU B CA 1
ATOM 10716 C C . GLU B 1 674 ? 6.531 -37.438 -14.078 1 96.69 674 GLU B C 1
ATOM 10718 O O . GLU B 1 674 ? 7.496 -36.656 -14.133 1 96.69 674 GLU B O 1
ATOM 10723 N N . ALA B 1 675 ? 5.688 -37.438 -13.023 1 96.25 675 ALA B N 1
ATOM 10724 C CA . ALA B 1 675 ? 5.91 -36.625 -11.836 1 96.25 675 ALA B CA 1
ATOM 10725 C C . ALA B 1 675 ? 7.246 -36.969 -11.18 1 96.25 675 ALA B C 1
ATOM 10727 O O . ALA B 1 675 ? 7.996 -36.062 -10.781 1 96.25 675 ALA B O 1
ATOM 10728 N N . LYS B 1 676 ? 7.555 -38.219 -11.07 1 93.94 676 LYS B N 1
ATOM 10729 C CA . LYS B 1 676 ? 8.82 -38.656 -10.492 1 93.94 676 LYS B CA 1
ATOM 10730 C C . LYS B 1 676 ? 10 -38.219 -11.352 1 93.94 676 LYS B C 1
ATOM 10732 O O . LYS B 1 676 ? 11.055 -37.844 -10.828 1 93.94 676 LYS B O 1
ATOM 10737 N N . GLN B 1 677 ? 9.797 -38.312 -12.633 1 95.31 677 GLN B N 1
ATOM 10738 C CA . GLN B 1 677 ? 10.852 -37.875 -13.539 1 95.31 677 GLN B CA 1
ATOM 10739 C C . GLN B 1 677 ? 11.211 -36.406 -13.281 1 95.31 677 GLN B C 1
ATOM 10741 O O . GLN B 1 677 ? 12.391 -36.062 -13.211 1 95.31 677 GLN B O 1
ATOM 10746 N N . ILE B 1 678 ? 10.219 -35.594 -13.125 1 96.25 678 ILE B N 1
ATOM 10747 C CA . ILE B 1 678 ? 10.438 -34.188 -12.883 1 96.25 678 ILE B CA 1
ATOM 10748 C C . ILE B 1 678 ? 11.117 -33.969 -11.531 1 96.25 678 ILE B C 1
ATOM 10750 O O . ILE B 1 678 ? 12.102 -33.25 -11.43 1 96.25 678 ILE B O 1
ATOM 10754 N N . THR B 1 679 ? 10.625 -34.594 -10.477 1 93.69 679 THR B N 1
ATOM 10755 C CA . THR B 1 679 ? 11.172 -34.406 -9.133 1 93.69 679 THR B CA 1
ATOM 10756 C C . THR B 1 679 ? 12.609 -34.906 -9.062 1 93.69 679 THR B C 1
ATOM 10758 O O . THR B 1 679 ? 13.438 -34.312 -8.352 1 93.69 679 THR B O 1
ATOM 10761 N N . ASN B 1 680 ? 12.922 -35.906 -9.781 1 91.81 680 ASN B N 1
ATOM 10762 C CA . ASN B 1 680 ? 14.273 -36.438 -9.797 1 91.81 680 ASN B CA 1
ATOM 10763 C C . ASN B 1 680 ? 15.234 -35.562 -10.586 1 91.81 680 ASN B C 1
ATOM 10765 O O . ASN B 1 680 ? 16.391 -35.375 -10.195 1 91.81 680 ASN B O 1
ATOM 10769 N N . THR B 1 681 ? 14.75 -35.062 -11.633 1 94.69 681 THR B N 1
ATOM 10770 C CA . THR B 1 681 ? 15.594 -34.25 -12.508 1 94.69 681 THR B CA 1
ATOM 10771 C C . THR B 1 681 ? 15.93 -32.906 -11.859 1 94.69 681 THR B C 1
ATOM 10773 O O . THR B 1 681 ? 17.062 -32.438 -11.938 1 94.69 681 THR B O 1
ATOM 10776 N N . TRP B 1 682 ? 15 -32.312 -11.219 1 94 682 TRP B N 1
ATOM 10777 C CA . TRP B 1 682 ? 15.164 -30.953 -10.719 1 94 682 TRP B CA 1
ATOM 10778 C C . TRP B 1 682 ? 15.391 -30.953 -9.211 1 94 682 TRP B C 1
ATOM 10780 O O . TRP B 1 682 ? 15.25 -29.906 -8.555 1 94 682 TRP B O 1
ATOM 10790 N N . MET B 1 683 ? 15.758 -31.984 -8.672 1 77 683 MET B N 1
ATOM 10791 C CA . MET B 1 683 ? 16.109 -32.188 -7.27 1 77 683 MET B CA 1
ATOM 10792 C C . MET B 1 683 ? 15.047 -31.594 -6.348 1 77 683 MET B C 1
ATOM 10794 O O . MET B 1 683 ? 15.367 -30.859 -5.41 1 77 683 MET B O 1
ATOM 10798 N N . ALA B 1 684 ? 13.844 -31.828 -6.801 1 74.06 684 ALA B N 1
ATOM 10799 C CA . ALA B 1 684 ? 12.711 -31.422 -5.965 1 74.06 684 ALA B CA 1
ATOM 10800 C C . ALA B 1 684 ? 12.359 -32.531 -4.965 1 74.06 684 ALA B C 1
ATOM 10802 O O . ALA B 1 684 ? 11.195 -32.906 -4.832 1 74.06 684 ALA B O 1
ATOM 10803 N N . ARG B 1 685 ? 13.328 -32.906 -4.305 1 64.81 685 ARG B N 1
ATOM 10804 C CA . ARG B 1 685 ? 13.219 -34.094 -3.465 1 64.81 685 ARG B CA 1
ATOM 10805 C C . ARG B 1 685 ? 12.312 -33.844 -2.264 1 64.81 685 ARG B C 1
ATOM 10807 O O . ARG B 1 685 ? 11.906 -34.781 -1.574 1 64.81 685 ARG B O 1
ATOM 10814 N N . PHE B 1 686 ? 11.977 -32.656 -2.162 1 73 686 PHE B N 1
ATOM 10815 C CA . PHE B 1 686 ? 11.086 -32.344 -1.051 1 73 686 PHE B CA 1
ATOM 10816 C C . PHE B 1 686 ? 9.648 -32.75 -1.37 1 73 686 PHE B C 1
ATOM 10818 O O . PHE B 1 686 ? 8.82 -32.875 -0.468 1 73 686 PHE B O 1
ATOM 10825 N N . ILE B 1 687 ? 9.391 -32.969 -2.592 1 80.62 687 ILE B N 1
ATOM 10826 C CA . ILE B 1 687 ? 8.07 -33.438 -2.973 1 80.62 687 ILE B CA 1
ATOM 10827 C C . ILE B 1 687 ? 8.039 -34.938 -2.961 1 80.62 687 ILE B C 1
ATOM 10829 O O . ILE B 1 687 ? 8.703 -35.594 -3.77 1 80.62 687 ILE B O 1
ATOM 10833 N N . GLU B 1 688 ? 7.277 -35.406 -2.1 1 79.62 688 GLU B N 1
ATOM 10834 C CA . GLU B 1 688 ? 7.121 -36.875 -2.035 1 79.62 688 GLU B CA 1
ATOM 10835 C C . GLU B 1 688 ? 6.145 -37.375 -3.1 1 79.62 688 GLU B C 1
ATOM 10837 O O . GLU B 1 688 ? 5.039 -36.844 -3.229 1 79.62 688 GLU B O 1
ATOM 10842 N N . VAL B 1 689 ? 6.691 -38.25 -3.873 1 87.75 689 VAL B N 1
ATOM 10843 C CA . VAL B 1 689 ? 5.82 -38.875 -4.852 1 87.75 689 VAL B CA 1
ATOM 10844 C C . VAL B 1 689 ? 6.004 -40.406 -4.785 1 87.75 689 VAL B C 1
ATOM 10846 O O . VAL B 1 689 ? 7.113 -40.875 -4.566 1 87.75 689 VAL B O 1
#

Solvent-accessible surface area (backbone atoms only — not comparable to full-atom values): 72736 Å² total; per-residue (Å²): 134,87,73,76,77,77,84,78,78,80,77,76,76,76,71,76,72,70,76,73,68,66,80,65,52,48,30,43,45,62,74,33,63,75,55,41,45,55,56,26,54,38,42,37,30,45,44,82,32,54,65,56,55,30,41,38,33,37,32,34,30,62,72,82,54,79,89,43,80,92,73,37,76,36,74,48,32,58,50,46,18,28,80,34,77,75,7,61,82,30,67,83,28,72,72,14,41,78,43,43,26,31,39,74,39,51,70,80,58,81,48,28,15,44,36,34,22,49,71,81,39,76,34,29,64,40,67,73,26,48,59,43,71,65,72,65,52,67,91,65,54,74,39,58,66,70,68,43,54,97,60,75,75,64,63,42,47,45,62,55,57,65,71,44,56,51,56,77,44,15,57,30,57,63,62,81,51,39,35,34,27,37,28,39,22,55,18,31,48,44,34,53,54,56,37,43,75,66,67,31,71,46,48,36,33,37,18,44,49,89,65,63,21,59,67,44,38,52,46,49,52,94,79,44,55,49,90,70,60,35,42,42,57,62,35,72,73,68,42,51,46,26,32,56,41,85,86,79,67,47,70,44,47,27,50,69,46,44,57,60,56,51,50,38,51,54,43,33,59,76,39,62,94,42,72,90,41,50,56,48,72,34,67,40,42,66,68,31,60,39,36,53,45,70,58,98,56,59,40,96,84,56,21,42,41,20,43,49,48,39,75,70,35,75,90,51,59,74,78,89,82,59,99,48,56,67,62,38,50,52,51,52,49,50,51,49,59,70,66,46,78,44,73,69,49,47,48,33,46,28,60,34,48,66,60,35,50,54,48,37,56,75,71,45,27,40,74,28,16,67,48,53,38,35,46,73,70,69,58,46,54,67,66,50,40,41,72,74,37,65,68,73,52,48,38,37,57,70,56,61,64,65,52,48,70,59,37,72,38,35,31,27,41,53,60,32,56,40,41,57,43,50,35,46,57,82,72,43,76,81,33,58,40,62,29,29,32,69,51,33,40,42,64,44,91,88,59,29,31,36,39,32,25,37,56,54,88,50,62,54,80,77,57,67,76,42,75,51,72,20,46,33,35,40,39,36,58,53,48,61,60,51,56,69,33,51,63,56,92,62,54,71,62,45,50,47,41,36,70,51,51,41,60,35,34,28,27,26,29,33,38,39,27,54,38,47,60,56,56,70,42,96,63,44,34,71,21,12,47,34,57,29,64,83,56,64,33,30,38,31,34,42,52,51,61,71,78,89,52,83,47,65,30,28,28,35,62,23,35,31,52,38,72,59,16,39,41,50,61,17,37,54,71,63,46,42,49,34,51,50,50,55,43,46,27,51,43,68,27,68,62,46,67,77,27,60,64,84,47,66,51,74,47,49,29,34,58,32,68,86,51,40,25,59,35,60,40,57,44,42,47,45,59,78,61,35,52,52,46,44,66,43,75,51,79,51,32,32,45,26,15,36,77,46,44,94,47,57,83,44,71,49,21,14,43,50,13,14,51,53,35,46,34,49,50,28,48,73,34,21,35,38,60,54,30,48,51,51,31,62,73,66,67,37,68,70,47,44,84,138,84,70,85,78,76,80,76,81,81,80,79,78,78,71,78,71,71,76,71,68,64,81,64,50,46,31,42,44,63,76,32,63,75,54,41,46,55,56,26,54,37,42,38,30,46,43,81,32,55,66,56,56,32,41,40,35,36,32,35,30,64,74,83,53,80,91,43,80,90,74,38,76,35,72,47,34,58,50,46,19,28,81,33,76,74,8,63,84,31,66,82,30,73,72,14,42,76,42,43,25,31,37,75,38,51,71,79,58,82,47,27,16,44,36,35,22,49,72,80,39,75,34,28,64,40,67,74,27,48,58,43,70,65,71,65,52,68,91,66,54,75,39,55,65,71,67,45,54,99,60,73,77,63,64,41,47,46,62,55,57,65,73,44,55,51,58,76,42,16,56,31,57,62,61,79,50,40,35,33,28,36,27,38,22,56,17,30,48,45,34,54,53,55,37,44,74,65,68,32,70,48,47,36,34,38,17,42,49,89,65,62,20,58,64,43,36,51,47,50,51,93,78,43,54,48,90,70,60,37,42,42,57,62,33,70,73,69,42,52,46,27,32,57,40,86,86,78,67,48,72,45,47,28,48,66,46,45,56,58,56,51,48,39,52,52,43,34,59,75,41,61,93,44,73,90,40,49,58,49,72,33,66,40,44,66,69,33,58,40,36,55,44,71,57,97,56,58,40,97,86,57,22,42,42,20,45,50,48,39,73,71,35,74,90,52,59,73,77,89,82,60,98,47,55,67,60,38,50,53,51,52,49,51,51,48,58,69,66,44,79,44,72,68,49,47,48,34,46,28,59,36,47,67,60,36,49,54,50,37,55,75,71,44,26,40,74,28,16,68,48,53,38,35,47,73,69,69,58,47,54,66,67,51,40,41,72,75,38,64,66,73,52,48,39,37,57,70,57,62,66,64,53,49,71,58,37,74,38,34,31,26,42,53,61,32,56,41,38,56,41,52,37,47,56,82,70,44,75,81,34,58,41,65,29,30,33,68,50,33,42,41,63,44,92,89,60,29,30,35,38,31,27,36,56,55,89,51,64,54,79,75,57,67,76,44,75,51,71,19,48,33,34,39,40,35,59,54,48,62,60,52,55,70,33,51,64,56,91,61,54,72,62,44,50,48,40,36,70,53,51,41,60,35,34,29,27,24,30,36,38,39,27,55,39,48,59,57,56,68,43,99,64,44,34,72,20,12,45,36,57,29,63,83,57,64,32,29,37,31,34,42,51,51,64,71,79,89,53,82,46,63,30,29,27,34,62,22,35,31,52,38,71,61,16,38,41,52,61,16,37,55,72,62,48,42,49,35,50,50,50,54,42,45,28,51,45,68,28,68,62,47,67,77,28,59,64,85,46,66,51,73,47,50,28,35,58,32,69,85,51,38,26,60,35,61,40,58,45,41,49,46,60,77,61,36,49,51,45,43,68,42,74,53,81,50,31,33,44,26,15,37,80,46,43,95,47,56,84,43,70,49,21,14,43,51,13,13,52,53,33,46,36,50,50,29,48,73,35,21,35,38,61,54,28,49,51,50,31,63,71,66,68,38,67,66,46,45,84

pLDDT: mean 91.0, std 15.14, range [19.2, 98.94]